Protein AF-0000000083948740 (afdb_homodimer)

Secondary structure (DSSP, 8-state):
-EEEEE--TT--BGGGGTTHHHHHHHH--TTT---EEEEEEE---STT--HHHHHHHHHHHHHHHTTT--EEEEEETHHHHHHHHHHHHHTTTTTGGG--EEEEEEES--TT-BGGGGGHHHHHHHH-TT-SS----HHHHHHHBTT-HHHHHHHHHHTT--HHHHT-EEEEEEE----GGG-BTTBGGGG-TTBSSSSBHHHH-S--EEEEEEEEEEES-STTS--EEEEEEEEEEEPPP-EEEEETT-BSSSTTTBTTTT--TTTGGG-HHHHHHHHHHT--SHHHHHHHHHHHHHHHHT------EEEEEEEEEETTS-B---EEEEEEETTTTBGGGSPTT-EEEEEE-SS-TTEEEEEEEHHHHTTSGGG-EEEEEEES--SSSEE---EEEEPPTTHHHHHS-TT-EEEEEEEE--EEBGGGEEEE-GGG-SB-TTPPP--BPPP-/-EEEEE--TT--BGGGGTTHHHHHHHH--TTT---EEEEEEE---STT--HHHHHHHHHHHHHHHTTT--EEEEEETHHHHHHHHHHHHHTTTTTGGG--EEEEEEES--TT-BGGGGGHHHHHHHH-TT-SS----HHHHHHHBTT-HHHHHHHHHHTT--HHHHT-EEEEEEE----GGG-BTTBGGGG-TTBSSSSBHHHH-S--EEEEEEEEEEES-STTS--EEEEEEEEEEEPPP-EEEEETT-BSSSTTTBTTTT--TTTGGG-HHHHHHHHHHT--SHHHHHHHHHHHHHHHHH------EEEEEEEEEETTS-B---EEEEEEETTTTBGGGSPTT-EEEEEE-SS-TTEEEEEEEHHHHTTSGGG-EEEEEEES--SSSEE---EEEEPPTTHHHHHS-TT-EEEEEEEE--EEBGGGEEEE-GGG-SB-TTPPP--BPPP-

Organism: NCBI:txid38313

Structure (mmCIF, N/CA/C/O backbone):
data_AF-0000000083948740-model_v1
#
loop_
_entity.id
_entity.type
_entity.pdbx_description
1 polymer 'Alpha/beta hydrolase'
#
loop_
_atom_site.group_PDB
_atom_site.id
_atom_site.type_symbol
_atom_site.label_atom_id
_atom_site.label_alt_id
_atom_site.label_comp_id
_atom_site.label_asym_id
_atom_site.label_entity_id
_atom_site.label_seq_id
_atom_site.pdbx_PDB_ins_code
_atom_site.Cartn_x
_atom_site.Cartn_y
_atom_site.Cartn_z
_atom_site.occupancy
_atom_site.B_iso_or_equiv
_atom_site.auth_seq_id
_atom_site.auth_comp_id
_atom_site.auth_asym_id
_atom_site.auth_atom_id
_atom_site.pdbx_PDB_model_num
ATOM 1 N N . MET A 1 1 ? -14.484 40.469 4.93 1 90.81 1 MET A N 1
ATOM 2 C CA . MET A 1 1 ? -13.719 39.219 4.828 1 90.81 1 MET A CA 1
ATOM 3 C C . MET A 1 1 ? -14.273 38.156 5.773 1 90.81 1 MET A C 1
ATOM 5 O O . MET A 1 1 ? -14.68 38.5 6.895 1 90.81 1 MET A O 1
ATOM 9 N N . ARG A 1 2 ? -14.336 36.906 5.27 1 94.5 2 ARG A N 1
ATOM 10 C CA . ARG A 1 2 ? -14.719 35.781 6.109 1 94.5 2 ARG A CA 1
ATOM 11 C C . ARG A 1 2 ? -13.492 35.062 6.652 1 94.5 2 ARG A C 1
ATOM 13 O O . ARG A 1 2 ? -12.555 34.781 5.906 1 94.5 2 ARG A O 1
ATOM 20 N N . LEU A 1 3 ? -13.531 34.875 7.988 1 97.25 3 LEU A N 1
ATOM 21 C CA . LEU A 1 3 ? -12.43 34.188 8.633 1 97.25 3 LEU A CA 1
ATOM 22 C C . LEU A 1 3 ? -12.898 32.812 9.164 1 97.25 3 LEU A C 1
ATOM 24 O O . LEU A 1 3 ? -13.906 32.75 9.875 1 97.25 3 LEU A O 1
ATOM 28 N N . VAL A 1 4 ? -12.203 31.812 8.781 1 98.25 4 VAL A N 1
ATOM 29 C CA . VAL A 1 4 ? -12.469 30.453 9.25 1 98.25 4 VAL A CA 1
ATOM 30 C C . VAL A 1 4 ? -11.336 29.984 10.156 1 98.25 4 VAL A C 1
ATOM 32 O O . VAL A 1 4 ? -10.164 30.156 9.836 1 98.25 4 VAL A O 1
ATOM 35 N N . PHE A 1 5 ? -11.711 29.469 11.336 1 98.44 5 PHE A N 1
ATOM 36 C CA . PHE A 1 5 ? -10.719 28.953 12.273 1 98.44 5 PHE A CA 1
ATOM 37 C C . PHE A 1 5 ? -10.812 27.422 12.375 1 98.44 5 PHE A C 1
ATOM 39 O O . PHE A 1 5 ? -11.906 26.875 12.469 1 98.44 5 PHE A O 1
ATOM 46 N N . VAL A 1 6 ? -9.711 26.719 12.289 1 98.5 6 VAL A N 1
ATOM 47 C CA . VAL A 1 6 ? -9.648 25.266 12.414 1 98.5 6 VAL A CA 1
ATOM 48 C C . VAL A 1 6 ? -8.641 24.875 13.484 1 98.5 6 VAL A C 1
ATOM 50 O O . VAL A 1 6 ? -7.445 25.172 13.359 1 98.5 6 VAL A O 1
ATOM 53 N N . HIS A 1 7 ? -9.062 24.219 14.508 1 96.5 7 HIS A N 1
ATOM 54 C CA . HIS A 1 7 ? -8.242 23.906 15.672 1 96.5 7 HIS A CA 1
ATOM 55 C C . HIS A 1 7 ? -7.418 22.641 15.445 1 96.5 7 HIS A C 1
ATOM 57 O O . HIS A 1 7 ? -7.461 22.047 14.367 1 96.5 7 HIS A O 1
ATOM 63 N N . GLY A 1 8 ? -6.68 22.234 16.469 1 94.25 8 GLY A N 1
ATOM 64 C CA . GLY A 1 8 ? -5.758 21.125 16.359 1 94.25 8 GLY A CA 1
ATOM 65 C C . GLY A 1 8 ? -6.336 19.828 16.906 1 94.25 8 GLY A C 1
ATOM 66 O O . GLY A 1 8 ? -7.559 19.656 16.953 1 94.25 8 GLY A O 1
ATOM 67 N N . TRP A 1 9 ? -5.48 18.938 17.219 1 88.62 9 TRP A N 1
ATOM 68 C CA . TRP A 1 9 ? -5.801 17.578 17.641 1 88.62 9 TRP A CA 1
ATOM 69 C C . TRP A 1 9 ? -6.379 17.547 19.047 1 88.62 9 TRP A C 1
ATOM 71 O O . TRP A 1 9 ? -5.93 18.297 19.922 1 88.62 9 TRP A O 1
ATOM 81 N N . SER A 1 10 ? -7.352 16.672 19.281 1 84.25 10 SER A N 1
ATOM 82 C CA . SER A 1 10 ? -7.902 16.297 20.578 1 84.25 10 SER A CA 1
ATOM 83 C C . SER A 1 10 ? -8.586 17.484 21.25 1 84.25 10 SER A C 1
ATOM 85 O O . SER A 1 10 ? -8.555 17.609 22.484 1 84.25 10 SER A O 1
ATOM 87 N N . VAL A 1 11 ? -8.984 18.422 20.5 1 88.19 11 VAL A N 1
ATOM 88 C CA . VAL A 1 11 ? -9.734 19.578 21 1 88.19 11 VAL A CA 1
ATOM 89 C C . VAL A 1 11 ? -11.211 19.219 21.109 1 88.19 11 VAL A C 1
ATOM 91 O O . VAL A 1 11 ? -11.766 18.562 20.219 1 88.19 11 VAL A O 1
ATOM 94 N N . THR A 1 12 ? -11.812 19.703 22.203 1 90 12 THR A N 1
ATOM 95 C CA . THR A 1 12 ? -13.211 19.344 22.391 1 90 12 THR A CA 1
ATOM 96 C C . THR A 1 12 ? -14.055 20.594 22.641 1 90 12 THR A C 1
ATOM 98 O O . THR A 1 12 ? -15.258 20.5 22.891 1 90 12 THR A O 1
ATOM 101 N N . SER A 1 13 ? -13.406 21.719 22.625 1 92.88 13 SER A N 1
ATOM 102 C CA . SER A 1 13 ? -14.125 22.969 22.891 1 92.88 13 SER A CA 1
ATOM 103 C C . SER A 1 13 ? -13.586 24.109 22.047 1 92.88 13 SER A C 1
ATOM 105 O O . SER A 1 13 ? -12.375 24.234 21.859 1 92.88 13 SER A O 1
ATOM 107 N N . THR A 1 14 ? -14.492 24.984 21.594 1 94.44 14 THR A N 1
ATOM 108 C CA . THR A 1 14 ? -14.086 26.141 20.812 1 94.44 14 THR A CA 1
ATOM 109 C C . THR A 1 14 ? -13.328 27.141 21.672 1 94.44 14 THR A C 1
ATOM 111 O O . THR A 1 14 ? -12.766 28.109 21.156 1 94.44 14 THR A O 1
ATOM 114 N N . GLU A 1 15 ? -13.258 26.875 22.953 1 91.5 15 GLU A N 1
ATOM 115 C CA . GLU A 1 15 ? -12.461 27.719 23.844 1 91.5 15 GLU A CA 1
ATOM 116 C C . GLU A 1 15 ? -10.984 27.688 23.469 1 91.5 15 GLU A C 1
ATOM 118 O O . GLU A 1 15 ? -10.219 28.562 23.859 1 91.5 15 GLU A O 1
ATOM 123 N N . THR A 1 16 ? -10.68 26.688 22.719 1 92.38 16 THR A N 1
ATOM 124 C CA . THR A 1 16 ? -9.297 26.531 22.281 1 92.38 16 THR A CA 1
ATOM 125 C C . THR A 1 16 ? -8.859 27.734 21.453 1 92.38 16 THR A C 1
ATOM 127 O O . THR A 1 16 ? -7.672 28.078 21.406 1 92.38 16 THR A O 1
ATOM 130 N N . TYR A 1 17 ? -9.797 28.422 20.859 1 95.38 17 TYR A N 1
ATOM 131 C CA . TYR A 1 17 ? -9.477 29.547 19.984 1 95.38 17 TYR A CA 1
ATOM 132 C C . TYR A 1 17 ? -9.172 30.797 20.797 1 95.38 17 TYR A C 1
ATOM 134 O O . TYR A 1 17 ? -8.625 31.766 20.266 1 95.38 17 TYR A O 1
ATOM 142 N N . GLY A 1 18 ? -9.562 30.766 22.109 1 93.69 18 GLY A N 1
ATOM 143 C CA . GLY A 1 18 ? -9.391 31.953 22.938 1 93.69 18 GLY A CA 1
ATOM 144 C C . GLY A 1 18 ? -10.109 33.188 22.406 1 93.69 18 GLY A C 1
ATOM 145 O O . GLY A 1 18 ? -11.234 33.062 21.906 1 93.69 18 GLY A O 1
ATOM 146 N N . TYR A 1 19 ? -9.453 34.344 22.641 1 95.88 19 TYR A N 1
ATOM 147 C CA . TYR A 1 19 ? -10.055 35.594 22.219 1 95.88 19 TYR A CA 1
ATOM 148 C C . TYR A 1 19 ? -9.523 36.031 20.844 1 95.88 19 TYR A C 1
ATOM 150 O O . TYR A 1 19 ? -9.805 37.156 20.391 1 95.88 19 TYR A O 1
ATOM 158 N N . LEU A 1 20 ? -8.758 35.188 20.188 1 96.62 20 LEU A N 1
ATOM 159 C CA . LEU A 1 20 ? -8.086 35.562 18.953 1 96.62 20 LEU A CA 1
ATOM 160 C C . LEU A 1 20 ? -9.102 35.938 17.875 1 96.62 20 LEU A C 1
ATOM 162 O O . LEU A 1 20 ? -8.984 36.969 17.234 1 96.62 20 LEU A O 1
ATOM 166 N N . PRO A 1 21 ? -10.18 35.094 17.656 1 96.38 21 PRO A N 1
ATOM 167 C CA . PRO A 1 21 ? -11.133 35.469 16.609 1 96.38 21 PRO A CA 1
ATOM 168 C C . PRO A 1 21 ? -11.742 36.844 16.828 1 96.38 21 PRO A C 1
ATOM 170 O O . PRO A 1 21 ? -11.758 37.656 15.922 1 96.38 21 PRO A O 1
ATOM 173 N N . GLN A 1 22 ? -12.141 37.125 18 1 93.88 22 GLN A N 1
ATOM 174 C CA . GLN A 1 22 ? -12.766 38.406 18.328 1 93.88 22 GLN A CA 1
ATOM 175 C C . GLN A 1 22 ? -11.758 39.562 18.234 1 93.88 22 GLN A C 1
ATOM 177 O O . GLN A 1 22 ? -12.102 40.656 17.797 1 93.88 22 GLN A O 1
ATOM 182 N N . ALA A 1 23 ? -10.555 39.25 18.672 1 95.69 23 ALA A N 1
ATOM 183 C CA . ALA A 1 23 ? -9.492 40.25 18.609 1 95.69 23 ALA A CA 1
ATOM 184 C C . ALA A 1 23 ? -9.242 40.719 17.172 1 95.69 23 ALA A C 1
ATOM 186 O O . ALA A 1 23 ? -9.109 41.906 16.891 1 95.69 23 ALA A O 1
ATOM 187 N N . LEU A 1 24 ? -9.211 39.75 16.25 1 96 24 LEU A N 1
ATOM 188 C CA . LEU A 1 24 ? -8.961 40.062 14.852 1 96 24 LEU A CA 1
ATOM 189 C C . LEU A 1 24 ? -10.109 40.875 14.258 1 96 24 LEU A C 1
ATOM 191 O O . LEU A 1 24 ? -9.883 41.812 13.484 1 96 24 LEU A O 1
ATOM 195 N N . ALA A 1 25 ? -11.32 40.5 14.617 1 93.44 25 ALA A N 1
ATOM 196 C CA . ALA A 1 25 ? -12.484 41.25 14.133 1 93.44 25 ALA A CA 1
ATOM 197 C C . ALA A 1 25 ? -12.469 42.688 14.633 1 93.44 25 ALA A C 1
ATOM 199 O O . ALA A 1 25 ? -12.797 43.594 13.891 1 93.44 25 ALA A O 1
ATOM 200 N N . LYS A 1 26 ? -12.039 42.875 15.805 1 92 26 LYS A N 1
ATOM 201 C CA . LYS A 1 26 ? -12.078 44.188 16.438 1 92 26 LYS A CA 1
ATOM 202 C C . LYS A 1 26 ? -10.938 45.062 15.945 1 92 26 LYS A C 1
ATOM 204 O O . LYS A 1 26 ? -11.117 46.25 15.758 1 92 26 LYS A O 1
ATOM 209 N N . LEU A 1 27 ? -9.828 44.469 15.766 1 92.94 27 LEU A N 1
ATOM 210 C CA . LEU A 1 27 ? -8.625 45.25 15.5 1 92.94 27 LEU A CA 1
ATOM 211 C C . LEU A 1 27 ? -8.398 45.406 14 1 92.94 27 LEU A C 1
ATOM 213 O O . LEU A 1 27 ? -7.531 46.156 13.57 1 92.94 27 LEU A O 1
ATOM 217 N N . ALA A 1 28 ? -9.203 44.656 13.25 1 90.31 28 ALA A N 1
ATOM 218 C CA . ALA A 1 28 ? -9.109 44.812 11.805 1 90.31 28 ALA A CA 1
ATOM 219 C C . ALA A 1 28 ? -9.477 46.25 11.383 1 90.31 28 ALA A C 1
ATOM 221 O O . ALA A 1 28 ? -10.422 46.844 11.922 1 90.31 28 ALA A O 1
ATOM 222 N N . ASP A 1 29 ? -8.664 46.781 10.602 1 82.56 29 ASP A N 1
ATOM 223 C CA . ASP A 1 29 ? -8.953 48.125 10.164 1 82.56 29 ASP A CA 1
ATOM 224 C C . ASP A 1 29 ? -10.047 48.156 9.102 1 82.56 29 ASP A C 1
ATOM 226 O O . ASP A 1 29 ? -10.594 47.094 8.75 1 82.56 29 ASP A O 1
ATOM 230 N N . THR A 1 30 ? -10.352 49.344 8.688 1 72.38 30 THR A N 1
ATOM 231 C CA . THR A 1 30 ? -11.484 49.594 7.805 1 72.38 30 THR A CA 1
ATOM 232 C C . THR A 1 30 ? -11.289 48.906 6.457 1 72.38 30 THR A C 1
ATOM 234 O O . THR A 1 30 ? -12.258 48.531 5.789 1 72.38 30 THR A O 1
ATOM 237 N N . GLU A 1 31 ? -10.102 48.625 6.117 1 74.25 31 GLU A N 1
ATOM 238 C CA . GLU A 1 31 ? -9.82 48 4.816 1 74.25 31 GLU A CA 1
ATOM 239 C C . GLU A 1 31 ? -10.031 46.5 4.855 1 74.25 31 GLU A C 1
ATOM 241 O O . GLU A 1 31 ? -10.445 45.906 3.863 1 74.25 31 GLU A O 1
ATOM 246 N N . LEU A 1 32 ? -9.758 45.875 5.875 1 77.69 32 LEU A N 1
ATOM 247 C CA . LEU A 1 32 ? -9.867 44.406 6.012 1 77.69 32 LEU A CA 1
ATOM 248 C C . LEU A 1 32 ? -11.289 44.031 6.406 1 77.69 32 LEU A C 1
ATOM 250 O O . LEU A 1 32 ? -11.828 43.031 5.898 1 77.69 32 LEU A O 1
ATOM 254 N N . GLU A 1 33 ? -12 44.812 6.945 1 78.88 33 GLU A N 1
ATOM 255 C CA . GLU A 1 33 ? -13.305 44.594 7.555 1 78.88 33 GLU A CA 1
ATOM 256 C C . GLU A 1 33 ? -13.617 43.094 7.641 1 78.88 33 GLU A C 1
ATOM 258 O O . GLU A 1 33 ? -13.828 42.438 6.617 1 78.88 33 GLU A O 1
ATOM 263 N N . VAL A 1 34 ? -13.469 42.531 8.812 1 82.31 34 VAL A N 1
ATOM 264 C CA . VAL A 1 34 ? -13.859 41.156 9.102 1 82.31 34 VAL A CA 1
ATOM 265 C C . VAL A 1 34 ? -15.359 41.094 9.383 1 82.31 34 VAL A C 1
ATOM 267 O O . VAL A 1 34 ? -15.836 41.625 10.391 1 82.31 34 VAL A O 1
ATOM 270 N N . SER A 1 35 ? -16.031 40.5 8.492 1 75.5 35 SER A N 1
ATOM 271 C CA . SER A 1 35 ? -17.5 40.5 8.555 1 75.5 35 SER A CA 1
ATOM 272 C C . SER A 1 35 ? -18.016 39.312 9.32 1 75.5 35 SER A C 1
ATOM 274 O O . SER A 1 35 ? -19.031 39.406 10.016 1 75.5 35 SER A O 1
ATOM 276 N N . HIS A 1 36 ? -17.344 38.156 9.164 1 87.25 36 HIS A N 1
ATOM 277 C CA . HIS A 1 36 ? -17.875 36.938 9.742 1 87.25 36 HIS A CA 1
ATOM 278 C C . HIS A 1 36 ? -16.75 36.031 10.273 1 87.25 36 HIS A C 1
ATOM 280 O O . HIS A 1 36 ? -15.719 35.906 9.625 1 87.25 36 HIS A O 1
ATOM 286 N N . LEU A 1 37 ? -17.047 35.625 11.461 1 93.88 37 LEU A N 1
ATOM 287 C CA . LEU A 1 37 ? -16.156 34.656 12.094 1 93.88 37 LEU A CA 1
ATOM 288 C C . LEU A 1 37 ? -16.781 33.281 12.102 1 93.88 37 LEU A C 1
ATOM 290 O O . LEU A 1 37 ? -17.938 33.125 12.5 1 93.88 37 LEU A O 1
ATOM 294 N N . HIS A 1 38 ? -16.078 32.281 11.594 1 97.06 38 HIS A N 1
ATOM 295 C CA . HIS A 1 38 ? -16.531 30.891 11.602 1 97.06 38 HIS A CA 1
ATOM 296 C C . HIS A 1 38 ? -15.531 30 12.328 1 97.06 38 HIS A C 1
ATOM 298 O O . HIS A 1 38 ? -14.375 29.875 11.922 1 97.06 38 HIS A O 1
ATOM 304 N N . LEU A 1 39 ? -16 29.406 13.398 1 97.06 39 LEU A N 1
ATOM 305 C CA . LEU A 1 39 ? -15.156 28.531 14.211 1 97.06 39 LEU A CA 1
ATOM 306 C C . LEU A 1 39 ? -15.391 27.062 13.852 1 97.06 39 LEU A C 1
ATOM 308 O O . LEU A 1 39 ? -16.516 26.578 13.93 1 97.06 39 LEU A O 1
ATOM 312 N N . GLY A 1 40 ? -14.312 26.391 13.508 1 96.75 40 GLY A N 1
ATOM 313 C CA . GLY A 1 40 ? -14.398 24.984 13.188 1 96.75 40 GLY A CA 1
ATOM 314 C C . GLY A 1 40 ? -14.453 24.094 14.422 1 96.75 40 GLY A C 1
ATOM 315 O O . GLY A 1 40 ? -13.781 24.359 15.414 1 96.75 40 GLY A O 1
ATOM 316 N N . ARG A 1 41 ? -15.266 23.047 14.336 1 94.94 41 ARG A N 1
ATOM 317 C CA . ARG A 1 41 ? -15.336 21.938 15.273 1 94.94 41 ARG A CA 1
ATOM 318 C C . ARG A 1 41 ? -15.227 20.594 14.547 1 94.94 41 ARG A C 1
ATOM 320 O O . ARG A 1 41 ? -15.977 20.344 13.594 1 94.94 41 ARG A O 1
ATOM 327 N N . TYR A 1 42 ? -14.242 19.844 14.93 1 93.06 42 TYR A N 1
ATOM 328 C CA . TYR A 1 42 ? -14.203 18.531 14.281 1 93.06 42 TYR A CA 1
ATOM 329 C C . TYR A 1 42 ? -13.75 17.453 15.258 1 93.06 42 TYR A C 1
ATOM 331 O O . TYR A 1 42 ? -13.109 17.75 16.266 1 93.06 42 TYR A O 1
ATOM 339 N N . ILE A 1 43 ? -14.141 16.25 14.922 1 87.81 43 ILE A N 1
ATOM 340 C CA . ILE A 1 43 ? -13.836 15.102 15.758 1 87.81 43 ILE A CA 1
ATOM 341 C C . ILE A 1 43 ? -12.461 14.555 15.406 1 87.81 43 ILE A C 1
ATOM 343 O O . ILE A 1 43 ? -12.227 14.125 14.273 1 87.81 43 ILE A O 1
ATOM 347 N N . SER A 1 44 ? -11.578 14.539 16.359 1 83.12 44 SER A N 1
ATOM 348 C CA . SER A 1 44 ? -10.242 13.977 16.172 1 83.12 44 SER A CA 1
ATOM 349 C C . SER A 1 44 ? -9.906 12.992 17.297 1 83.12 44 SER A C 1
ATOM 351 O O . SER A 1 44 ? -8.766 12.539 17.406 1 83.12 44 SER A O 1
ATOM 353 N N . PHE A 1 45 ? -10.844 12.688 18.094 1 78.31 45 PHE A N 1
ATOM 354 C CA . PHE A 1 45 ? -10.625 11.867 19.281 1 78.31 45 PHE A CA 1
ATOM 355 C C . PHE A 1 45 ? -11.305 10.516 19.125 1 78.31 45 PHE A C 1
ATOM 357 O O . PHE A 1 45 ? -11.82 9.969 20.109 1 78.31 45 PHE A O 1
ATOM 364 N N . GLN A 1 46 ? -11.469 10.148 17.984 1 82.75 46 GLN A N 1
ATOM 365 C CA . GLN A 1 46 ? -11.906 8.789 17.656 1 82.75 46 GLN A CA 1
ATOM 366 C C . GLN A 1 46 ? -10.883 8.078 16.781 1 82.75 46 GLN A C 1
ATOM 368 O O . GLN A 1 46 ? -10.445 8.617 15.758 1 82.75 46 GLN A O 1
ATOM 373 N N . ASP A 1 47 ? -10.609 6.902 17.094 1 84.31 47 ASP A N 1
ATOM 374 C CA . ASP A 1 47 ? -9.461 6.172 16.578 1 84.31 47 ASP A CA 1
ATOM 375 C C . ASP A 1 47 ? -9.625 5.887 15.086 1 84.31 47 ASP A C 1
ATOM 377 O O . ASP A 1 47 ? -8.641 5.777 14.352 1 84.31 47 ASP A O 1
ATOM 381 N N . GLN A 1 48 ? -10.812 5.828 14.633 1 89.5 48 GLN A N 1
ATOM 382 C CA . GLN A 1 48 ? -11.039 5.387 13.266 1 89.5 48 GLN A CA 1
ATOM 383 C C . GLN A 1 48 ? -11.133 6.574 12.312 1 89.5 48 GLN A C 1
ATOM 385 O O . GLN A 1 48 ? -11.203 6.398 11.094 1 89.5 48 GLN A O 1
ATOM 390 N N . VAL A 1 49 ? -11.133 7.809 12.852 1 91.88 49 VAL A N 1
ATOM 391 C CA . VAL A 1 49 ? -11.211 9.008 12.023 1 91.88 49 VAL A CA 1
ATOM 392 C C . VAL A 1 49 ? -9.852 9.305 11.406 1 91.88 49 VAL A C 1
ATOM 394 O O . VAL A 1 49 ? -8.844 9.359 12.117 1 91.88 49 VAL A O 1
ATOM 397 N N . LYS A 1 50 ? -9.859 9.445 10.109 1 94.56 50 LYS A N 1
ATOM 398 C CA . LYS A 1 50 ? -8.664 9.797 9.359 1 94.56 50 LYS A CA 1
ATOM 399 C C . LYS A 1 50 ? -8.656 11.273 8.992 1 94.56 50 LYS A C 1
ATOM 401 O O . LYS A 1 50 ? -9.711 11.914 8.953 1 94.56 50 LYS A O 1
ATOM 406 N N . LEU A 1 51 ? -7.457 11.75 8.727 1 96.06 51 LEU A N 1
ATOM 407 C CA . LEU A 1 51 ? -7.328 13.133 8.297 1 96.06 51 LEU A CA 1
ATOM 408 C C . LEU A 1 51 ? -8.18 13.406 7.066 1 96.06 51 LEU A C 1
ATOM 410 O O . LEU A 1 51 ? -8.82 14.453 6.965 1 96.06 51 LEU A O 1
ATOM 414 N N . GLU A 1 52 ? -8.219 12.445 6.133 1 96 52 GLU A N 1
ATOM 415 C CA . GLU A 1 52 ? -8.992 12.578 4.898 1 96 52 GLU A CA 1
ATOM 416 C C . GLU A 1 52 ? -10.484 12.703 5.191 1 96 52 GLU A C 1
ATOM 418 O O . GLU A 1 52 ? -11.203 13.406 4.484 1 96 52 GLU A O 1
ATOM 423 N N . ASP A 1 53 ? -10.906 12 6.199 1 96.25 53 ASP A N 1
ATOM 424 C CA . ASP A 1 53 ? -12.312 12.086 6.594 1 96.25 53 ASP A CA 1
ATOM 425 C C . ASP A 1 53 ? -12.672 13.508 7.035 1 96.25 53 ASP A C 1
ATOM 427 O O . ASP A 1 53 ? -13.711 14.039 6.645 1 96.25 53 ASP A O 1
ATOM 431 N N . VAL A 1 54 ? -11.812 14.086 7.836 1 96.75 54 VAL A N 1
ATOM 432 C CA . VAL A 1 54 ? -12.047 15.43 8.359 1 96.75 54 VAL A CA 1
ATOM 433 C C . VAL A 1 54 ? -12 16.438 7.219 1 96.75 54 VAL A C 1
ATOM 435 O O . VAL A 1 54 ? -12.82 17.359 7.172 1 96.75 54 VAL A O 1
ATOM 438 N N . ALA A 1 55 ? -11.094 16.266 6.273 1 97.31 55 ALA A N 1
ATOM 439 C CA . ALA A 1 55 ? -10.977 17.141 5.117 1 97.31 55 ALA A CA 1
ATOM 440 C C . ALA A 1 55 ? -12.25 17.109 4.277 1 97.31 55 ALA A C 1
ATOM 442 O O . ALA A 1 55 ? -12.742 18.156 3.842 1 97.31 55 ALA A O 1
ATOM 443 N N . LEU A 1 56 ? -12.773 15.953 4.09 1 96.5 56 LEU A N 1
ATOM 444 C CA . LEU A 1 56 ? -14.016 15.812 3.334 1 96.5 56 LEU A CA 1
ATOM 445 C C . LEU A 1 56 ? -15.172 16.5 4.059 1 96.5 56 LEU A C 1
ATOM 447 O O . LEU A 1 56 ? -15.984 17.172 3.432 1 96.5 56 LEU A O 1
ATOM 451 N N . ALA A 1 57 ? -15.211 16.266 5.336 1 96.69 57 ALA A N 1
ATOM 452 C CA . ALA A 1 57 ? -16.266 16.875 6.137 1 96.69 57 ALA A CA 1
ATOM 453 C C . ALA A 1 57 ? -16.141 18.406 6.145 1 96.69 57 ALA A C 1
ATOM 455 O O . ALA A 1 57 ? -17.156 19.109 6.168 1 96.69 57 ALA A O 1
ATOM 456 N N . PHE A 1 58 ? -14.938 18.922 6.164 1 97.94 58 PHE A N 1
ATOM 457 C CA . PHE A 1 58 ? -14.719 20.359 6.066 1 97.94 58 PHE A CA 1
ATOM 458 C C . PHE A 1 58 ? -15.336 20.922 4.789 1 97.94 58 PHE A C 1
ATOM 460 O O . PHE A 1 58 ? -15.953 21.984 4.801 1 97.94 58 PHE A O 1
ATOM 467 N N . GLU A 1 59 ? -15.094 20.203 3.699 1 97.62 59 GLU A N 1
ATOM 468 C CA . GLU A 1 59 ? -15.648 20.656 2.43 1 97.62 59 GLU A CA 1
ATOM 469 C C . GLU A 1 59 ? -17.172 20.797 2.514 1 97.62 59 GLU A C 1
ATOM 471 O O . GLU A 1 59 ? -17.734 21.797 2.043 1 97.62 59 GLU A O 1
ATOM 476 N N . ALA A 1 60 ? -17.797 19.844 3.102 1 96.31 60 ALA A N 1
ATOM 477 C CA . ALA A 1 60 ? -19.25 19.891 3.25 1 96.31 60 ALA A CA 1
ATOM 478 C C . ALA A 1 60 ? -19.672 21.094 4.094 1 96.31 60 ALA A C 1
ATOM 480 O O . ALA A 1 60 ? -20.594 21.828 3.725 1 96.31 60 ALA A O 1
ATOM 481 N N . ALA A 1 61 ? -19.016 21.312 5.203 1 96.38 61 ALA A N 1
ATOM 482 C CA . ALA A 1 61 ? -19.312 22.422 6.09 1 96.38 61 ALA A CA 1
ATOM 483 C C . ALA A 1 61 ? -19.078 23.766 5.391 1 96.38 61 ALA A C 1
ATOM 485 O O . ALA A 1 61 ? -19.891 24.688 5.512 1 96.38 61 ALA A O 1
ATOM 486 N N . ARG A 1 62 ? -17.953 23.812 4.711 1 96.56 62 ARG A N 1
ATOM 487 C CA . ARG A 1 62 ? -17.594 25.031 3.99 1 96.56 62 ARG A CA 1
ATOM 488 C C . ARG A 1 62 ? -18.656 25.375 2.947 1 96.56 62 ARG A C 1
ATOM 490 O O . ARG A 1 62 ? -19.078 26.531 2.846 1 96.56 62 ARG A O 1
ATOM 497 N N . ARG A 1 63 ? -19.078 24.438 2.178 1 95.62 63 ARG A N 1
ATOM 498 C CA . ARG A 1 63 ? -20.094 24.672 1.155 1 95.62 63 ARG A CA 1
ATOM 499 C C . ARG A 1 63 ? -21.406 25.125 1.779 1 95.62 63 ARG A C 1
ATOM 501 O O . ARG A 1 63 ? -22.078 26 1.238 1 95.62 63 ARG A O 1
ATOM 508 N N . GLU A 1 64 ? -21.703 24.531 2.826 1 94.56 64 GLU A N 1
ATOM 509 C CA . GLU A 1 64 ? -22.953 24.828 3.498 1 94.56 64 GLU A CA 1
ATOM 510 C C . GLU A 1 64 ? -22.953 26.25 4.07 1 94.56 64 GLU A C 1
ATOM 512 O O . GLU A 1 64 ? -23.938 26.984 3.941 1 94.56 64 GLU A O 1
ATOM 517 N N . VAL A 1 65 ? -21.859 26.656 4.633 1 95.5 65 VAL A N 1
ATOM 518 C CA . VAL A 1 65 ? -21.828 27.891 5.43 1 95.5 65 VAL A CA 1
ATOM 519 C C . VAL A 1 65 ? -21.281 29.031 4.594 1 95.5 65 VAL A C 1
ATOM 521 O O . VAL A 1 65 ? -21.781 30.172 4.68 1 95.5 65 VAL A O 1
ATOM 524 N N . LEU A 1 66 ? -20.281 28.734 3.773 1 95.62 66 LEU A N 1
ATOM 525 C CA . LEU A 1 66 ? -19.562 29.812 3.082 1 95.62 66 LEU A CA 1
ATOM 526 C C . LEU A 1 66 ? -19.938 29.844 1.603 1 95.62 66 LEU A C 1
ATOM 528 O O . LEU A 1 66 ? -19.734 30.859 0.932 1 95.62 66 LEU A O 1
ATOM 532 N N . GLY A 1 67 ? -20.375 28.719 1.064 1 94.38 67 GLY A N 1
ATOM 533 C CA . GLY A 1 67 ? -20.562 28.625 -0.374 1 94.38 67 GLY A CA 1
ATOM 534 C C . GLY A 1 67 ? -19.281 28.797 -1.16 1 94.38 67 GLY A C 1
ATOM 535 O O . GLY A 1 67 ? -18.266 28.156 -0.855 1 94.38 67 GLY A O 1
ATOM 536 N N . ASP A 1 68 ? -19.344 29.688 -2.182 1 92.62 68 ASP A N 1
ATOM 537 C CA . ASP A 1 68 ? -18.172 29.891 -3.037 1 92.62 68 ASP A CA 1
ATOM 538 C C . ASP A 1 68 ? -17.484 31.219 -2.719 1 92.62 68 ASP A C 1
ATOM 540 O O . ASP A 1 68 ? -16.594 31.656 -3.453 1 92.62 68 ASP A O 1
ATOM 544 N N . GLU A 1 69 ? -17.875 31.781 -1.651 1 94.62 69 GLU A N 1
ATOM 545 C CA . GLU A 1 69 ? -17.281 33.062 -1.26 1 94.62 69 GLU A CA 1
ATOM 546 C C . GLU A 1 69 ? -15.836 32.875 -0.805 1 94.62 69 GLU A C 1
ATOM 548 O O . GLU A 1 69 ? -15.508 31.891 -0.131 1 94.62 69 GLU A O 1
ATOM 553 N N . PRO A 1 70 ? -15.023 33.781 -1.164 1 95.81 70 PRO A N 1
ATOM 554 C CA . PRO A 1 70 ? -13.641 33.719 -0.687 1 95.81 70 PRO A CA 1
ATOM 555 C C . PRO A 1 70 ? -13.531 33.844 0.831 1 95.81 70 PRO A C 1
ATOM 557 O O . PRO A 1 70 ? -14.344 34.531 1.455 1 95.81 70 PRO A O 1
ATOM 560 N N . PHE A 1 71 ? -12.547 33.25 1.411 1 97.38 71 PHE A N 1
ATOM 561 C CA . PHE A 1 71 ? -12.344 33.312 2.852 1 97.38 71 PHE A CA 1
ATOM 562 C C . PHE A 1 71 ? -10.867 33.125 3.201 1 97.38 71 PHE A C 1
ATOM 564 O O . PHE A 1 71 ? -10.102 32.594 2.4 1 97.38 71 PHE A O 1
ATOM 571 N N . ALA A 1 72 ? -10.461 33.656 4.332 1 98 72 ALA A N 1
ATOM 572 C CA . ALA A 1 72 ? -9.172 33.344 4.953 1 98 72 ALA A CA 1
ATOM 573 C C . ALA A 1 72 ? -9.32 32.25 6.016 1 98 72 ALA A C 1
ATOM 575 O O . ALA A 1 72 ? -10.344 32.188 6.711 1 98 72 ALA A O 1
ATOM 576 N N . VAL A 1 73 ? -8.312 31.453 6.109 1 98.69 73 VAL A N 1
ATOM 577 C CA . VAL A 1 73 ? -8.367 30.375 7.102 1 98.69 73 VAL A CA 1
ATOM 578 C C . VAL A 1 73 ? -7.172 30.484 8.047 1 98.69 73 VAL A C 1
ATOM 580 O O . VAL A 1 73 ? -6.051 30.75 7.609 1 98.69 73 VAL A O 1
ATOM 583 N N . ILE A 1 74 ? -7.445 30.406 9.297 1 98.75 74 ILE A N 1
ATOM 584 C CA . ILE A 1 74 ? -6.441 30.359 10.359 1 98.75 74 ILE A CA 1
ATOM 585 C C . ILE A 1 74 ? -6.512 29.016 11.078 1 98.75 74 ILE A C 1
ATOM 587 O O . ILE A 1 74 ? -7.562 28.641 11.609 1 98.75 74 ILE A O 1
ATOM 591 N N . THR A 1 75 ? -5.465 28.266 11.008 1 98.75 75 THR A N 1
ATOM 592 C CA . THR A 1 75 ? -5.434 26.922 11.594 1 98.75 75 THR A CA 1
ATOM 593 C C . THR A 1 75 ? -4.457 26.875 12.766 1 98.75 75 THR A C 1
ATOM 595 O O . THR A 1 75 ? -3.566 27.719 12.875 1 98.75 75 THR A O 1
ATOM 598 N N . HIS A 1 76 ? -4.688 25.969 13.633 1 97.94 76 HIS A N 1
ATOM 599 C CA . HIS A 1 76 ? -3.748 25.656 14.703 1 97.94 76 HIS A CA 1
ATOM 600 C C . HIS A 1 76 ? -3.352 24.188 14.68 1 97.94 76 HIS A C 1
ATOM 602 O O . HIS A 1 76 ? -4.215 23.297 14.609 1 97.94 76 HIS A O 1
ATOM 608 N N . SER A 1 77 ? -2.07 23.922 14.742 1 96.69 77 SER A N 1
ATOM 609 C CA . SER A 1 77 ? -1.53 22.562 14.898 1 96.69 77 SER A CA 1
ATOM 610 C C . SER A 1 77 ? -2.061 21.641 13.82 1 96.69 77 SER A C 1
ATOM 612 O O . SER A 1 77 ? -1.896 21.891 12.625 1 96.69 77 SER A O 1
ATOM 614 N N . THR A 1 78 ? -2.795 20.609 14.18 1 96.06 78 THR A N 1
ATOM 615 C CA . THR A 1 78 ? -3.318 19.594 13.273 1 96.06 78 THR A CA 1
ATOM 616 C C . THR A 1 78 ? -4.281 20.203 12.266 1 96.06 78 THR A C 1
ATOM 618 O O . THR A 1 78 ? -4.488 19.656 11.18 1 96.06 78 THR A O 1
ATOM 621 N N . GLY A 1 79 ? -4.855 21.328 12.57 1 98.06 79 GLY A N 1
ATOM 622 C CA . GLY A 1 79 ? -5.773 22 11.656 1 98.06 79 GLY A CA 1
ATOM 623 C C . GLY A 1 79 ? -5.141 22.328 10.312 1 98.06 79 GLY A C 1
ATOM 624 O O . GLY A 1 79 ? -5.824 22.328 9.289 1 98.06 79 GLY A O 1
ATOM 625 N N . ALA A 1 80 ? -3.898 22.625 10.391 1 98.62 80 ALA A N 1
ATOM 626 C CA . ALA A 1 80 ? -3.186 22.906 9.148 1 98.62 80 ALA A CA 1
ATOM 627 C C . ALA A 1 80 ? -3.168 21.688 8.234 1 98.62 80 ALA A C 1
ATOM 629 O O . ALA A 1 80 ? -3.348 21.812 7.02 1 98.62 80 ALA A O 1
ATOM 630 N N . ALA A 1 81 ? -2.949 20.531 8.812 1 98 81 ALA A N 1
ATOM 631 C CA . ALA A 1 81 ? -2.961 19.297 8.047 1 98 81 ALA A CA 1
ATOM 632 C C . ALA A 1 81 ? -4.332 19.047 7.426 1 98 81 ALA A C 1
ATOM 634 O O . ALA A 1 81 ? -4.426 18.594 6.281 1 98 81 ALA A O 1
ATOM 635 N N . VAL A 1 82 ? -5.367 19.328 8.156 1 98.31 82 VAL A N 1
ATOM 636 C CA . VAL A 1 82 ? -6.73 19.156 7.664 1 98.31 82 VAL A CA 1
ATOM 637 C C . VAL A 1 82 ? -6.945 20.016 6.426 1 98.31 82 VAL A C 1
ATOM 639 O O . VAL A 1 82 ? -7.406 19.531 5.391 1 98.31 82 VAL A O 1
ATOM 642 N N . ILE A 1 83 ? -6.57 21.25 6.473 1 98.69 83 ILE A N 1
ATOM 643 C CA . ILE A 1 83 ? -6.824 22.203 5.395 1 98.69 83 ILE A CA 1
ATOM 644 C C . ILE A 1 83 ? -5.926 21.875 4.203 1 98.69 83 ILE A C 1
ATOM 646 O O . ILE A 1 83 ? -6.352 21.969 3.049 1 98.69 83 ILE A O 1
ATOM 650 N N . ARG A 1 84 ? -4.688 21.516 4.48 1 98.62 84 ARG A N 1
ATOM 651 C CA . ARG A 1 84 ? -3.809 21.109 3.387 1 98.62 84 ARG A CA 1
ATOM 652 C C . ARG A 1 84 ? -4.352 19.875 2.676 1 98.62 84 ARG A C 1
ATOM 654 O O . ARG A 1 84 ? -4.297 19.781 1.448 1 98.62 84 ARG A O 1
ATOM 661 N N . CYS A 1 85 ? -4.781 18.906 3.447 1 98.38 85 CYS A N 1
ATOM 662 C CA . CYS A 1 85 ? -5.387 17.719 2.865 1 98.38 85 CYS A CA 1
ATOM 663 C C . CYS A 1 85 ? -6.613 18.078 2.031 1 98.38 85 CYS A C 1
ATOM 665 O O . CYS A 1 85 ? -6.793 17.562 0.928 1 98.38 85 CYS A O 1
ATOM 667 N N . TRP A 1 86 ? -7.434 18.969 2.574 1 98.44 86 TRP A N 1
ATOM 668 C CA . TRP A 1 86 ? -8.609 19.453 1.859 1 98.44 86 TRP A CA 1
ATOM 669 C C . TRP A 1 86 ? -8.211 20.125 0.545 1 98.44 86 TRP A C 1
ATOM 671 O O . TRP A 1 86 ? -8.781 19.828 -0.506 1 98.44 86 TRP A O 1
ATOM 681 N N . LEU A 1 87 ? -7.262 21 0.607 1 98.5 87 LEU A N 1
ATOM 682 C CA . LEU A 1 87 ? -6.785 21.734 -0.562 1 98.5 87 LEU A CA 1
ATOM 683 C C . LEU A 1 87 ? -6.32 20.781 -1.652 1 98.5 87 LEU A C 1
ATOM 685 O O . LEU A 1 87 ? -6.668 20.953 -2.822 1 98.5 87 LEU A O 1
ATOM 689 N N . GLU A 1 88 ? -5.559 19.797 -1.294 1 98.31 88 GLU A N 1
ATOM 690 C CA . GLU A 1 88 ? -5.035 18.828 -2.26 1 98.31 88 GLU A CA 1
ATOM 691 C C . GLU A 1 88 ? -6.156 17.969 -2.844 1 98.31 88 GLU A C 1
ATOM 693 O O . GLU A 1 88 ? -6.16 17.688 -4.043 1 98.31 88 GLU A O 1
ATOM 698 N N . THR A 1 89 ? -7.078 17.547 -2.02 1 97.19 89 THR A N 1
ATOM 699 C CA . THR A 1 89 ? -8.141 16.641 -2.416 1 97.19 89 THR A CA 1
ATOM 700 C C . THR A 1 89 ? -9.094 17.312 -3.404 1 97.19 89 THR A C 1
ATOM 702 O O . THR A 1 89 ? -9.508 16.688 -4.391 1 97.19 89 THR A O 1
ATOM 705 N N . PHE A 1 90 ? -9.422 18.547 -3.223 1 97.44 90 PHE A N 1
ATOM 706 C CA . PHE A 1 90 ? -10.508 19.156 -3.98 1 97.44 90 PHE A CA 1
ATOM 707 C C . PHE A 1 90 ? -9.969 20.094 -5.059 1 97.44 90 PHE A C 1
ATOM 709 O O . PHE A 1 90 ? -10.664 20.391 -6.031 1 97.44 90 PHE A O 1
ATOM 716 N N . PHE A 1 91 ? -8.734 20.531 -4.953 1 97.75 91 PHE A N 1
ATOM 717 C CA . PHE A 1 91 ? -8.203 21.469 -5.934 1 97.75 91 PHE A CA 1
ATOM 718 C C . PHE A 1 91 ? -6.887 20.969 -6.508 1 97.75 91 PHE A C 1
ATOM 720 O O . PHE A 1 91 ? -6.801 20.656 -7.695 1 97.75 91 PHE A O 1
ATOM 727 N N . GLY A 1 92 ? -5.918 20.734 -5.641 1 97.56 92 GLY A N 1
ATOM 728 C CA . GLY A 1 92 ? -4.605 20.344 -6.137 1 97.56 92 GLY A CA 1
ATOM 729 C C . GLY A 1 92 ? -3.908 21.438 -6.918 1 97.56 92 GLY A C 1
ATOM 730 O O . GLY A 1 92 ? -4.406 22.562 -7 1 97.56 92 GLY A O 1
ATOM 731 N N . ALA A 1 93 ? -2.764 21.047 -7.512 1 97.44 93 ALA A N 1
ATOM 732 C CA . ALA A 1 93 ? -1.948 22.031 -8.219 1 97.44 93 ALA A CA 1
ATOM 733 C C . ALA A 1 93 ? -2.682 22.578 -9.438 1 97.44 93 ALA A C 1
ATOM 735 O O . ALA A 1 93 ? -2.617 23.766 -9.727 1 97.44 93 ALA A O 1
ATOM 736 N N . GLN A 1 94 ? -3.471 21.75 -10.117 1 96.75 94 GLN A N 1
ATOM 737 C CA . GLN A 1 94 ? -4.066 22.109 -11.398 1 96.75 94 GLN A CA 1
ATOM 738 C C . GLN A 1 94 ? -5.262 23.031 -11.219 1 96.75 94 GLN A C 1
ATOM 740 O O . GLN A 1 94 ? -5.566 23.844 -12.102 1 96.75 94 GLN A O 1
ATOM 745 N N . LYS A 1 95 ? -5.895 22.891 -10.086 1 97.38 95 LYS A N 1
ATOM 746 C CA . LYS A 1 95 ? -7.102 23.672 -9.867 1 97.38 95 LYS A CA 1
ATOM 747 C C . LYS A 1 95 ? -6.926 24.641 -8.703 1 97.38 95 LYS A C 1
ATOM 749 O O . LYS A 1 95 ? -7.906 25.109 -8.125 1 97.38 95 LYS A O 1
ATOM 754 N N . LEU A 1 96 ? -5.727 24.953 -8.352 1 97.69 96 LEU A N 1
ATOM 755 C CA . LEU A 1 96 ? -5.449 25.766 -7.164 1 97.69 96 LEU A CA 1
ATOM 756 C C . LEU A 1 96 ? -6.055 27.156 -7.301 1 97.69 96 LEU A C 1
ATOM 758 O O . LEU A 1 96 ? -6.543 27.719 -6.32 1 97.69 96 LEU A O 1
ATOM 762 N N . ALA A 1 97 ? -6.109 27.688 -8.5 1 96.44 97 ALA A N 1
ATOM 763 C CA . ALA A 1 97 ? -6.598 29.047 -8.75 1 96.44 97 ALA A CA 1
ATOM 764 C C . ALA A 1 97 ? -8.102 29.141 -8.5 1 96.44 97 ALA A C 1
ATOM 766 O O . ALA A 1 97 ? -8.633 30.234 -8.281 1 96.44 97 ALA A O 1
ATOM 767 N N . ALA A 1 98 ? -8.75 28.016 -8.555 1 96.94 98 ALA A N 1
ATOM 768 C CA . ALA A 1 98 ? -10.195 28 -8.359 1 96.94 98 ALA A CA 1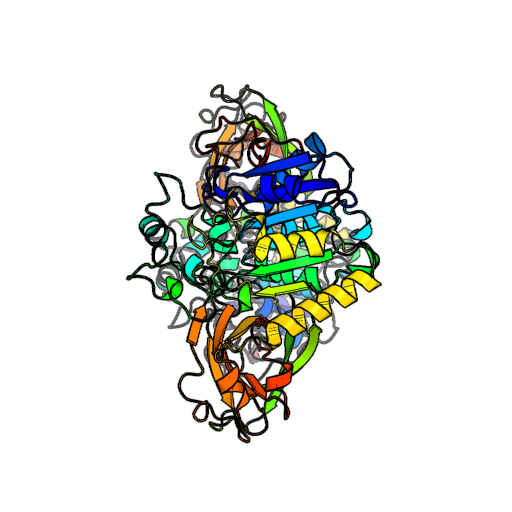
ATOM 769 C C . ALA A 1 98 ? -10.539 27.891 -6.875 1 96.94 98 ALA A C 1
ATOM 771 O O . ALA A 1 98 ? -11.711 28 -6.492 1 96.94 98 ALA A O 1
ATOM 772 N N . CYS A 1 99 ? -9.547 27.672 -6 1 96.94 99 CYS A N 1
ATOM 773 C CA . CYS A 1 99 ? -9.758 27.547 -4.559 1 96.94 99 CYS A CA 1
ATOM 774 C C . CYS A 1 99 ? -10.219 28.875 -3.965 1 96.94 99 CYS A C 1
ATOM 776 O O . CYS A 1 99 ? -9.641 29.922 -4.258 1 96.94 99 CYS A O 1
ATOM 778 N N . PRO A 1 100 ? -11.234 28.859 -3.088 1 97.31 100 PRO A N 1
ATOM 779 C CA . PRO A 1 100 ? -11.766 30.109 -2.531 1 97.31 100 PRO A CA 1
ATOM 780 C C . PRO A 1 100 ? -10.914 30.656 -1.382 1 97.31 100 PRO A C 1
ATOM 782 O O . PRO A 1 100 ? -11.188 31.734 -0.87 1 97.31 100 PRO A O 1
ATOM 785 N N . VAL A 1 101 ? -9.875 29.984 -0.962 1 98 101 VAL A N 1
ATOM 786 C CA . VAL A 1 101 ? -9.023 30.453 0.128 1 98 101 VAL A CA 1
ATOM 787 C C . VAL A 1 101 ? -8.117 31.578 -0.368 1 98 101 VAL A C 1
ATOM 789 O O . VAL A 1 101 ? -7.43 31.422 -1.383 1 98 101 VAL A O 1
ATOM 792 N N . THR A 1 102 ? -8.125 32.688 0.303 1 97.5 102 THR A N 1
ATOM 793 C CA . THR A 1 102 ? -7.258 33.812 -0.039 1 97.5 102 THR A CA 1
ATOM 794 C C . THR A 1 102 ? -5.98 33.781 0.798 1 97.5 102 THR A C 1
ATOM 796 O O . THR A 1 102 ? -4.879 33.938 0.266 1 97.5 102 THR A O 1
ATOM 799 N N . HIS A 1 103 ? -6.148 33.688 2.092 1 98.31 103 HIS A N 1
ATOM 800 C CA . HIS A 1 103 ? -5.055 33.625 3.053 1 98.31 103 HIS A CA 1
ATOM 801 C C . HIS A 1 103 ? -5.117 32.312 3.854 1 98.31 103 HIS A C 1
ATOM 803 O O . HIS A 1 103 ? -6.172 31.953 4.387 1 98.31 103 HIS A O 1
ATOM 809 N N . MET A 1 104 ? -4.039 31.594 3.869 1 98.75 104 MET A N 1
ATOM 810 C CA . MET A 1 104 ? -3.906 30.391 4.695 1 98.75 104 MET A CA 1
ATOM 811 C C . MET A 1 104 ? -2.861 30.594 5.785 1 98.75 104 MET A C 1
ATOM 813 O O . MET A 1 104 ? -1.661 30.484 5.531 1 98.75 104 MET A O 1
ATOM 817 N N . ILE A 1 105 ? -3.293 30.875 6.957 1 98.88 105 ILE A N 1
ATOM 818 C CA . ILE A 1 105 ? -2.414 31.156 8.086 1 98.88 105 ILE A CA 1
ATOM 819 C C . ILE A 1 105 ? -2.367 29.953 9.023 1 98.88 105 ILE A C 1
ATOM 821 O O . ILE A 1 105 ? -3.385 29.578 9.609 1 98.88 105 ILE A O 1
ATOM 825 N N . MET A 1 106 ? -1.206 29.375 9.188 1 98.88 106 MET A N 1
ATOM 826 C CA . MET A 1 106 ? -1.029 28.172 10 1 98.88 106 MET A CA 1
ATOM 827 C C . MET A 1 106 ? -0.269 28.5 11.289 1 98.88 106 MET A C 1
ATOM 829 O O . MET A 1 106 ? 0.914 28.844 11.242 1 98.88 106 MET A O 1
ATOM 833 N N . LEU A 1 107 ? -0.95 28.375 12.391 1 98.81 107 LEU A N 1
ATOM 834 C CA . LEU A 1 107 ? -0.327 28.594 13.688 1 98.81 107 LEU A CA 1
ATOM 835 C C . LEU A 1 107 ? 0.206 27.281 14.266 1 98.81 107 LEU A C 1
ATOM 837 O O . LEU A 1 107 ? -0.562 26.359 14.508 1 98.81 107 LEU A O 1
ATOM 841 N N . ALA A 1 108 ? 1.493 27.219 14.484 1 98.12 108 ALA A N 1
ATOM 842 C CA . ALA A 1 108 ? 2.186 26.078 15.086 1 98.12 108 ALA A CA 1
ATOM 843 C C . ALA A 1 108 ? 1.804 24.766 14.391 1 98.12 108 ALA A C 1
ATOM 845 O O . ALA A 1 108 ? 1.447 23.797 15.047 1 98.12 108 ALA A O 1
ATOM 846 N N . PRO A 1 109 ? 1.901 24.75 13.094 1 98.62 109 PRO A N 1
ATOM 847 C CA . PRO A 1 109 ? 1.477 23.547 12.359 1 98.62 109 PRO A CA 1
ATOM 848 C C . PRO A 1 109 ? 2.471 22.406 12.484 1 98.62 109 PRO A C 1
ATOM 850 O O . PRO A 1 109 ? 3.684 22.625 12.508 1 98.62 109 PRO A O 1
ATOM 853 N N . ALA A 1 110 ? 1.964 21.234 12.516 1 97.44 110 ALA A N 1
ATOM 854 C CA . ALA A 1 110 ? 2.809 20.047 12.445 1 97.44 110 ALA A CA 1
ATOM 855 C C . ALA A 1 110 ? 2.951 19.562 11 1 97.44 110 ALA A C 1
ATOM 857 O O . ALA A 1 110 ? 2.73 18.391 10.711 1 97.44 110 ALA A O 1
ATOM 858 N N . ASN A 1 111 ? 3.436 20.422 10.133 1 98.5 111 ASN A N 1
ATOM 859 C CA . ASN A 1 111 ? 3.508 20.141 8.703 1 98.5 111 ASN A CA 1
ATOM 860 C C . ASN A 1 111 ? 4.406 18.938 8.414 1 98.5 111 ASN A C 1
ATOM 862 O O . ASN A 1 111 ? 4.109 18.125 7.539 1 98.5 111 ASN A O 1
ATOM 866 N N . HIS A 1 112 ? 5.512 18.828 9.188 1 98.38 112 HIS A N 1
ATOM 867 C CA . HIS A 1 112 ? 6.418 17.688 9.047 1 98.38 112 HIS A CA 1
ATOM 868 C C . HIS A 1 112 ? 6.406 16.828 10.305 1 98.38 112 HIS A C 1
ATOM 870 O O . HIS A 1 112 ? 7.434 16.25 10.672 1 98.38 112 HIS A O 1
ATOM 876 N N . GLY A 1 113 ? 5.309 16.891 11.008 1 97.12 113 GLY A N 1
ATOM 877 C CA . GLY A 1 113 ? 5.059 15.969 12.109 1 97.12 113 GLY A CA 1
ATOM 878 C C . GLY A 1 113 ? 5.523 16.516 13.445 1 97.12 113 GLY A C 1
ATOM 879 O O . GLY A 1 113 ? 5.91 17.672 13.555 1 97.12 113 GLY A O 1
ATOM 880 N N . SER A 1 114 ? 5.277 15.695 14.43 1 94.94 114 SER A N 1
ATOM 881 C CA . SER A 1 114 ? 5.68 15.961 15.812 1 94.94 114 SER A CA 1
ATOM 882 C C . SER A 1 114 ? 6.277 14.711 16.453 1 94.94 114 SER A C 1
ATOM 884 O O . SER A 1 114 ? 5.75 13.609 16.297 1 94.94 114 SER A O 1
ATOM 886 N N . ALA A 1 115 ? 7.344 14.852 17.156 1 91.38 115 ALA A N 1
ATOM 887 C CA . ALA A 1 115 ? 8 13.727 17.828 1 91.38 115 ALA A CA 1
ATOM 888 C C . ALA A 1 115 ? 7.098 13.133 18.906 1 91.38 115 ALA A C 1
ATOM 890 O O . ALA A 1 115 ? 7.148 11.922 19.156 1 91.38 115 ALA A O 1
ATOM 891 N N . LEU A 1 116 ? 6.27 13.93 19.438 1 87.69 116 LEU A N 1
ATOM 892 C CA . LEU A 1 116 ? 5.387 13.516 20.516 1 87.69 116 LEU A CA 1
ATOM 893 C C . LEU A 1 116 ? 4.344 12.523 20.031 1 87.69 116 LEU A C 1
ATOM 895 O O . LEU A 1 116 ? 3.807 11.742 20.812 1 87.69 116 LEU A O 1
ATOM 899 N N . ALA A 1 117 ? 4.047 12.531 18.797 1 88.06 117 ALA A N 1
ATOM 900 C CA . ALA A 1 117 ? 2.961 11.727 18.25 1 88.06 117 ALA A CA 1
ATOM 901 C C . ALA A 1 117 ? 3.283 10.234 18.328 1 88.06 117 ALA A C 1
ATOM 903 O O . ALA A 1 117 ? 2.387 9.398 18.234 1 88.06 117 ALA A O 1
ATOM 904 N N . GLN A 1 118 ? 4.57 9.852 18.484 1 82.75 118 GLN A N 1
ATOM 905 C CA . GLN A 1 118 ? 4.973 8.453 18.547 1 82.75 118 GLN A CA 1
ATOM 906 C C . GLN A 1 118 ? 4.609 7.828 19.891 1 82.75 118 GLN A C 1
ATOM 908 O O . GLN A 1 118 ? 4.512 6.605 20.016 1 82.75 118 GLN A O 1
ATOM 913 N N . LEU A 1 119 ? 4.66 8.562 20.984 1 70.69 119 LEU A N 1
ATOM 914 C CA . LEU A 1 119 ? 4.438 8.055 22.328 1 70.69 119 LEU A CA 1
ATOM 915 C C . LEU A 1 119 ? 3.129 7.273 22.406 1 70.69 119 LEU A C 1
ATOM 917 O O . LEU A 1 119 ? 2.967 6.402 23.266 1 70.69 119 LEU A O 1
ATOM 921 N N . GLY A 1 120 ? 2.508 7.105 21.406 1 59.41 120 GLY A N 1
ATOM 922 C CA . GLY A 1 120 ? 1.305 6.289 21.344 1 59.41 120 GLY A CA 1
ATOM 923 C C . GLY A 1 120 ? 0.221 6.75 22.297 1 59.41 120 GLY A C 1
ATOM 924 O O . GLY A 1 120 ? 0.415 7.711 23.047 1 59.41 120 GLY A O 1
ATOM 925 N N . LYS A 1 121 ? -0.948 5.984 22.266 1 54.56 121 LYS A N 1
ATOM 926 C CA . LYS A 1 121 ? -2.205 6.305 22.938 1 54.56 121 LYS A CA 1
ATOM 927 C C . LYS A 1 121 ? -2.021 6.348 24.453 1 54.56 121 LYS A C 1
ATOM 929 O O . LYS A 1 121 ? -2.477 7.289 25.109 1 54.56 121 LYS A O 1
ATOM 934 N N . SER A 1 122 ? -1.46 5.324 24.875 1 51.19 122 SER A N 1
ATOM 935 C CA . SER A 1 122 ? -1.459 5.133 26.312 1 51.19 122 SER A CA 1
ATOM 936 C C . SER A 1 122 ? -0.644 6.215 27.016 1 51.19 122 SER A C 1
ATOM 938 O O . SER A 1 122 ? -1.076 6.766 28.031 1 51.19 122 SER A O 1
ATOM 940 N N . ARG A 1 123 ? 0.355 6.594 26.406 1 53 123 ARG A N 1
ATOM 941 C CA . ARG A 1 123 ? 1.245 7.516 27.109 1 53 123 ARG A CA 1
ATOM 942 C C . ARG A 1 123 ? 0.825 8.961 26.875 1 53 123 ARG A C 1
ATOM 944 O O . ARG A 1 123 ? 0.915 9.789 27.781 1 53 123 ARG A O 1
ATOM 951 N N . LEU A 1 124 ? 0.376 9.148 25.641 1 55.25 124 LEU A N 1
ATOM 952 C CA . LEU A 1 124 ? -0.048 10.516 25.375 1 55.25 124 LEU A CA 1
ATOM 953 C C . LEU A 1 124 ? -1.303 10.867 26.156 1 55.25 124 LEU A C 1
ATOM 955 O O . LEU A 1 124 ? -1.468 12.008 26.609 1 55.25 124 LEU A O 1
ATOM 959 N N . ALA A 1 125 ? -2.133 9.828 26.281 1 53 125 ALA A N 1
ATOM 960 C CA . ALA A 1 125 ? -3.332 10.031 27.094 1 53 125 ALA A CA 1
ATOM 961 C C . ALA A 1 125 ? -2.969 10.398 28.516 1 53 125 ALA A C 1
ATOM 963 O O . ALA A 1 125 ? -3.703 11.141 29.188 1 53 125 ALA A O 1
ATOM 964 N N . ARG A 1 126 ? -1.89 9.766 28.984 1 49.47 126 ARG A N 1
ATOM 965 C CA . ARG A 1 126 ? -1.455 10.086 30.344 1 49.47 126 ARG A CA 1
ATOM 966 C C . ARG A 1 126 ? -0.95 11.523 30.438 1 49.47 126 ARG A C 1
ATOM 968 O O . ARG A 1 126 ? -0.996 12.133 31.5 1 49.47 126 ARG A O 1
ATOM 975 N N . ILE A 1 127 ? -0.195 11.766 29.438 1 45.91 127 ILE A N 1
ATOM 976 C CA . ILE A 1 127 ? 0.281 13.148 29.438 1 45.91 127 ILE A CA 1
ATOM 977 C C . ILE A 1 127 ? -0.909 14.102 29.453 1 45.91 127 ILE A C 1
ATOM 979 O O . ILE A 1 127 ? -0.864 15.148 30.094 1 45.91 127 ILE A O 1
ATOM 983 N N . LYS A 1 128 ? -1.801 13.781 28.531 1 47.84 128 LYS A N 1
ATOM 984 C CA . LYS A 1 128 ? -2.984 14.633 28.578 1 47.84 128 LYS A CA 1
ATOM 985 C C . LYS A 1 128 ? -3.895 14.266 29.734 1 47.84 128 LYS A C 1
ATOM 987 O O . LYS A 1 128 ? -4.574 13.234 29.703 1 47.84 128 LYS A O 1
ATOM 992 N N . ALA A 1 129 ? -3.621 14.25 30.953 1 40.62 129 ALA A N 1
ATOM 993 C CA . ALA A 1 129 ? -4.695 14.602 31.891 1 40.62 129 ALA A CA 1
ATOM 994 C C . ALA A 1 129 ? -5.949 15.039 31.141 1 40.62 129 ALA A C 1
ATOM 996 O O . ALA A 1 129 ? -7.02 15.18 31.734 1 40.62 129 ALA A O 1
ATOM 997 N N . TRP A 1 130 ? -5.801 15.352 29.984 1 38.72 130 TRP A N 1
ATOM 998 C CA . TRP A 1 130 ? -6.711 16.078 29.109 1 38.72 130 TRP A CA 1
ATOM 999 C C . TRP A 1 130 ? -7.793 15.164 28.562 1 38.72 130 TRP A C 1
ATOM 1001 O O . TRP A 1 130 ? -8.859 15.633 28.141 1 38.72 130 TRP A O 1
ATOM 1011 N N . PHE A 1 131 ? -7.406 13.859 28.297 1 41.09 131 PHE A N 1
ATOM 1012 C CA . PHE A 1 131 ? -8.445 13.18 27.516 1 41.09 131 PHE A CA 1
ATOM 1013 C C . PHE A 1 131 ? -9.484 12.562 28.453 1 41.09 131 PHE A C 1
ATOM 1015 O O . PHE A 1 131 ? -9.18 11.625 29.188 1 41.09 131 PHE A O 1
ATOM 1022 N N . ASP A 1 132 ? -10.25 13.312 28.969 1 44.03 132 ASP A N 1
ATOM 1023 C CA . ASP A 1 132 ? -11.477 13.008 29.703 1 44.03 132 ASP A CA 1
ATOM 1024 C C . ASP A 1 132 ? -12.18 11.797 29.094 1 44.03 132 ASP A C 1
ATOM 1026 O O . ASP A 1 132 ? -13.398 11.812 28.891 1 44.03 132 ASP A O 1
ATOM 1030 N N . GLY A 1 133 ? -11.414 10.656 28.891 1 49.28 133 GLY A N 1
ATOM 1031 C CA . GLY A 1 133 ? -12.125 9.461 28.469 1 49.28 133 GLY A CA 1
ATOM 1032 C C . GLY A 1 133 ? -12.219 9.32 26.969 1 49.28 133 GLY A C 1
ATOM 1033 O O . GLY A 1 133 ? -12.812 8.359 26.453 1 49.28 133 GLY A O 1
ATOM 1034 N N . LEU A 1 134 ? -11.703 10.258 26.281 1 58.16 134 LEU A N 1
ATOM 1035 C CA . LEU A 1 134 ? -11.836 10.219 24.828 1 58.16 134 LEU A CA 1
ATOM 1036 C C . LEU A 1 134 ? -10.719 9.383 24.203 1 58.16 134 LEU A C 1
ATOM 1038 O O . LEU A 1 134 ? -9.648 9.227 24.797 1 58.16 134 LEU A O 1
ATOM 1042 N N . GLU A 1 135 ? -11.094 8.68 23.141 1 63.09 135 GLU A N 1
ATOM 1043 C CA . GLU A 1 135 ? -10.102 7.953 22.359 1 63.09 135 GLU A CA 1
ATOM 1044 C C . GLU A 1 135 ? -9.023 8.891 21.812 1 63.09 135 GLU A C 1
ATOM 1046 O O . GLU A 1 135 ? -9.281 10.07 21.578 1 63.09 135 GLU A O 1
ATOM 1051 N N . PRO A 1 136 ? -7.844 8.422 21.656 1 69 136 PRO A N 1
ATOM 1052 C CA . PRO A 1 136 ? -6.727 9.281 21.266 1 69 136 PRO A CA 1
ATOM 1053 C C . PRO A 1 136 ? -6.812 9.711 19.797 1 69 136 PRO A C 1
ATOM 1055 O O . PRO A 1 136 ? -6.195 10.703 19.406 1 69 136 PRO A O 1
ATOM 1058 N N . GLY A 1 137 ? -7.684 9.031 18.953 1 82.69 137 GLY A N 1
ATOM 1059 C CA . GLY A 1 137 ? -7.637 9.328 17.531 1 82.69 137 GLY A CA 1
ATOM 1060 C C . GLY A 1 137 ? -6.387 8.812 16.844 1 82.69 137 GLY A C 1
ATOM 1061 O O . GLY A 1 137 ? -5.625 9.586 16.266 1 82.69 137 GLY A O 1
ATOM 1062 N N . GLN A 1 138 ? -6.227 7.602 16.859 1 85.94 138 GLN A N 1
ATOM 1063 C CA . GLN A 1 138 ? -4.984 6.918 16.516 1 85.94 138 GLN A CA 1
ATOM 1064 C C . GLN A 1 138 ? -4.57 7.203 15.078 1 85.94 138 GLN A C 1
ATOM 1066 O O . GLN A 1 138 ? -3.395 7.453 14.805 1 85.94 138 GLN A O 1
ATOM 1071 N N . LYS A 1 139 ? -5.477 7.168 14.156 1 90.62 139 LYS A N 1
ATOM 1072 C CA . LYS A 1 139 ? -5.129 7.348 12.75 1 90.62 139 LYS A CA 1
ATOM 1073 C C . LYS A 1 139 ? -4.582 8.75 12.492 1 90.62 139 LYS A C 1
ATOM 1075 O O . LYS A 1 139 ? -3.643 8.922 11.719 1 90.62 139 LYS A O 1
ATOM 1080 N N . ILE A 1 140 ? -5.152 9.75 13.141 1 92 140 ILE A N 1
ATOM 1081 C CA . ILE A 1 140 ? -4.652 11.117 13.008 1 92 140 ILE A CA 1
ATOM 1082 C C . ILE A 1 140 ? -3.289 11.234 13.688 1 92 140 ILE A C 1
ATOM 1084 O O . ILE A 1 140 ? -2.385 11.891 13.164 1 92 140 ILE A O 1
ATOM 1088 N N . LEU A 1 141 ? -3.129 10.594 14.805 1 90.88 141 LEU A N 1
ATOM 1089 C CA . LEU A 1 141 ? -1.84 10.586 15.484 1 90.88 141 LEU A CA 1
ATOM 1090 C C . LEU A 1 141 ? -0.767 9.938 14.625 1 90.88 141 LEU A C 1
ATOM 1092 O O . LEU A 1 141 ? 0.371 10.406 14.578 1 90.88 141 LEU A O 1
ATOM 1096 N N . ASP A 1 142 ? -1.171 8.852 13.969 1 92.56 142 ASP A N 1
ATOM 1097 C CA . ASP A 1 142 ? -0.244 8.203 13.047 1 92.56 142 ASP A CA 1
ATOM 1098 C C . ASP A 1 142 ? 0.21 9.172 11.953 1 92.56 142 ASP A C 1
ATOM 1100 O O . ASP A 1 142 ? 1.387 9.195 11.594 1 92.56 142 ASP A O 1
ATOM 1104 N N . TRP A 1 143 ? -0.707 9.945 11.492 1 94.62 143 TRP A N 1
ATOM 1105 C CA . TRP A 1 143 ? -0.378 10.953 10.484 1 94.62 143 TRP A CA 1
ATOM 1106 C C . TRP A 1 143 ? 0.581 11.992 11.047 1 94.62 143 TRP A C 1
ATOM 1108 O O . TRP A 1 143 ? 1.495 12.445 10.352 1 94.62 143 TRP A O 1
ATOM 1118 N N . LEU A 1 144 ? 0.418 12.328 12.289 1 95.38 144 LEU A N 1
ATOM 1119 C CA . LEU A 1 144 ? 1.174 13.406 12.922 1 95.38 144 LEU A CA 1
ATOM 1120 C C . LEU A 1 144 ? 2.572 12.938 13.305 1 95.38 144 LEU A C 1
ATOM 1122 O O . LEU A 1 144 ? 3.445 13.75 13.609 1 95.38 144 LEU A O 1
ATOM 1126 N N . GLU A 1 145 ? 2.816 11.672 13.352 1 95.12 145 GLU A N 1
ATOM 1127 C CA . GLU A 1 145 ? 4.148 11.172 13.672 1 95.12 145 GLU A CA 1
ATOM 1128 C C . GLU A 1 145 ? 5.172 11.617 12.633 1 95.12 145 GLU A C 1
ATOM 1130 O O . GLU A 1 145 ? 4.871 11.664 11.438 1 95.12 145 GLU A O 1
ATOM 1135 N N . LEU A 1 146 ? 6.34 11.859 13.07 1 96.81 146 LEU A N 1
ATOM 1136 C CA . LEU A 1 146 ? 7.398 12.281 12.164 1 96.81 146 LEU A CA 1
ATOM 1137 C C . LEU A 1 146 ? 7.582 11.273 11.039 1 96.81 146 LEU A C 1
ATOM 1139 O O . LEU A 1 146 ? 7.664 10.07 11.281 1 96.81 146 LEU A O 1
ATOM 1143 N N . GLY A 1 147 ? 7.609 11.812 9.82 1 97.12 147 GLY A N 1
ATOM 1144 C CA . GLY A 1 147 ? 7.953 10.977 8.688 1 97.12 147 GLY A CA 1
ATOM 1145 C C . GLY A 1 147 ? 6.785 10.148 8.188 1 97.12 147 GLY A C 1
ATOM 1146 O O . GLY A 1 147 ? 6.977 9.164 7.469 1 97.12 147 GLY A O 1
ATOM 1147 N N . SER A 1 148 ? 5.578 10.469 8.547 1 97.44 148 SER A N 1
ATOM 1148 C CA . SER A 1 148 ? 4.43 9.688 8.109 1 97.44 148 SER A CA 1
ATOM 1149 C C . SER A 1 148 ? 4.242 9.781 6.598 1 97.44 148 SER A C 1
ATOM 1151 O O . SER A 1 148 ? 4.691 10.742 5.969 1 97.44 148 SER A O 1
ATOM 1153 N N . LEU A 1 149 ? 3.592 8.805 6.031 1 97 149 LEU A N 1
ATOM 1154 C CA . LEU A 1 149 ? 3.363 8.781 4.594 1 97 149 LEU A CA 1
ATOM 1155 C C . LEU A 1 149 ? 2.412 9.891 4.172 1 97 149 LEU A C 1
ATOM 1157 O O . LEU A 1 149 ? 2.533 10.438 3.072 1 97 149 LEU A O 1
ATOM 1161 N N . GLY A 1 150 ? 1.463 10.195 5.031 1 97.38 150 GLY A N 1
ATOM 1162 C CA . GLY A 1 150 ? 0.565 11.305 4.738 1 97.38 150 GLY A CA 1
ATOM 1163 C C . GLY A 1 150 ? 1.284 12.633 4.586 1 97.38 150 GLY A C 1
ATOM 1164 O O . GLY A 1 150 ? 0.979 13.406 3.676 1 97.38 150 GLY A O 1
ATOM 1165 N N . GLN A 1 151 ? 2.227 12.844 5.441 1 97.81 151 GLN A N 1
ATOM 1166 C CA . GLN A 1 151 ? 3.047 14.047 5.352 1 97.81 151 GLN A CA 1
ATOM 1167 C C . GLN A 1 151 ? 3.832 14.086 4.047 1 97.81 151 GLN A C 1
ATOM 1169 O O . GLN A 1 151 ? 3.859 15.109 3.359 1 97.81 151 GLN A O 1
ATOM 1174 N N . ALA A 1 152 ? 4.418 12.914 3.748 1 97.88 152 ALA A N 1
ATOM 1175 C CA . ALA A 1 152 ? 5.211 12.812 2.523 1 97.88 152 ALA A CA 1
ATOM 1176 C C . ALA A 1 152 ? 4.363 13.133 1.296 1 97.88 152 ALA A C 1
ATOM 1178 O O . ALA A 1 152 ? 4.805 13.867 0.403 1 97.88 152 ALA A O 1
ATOM 1179 N N . ALA A 1 153 ? 3.199 12.625 1.271 1 97.69 153 ALA A N 1
ATOM 1180 C CA . ALA A 1 153 ? 2.305 12.828 0.134 1 97.69 153 ALA A CA 1
ATOM 1181 C C . ALA A 1 153 ? 1.919 14.297 -0.004 1 97.69 153 ALA A C 1
ATOM 1183 O O . ALA A 1 153 ? 1.976 14.859 -1.1 1 97.69 153 ALA A O 1
ATOM 1184 N N . LEU A 1 154 ? 1.548 14.953 1.041 1 98.12 154 LEU A N 1
ATOM 1185 C CA . LEU A 1 154 ? 1.13 16.344 0.993 1 98.12 154 LEU A CA 1
ATOM 1186 C C . LEU A 1 154 ? 2.309 17.25 0.664 1 98.12 154 LEU A C 1
ATOM 1188 O O . LEU A 1 154 ? 2.158 18.234 -0.068 1 98.12 154 LEU A O 1
ATOM 1192 N N . SER A 1 155 ? 3.434 16.922 1.296 1 98.06 155 SER A N 1
ATOM 1193 C CA . SER A 1 155 ? 4.617 17.719 1.002 1 98.06 155 SER A CA 1
ATOM 1194 C C . SER A 1 155 ? 5.016 17.594 -0.467 1 98.06 155 SER A C 1
ATOM 1196 O O . SER A 1 155 ? 5.422 18.578 -1.086 1 98.06 155 SER A O 1
ATOM 1198 N N . LYS A 1 156 ? 4.918 16.406 -0.988 1 98 156 LYS A N 1
ATOM 1199 C CA . LYS A 1 156 ? 5.223 16.219 -2.404 1 98 156 LYS A CA 1
ATOM 1200 C C . LYS A 1 156 ? 4.258 17.016 -3.281 1 98 156 LYS A C 1
ATOM 1202 O O . LYS A 1 156 ? 4.684 17.688 -4.223 1 98 156 LYS A O 1
ATOM 1207 N N . ALA A 1 157 ? 3.016 16.969 -2.984 1 98.06 157 ALA A N 1
ATOM 1208 C CA . ALA A 1 157 ? 2.004 17.688 -3.748 1 98.06 157 ALA A CA 1
ATOM 1209 C C . ALA A 1 157 ? 2.236 19.188 -3.674 1 98.06 157 ALA A C 1
ATOM 1211 O O . ALA A 1 157 ? 2.096 19.906 -4.676 1 98.06 157 ALA A O 1
ATOM 1212 N N . TRP A 1 158 ? 2.619 19.656 -2.51 1 98.38 158 TRP A N 1
ATOM 1213 C CA . TRP A 1 158 ? 2.805 21.078 -2.23 1 98.38 158 TRP A CA 1
ATOM 1214 C C . TRP A 1 158 ? 3.881 21.672 -3.133 1 98.38 158 TRP A C 1
ATOM 1216 O O . TRP A 1 158 ? 3.818 22.859 -3.486 1 98.38 158 TRP A O 1
ATOM 1226 N N . LEU A 1 159 ? 4.824 20.828 -3.566 1 98.38 159 LEU A N 1
ATOM 1227 C CA . LEU A 1 159 ? 5.938 21.297 -4.387 1 98.38 159 LEU A CA 1
ATOM 1228 C C . LEU A 1 159 ? 5.438 21.844 -5.719 1 98.38 159 LEU A C 1
ATOM 1230 O O . LEU A 1 159 ? 6.133 22.625 -6.379 1 98.38 159 LEU A O 1
ATOM 1234 N N . ASN A 1 160 ? 4.23 21.469 -6.109 1 97.81 160 ASN A N 1
ATOM 1235 C CA . ASN A 1 160 ? 3.715 21.812 -7.43 1 97.81 160 ASN A CA 1
ATOM 1236 C C . ASN A 1 160 ? 2.762 23 -7.371 1 97.81 160 ASN A C 1
ATOM 1238 O O . ASN A 1 160 ? 2.213 23.422 -8.391 1 97.81 160 ASN A O 1
ATOM 1242 N N . TYR A 1 161 ? 2.566 23.562 -6.234 1 98.31 161 TYR A N 1
ATOM 1243 C CA . TYR A 1 161 ? 1.631 24.672 -6.094 1 98.31 161 TYR A CA 1
ATOM 1244 C C . TYR A 1 161 ? 2.264 25.984 -6.559 1 98.31 161 TYR A C 1
ATOM 1246 O O . TYR A 1 161 ? 3.438 26.234 -6.281 1 98.31 161 TYR A O 1
ATOM 1254 N N . ASP A 1 162 ? 1.504 26.766 -7.266 1 98.12 162 ASP A N 1
ATOM 1255 C CA . ASP A 1 162 ? 1.861 28.141 -7.629 1 98.12 162 ASP A CA 1
ATOM 1256 C C . ASP A 1 162 ? 0.969 29.141 -6.914 1 98.12 162 ASP A C 1
ATOM 1258 O O . ASP A 1 162 ? -0.063 29.562 -7.449 1 98.12 162 ASP A O 1
ATOM 1262 N N . PHE A 1 163 ? 1.389 29.547 -5.789 1 98.25 163 PHE A N 1
ATOM 1263 C CA . PHE A 1 163 ? 0.594 30.406 -4.922 1 98.25 163 PHE A CA 1
ATOM 1264 C C . PHE A 1 163 ? 0.393 31.781 -5.555 1 98.25 163 PHE A C 1
ATOM 1266 O O . PHE A 1 163 ? -0.667 32.406 -5.402 1 98.25 163 PHE A O 1
ATOM 1273 N N . GLU A 1 164 ? 1.385 32.312 -6.203 1 98 164 GLU A N 1
ATOM 1274 C CA . GLU A 1 164 ? 1.282 33.625 -6.844 1 98 164 GLU A CA 1
ATOM 1275 C C . GLU A 1 164 ? 0.227 33.625 -7.949 1 98 164 GLU A C 1
ATOM 1277 O O . GLU A 1 164 ? -0.618 34.5 -8.016 1 98 164 GLU A O 1
ATOM 1282 N N . ALA A 1 165 ? 0.298 32.531 -8.75 1 97.62 165 ALA A N 1
ATOM 1283 C CA . ALA A 1 165 ? -0.697 32.438 -9.812 1 97.62 165 ALA A CA 1
ATOM 1284 C C . ALA A 1 165 ? -2.096 32.219 -9.234 1 97.62 165 ALA A C 1
ATOM 1286 O O . ALA A 1 165 ? -3.076 32.75 -9.773 1 97.62 165 ALA A O 1
ATOM 1287 N N . ALA A 1 166 ? -2.205 31.531 -8.117 1 98 166 ALA A N 1
ATOM 1288 C CA . ALA A 1 166 ? -3.494 31.219 -7.516 1 98 166 ALA A CA 1
ATOM 1289 C C . ALA A 1 166 ? -3.979 32.344 -6.625 1 98 166 ALA A C 1
ATOM 1291 O O . ALA A 1 166 ? -5.133 32.375 -6.191 1 98 166 ALA A O 1
ATOM 1292 N N . ARG A 1 167 ? -3.113 33.312 -6.344 1 97.5 167 ARG A N 1
ATOM 1293 C CA . ARG A 1 167 ? -3.398 34.406 -5.406 1 97.5 167 ARG A CA 1
ATOM 1294 C C . ARG A 1 167 ? -3.84 33.844 -4.055 1 97.5 167 ARG A C 1
ATOM 1296 O O . ARG A 1 167 ? -4.855 34.281 -3.504 1 97.5 167 ARG A O 1
ATOM 1303 N N . LEU A 1 168 ? -3.215 32.844 -3.615 1 98.31 168 LEU A N 1
ATOM 1304 C CA . LEU A 1 168 ? -3.332 32.219 -2.299 1 98.31 168 LEU A CA 1
ATOM 1305 C C . LEU A 1 168 ? -2.074 32.469 -1.472 1 98.31 168 LEU A C 1
ATOM 1307 O O . LEU A 1 168 ? -0.965 32.156 -1.915 1 98.31 168 LEU A O 1
ATOM 1311 N N . TRP A 1 169 ? -2.189 33 -0.287 1 98.69 169 TRP A N 1
ATOM 1312 C CA . TRP A 1 169 ? -1.032 33.469 0.46 1 98.69 169 TRP A CA 1
ATOM 1313 C C . TRP A 1 169 ? -0.84 32.688 1.742 1 98.69 169 TRP A C 1
ATOM 1315 O O . TRP A 1 169 ? -1.407 33 2.783 1 98.69 169 TRP A O 1
ATOM 1325 N N . PRO A 1 170 ? 0.034 31.641 1.714 1 98.81 170 PRO A N 1
ATOM 1326 C CA . PRO A 1 170 ? 0.278 30.844 2.92 1 98.81 170 PRO A CA 1
ATOM 1327 C C . PRO A 1 170 ? 1.246 31.531 3.887 1 98.81 170 PRO A C 1
ATOM 1329 O O . PRO A 1 170 ? 2.197 32.188 3.455 1 98.81 170 PRO A O 1
ATOM 1332 N N . LEU A 1 171 ? 1.002 31.391 5.164 1 98.81 171 LEU A N 1
ATOM 1333 C CA . LEU A 1 171 ? 1.822 31.891 6.262 1 98.81 171 LEU A CA 1
ATOM 1334 C C . LEU A 1 171 ? 1.915 30.875 7.387 1 98.81 171 LEU A C 1
ATOM 1336 O O . LEU A 1 171 ? 0.902 30.297 7.797 1 98.81 171 LEU A O 1
ATOM 1340 N N . VAL A 1 172 ? 3.137 30.625 7.824 1 98.81 172 VAL A N 1
ATOM 1341 C CA . VAL A 1 172 ? 3.344 29.812 9.023 1 98.81 172 VAL A CA 1
ATOM 1342 C C . VAL A 1 172 ? 3.881 30.688 10.148 1 98.81 172 VAL A C 1
ATOM 1344 O O . VAL A 1 172 ? 4.867 31.422 9.969 1 98.81 172 VAL A O 1
ATOM 1347 N N . LEU A 1 173 ? 3.199 30.656 11.266 1 98.56 173 LEU A N 1
ATOM 1348 C CA . LEU A 1 173 ? 3.668 31.266 12.508 1 98.56 173 LEU A CA 1
ATOM 1349 C C . LEU A 1 173 ? 3.816 30.203 13.602 1 98.56 173 LEU A C 1
ATOM 1351 O O . LEU A 1 173 ? 2.906 29.406 13.82 1 98.56 173 LEU A O 1
ATOM 1355 N N . THR A 1 174 ? 4.965 30.172 14.227 1 97.5 174 THR A N 1
ATOM 1356 C CA . THR A 1 174 ? 5.172 29.203 15.297 1 97.5 174 THR A CA 1
ATOM 1357 C C . THR A 1 174 ? 5.949 29.828 16.453 1 97.5 174 THR A C 1
ATOM 1359 O O . THR A 1 174 ? 6.594 30.875 16.281 1 97.5 174 THR A O 1
ATOM 1362 N N . GLY A 1 175 ? 5.723 29.281 17.625 1 94.5 175 GLY A N 1
ATOM 1363 C CA . GLY A 1 175 ? 6.539 29.672 18.766 1 94.5 175 GLY A CA 1
ATOM 1364 C C . GLY A 1 175 ? 7.781 28.828 18.938 1 94.5 175 GLY A C 1
ATOM 1365 O O . GLY A 1 175 ? 8.008 27.891 18.172 1 94.5 175 GLY A O 1
ATOM 1366 N N . GLU A 1 176 ? 8.578 29.219 19.891 1 91.69 176 GLU A N 1
ATOM 1367 C CA . GLU A 1 176 ? 9.773 28.453 20.234 1 91.69 176 GLU A CA 1
ATOM 1368 C C . GLU A 1 176 ? 10 28.438 21.75 1 91.69 176 GLU A C 1
ATOM 1370 O O . GLU A 1 176 ? 11.109 28.141 22.219 1 91.69 176 GLU A O 1
ATOM 1375 N N . SER A 1 177 ? 9.023 28.797 22.453 1 89.31 177 SER A N 1
ATOM 1376 C CA . SER A 1 177 ? 9.031 28.734 23.906 1 89.31 177 SER A CA 1
ATOM 1377 C C . SER A 1 177 ? 8.094 27.641 24.406 1 89.31 177 SER A C 1
ATOM 1379 O O . SER A 1 177 ? 7.16 27.234 23.703 1 89.31 177 SER A O 1
ATOM 1381 N N . ILE A 1 178 ? 8.414 27.234 25.625 1 85.31 178 ILE A N 1
ATOM 1382 C CA . ILE A 1 178 ? 7.641 26.125 26.172 1 85.31 178 ILE A CA 1
ATOM 1383 C C . ILE A 1 178 ? 6.973 26.562 27.469 1 85.31 178 ILE A C 1
ATOM 1385 O O . ILE A 1 178 ? 7.648 27 28.406 1 85.31 178 ILE A O 1
ATOM 1389 N N . ASP A 1 179 ? 5.645 26.438 27.375 1 81.38 179 ASP A N 1
ATOM 1390 C CA . ASP A 1 179 ? 4.898 26.656 28.625 1 81.38 179 ASP A CA 1
ATOM 1391 C C . ASP A 1 179 ? 5.176 25.547 29.625 1 81.38 179 ASP A C 1
ATOM 1393 O O . ASP A 1 179 ? 5.062 24.359 29.297 1 81.38 179 ASP A O 1
ATOM 1397 N N . ALA A 1 180 ? 5.531 25.891 30.828 1 76.81 180 ALA A N 1
ATOM 1398 C CA . ALA A 1 180 ? 5.91 24.938 31.859 1 76.81 180 ALA A CA 1
ATOM 1399 C C . ALA A 1 180 ? 4.809 23.891 32.062 1 76.81 180 ALA A C 1
ATOM 1401 O O . ALA A 1 180 ? 5.082 22.75 32.438 1 76.81 180 ALA A O 1
ATOM 1402 N N . SER A 1 181 ? 3.566 24.297 31.766 1 74.12 181 SER A N 1
ATOM 1403 C CA . SER A 1 181 ? 2.43 23.406 31.969 1 74.12 181 SER A CA 1
ATOM 1404 C C . SER A 1 181 ? 2.416 22.281 30.938 1 74.12 181 SER A C 1
ATOM 1406 O O . SER A 1 181 ? 1.702 21.297 31.094 1 74.12 181 SER A O 1
ATOM 1408 N N . LEU A 1 182 ? 3.229 22.406 29.953 1 72.69 182 LEU A N 1
ATOM 1409 C CA . LEU A 1 182 ? 3.307 21.391 28.922 1 72.69 182 LEU A CA 1
ATOM 1410 C C . LEU A 1 182 ? 4.375 20.359 29.25 1 72.69 182 LEU A C 1
ATOM 1412 O O . LEU A 1 182 ? 4.438 19.297 28.625 1 72.69 182 LEU A O 1
ATOM 1416 N N . TYR A 1 183 ? 5.117 20.641 30.297 1 65.44 183 TYR A N 1
ATOM 1417 C CA . TYR A 1 183 ? 6.234 19.766 30.625 1 65.44 183 TYR A CA 1
ATOM 1418 C C . TYR A 1 183 ? 5.734 18.422 31.172 1 65.44 183 TYR A C 1
ATOM 1420 O O . TYR A 1 183 ? 4.898 18.391 32.094 1 65.44 183 TYR A O 1
ATOM 1428 N N . ASP A 1 184 ? 6.039 17.453 30.391 1 64.5 184 ASP A N 1
ATOM 1429 C CA . ASP A 1 184 ? 5.914 16.094 30.922 1 64.5 184 ASP A CA 1
ATOM 1430 C C . ASP A 1 184 ? 7.281 15.516 31.281 1 64.5 184 ASP A C 1
ATOM 1432 O O . ASP A 1 184 ? 8.062 15.164 30.391 1 64.5 184 ASP A O 1
ATOM 1436 N N . TYR A 1 185 ? 7.512 15.414 32.5 1 58.78 185 TYR A N 1
ATOM 1437 C CA . TYR A 1 185 ? 8.836 15.055 33 1 58.78 185 TYR A CA 1
ATOM 1438 C C . TYR A 1 185 ? 9.242 13.672 32.5 1 58.78 185 TYR A C 1
ATOM 1440 O O . TYR A 1 185 ? 10.422 13.328 32.531 1 58.78 185 TYR A O 1
ATOM 1448 N N . LEU A 1 186 ? 8.242 12.992 32.062 1 50.81 186 LEU A N 1
ATOM 1449 C CA . LEU A 1 186 ? 8.555 11.648 31.578 1 50.81 186 LEU A CA 1
ATOM 1450 C C . LEU A 1 186 ? 8.836 11.648 30.078 1 50.81 186 LEU A C 1
ATOM 1452 O O . LEU A 1 186 ? 9.336 10.656 29.547 1 50.81 186 LEU A O 1
ATOM 1456 N N . ASN A 1 187 ? 8.539 12.828 29.5 1 64.62 187 ASN A N 1
ATOM 1457 C CA . ASN A 1 187 ? 8.727 12.883 28.047 1 64.62 187 ASN A CA 1
ATOM 1458 C C . ASN A 1 187 ? 9.594 14.078 27.641 1 64.62 187 ASN A C 1
ATOM 1460 O O . ASN A 1 187 ? 9.117 15.211 27.609 1 64.62 187 ASN A O 1
ATOM 1464 N N . SER A 1 188 ? 10.789 13.852 27.25 1 70.44 188 SER A N 1
ATOM 1465 C CA . SER A 1 188 ? 11.789 14.883 26.984 1 70.44 188 SER A CA 1
ATOM 1466 C C . SER A 1 188 ? 11.414 15.719 25.781 1 70.44 188 SER A C 1
ATOM 1468 O O . SER A 1 188 ? 11.906 16.844 25.609 1 70.44 188 SER A O 1
ATOM 1470 N N . TYR A 1 189 ? 10.469 15.234 25 1 74.75 189 TYR A N 1
ATOM 1471 C CA . TYR A 1 189 ? 10.102 15.969 23.797 1 74.75 189 TYR A CA 1
ATOM 1472 C C . TYR A 1 189 ? 9.312 17.234 24.141 1 74.75 189 TYR A C 1
ATOM 1474 O O . TYR A 1 189 ? 9.258 18.172 23.359 1 74.75 189 TYR A O 1
ATOM 1482 N N . THR A 1 190 ? 8.75 17.297 25.312 1 76.25 190 THR A N 1
ATOM 1483 C CA . THR A 1 190 ? 7.98 18.469 25.719 1 76.25 190 THR A CA 1
ATOM 1484 C C . THR A 1 190 ? 8.906 19.594 26.156 1 76.25 190 THR A C 1
ATOM 1486 O O . THR A 1 190 ? 8.469 20.719 26.359 1 76.25 190 THR A O 1
ATOM 1489 N N . ALA A 1 191 ? 10.18 19.312 26.188 1 77.31 191 ALA A N 1
ATOM 1490 C CA . ALA A 1 191 ? 11.156 20.328 26.562 1 77.31 191 ALA A CA 1
ATOM 1491 C C . ALA A 1 191 ? 12.25 20.469 25.5 1 77.31 191 ALA A C 1
ATOM 1493 O O . ALA A 1 191 ? 13.32 21.016 25.781 1 77.31 191 ALA A O 1
ATOM 1494 N N . GLU A 1 192 ? 11.938 20.016 24.438 1 87.81 192 GLU A N 1
ATOM 1495 C CA . GLU A 1 192 ? 12.93 20 23.359 1 87.81 192 GLU A CA 1
ATOM 1496 C C . GLU A 1 192 ? 13.227 21.422 22.875 1 87.81 192 GLU A C 1
ATOM 1498 O O . GLU A 1 192 ? 12.305 22.188 22.578 1 87.81 192 GLU A O 1
ATOM 1503 N N . PRO A 1 193 ? 14.547 21.781 22.812 1 89.81 193 PRO A N 1
ATOM 1504 C CA . PRO A 1 193 ? 14.859 23.094 22.234 1 89.81 193 PRO A CA 1
ATOM 1505 C C . PRO A 1 193 ? 14.477 23.203 20.766 1 89.81 193 PRO A C 1
ATOM 1507 O O . PRO A 1 193 ? 14.484 22.203 20.047 1 89.81 193 PRO A O 1
ATOM 1510 N N . GLY A 1 194 ? 14.203 24.453 20.359 1 93.06 194 GLY A N 1
ATOM 1511 C CA . GLY A 1 194 ? 13.82 24.656 18.969 1 93.06 194 GLY A CA 1
ATOM 1512 C C . GLY A 1 194 ? 12.414 24.172 18.656 1 93.06 194 GLY A C 1
ATOM 1513 O O . GLY A 1 194 ? 12.109 23.797 17.531 1 93.06 194 GLY A O 1
ATOM 1514 N N . SER A 1 195 ? 11.648 24.062 19.719 1 93.62 195 SER A N 1
ATOM 1515 C CA . SER A 1 195 ? 10.258 23.641 19.594 1 93.62 195 SER A CA 1
ATOM 1516 C C . SER A 1 195 ? 9.344 24.484 20.484 1 93.62 195 SER A C 1
ATOM 1518 O O . SER A 1 195 ? 9.82 25.266 21.297 1 93.62 195 SER A O 1
ATOM 1520 N N . ASP A 1 196 ? 8.094 24.406 20.266 1 93.69 196 ASP A N 1
ATOM 1521 C CA . ASP A 1 196 ? 7.129 25.125 21.094 1 93.69 196 ASP A CA 1
ATOM 1522 C C . ASP A 1 196 ? 6.527 24.203 22.156 1 93.69 196 ASP A C 1
ATOM 1524 O O . ASP A 1 196 ? 5.445 24.469 22.672 1 93.69 196 ASP A O 1
ATOM 1528 N N . GLY A 1 197 ? 7.199 23.125 22.344 1 90.25 197 GLY A N 1
ATOM 1529 C CA . GLY A 1 197 ? 6.758 22.141 23.312 1 90.25 197 GLY A CA 1
ATOM 1530 C C . GLY A 1 197 ? 6.027 20.969 22.688 1 90.25 197 GLY A C 1
ATOM 1531 O O . GLY A 1 197 ? 5.871 19.922 23.312 1 90.25 197 GLY A O 1
ATOM 1532 N N . VAL A 1 198 ? 5.59 21.141 21.438 1 91.75 198 VAL A N 1
ATOM 1533 C CA . VAL A 1 198 ? 4.852 20.078 20.75 1 91.75 198 VAL A CA 1
ATOM 1534 C C . VAL A 1 198 ? 5.418 19.875 19.344 1 91.75 198 VAL A C 1
ATOM 1536 O O . VAL A 1 198 ? 5.668 18.75 18.922 1 91.75 198 VAL A O 1
ATOM 1539 N N . VAL A 1 199 ? 5.637 20.969 18.672 1 95.81 199 VAL A N 1
ATOM 1540 C CA . VAL A 1 199 ? 6.117 20.938 17.297 1 95.81 199 VAL A CA 1
ATOM 1541 C C . VAL A 1 199 ? 7.465 21.656 17.203 1 95.81 199 VAL A C 1
ATOM 1543 O O . VAL A 1 199 ? 7.629 22.75 17.719 1 95.81 199 VAL A O 1
ATOM 1546 N N . ARG A 1 200 ? 8.352 21.047 16.578 1 96.75 200 ARG A N 1
ATOM 1547 C CA . ARG A 1 200 ? 9.625 21.688 16.266 1 96.75 200 ARG A CA 1
ATOM 1548 C C . ARG A 1 200 ? 9.445 22.828 15.281 1 96.75 200 ARG A C 1
ATOM 1550 O O . ARG A 1 200 ? 8.656 22.734 14.336 1 96.75 200 ARG A O 1
ATOM 1557 N N . VAL A 1 201 ? 10.234 23.891 15.453 1 97 201 VAL A N 1
ATOM 1558 C CA . VAL A 1 201 ? 10.195 25 14.508 1 97 201 VAL A CA 1
ATOM 1559 C C . VAL A 1 201 ? 10.469 24.484 13.102 1 97 201 VAL A C 1
ATOM 1561 O O . VAL A 1 201 ? 9.758 24.828 12.156 1 97 201 VAL A O 1
ATOM 1564 N N . ALA A 1 202 ? 11.422 23.594 12.961 1 97.88 202 ALA A N 1
ATOM 1565 C CA . ALA A 1 202 ? 11.789 23.016 11.672 1 97.88 202 ALA A CA 1
ATOM 1566 C C . ALA A 1 202 ? 10.641 22.203 11.086 1 97.88 202 ALA A C 1
ATOM 1568 O O . ALA A 1 202 ? 10.484 22.125 9.867 1 97.88 202 ALA A O 1
ATOM 1569 N N . ALA A 1 203 ? 9.852 21.609 11.898 1 98.38 203 ALA A N 1
ATOM 1570 C CA . ALA A 1 203 ? 8.742 20.781 11.453 1 98.38 203 ALA A CA 1
ATOM 1571 C C . ALA A 1 203 ? 7.547 21.641 11.039 1 98.38 203 ALA A C 1
ATOM 1573 O O . ALA A 1 203 ? 6.742 21.234 10.195 1 98.38 203 ALA A O 1
ATOM 1574 N N . ALA A 1 204 ? 7.449 22.812 11.578 1 98.5 204 ALA A N 1
ATOM 1575 C CA . ALA A 1 204 ? 6.344 23.719 11.266 1 98.5 204 ALA A CA 1
ATOM 1576 C C . ALA A 1 204 ? 6.566 24.406 9.922 1 98.5 204 ALA A C 1
ATOM 1578 O O . ALA A 1 204 ? 5.621 24.609 9.156 1 98.5 204 ALA A O 1
ATOM 1579 N N . ASN A 1 205 ? 7.754 24.75 9.594 1 98.38 205 ASN A N 1
ATOM 1580 C CA . ASN A 1 205 ? 8.133 25.594 8.469 1 98.38 205 ASN A CA 1
ATOM 1581 C C . ASN A 1 205 ? 7.824 24.922 7.133 1 98.38 205 ASN A C 1
ATOM 1583 O O . ASN A 1 205 ? 8.188 23.75 6.922 1 98.38 205 ASN A O 1
ATOM 1587 N N . MET A 1 206 ? 7.172 25.594 6.262 1 98.56 206 MET A N 1
ATOM 1588 C CA . MET A 1 206 ? 6.781 25.047 4.969 1 98.56 206 MET A CA 1
ATOM 1589 C C . MET A 1 206 ? 7.82 25.359 3.9 1 98.56 206 MET A C 1
ATOM 1591 O O . MET A 1 206 ? 7.684 24.953 2.75 1 98.56 206 MET A O 1
ATOM 1595 N N . ASN A 1 207 ? 8.812 26.141 4.293 1 98 207 ASN A N 1
ATOM 1596 C CA . ASN A 1 207 ? 9.938 26.359 3.387 1 98 207 ASN A CA 1
ATOM 1597 C C . ASN A 1 207 ? 10.953 25.219 3.477 1 98 207 ASN A C 1
ATOM 1599 O O . ASN A 1 207 ? 12.102 25.438 3.873 1 98 207 ASN A O 1
ATOM 1603 N N . TYR A 1 208 ? 10.578 24.078 3.09 1 98.38 208 TYR A N 1
ATOM 1604 C CA . TYR A 1 208 ? 11.375 22.859 3.084 1 98.38 208 TYR A CA 1
ATOM 1605 C C . TYR A 1 208 ? 11.883 22.547 1.682 1 98.38 208 TYR A C 1
ATOM 1607 O O . TYR A 1 208 ? 11.602 23.281 0.733 1 98.38 208 TYR A O 1
ATOM 1615 N N . ALA A 1 209 ? 12.727 21.531 1.587 1 98.38 209 ALA A N 1
ATOM 1616 C CA . ALA A 1 209 ? 13.211 21.047 0.298 1 98.38 209 ALA A CA 1
ATOM 1617 C C . ALA A 1 209 ? 13.141 19.516 0.236 1 98.38 209 ALA A C 1
ATOM 1619 O O . ALA A 1 209 ? 13.047 18.859 1.27 1 98.38 209 ALA A O 1
ATOM 1620 N N . ARG A 1 210 ? 13.125 19.031 -0.968 1 98.38 210 ARG A N 1
ATOM 1621 C CA . ARG A 1 210 ? 13.117 17.594 -1.205 1 98.38 210 ARG A CA 1
ATOM 1622 C C . ARG A 1 210 ? 14.266 17.188 -2.121 1 98.38 210 ARG A C 1
ATOM 1624 O O . ARG A 1 210 ? 14.469 17.781 -3.178 1 98.38 210 ARG A O 1
ATOM 1631 N N . LEU A 1 211 ? 15.016 16.25 -1.648 1 98.12 211 LEU A N 1
ATOM 1632 C CA . LEU A 1 211 ? 16.156 15.711 -2.377 1 98.12 211 LEU A CA 1
ATOM 1633 C C . LEU A 1 211 ? 15.953 14.234 -2.691 1 98.12 211 LEU A C 1
ATOM 1635 O O . LEU A 1 211 ? 15.633 13.445 -1.8 1 98.12 211 LEU A O 1
ATOM 1639 N N . GLN A 1 212 ? 16.062 13.859 -3.93 1 98.31 212 GLN A N 1
ATOM 1640 C CA . GLN A 1 212 ? 16 12.453 -4.328 1 98.31 212 GLN A CA 1
ATOM 1641 C C . GLN A 1 212 ? 17.391 11.938 -4.719 1 98.31 212 GLN A C 1
ATOM 1643 O O . GLN A 1 212 ? 18.062 12.531 -5.566 1 98.31 212 GLN A O 1
ATOM 1648 N N . LEU A 1 213 ? 17.812 10.945 -4.078 1 98.5 213 LEU A N 1
ATOM 1649 C CA . LEU A 1 213 ? 19.078 10.297 -4.371 1 98.5 213 LEU A CA 1
ATOM 1650 C C . LEU A 1 213 ? 18.859 8.898 -4.945 1 98.5 213 LEU A C 1
ATOM 1652 O O . LEU A 1 213 ? 18.016 8.148 -4.461 1 98.5 213 LEU A O 1
ATOM 1656 N N . VAL A 1 214 ? 19.594 8.562 -5.945 1 98.5 214 VAL A N 1
ATOM 1657 C CA . VAL A 1 214 ? 19.422 7.277 -6.625 1 98.5 214 VAL A CA 1
ATOM 1658 C C . VAL A 1 214 ? 20.75 6.52 -6.625 1 98.5 214 VAL A C 1
ATOM 1660 O O . VAL A 1 214 ? 21.828 7.121 -6.773 1 98.5 214 VAL A O 1
ATOM 1663 N N . GLU A 1 215 ? 20.672 5.293 -6.469 1 97.94 215 GLU A N 1
ATOM 1664 C CA . GLU A 1 215 ? 21.844 4.426 -6.465 1 97.94 215 GLU A CA 1
ATOM 1665 C C . GLU A 1 215 ? 22.531 4.418 -7.824 1 97.94 215 GLU A C 1
ATOM 1667 O O . GLU A 1 215 ? 21.859 4.332 -8.859 1 97.94 215 GLU A O 1
ATOM 1672 N N . GLN A 1 216 ? 23.875 4.555 -7.777 1 95.94 216 GLN A N 1
ATOM 1673 C CA . GLN A 1 216 ? 24.734 4.484 -8.961 1 95.94 216 GLN A CA 1
ATOM 1674 C C . GLN A 1 216 ? 25.719 3.32 -8.859 1 95.94 216 GLN A C 1
ATOM 1676 O O . GLN A 1 216 ? 25.422 2.309 -8.219 1 95.94 216 GLN A O 1
ATOM 1681 N N . ALA A 1 217 ? 26.812 3.455 -9.508 1 91.94 217 ALA A N 1
ATOM 1682 C CA . ALA A 1 217 ? 27.812 2.391 -9.57 1 91.94 217 ALA A CA 1
ATOM 1683 C C . ALA A 1 217 ? 28.484 2.176 -8.211 1 91.94 217 ALA A C 1
ATOM 1685 O O . ALA A 1 217 ? 28.531 3.096 -7.387 1 91.94 217 ALA A O 1
ATOM 1686 N N . GLN A 1 218 ? 28.922 1.02 -8.008 1 92.12 218 GLN A N 1
ATOM 1687 C CA . GLN A 1 218 ? 29.609 0.65 -6.777 1 92.12 218 GLN A CA 1
ATOM 1688 C C . GLN A 1 218 ? 31.094 0.989 -6.848 1 92.12 218 GLN A C 1
ATOM 1690 O O . GLN A 1 218 ? 31.734 0.793 -7.887 1 92.12 218 GLN A O 1
ATOM 1695 N N . GLU A 1 219 ? 31.578 1.544 -5.82 1 91 219 GLU A N 1
ATOM 1696 C CA . GLU A 1 219 ? 33 1.83 -5.645 1 91 219 GLU A CA 1
ATOM 1697 C C . GLU A 1 219 ? 33.5 1.347 -4.285 1 91 219 GLU A C 1
ATOM 1699 O O . GLU A 1 219 ? 32.75 1.325 -3.314 1 91 219 GLU A O 1
ATOM 1704 N N . CYS A 1 220 ? 34.719 0.961 -4.25 1 90.31 220 CYS A N 1
ATOM 1705 C CA . CYS A 1 220 ? 35.281 0.446 -2.998 1 90.31 220 CYS A CA 1
ATOM 1706 C C . CYS A 1 220 ? 36.125 1.503 -2.295 1 90.31 220 CYS A C 1
ATOM 1708 O O . CYS A 1 220 ? 37.312 1.315 -2.096 1 90.31 220 CYS A O 1
ATOM 1710 N N . ASP A 1 221 ? 35.5 2.588 -1.95 1 87.12 221 ASP A N 1
ATOM 1711 C CA . ASP A 1 221 ? 36.25 3.709 -1.386 1 87.12 221 ASP A CA 1
ATOM 1712 C C . ASP A 1 221 ? 35.562 4.262 -0.142 1 87.12 221 ASP A C 1
ATOM 1714 O O . ASP A 1 221 ? 35.75 5.414 0.233 1 87.12 221 ASP A O 1
ATOM 1718 N N . SER A 1 222 ? 34.75 3.492 0.433 1 88.44 222 SER A N 1
ATOM 1719 C CA . SER A 1 222 ? 34.125 3.951 1.668 1 88.44 222 SER A CA 1
ATOM 1720 C C . SER A 1 222 ? 35.156 4.102 2.785 1 88.44 222 SER A C 1
ATOM 1722 O O . SER A 1 222 ? 36.281 3.598 2.678 1 88.44 222 SER A O 1
ATOM 1724 N N . PHE A 1 223 ? 34.812 4.789 3.771 1 85.62 223 PHE A N 1
ATOM 1725 C CA . PHE A 1 223 ? 35.719 5.102 4.855 1 85.62 223 PHE A CA 1
ATOM 1726 C C . PHE A 1 223 ? 36.219 3.824 5.523 1 85.62 223 PHE A C 1
ATOM 1728 O O . PHE A 1 223 ? 37.312 3.801 6.09 1 85.62 223 PHE A O 1
ATOM 1735 N N . ASP A 1 224 ? 35.469 2.725 5.543 1 86.75 224 ASP A N 1
ATOM 1736 C CA . ASP A 1 224 ? 35.844 1.463 6.184 1 86.75 224 ASP A CA 1
ATOM 1737 C C . ASP A 1 224 ? 36.375 0.466 5.164 1 86.75 224 ASP A C 1
ATOM 1739 O O . ASP A 1 224 ? 36.5 -0.728 5.449 1 86.75 224 ASP A O 1
ATOM 1743 N N . GLY A 1 225 ? 36.594 0.907 3.965 1 88.25 225 GLY A N 1
ATOM 1744 C CA . GLY A 1 225 ? 37.156 0.064 2.92 1 88.25 225 GLY A CA 1
ATOM 1745 C C . GLY A 1 225 ? 36.094 -0.765 2.197 1 88.25 225 GLY A 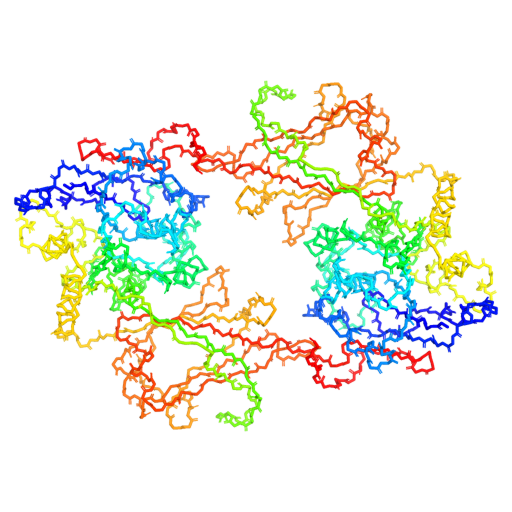C 1
ATOM 1746 O O . GLY A 1 225 ? 36.438 -1.5 1.263 1 88.25 225 GLY A O 1
ATOM 1747 N N . ALA A 1 226 ? 34.938 -0.618 2.631 1 90.31 226 ALA A N 1
ATOM 1748 C CA . ALA A 1 226 ? 33.875 -1.411 2.039 1 90.31 226 ALA A CA 1
ATOM 1749 C C . ALA A 1 226 ? 33.531 -0.911 0.639 1 90.31 226 ALA A C 1
ATOM 1751 O O . ALA A 1 226 ? 33.75 0.262 0.323 1 90.31 226 ALA A O 1
ATOM 1752 N N . CYS A 1 227 ? 33.062 -1.84 -0.169 1 94 227 CYS A N 1
ATOM 1753 C CA . CYS A 1 227 ? 32.469 -1.458 -1.447 1 94 227 CYS A CA 1
ATOM 1754 C C . CYS A 1 227 ? 31.047 -0.955 -1.261 1 94 227 CYS A C 1
ATOM 1756 O O . CYS A 1 227 ? 30.219 -1.64 -0.661 1 94 227 CYS A O 1
ATOM 1758 N N . VAL A 1 228 ? 30.797 0.251 -1.69 1 95.75 228 VAL A N 1
ATOM 1759 C CA . VAL A 1 228 ? 29.484 0.871 -1.551 1 95.75 228 VAL A CA 1
ATOM 1760 C C . VAL A 1 228 ? 29.047 1.445 -2.895 1 95.75 228 VAL A C 1
ATOM 1762 O O . VAL A 1 228 ? 29.875 1.872 -3.699 1 95.75 228 VAL A O 1
ATOM 1765 N N . ALA A 1 229 ? 27.75 1.298 -3.137 1 97 229 ALA A N 1
ATOM 1766 C CA . ALA A 1 229 ? 27.203 2.033 -4.277 1 97 229 ALA A CA 1
ATOM 1767 C C . ALA A 1 229 ? 27.047 3.516 -3.949 1 97 229 ALA A C 1
ATOM 1769 O O . ALA A 1 229 ? 26.641 3.875 -2.844 1 97 229 ALA A O 1
ATOM 1770 N N . LYS A 1 230 ? 27.344 4.375 -4.914 1 97.12 230 LYS A N 1
ATOM 1771 C CA . LYS A 1 230 ? 27.234 5.812 -4.691 1 97.12 230 LYS A CA 1
ATOM 1772 C C . LYS A 1 230 ? 25.797 6.297 -4.93 1 97.12 230 LYS A C 1
ATOM 1774 O O . LYS A 1 230 ? 25.078 5.746 -5.77 1 97.12 230 LYS A O 1
ATOM 1779 N N . LEU A 1 231 ? 25.391 7.262 -4.145 1 97.81 231 LEU A N 1
ATOM 1780 C CA . LEU A 1 231 ? 24.109 7.938 -4.352 1 97.81 231 LEU A CA 1
ATOM 1781 C C . LEU A 1 231 ? 24.328 9.281 -5.039 1 97.81 231 LEU A C 1
ATOM 1783 O O . LEU A 1 231 ? 25.156 10.086 -4.609 1 97.81 231 LEU A O 1
ATOM 1787 N N . ALA A 1 232 ? 23.609 9.477 -6.09 1 96.94 232 ALA A N 1
ATOM 1788 C CA . ALA A 1 232 ? 23.672 10.742 -6.805 1 96.94 232 ALA A CA 1
ATOM 1789 C C . ALA A 1 232 ? 22.312 11.445 -6.797 1 96.94 232 ALA A C 1
ATOM 1791 O O . ALA A 1 232 ? 21.266 10.789 -6.871 1 96.94 232 ALA A O 1
ATOM 1792 N N . PRO A 1 233 ? 22.344 12.766 -6.73 1 96.69 233 PRO A N 1
ATOM 1793 C CA . PRO A 1 233 ? 21.078 13.492 -6.77 1 96.69 233 PRO A CA 1
ATOM 1794 C C . PRO A 1 233 ? 20.375 13.383 -8.117 1 96.69 233 PRO A C 1
ATOM 1796 O O . PRO A 1 233 ? 20.984 13.648 -9.156 1 96.69 233 PRO A O 1
ATOM 1799 N N . GLU A 1 234 ? 19.203 12.906 -8.125 1 97.31 234 GLU A N 1
ATOM 1800 C CA . GLU A 1 234 ? 18.344 12.922 -9.305 1 97.31 234 GLU A CA 1
ATOM 1801 C C . GLU A 1 234 ? 17.531 14.219 -9.391 1 97.31 234 GLU A C 1
ATOM 1803 O O . GLU A 1 234 ? 17.312 14.742 -10.484 1 97.31 234 GLU A O 1
ATOM 1808 N N . SER A 1 235 ? 17.125 14.711 -8.258 1 97.06 235 SER A N 1
ATOM 1809 C CA . SER A 1 235 ? 16.391 15.969 -8.211 1 97.06 235 SER A CA 1
ATOM 1810 C C . SER A 1 235 ? 16.547 16.656 -6.855 1 97.06 235 SER A C 1
ATOM 1812 O O . SER A 1 235 ? 16.766 15.984 -5.84 1 97.06 235 SER A O 1
ATOM 1814 N N . PHE A 1 236 ? 16.578 17.922 -6.801 1 97.06 236 PHE A N 1
ATOM 1815 C CA . PHE A 1 236 ? 16.5 18.812 -5.648 1 97.06 236 PHE A CA 1
ATOM 1816 C C . PHE A 1 236 ? 15.484 19.922 -5.891 1 97.06 236 PHE A C 1
ATOM 1818 O O . PHE A 1 236 ? 15.688 20.766 -6.766 1 97.06 236 PHE A O 1
ATOM 1825 N N . ILE A 1 237 ? 14.391 19.891 -5.156 1 98.06 237 ILE A N 1
ATOM 1826 C CA . ILE A 1 237 ? 13.312 20.859 -5.383 1 98.06 237 ILE A CA 1
ATOM 1827 C C . ILE A 1 237 ? 13.031 21.625 -4.098 1 98.06 237 ILE A C 1
ATOM 1829 O O . ILE A 1 237 ? 12.766 21.031 -3.051 1 98.06 237 ILE A O 1
ATOM 1833 N N . GLN A 1 238 ? 13.133 22.938 -4.129 1 97.56 238 GLN A N 1
ATOM 1834 C CA . GLN A 1 238 ? 12.719 23.812 -3.033 1 97.56 238 GLN A CA 1
ATOM 1835 C C . GLN A 1 238 ? 11.219 24.047 -3.049 1 97.56 238 GLN A C 1
ATOM 1837 O O . GLN A 1 238 ? 10.633 24.312 -4.105 1 97.56 238 GLN A O 1
ATOM 1842 N N . ALA A 1 239 ? 10.594 23.875 -1.921 1 98.19 239 ALA A N 1
ATOM 1843 C CA . ALA A 1 239 ? 9.164 24.172 -1.83 1 98.19 239 ALA A CA 1
ATOM 1844 C C . ALA A 1 239 ? 8.875 25.609 -2.201 1 98.19 239 ALA A C 1
ATOM 1846 O O . ALA A 1 239 ? 9.727 26.484 -2.039 1 98.19 239 ALA A O 1
ATOM 1847 N N . PRO A 1 240 ? 7.633 25.859 -2.75 1 98.06 240 PRO A N 1
ATOM 1848 C CA . PRO A 1 240 ? 7.262 27.266 -2.967 1 98.06 240 PRO A CA 1
ATOM 1849 C C . PRO A 1 240 ? 7.324 28.094 -1.687 1 98.06 240 PRO A C 1
ATOM 1851 O O . PRO A 1 240 ? 6.996 27.594 -0.606 1 98.06 240 PRO A O 1
ATOM 1854 N N . VAL A 1 241 ? 7.699 29.328 -1.836 1 97.5 241 VAL A N 1
ATOM 1855 C CA . VAL A 1 241 ? 7.945 30.188 -0.686 1 97.5 241 VAL A CA 1
ATOM 1856 C C . VAL A 1 241 ? 6.641 30.438 0.067 1 97.5 241 VAL A C 1
ATOM 1858 O O . VAL A 1 241 ? 5.605 30.719 -0.544 1 97.5 241 VAL A O 1
ATOM 1861 N N . SER A 1 242 ? 6.707 30.266 1.301 1 98 242 SER A N 1
ATOM 1862 C CA . SER A 1 242 ? 5.641 30.625 2.23 1 98 242 SER A CA 1
ATOM 1863 C C . SER A 1 242 ? 6.141 31.609 3.283 1 98 242 SER A C 1
ATOM 1865 O O . SER A 1 242 ? 7.324 31.609 3.633 1 98 242 SER A O 1
ATOM 1867 N N . GLY A 1 243 ? 5.223 32.531 3.67 1 98.5 243 GLY A N 1
ATOM 1868 C CA . GLY A 1 243 ? 5.59 33.312 4.836 1 98.5 243 GLY A CA 1
ATOM 1869 C C . GLY A 1 243 ? 5.934 32.469 6.047 1 98.5 243 GLY A C 1
ATOM 1870 O O . GLY A 1 243 ? 5.293 31.422 6.289 1 98.5 243 GLY A O 1
ATOM 1871 N N . PHE A 1 244 ? 6.973 32.906 6.77 1 97.94 244 PHE A N 1
ATOM 1872 C CA . PHE A 1 244 ? 7.383 32.156 7.953 1 97.94 244 PHE A CA 1
ATOM 1873 C C . PHE A 1 244 ? 7.871 33.094 9.047 1 97.94 244 PHE A C 1
ATOM 1875 O O . PHE A 1 244 ? 8.727 33.969 8.797 1 97.94 244 PHE A O 1
ATOM 1882 N N . GLY A 1 245 ? 7.254 32.969 10.219 1 96.81 245 GLY A N 1
ATOM 1883 C CA . GLY A 1 245 ? 7.66 33.781 11.352 1 96.81 245 GLY A CA 1
ATOM 1884 C C . GLY A 1 245 ? 7.66 33.031 12.672 1 96.81 245 GLY A C 1
ATOM 1885 O O . GLY A 1 245 ? 6.809 32.188 12.898 1 96.81 245 GLY A O 1
ATOM 1886 N N . ILE A 1 246 ? 8.633 33.344 13.492 1 95.88 246 ILE A N 1
ATOM 1887 C CA . ILE A 1 246 ? 8.688 32.812 14.852 1 95.88 246 ILE A CA 1
ATOM 1888 C C . ILE A 1 246 ? 8.195 33.875 15.836 1 95.88 246 ILE A C 1
ATOM 1890 O O . ILE A 1 246 ? 8.773 34.969 15.93 1 95.88 246 ILE A O 1
ATOM 1894 N N . ILE A 1 247 ? 7.113 33.562 16.516 1 95.62 247 ILE A N 1
ATOM 1895 C CA . ILE A 1 247 ? 6.523 34.469 17.5 1 95.62 247 ILE A CA 1
ATOM 1896 C C . ILE A 1 247 ? 7.242 34.344 18.828 1 95.62 247 ILE A C 1
ATOM 1898 O O . ILE A 1 247 ? 7.273 33.25 19.422 1 95.62 247 ILE A O 1
ATOM 1902 N N . PRO A 1 248 ? 7.809 35.375 19.328 1 91.12 248 PRO A N 1
ATOM 1903 C CA . PRO A 1 248 ? 8.539 35.281 20.609 1 91.12 248 PRO A CA 1
ATOM 1904 C C . PRO A 1 248 ? 7.641 34.938 21.781 1 91.12 248 PRO A C 1
ATOM 1906 O O . PRO A 1 248 ? 6.492 35.375 21.844 1 91.12 248 PRO A O 1
ATOM 1909 N N . LYS A 1 249 ? 8.141 34.156 22.719 1 92.44 249 LYS A N 1
ATOM 1910 C CA . LYS A 1 249 ? 7.5 33.781 23.969 1 92.44 249 LYS A CA 1
ATOM 1911 C C . LYS A 1 249 ? 6.156 33.094 23.734 1 92.44 249 LYS A C 1
ATOM 1913 O O . LYS A 1 249 ? 5.18 33.375 24.438 1 92.44 249 LYS A O 1
ATOM 1918 N N . ALA A 1 250 ? 6.082 32.406 22.672 1 95.12 250 ALA A N 1
ATOM 1919 C CA . ALA A 1 250 ? 4.852 31.672 22.375 1 95.12 250 ALA A CA 1
ATOM 1920 C C . ALA A 1 250 ? 5.07 30.156 22.438 1 95.12 250 ALA A C 1
ATOM 1922 O O . ALA A 1 250 ? 6.07 29.656 21.938 1 95.12 250 ALA A O 1
ATOM 1923 N N . SER A 1 251 ? 4.191 29.516 23.125 1 94.75 251 SER A N 1
ATOM 1924 C CA . SER A 1 251 ? 4.145 28.047 23.188 1 94.75 251 SER A CA 1
ATOM 1925 C C . SER A 1 251 ? 3.051 27.5 22.297 1 94.75 251 SER A C 1
ATOM 1927 O O . SER A 1 251 ? 2.352 28.25 21.609 1 94.75 251 SER A O 1
ATOM 1929 N N . HIS A 1 252 ? 3.004 26.219 22.266 1 94.19 252 HIS A N 1
ATOM 1930 C CA . HIS A 1 252 ? 2.053 25.562 21.375 1 94.19 252 HIS A CA 1
ATOM 1931 C C . HIS A 1 252 ? 0.615 25.859 21.781 1 94.19 252 HIS A C 1
ATOM 1933 O O . HIS A 1 252 ? -0.232 26.141 20.938 1 94.19 252 HIS A O 1
ATOM 1939 N N . SER A 1 253 ? 0.413 25.734 23.078 1 90.88 253 SER A N 1
ATOM 1940 C CA . SER A 1 253 ? -0.934 25.906 23.609 1 90.88 253 SER A CA 1
ATOM 1941 C C . SER A 1 253 ? -0.897 26.422 25.047 1 90.88 253 SER A C 1
ATOM 1943 O O . SER A 1 253 ? 0.137 26.906 25.516 1 90.88 253 SER A O 1
ATOM 1945 N N . LYS A 1 254 ? -2.082 26.484 25.609 1 89.25 254 LYS A N 1
ATOM 1946 C CA . LYS A 1 254 ? -2.312 26.891 26.984 1 89.25 254 LYS A CA 1
ATOM 1947 C C . LYS A 1 254 ? -2.625 28.391 27.078 1 89.25 254 LYS A C 1
ATOM 1949 O O . LYS A 1 254 ? -2.414 29.125 26.109 1 89.25 254 LYS A O 1
ATOM 1954 N N . GLU A 1 255 ? -3.094 28.812 28.125 1 90.94 255 GLU A N 1
ATOM 1955 C CA . GLU A 1 255 ? -3.68 30.141 28.312 1 90.94 255 GLU A CA 1
ATOM 1956 C C . GLU A 1 255 ? -2.6 31.203 28.484 1 90.94 255 GLU A C 1
ATOM 1958 O O . GLU A 1 255 ? -2.781 32.344 28.094 1 90.94 255 GLU A O 1
ATOM 1963 N N . LYS A 1 256 ? -1.481 30.844 28.953 1 91.5 256 LYS A N 1
ATOM 1964 C CA . LYS A 1 256 ? -0.476 31.828 29.312 1 91.5 256 LYS A CA 1
ATOM 1965 C C . LYS A 1 256 ? 0.413 32.156 28.125 1 91.5 256 LYS A C 1
ATOM 1967 O O . LYS A 1 256 ? 0.654 33.344 27.828 1 91.5 256 LYS A O 1
ATOM 1972 N N . MET A 1 257 ? 0.815 31.156 27.391 1 93.81 257 MET A N 1
ATOM 1973 C CA . MET A 1 257 ? 1.825 31.391 26.375 1 93.81 257 MET A CA 1
ATOM 1974 C C . MET A 1 257 ? 1.389 30.828 25.031 1 93.81 257 MET A C 1
ATOM 1976 O O . MET A 1 257 ? 2.094 30.969 24.031 1 93.81 257 MET A O 1
ATOM 1980 N N . GLY A 1 258 ? 0.278 30.156 25.031 1 94.75 258 GLY A N 1
ATOM 1981 C CA . GLY A 1 258 ? -0.148 29.547 23.781 1 94.75 258 GLY A CA 1
ATOM 1982 C C . GLY A 1 258 ? -0.282 30.562 22.656 1 94.75 258 GLY A C 1
ATOM 1983 O O . GLY A 1 258 ? -0.785 31.656 22.844 1 94.75 258 GLY A O 1
ATOM 1984 N N . ILE A 1 259 ? 0.208 30.172 21.5 1 96.94 259 ILE A N 1
ATOM 1985 C CA . ILE A 1 259 ? 0.303 31.078 20.359 1 96.94 259 ILE A CA 1
ATOM 1986 C C . ILE A 1 259 ? -1.088 31.594 20 1 96.94 259 ILE A C 1
ATOM 1988 O O . ILE A 1 259 ? -1.23 32.719 19.5 1 96.94 259 ILE A O 1
ATOM 1992 N N . MET A 1 260 ? -2.105 30.781 20.219 1 96.31 260 MET A N 1
ATOM 1993 C CA . MET A 1 260 ? -3.486 31.156 19.938 1 96.31 260 MET A CA 1
ATOM 1994 C C . MET A 1 260 ? -4.25 31.438 21.219 1 96.31 260 MET A C 1
ATOM 1996 O O . MET A 1 260 ? -4.738 32.562 21.438 1 96.31 260 MET A O 1
ATOM 2000 N N . ARG A 1 261 ? -4.191 30.609 22.172 1 94.38 261 ARG A N 1
ATOM 2001 C CA . ARG A 1 261 ? -5.039 30.609 23.359 1 94.38 261 ARG A CA 1
ATOM 2002 C C . ARG A 1 261 ? -4.629 31.719 24.328 1 94.38 261 ARG A C 1
ATOM 2004 O O . ARG A 1 261 ? -5.406 32.125 25.203 1 94.38 261 ARG A O 1
ATOM 2011 N N . SER A 1 262 ? -3.469 32.25 24.234 1 94.44 262 SER A N 1
ATOM 2012 C CA . SER A 1 262 ? -2.988 33.25 25.172 1 94.44 262 SER A CA 1
ATOM 2013 C C . SER A 1 262 ? -3.531 34.625 24.828 1 94.44 262 SER A C 1
ATOM 2015 O O . SER A 1 262 ? -3.379 35.562 25.609 1 94.44 262 SER A O 1
ATOM 2017 N N . VAL A 1 263 ? -4.102 34.781 23.672 1 96.5 263 VAL A N 1
ATOM 2018 C CA . VAL A 1 263 ? -4.691 36.062 23.281 1 96.5 263 VAL A CA 1
ATOM 2019 C C . VAL A 1 263 ? -5.918 36.344 24.141 1 96.5 263 VAL A C 1
ATOM 2021 O O . VAL A 1 263 ? -6.832 35.531 24.219 1 96.5 263 VAL A O 1
ATOM 2024 N N . SER A 1 264 ? -5.922 37.438 24.766 1 95.38 264 SER A N 1
ATOM 2025 C CA . SER A 1 264 ? -7.023 37.875 25.609 1 95.38 264 SER A CA 1
ATOM 2026 C C . SER A 1 264 ? -7.473 39.281 25.234 1 95.38 264 SER A C 1
ATOM 2028 O O . SER A 1 264 ? -6.824 39.969 24.422 1 95.38 264 SER A O 1
ATOM 2030 N N . ARG A 1 265 ? -8.633 39.688 25.844 1 94.44 265 ARG A N 1
ATOM 2031 C CA . ARG A 1 265 ? -9.156 41.031 25.594 1 94.44 265 ARG A CA 1
ATOM 2032 C C . ARG A 1 265 ? -8.156 42.094 26 1 94.44 265 ARG A C 1
ATOM 2034 O O . ARG A 1 265 ? -8.047 43.156 25.359 1 94.44 265 ARG A O 1
ATOM 2041 N N . ARG A 1 266 ? -7.387 41.844 26.969 1 94.75 266 ARG A N 1
ATOM 2042 C CA . ARG A 1 266 ? -6.492 42.844 27.594 1 94.75 266 ARG A CA 1
ATOM 2043 C C . ARG A 1 266 ? -5.203 42.969 26.781 1 94.75 266 ARG A C 1
ATOM 2045 O O . ARG A 1 266 ? -4.652 44.062 26.688 1 94.75 266 ARG A O 1
ATOM 2052 N N . ASN A 1 267 ? -4.746 41.906 26.172 1 95 267 ASN A N 1
ATOM 2053 C CA . ASN A 1 267 ? -3.406 41.938 25.594 1 95 267 ASN A CA 1
ATOM 2054 C C . ASN A 1 267 ? -3.449 41.875 24.078 1 95 267 ASN A C 1
ATOM 2056 O O . ASN A 1 267 ? -2.412 41.969 23.406 1 95 267 ASN A O 1
ATOM 2060 N N . ALA A 1 268 ? -4.594 41.719 23.453 1 95.44 268 ALA A N 1
ATOM 2061 C CA . ALA A 1 268 ? -4.777 41.438 22.031 1 95.44 268 ALA A CA 1
ATOM 2062 C C . ALA A 1 268 ? -4.066 42.469 21.172 1 95.44 268 ALA A C 1
ATOM 2064 O O . ALA A 1 268 ? -3.387 42.125 20.203 1 95.44 268 ALA A O 1
ATOM 2065 N N . ALA A 1 269 ? -4.164 43.688 21.516 1 94.06 269 ALA A N 1
ATOM 2066 C CA . ALA A 1 269 ? -3.65 44.812 20.703 1 94.06 269 ALA A CA 1
ATOM 2067 C C . ALA A 1 269 ? -2.125 44.781 20.641 1 94.06 269 ALA A C 1
ATOM 2069 O O . ALA A 1 269 ? -1.525 45.281 19.688 1 94.06 269 ALA A O 1
ATOM 2070 N N . ASN A 1 270 ? -1.521 44.188 21.656 1 94.06 270 ASN A N 1
ATOM 2071 C CA . ASN A 1 270 ? -0.064 44.188 21.734 1 94.06 270 ASN A CA 1
ATOM 2072 C C . ASN A 1 270 ? 0.52 42.812 21.5 1 94.06 270 ASN A C 1
ATOM 2074 O O . ASN A 1 270 ? 1.729 42.594 21.609 1 94.06 270 ASN A O 1
ATOM 2078 N N . LYS A 1 271 ? -0.249 41.875 21.234 1 95.5 271 LYS A N 1
ATOM 2079 C CA . LYS A 1 271 ? 0.235 40.5 21.031 1 95.5 271 LYS A CA 1
ATOM 2080 C C . LYS A 1 271 ? 0.862 40.344 19.641 1 95.5 271 LYS A C 1
ATOM 2082 O O . LYS A 1 271 ? 0.219 40.656 18.625 1 95.5 271 LYS A O 1
ATOM 2087 N N . PRO A 1 272 ? 2.076 39.875 19.578 1 95.62 272 PRO A N 1
ATOM 2088 C CA . PRO A 1 272 ? 2.771 39.781 18.297 1 95.62 272 PRO A CA 1
ATOM 2089 C C . PRO A 1 272 ? 2.033 38.906 17.281 1 95.62 272 PRO A C 1
ATOM 2091 O O . PRO A 1 272 ? 2.02 39.219 16.094 1 95.62 272 PRO A O 1
ATOM 2094 N N . VAL A 1 273 ? 1.454 37.844 17.703 1 97.38 273 VAL A N 1
ATOM 2095 C CA . VAL A 1 273 ? 0.767 36.938 16.781 1 97.38 273 VAL A CA 1
ATOM 2096 C C . VAL A 1 273 ? -0.423 37.656 16.156 1 97.38 273 VAL A C 1
ATOM 2098 O O . VAL A 1 273 ? -0.701 37.469 14.961 1 97.38 273 VAL A O 1
ATOM 2101 N N . VAL A 1 274 ? -1.15 38.469 16.891 1 97.62 274 VAL A N 1
ATOM 2102 C CA . VAL A 1 274 ? -2.303 39.219 16.391 1 97.62 274 VAL A CA 1
ATOM 2103 C C . VAL A 1 274 ? -1.85 40.219 15.328 1 97.62 274 VAL A C 1
ATOM 2105 O O . VAL A 1 274 ? -2.436 40.281 14.242 1 97.62 274 VAL A O 1
ATOM 2108 N N . LEU A 1 275 ? -0.792 40.906 15.641 1 95.88 275 LEU A N 1
ATOM 2109 C CA . LEU A 1 275 ? -0.255 41.875 14.703 1 95.88 275 LEU A CA 1
ATOM 2110 C C . LEU A 1 275 ? 0.22 41.188 13.422 1 95.88 275 LEU A C 1
ATOM 2112 O O . LEU A 1 275 ? -0.043 41.688 12.32 1 95.88 275 LEU A O 1
ATOM 2116 N N . ALA A 1 276 ? 0.92 40.125 13.602 1 96.81 276 ALA A N 1
ATOM 2117 C CA . ALA A 1 276 ? 1.429 39.406 12.445 1 96.81 276 ALA A CA 1
ATOM 2118 C C . ALA A 1 276 ? 0.288 38.938 11.539 1 96.81 276 ALA A C 1
ATOM 2120 O O . ALA A 1 276 ? 0.375 39.062 10.312 1 96.81 276 ALA A O 1
ATOM 2121 N N . ILE A 1 277 ? -0.796 38.438 12.133 1 97.75 277 ILE A N 1
ATOM 2122 C CA . ILE A 1 277 ? -1.938 37.938 11.367 1 97.75 277 ILE A CA 1
ATOM 2123 C C . ILE A 1 277 ? -2.607 39.094 10.633 1 97.75 277 ILE A C 1
ATOM 2125 O O . ILE A 1 277 ? -2.885 39 9.438 1 97.75 277 ILE A O 1
ATOM 2129 N N . LEU A 1 278 ? -2.838 40.219 11.32 1 96.38 278 LEU A N 1
ATOM 2130 C CA . LEU A 1 278 ? -3.494 41.375 10.727 1 96.38 278 LEU A CA 1
ATOM 2131 C C . LEU A 1 278 ? -2.676 41.906 9.555 1 96.38 278 LEU A C 1
ATOM 2133 O O . LEU A 1 278 ? -3.23 42.25 8.516 1 96.38 278 LEU A O 1
ATOM 2137 N N . ASN A 1 279 ? -1.384 42 9.773 1 95.38 279 ASN A N 1
ATOM 2138 C CA . ASN A 1 279 ? -0.516 42.469 8.695 1 95.38 279 ASN A CA 1
ATOM 2139 C C . ASN A 1 279 ? -0.577 41.531 7.48 1 95.38 279 ASN A C 1
ATOM 2141 O O . ASN A 1 279 ? -0.583 42 6.344 1 95.38 279 ASN A O 1
ATOM 2145 N N . TRP A 1 280 ? -0.623 40.219 7.707 1 97.44 280 TRP A N 1
ATOM 2146 C CA . TRP A 1 280 ? -0.649 39.281 6.602 1 97.44 280 TRP A CA 1
ATOM 2147 C C . TRP A 1 280 ? -1.976 39.344 5.855 1 97.44 280 TRP A C 1
ATOM 2149 O O . TRP A 1 280 ? -2.016 39.188 4.633 1 97.44 280 TRP A O 1
ATOM 2159 N N . LEU A 1 281 ? -3.094 39.531 6.57 1 96.94 281 LEU A N 1
ATOM 2160 C CA . LEU A 1 281 ? -4.418 39.594 5.965 1 96.94 281 LEU A CA 1
ATOM 2161 C C . LEU A 1 281 ? -4.523 40.75 5 1 96.94 281 LEU A C 1
ATOM 2163 O O . LEU A 1 281 ? -5.434 40.812 4.168 1 96.94 281 LEU A O 1
ATOM 2167 N N . LYS A 1 282 ? -3.576 41.688 5.023 1 95.44 282 LYS A N 1
ATOM 2168 C CA . LYS A 1 282 ? -3.58 42.844 4.137 1 95.44 282 LYS A CA 1
ATOM 2169 C C . LYS A 1 282 ? -2.887 42.531 2.814 1 95.44 282 LYS A C 1
ATOM 2171 O O . LYS A 1 282 ? -2.961 43.312 1.865 1 95.44 282 LYS A O 1
ATOM 2176 N N . VAL A 1 283 ? -2.189 41.438 2.789 1 96.75 283 VAL A N 1
ATOM 2177 C CA . VAL A 1 283 ? -1.525 41.031 1.557 1 96.75 283 VAL A CA 1
ATOM 2178 C C . VAL A 1 283 ? -2.568 40.75 0.479 1 96.75 283 VAL A C 1
ATOM 2180 O O . VAL A 1 283 ? -3.434 39.875 0.656 1 96.75 283 VAL A O 1
ATOM 2183 N N . ASP A 1 284 ? -2.496 41.406 -0.733 1 95.25 284 ASP A N 1
ATOM 2184 C CA . ASP A 1 284 ? -3.549 41.281 -1.736 1 95.25 284 ASP A CA 1
ATOM 2185 C C . ASP A 1 284 ? -2.963 41.219 -3.145 1 95.25 284 ASP A C 1
ATOM 2187 O O . ASP A 1 284 ? -3.695 41.312 -4.133 1 95.25 284 ASP A O 1
ATOM 2191 N N . SER A 1 285 ? -1.631 41.188 -3.18 1 97.69 285 SER A N 1
ATOM 2192 C CA . SER A 1 285 ? -0.963 41.125 -4.477 1 97.69 285 SER A CA 1
ATOM 2193 C C . SER A 1 285 ? 0.328 40.312 -4.395 1 97.69 285 SER A C 1
ATOM 2195 O O . SER A 1 285 ? 0.831 40.031 -3.303 1 97.69 285 SER A O 1
ATOM 2197 N N . VAL A 1 286 ? 0.809 39.938 -5.578 1 98.12 286 VAL A N 1
ATOM 2198 C CA . VAL A 1 286 ? 2.049 39.188 -5.668 1 98.12 286 VAL A CA 1
ATOM 2199 C C . VAL A 1 286 ? 3.201 40 -5.082 1 98.12 286 VAL A C 1
ATOM 2201 O O . VAL A 1 286 ? 4.023 39.469 -4.328 1 98.12 286 VAL A O 1
ATOM 2204 N N . GLU A 1 287 ? 3.223 41.25 -5.383 1 98.19 287 GLU A N 1
ATOM 2205 C CA . GLU A 1 287 ? 4.273 42.125 -4.875 1 98.19 287 GLU A CA 1
ATOM 2206 C C . GLU A 1 287 ? 4.211 42.25 -3.354 1 98.19 287 GLU A C 1
ATOM 2208 O O . GLU A 1 287 ? 5.238 42.188 -2.678 1 98.19 287 GLU A O 1
ATOM 2213 N N . ALA A 1 288 ? 3.035 42.406 -2.855 1 98.12 288 ALA A N 1
ATOM 2214 C CA . ALA A 1 288 ? 2.852 42.5 -1.409 1 98.12 288 ALA A CA 1
ATOM 2215 C C . ALA A 1 288 ? 3.256 41.188 -0.727 1 98.12 288 ALA A C 1
ATOM 2217 O O . ALA A 1 288 ? 3.848 41.188 0.355 1 98.12 288 ALA A O 1
ATOM 2218 N N . TYR A 1 289 ? 2.896 40.125 -1.387 1 98.19 289 TYR A N 1
ATOM 2219 C CA . TYR A 1 289 ? 3.23 38.812 -0.869 1 98.19 289 TYR A CA 1
ATOM 2220 C C . TYR A 1 289 ? 4.742 38.625 -0.768 1 98.19 289 TYR A C 1
ATOM 2222 O O . TYR A 1 289 ? 5.258 38.25 0.285 1 98.19 289 TYR A O 1
ATOM 2230 N N . ARG A 1 290 ? 5.441 38.969 -1.809 1 98 290 ARG A N 1
ATOM 2231 C CA . ARG A 1 290 ? 6.895 38.844 -1.847 1 98 290 ARG A CA 1
ATOM 2232 C C . ARG A 1 290 ? 7.551 39.719 -0.788 1 98 290 ARG A C 1
ATOM 2234 O O . ARG A 1 290 ? 8.461 39.281 -0.082 1 98 290 ARG A O 1
ATOM 2241 N N . ARG A 1 291 ? 7.066 40.875 -0.639 1 97.88 291 ARG A N 1
ATOM 2242 C CA . ARG A 1 291 ? 7.594 41.812 0.352 1 97.88 291 ARG A CA 1
ATOM 2243 C C . ARG A 1 291 ? 7.363 41.281 1.768 1 97.88 291 ARG A C 1
ATOM 2245 O O . ARG A 1 291 ? 8.266 41.344 2.607 1 97.88 291 ARG A O 1
ATOM 2252 N N . ALA A 1 292 ? 6.16 40.844 1.984 1 97.94 292 ALA A N 1
ATOM 2253 C CA . ALA A 1 292 ? 5.824 40.344 3.311 1 97.94 292 ALA A CA 1
ATOM 2254 C C . ALA A 1 292 ? 6.695 39.125 3.672 1 97.94 292 ALA A C 1
ATOM 2256 O O . ALA A 1 292 ? 7.164 39.031 4.809 1 97.94 292 ALA A O 1
ATOM 2257 N N . CYS A 1 293 ? 6.891 38.219 2.717 1 97.75 293 CYS A N 1
ATOM 2258 C CA . CYS A 1 293 ? 7.746 37.062 2.945 1 97.75 293 CYS A CA 1
ATOM 2259 C C . CYS A 1 293 ? 9.172 37.5 3.281 1 97.75 293 CYS A C 1
ATOM 2261 O O . CYS A 1 293 ? 9.781 36.969 4.211 1 97.75 293 CYS A O 1
ATOM 2263 N N . GLN A 1 294 ? 9.648 38.438 2.596 1 96.06 294 GLN A N 1
ATOM 2264 C CA . GLN A 1 294 ? 11 38.938 2.824 1 96.06 294 GLN A CA 1
ATOM 2265 C C . GLN A 1 294 ? 11.117 39.594 4.203 1 96.06 294 GLN A C 1
ATOM 2267 O O . GLN A 1 294 ? 12.117 39.406 4.898 1 96.06 294 GLN A O 1
ATOM 2272 N N . GLU A 1 295 ? 10.156 40.344 4.547 1 95.62 295 GLU A N 1
ATOM 2273 C CA . GLU A 1 295 ? 10.156 41 5.844 1 95.62 295 GLU A CA 1
ATOM 2274 C C . GLU A 1 295 ? 10.164 40 6.984 1 95.62 295 GLU A C 1
ATOM 2276 O O . GLU A 1 295 ? 10.898 40.156 7.961 1 95.62 295 GLU A O 1
ATOM 2281 N N . LEU A 1 296 ? 9.359 39 6.848 1 95.19 296 LEU A N 1
ATOM 2282 C CA . LEU A 1 296 ? 9.32 37.938 7.867 1 95.19 296 LEU A CA 1
ATOM 2283 C C . LEU A 1 296 ? 10.648 37.219 7.953 1 95.19 296 LEU A C 1
ATOM 2285 O O . LEU A 1 296 ? 11.117 36.875 9.047 1 95.19 296 LEU A O 1
ATOM 2289 N N . THR A 1 297 ? 11.234 36.969 6.836 1 90 297 THR A N 1
ATOM 2290 C CA . THR A 1 297 ? 12.531 36.281 6.801 1 90 297 THR A CA 1
ATOM 2291 C C . THR A 1 297 ? 13.586 37.125 7.531 1 90 297 THR A C 1
ATOM 2293 O O . THR A 1 297 ? 14.367 36.594 8.32 1 90 297 THR A O 1
ATOM 2296 N N . ARG A 1 298 ? 13.578 38.375 7.379 1 90 298 ARG A N 1
ATOM 2297 C CA . ARG A 1 298 ? 14.523 39.281 8.031 1 90 298 ARG A CA 1
ATOM 2298 C C . ARG A 1 298 ? 14.312 39.281 9.539 1 90 298 ARG A C 1
ATOM 2300 O O . ARG A 1 298 ? 15.273 39.281 10.312 1 90 298 ARG A O 1
ATOM 2307 N N . GLN A 1 299 ? 13.102 39.281 9.898 1 86.88 299 GLN A N 1
ATOM 2308 C CA . GLN A 1 299 ? 12.773 39.281 11.32 1 86.88 299 GLN A CA 1
ATOM 2309 C C . GLN A 1 299 ? 13.234 38 11.992 1 86.88 299 GLN A C 1
ATOM 2311 O O . GLN A 1 299 ? 13.734 38.031 13.117 1 86.88 299 GLN A O 1
ATOM 2316 N N . THR A 1 300 ? 13.102 36.969 11.328 1 82.94 300 THR A N 1
ATOM 2317 C CA . THR A 1 300 ? 13.477 35.656 11.867 1 82.94 300 THR A CA 1
ATOM 2318 C C . THR A 1 300 ? 14.992 35.531 11.977 1 82.94 300 THR A C 1
ATOM 2320 O O . THR A 1 300 ? 15.508 35 12.953 1 82.94 300 THR A O 1
ATOM 2323 N N . GLN A 1 301 ? 15.648 36.094 11.047 1 78.38 301 GLN A N 1
ATOM 2324 C CA . GLN A 1 301 ? 17.109 36 11.008 1 78.38 301 GLN A CA 1
ATOM 2325 C C . GLN A 1 301 ? 17.734 36.938 12.039 1 78.38 301 GLN A C 1
ATOM 2327 O O . GLN A 1 301 ? 18.859 36.719 12.492 1 78.38 301 GLN A O 1
ATOM 2332 N N . SER A 1 302 ? 17.062 37.969 12.383 1 76.06 302 SER A N 1
ATOM 2333 C CA . SER A 1 302 ? 17.594 38.969 13.305 1 76.06 302 SER A CA 1
ATOM 2334 C C . SER A 1 302 ? 17.469 38.5 14.75 1 76.06 302 SER A C 1
ATOM 2336 O O . SER A 1 302 ? 18.031 39.125 15.656 1 76.06 302 SER A O 1
ATOM 2338 N N . ARG A 1 303 ? 16.828 37.531 14.953 1 74.06 303 ARG A N 1
ATOM 2339 C CA . ARG A 1 303 ? 16.656 37.031 16.312 1 74.06 303 ARG A CA 1
ATOM 2340 C C . ARG A 1 303 ? 17.953 36.438 16.859 1 74.06 303 ARG A C 1
ATOM 2342 O O . ARG A 1 303 ? 18.734 35.844 16.109 1 74.06 303 ARG A O 1
ATOM 2349 N N . THR A 1 304 ? 18.297 36.938 18.062 1 58.31 304 THR A N 1
ATOM 2350 C CA . THR A 1 304 ? 19.547 36.656 18.75 1 58.31 304 THR A CA 1
ATOM 2351 C C . THR A 1 304 ? 19.594 35.188 19.203 1 58.31 304 THR A C 1
ATOM 2353 O O . THR A 1 304 ? 20.594 34.75 19.766 1 58.31 304 THR A O 1
ATOM 2356 N N . THR A 1 305 ? 18.438 34.531 19.016 1 62.22 305 THR A N 1
ATOM 2357 C CA . THR A 1 305 ? 18.578 33.188 19.625 1 62.22 305 THR A CA 1
ATOM 2358 C C . THR A 1 305 ? 19.594 32.375 18.875 1 62.22 305 THR A C 1
ATOM 2360 O O . THR A 1 305 ? 19.578 32.312 17.641 1 62.22 305 THR A O 1
ATOM 2363 N N . LYS A 1 306 ? 20.688 32 19.656 1 63.69 306 LYS A N 1
ATOM 2364 C CA . LYS A 1 306 ? 21.906 31.391 19.156 1 63.69 306 LYS A CA 1
ATOM 2365 C C . LYS A 1 306 ? 21.656 29.969 18.688 1 63.69 306 LYS A C 1
ATOM 2367 O O . LYS A 1 306 ? 22.234 29.531 17.688 1 63.69 306 LYS A O 1
ATOM 2372 N N . LYS A 1 307 ? 20.625 29.234 19.234 1 84.88 307 LYS A N 1
ATOM 2373 C CA . LYS A 1 307 ? 20.656 27.844 18.828 1 84.88 307 LYS A CA 1
ATOM 2374 C C . LYS A 1 307 ? 19.484 27.516 17.891 1 84.88 307 LYS A C 1
ATOM 2376 O O . LYS A 1 307 ? 18.328 27.75 18.234 1 84.88 307 LYS A O 1
ATOM 2381 N N . ARG A 1 308 ? 19.828 27.25 16.641 1 93.06 308 ARG A N 1
ATOM 2382 C CA . ARG A 1 308 ? 18.844 26.828 15.641 1 93.06 308 ARG A CA 1
ATOM 2383 C C . ARG A 1 308 ? 19.078 25.375 15.25 1 93.06 308 ARG A C 1
ATOM 2385 O O . ARG A 1 308 ? 20.156 24.828 15.453 1 93.06 308 ARG A O 1
ATOM 2392 N N . TYR A 1 309 ? 18 24.812 14.703 1 96 309 TYR A N 1
ATOM 2393 C CA . TYR A 1 309 ? 18.031 23.375 14.406 1 96 309 TYR A CA 1
ATOM 2394 C C . TYR A 1 309 ? 17.5 23.094 13.008 1 96 309 TYR A C 1
ATOM 2396 O O . TYR A 1 309 ? 16.891 23.953 12.383 1 96 309 TYR A O 1
ATOM 2404 N N . THR A 1 310 ? 17.844 21.984 12.508 1 97.06 310 THR A N 1
ATOM 2405 C CA . THR A 1 310 ? 17.359 21.516 11.219 1 97.06 310 THR A CA 1
ATOM 2406 C C . THR A 1 310 ? 16.906 20.062 11.305 1 97.06 310 THR A C 1
ATOM 2408 O O . THR A 1 310 ? 17.297 19.328 12.219 1 97.06 310 THR A O 1
ATOM 2411 N N . MET A 1 311 ? 15.984 19.719 10.469 1 98.06 311 MET A N 1
ATOM 2412 C CA . MET A 1 311 ? 15.422 18.375 10.477 1 98.06 311 MET A CA 1
ATOM 2413 C C . MET A 1 311 ? 15.672 17.672 9.148 1 98.06 311 MET A C 1
ATOM 2415 O O . MET A 1 311 ? 15.516 18.266 8.086 1 98.06 311 MET A O 1
ATOM 2419 N N . LEU A 1 312 ? 16.156 16.484 9.211 1 98.06 312 LEU A N 1
ATOM 2420 C CA . LEU A 1 312 ? 16.391 15.617 8.055 1 98.06 312 LEU A CA 1
ATOM 2421 C C . LEU A 1 312 ? 15.469 14.406 8.094 1 98.06 312 LEU A C 1
ATOM 2423 O O . LEU A 1 312 ? 15.531 13.602 9.023 1 98.06 312 LEU A O 1
ATOM 2427 N N . VAL A 1 313 ? 14.602 14.297 7.137 1 98.69 313 VAL A N 1
ATOM 2428 C CA . VAL A 1 313 ? 13.68 13.172 7.031 1 98.69 313 VAL A CA 1
ATOM 2429 C C . VAL A 1 313 ? 14.102 12.266 5.875 1 98.69 313 VAL A C 1
ATOM 2431 O O . VAL A 1 313 ? 13.969 12.633 4.707 1 98.69 313 VAL A O 1
ATOM 2434 N N . ILE A 1 314 ? 14.516 11.07 6.164 1 98.56 314 ILE A N 1
ATOM 2435 C CA . ILE A 1 314 ? 15.078 10.156 5.172 1 98.56 314 ILE A CA 1
ATOM 2436 C C . ILE A 1 314 ? 14.133 8.977 4.965 1 98.56 314 ILE A C 1
ATOM 2438 O O . ILE A 1 314 ? 13.773 8.281 5.918 1 98.56 314 ILE A O 1
ATOM 2442 N N . ARG A 1 315 ? 13.711 8.75 3.777 1 98.69 315 ARG A N 1
ATOM 2443 C CA . ARG A 1 315 ? 12.891 7.602 3.406 1 98.69 315 ARG A CA 1
ATOM 2444 C C . ARG A 1 315 ? 13.617 6.695 2.422 1 98.69 315 ARG A C 1
ATOM 2446 O O . ARG A 1 315 ? 14.188 7.172 1.435 1 98.69 315 ARG A O 1
ATOM 2453 N N . VAL A 1 316 ? 13.578 5.398 2.656 1 98.75 316 VAL A N 1
ATOM 2454 C CA . VAL A 1 316 ? 14.359 4.453 1.865 1 98.75 316 VAL A CA 1
ATOM 2455 C C . VAL A 1 316 ? 13.422 3.51 1.111 1 98.75 316 VAL A C 1
ATOM 2457 O O . VAL A 1 316 ? 12.641 2.779 1.725 1 98.75 316 VAL A O 1
ATOM 2460 N N . TRP A 1 317 ? 13.547 3.555 -0.194 1 98.38 317 TRP A N 1
ATOM 2461 C CA . TRP A 1 317 ? 12.758 2.713 -1.086 1 98.38 317 TRP A CA 1
ATOM 2462 C C . TRP A 1 317 ? 13.664 1.918 -2.025 1 98.38 317 TRP A C 1
ATOM 2464 O O . TRP A 1 317 ? 14.82 2.285 -2.242 1 98.38 317 TRP A O 1
ATOM 2474 N N . ASP A 1 318 ? 13.125 0.829 -2.561 1 97.31 318 ASP A N 1
ATOM 2475 C CA . ASP A 1 318 ? 13.844 0.196 -3.662 1 97.31 318 ASP A CA 1
ATOM 2476 C C . ASP A 1 318 ? 13.172 0.49 -5 1 97.31 318 ASP A C 1
ATOM 2478 O O . ASP A 1 318 ? 12.141 1.171 -5.047 1 97.31 318 ASP A O 1
ATOM 2482 N N . ASP A 1 319 ? 13.797 0.146 -6.043 1 95.19 319 ASP A N 1
ATOM 2483 C CA . ASP A 1 319 ? 13.375 0.509 -7.395 1 95.19 319 ASP A CA 1
ATOM 2484 C C . ASP A 1 319 ? 12.109 -0.251 -7.793 1 95.19 319 ASP A C 1
ATOM 2486 O O . ASP A 1 319 ? 11.562 -0.034 -8.883 1 95.19 319 ASP A O 1
ATOM 2490 N N . THR A 1 320 ? 11.578 -1.152 -6.965 1 92.88 320 THR A N 1
ATOM 2491 C CA . THR A 1 320 ? 10.312 -1.826 -7.219 1 92.88 320 THR A CA 1
ATOM 2492 C C . THR A 1 32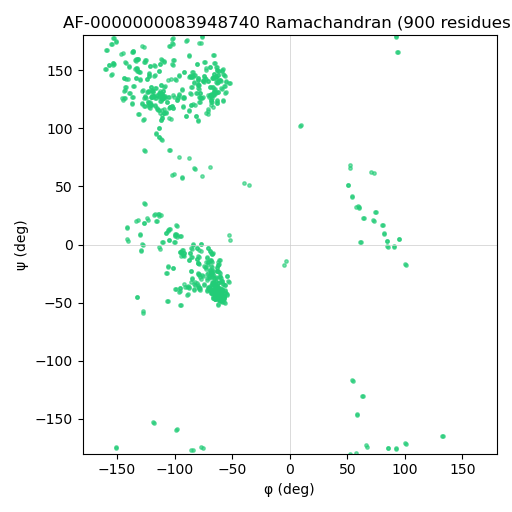0 ? 9.164 -1.103 -6.52 1 92.88 320 THR A C 1
ATOM 2494 O O . THR A 1 320 ? 8 -1.469 -6.688 1 92.88 320 THR A O 1
ATOM 2497 N N . GLY A 1 321 ? 9.492 -0.084 -5.699 1 93.81 321 GLY A N 1
ATOM 2498 C CA . GLY A 1 321 ? 8.484 0.656 -4.953 1 93.81 321 GLY A CA 1
ATOM 2499 C C . GLY A 1 321 ? 8.289 0.139 -3.541 1 93.81 321 GLY A C 1
ATOM 2500 O O . GLY A 1 321 ? 7.43 0.635 -2.807 1 93.81 321 GLY A O 1
ATOM 2501 N N . ALA A 1 322 ? 9.078 -0.823 -3.109 1 95 322 ALA A N 1
ATOM 2502 C CA . ALA A 1 322 ? 8.961 -1.387 -1.767 1 95 322 ALA A CA 1
ATOM 2503 C C . ALA A 1 322 ? 9.773 -0.572 -0.761 1 95 322 ALA A C 1
ATOM 2505 O O . ALA A 1 322 ? 10.859 -0.084 -1.078 1 95 322 ALA A O 1
ATOM 2506 N N . ALA A 1 323 ? 9.25 -0.489 0.435 1 97.31 323 ALA A N 1
ATOM 2507 C CA . ALA A 1 323 ? 9.953 0.186 1.526 1 97.31 323 ALA A CA 1
ATOM 2508 C C . ALA A 1 323 ? 11.055 -0.698 2.104 1 97.31 323 ALA A C 1
ATOM 2510 O O . ALA A 1 323 ? 10.836 -1.887 2.352 1 97.31 323 ALA A O 1
ATOM 2511 N N . ILE A 1 324 ? 12.211 -0.229 2.248 1 98 324 ILE A N 1
ATOM 2512 C CA . ILE A 1 324 ? 13.281 -0.917 2.959 1 98 324 ILE A CA 1
ATOM 2513 C C . ILE A 1 324 ? 13.25 -0.53 4.438 1 98 324 ILE A C 1
ATOM 2515 O O . ILE A 1 324 ? 13.625 0.589 4.797 1 98 324 ILE A O 1
ATOM 2519 N N . GLU A 1 325 ? 12.898 -1.454 5.254 1 96.81 325 GLU A N 1
ATOM 2520 C CA . GLU A 1 325 ? 12.555 -1.119 6.633 1 96.81 325 GLU A CA 1
ATOM 2521 C C . GLU A 1 325 ? 13.703 -1.441 7.586 1 96.81 325 GLU A C 1
ATOM 2523 O O . GLU A 1 325 ? 13.727 -0.965 8.719 1 96.81 325 GLU A O 1
ATOM 2528 N N . ASP A 1 326 ? 14.602 -2.279 7.184 1 95.56 326 ASP A N 1
ATOM 2529 C CA . ASP A 1 326 ? 15.742 -2.676 8.008 1 95.56 326 ASP A CA 1
ATOM 2530 C C . ASP A 1 326 ? 17.047 -2.143 7.422 1 95.56 326 ASP A C 1
ATOM 2532 O O . ASP A 1 326 ? 17.516 -2.617 6.379 1 95.56 326 ASP A O 1
ATOM 2536 N N . PHE A 1 327 ? 17.625 -1.15 8.055 1 96.38 327 PHE A N 1
ATOM 2537 C CA . PHE A 1 327 ? 18.891 -0.573 7.609 1 96.38 327 PHE A CA 1
ATOM 2538 C C . PHE A 1 327 ? 19.609 0.129 8.758 1 96.38 327 PHE A C 1
ATOM 2540 O O . PHE A 1 327 ? 18.969 0.526 9.734 1 96.38 327 PHE A O 1
ATOM 2547 N N . ASP A 1 328 ? 20.891 0.218 8.656 1 94.19 328 ASP A N 1
ATOM 2548 C CA . ASP A 1 328 ? 21.719 1.089 9.492 1 94.19 328 ASP A CA 1
ATOM 2549 C C . ASP A 1 328 ? 22.062 2.385 8.766 1 94.19 328 ASP A C 1
ATOM 2551 O O . ASP A 1 328 ? 22.25 2.387 7.543 1 94.19 328 ASP A O 1
ATOM 2555 N N . PHE A 1 329 ? 22.062 3.422 9.508 1 95.38 329 PHE A N 1
ATOM 2556 C CA . PHE A 1 329 ? 22.344 4.734 8.938 1 95.38 329 PHE A CA 1
ATOM 2557 C C . PHE A 1 329 ? 23.484 5.422 9.672 1 95.38 329 PHE A C 1
ATOM 2559 O O . PHE A 1 329 ? 23.453 5.543 10.898 1 95.38 329 PHE A O 1
ATOM 2566 N N . TYR A 1 330 ? 24.5 5.887 8.883 1 92.44 330 TYR A N 1
ATOM 2567 C CA . TYR A 1 330 ? 25.656 6.609 9.422 1 92.44 330 TYR A CA 1
ATOM 2568 C C . TYR A 1 330 ? 25.781 7.988 8.789 1 92.44 330 TYR A C 1
ATOM 2570 O O . TYR A 1 330 ? 25.828 8.109 7.559 1 92.44 330 TYR A O 1
ATOM 2578 N N . LEU A 1 331 ? 25.766 8.984 9.586 1 93.69 331 LEU A N 1
ATOM 2579 C CA . LEU A 1 331 ? 26.109 10.312 9.086 1 93.69 331 LEU A CA 1
ATOM 2580 C C . LEU A 1 331 ? 27.625 10.469 8.961 1 93.69 331 LEU A C 1
ATOM 2582 O O . LEU A 1 331 ? 28.375 10.023 9.828 1 93.69 331 LEU A O 1
ATOM 2586 N N . LEU A 1 332 ? 28.062 11.078 7.828 1 93.06 332 LEU A N 1
ATOM 2587 C CA . LEU A 1 332 ? 29.469 11.258 7.531 1 93.06 332 LEU A CA 1
ATOM 2588 C C . LEU A 1 332 ? 29.812 12.734 7.34 1 93.06 332 LEU A C 1
ATOM 2590 O O . LEU A 1 332 ? 28.922 13.539 7.039 1 93.06 332 LEU A O 1
ATOM 2594 N N . SER A 1 333 ? 31.078 13.062 7.609 1 90.62 333 SER A N 1
ATOM 2595 C CA . SER A 1 333 ? 31.5 14.438 7.383 1 90.62 333 SER A CA 1
ATOM 2596 C C . SER A 1 333 ? 33 14.516 7.141 1 90.62 333 SER A C 1
ATOM 2598 O O . SER A 1 333 ? 33.719 13.5 7.176 1 90.62 333 SER A O 1
ATOM 2600 N N . GLY A 1 334 ? 33.5 15.797 6.746 1 86.25 334 GLY A N 1
ATOM 2601 C CA . GLY A 1 334 ? 34.906 16.047 6.496 1 86.25 334 GLY A CA 1
ATOM 2602 C C . GLY A 1 334 ? 35.344 15.695 5.082 1 86.25 334 GLY A C 1
ATOM 2603 O O . GLY A 1 334 ? 34.531 15.266 4.27 1 86.25 334 GLY A O 1
ATOM 2604 N N . GLU A 1 335 ? 36.594 15.805 4.859 1 86.88 335 GLU A N 1
ATOM 2605 C CA . GLU A 1 335 ? 37.125 15.578 3.523 1 86.88 335 GLU A CA 1
ATOM 2606 C C . GLU A 1 335 ? 37.094 14.102 3.152 1 86.88 335 GLU A C 1
ATOM 2608 O O . GLU A 1 335 ? 36.906 13.75 1.987 1 86.88 335 GLU A O 1
ATOM 2613 N N . GLN A 1 336 ? 37.188 13.281 4.129 1 88.81 336 GLN A N 1
ATOM 2614 C CA . GLN A 1 336 ? 37.219 11.844 3.877 1 88.81 336 GLN A CA 1
ATOM 2615 C C . GLN A 1 336 ? 35.906 11.18 4.223 1 88.81 336 GLN A C 1
ATOM 2617 O O . GLN A 1 336 ? 35.781 9.953 4.148 1 88.81 336 GLN A O 1
ATOM 2622 N N . TYR A 1 337 ? 34.875 12.016 4.629 1 92.12 337 TYR A N 1
ATOM 2623 C CA . TYR A 1 337 ? 33.531 11.531 4.957 1 92.12 337 TYR A CA 1
ATOM 2624 C C . TYR A 1 337 ? 33.625 10.398 5.977 1 92.12 337 TYR A C 1
ATOM 2626 O O . TYR A 1 337 ? 33.219 9.266 5.691 1 92.12 337 TYR A O 1
ATOM 2634 N N . LEU A 1 338 ? 34.031 10.742 7.172 1 90.06 338 LEU A N 1
ATOM 2635 C CA . LEU A 1 338 ? 34.188 9.812 8.289 1 90.06 338 LEU A CA 1
ATOM 2636 C C . LEU A 1 338 ? 33.062 9.992 9.297 1 90.06 338 LEU A C 1
ATOM 2638 O O . LEU A 1 338 ? 32.594 11.109 9.516 1 90.06 338 LEU A O 1
ATOM 2642 N N . PRO A 1 339 ? 32.5 8.953 9.938 1 86.94 339 PRO A N 1
ATOM 2643 C CA . PRO A 1 339 ? 31.438 9.078 10.938 1 86.94 339 PRO A CA 1
ATOM 2644 C C . PRO A 1 339 ? 31.922 9.688 12.25 1 86.94 339 PRO A C 1
ATOM 2646 O O . PRO A 1 339 ? 31.141 10.258 13.008 1 86.94 339 PRO A O 1
ATOM 2649 N N . GLY A 1 340 ? 33.219 9.75 12.531 1 81.69 340 GLY A N 1
ATOM 2650 C CA . GLY A 1 340 ? 33.719 10.125 13.836 1 81.69 340 GLY A CA 1
ATOM 2651 C C . GLY A 1 340 ? 34.156 11.578 13.914 1 81.69 340 GLY A C 1
ATOM 2652 O O . GLY A 1 340 ? 34.625 12.039 14.961 1 81.69 340 GLY A O 1
ATOM 2653 N N . ILE A 1 341 ? 33.875 12.367 12.914 1 85.88 341 ILE A N 1
ATOM 2654 C CA . ILE A 1 341 ? 34.406 13.727 12.961 1 85.88 341 ILE A CA 1
ATOM 2655 C C . ILE A 1 341 ? 33.25 14.719 12.984 1 85.88 341 ILE A C 1
ATOM 2657 O O . ILE A 1 341 ? 33.406 15.891 12.641 1 85.88 341 ILE A O 1
ATOM 2661 N N . LEU A 1 342 ? 32.156 14.367 13.43 1 89.38 342 LEU A N 1
ATOM 2662 C CA . LEU A 1 342 ? 31.016 15.266 13.609 1 89.38 342 LEU A CA 1
ATOM 2663 C C . LEU A 1 342 ? 31.125 16.047 14.914 1 89.38 342 LEU A C 1
ATOM 2665 O O . LEU A 1 342 ? 31.719 15.555 15.891 1 89.38 342 LEU A O 1
ATOM 2669 N N . PRO A 1 343 ? 30.641 17.234 14.844 1 90.5 343 PRO A N 1
ATOM 2670 C CA . PRO A 1 343 ? 30.766 18.031 16.078 1 90.5 343 PRO A CA 1
ATOM 2671 C C . PRO A 1 343 ? 30 17.422 17.25 1 90.5 343 PRO A C 1
ATOM 2673 O O . PRO A 1 343 ? 28.969 16.781 17.047 1 90.5 343 PRO A O 1
ATOM 2676 N N . ARG A 1 344 ? 30.516 17.656 18.438 1 89.5 344 ARG A N 1
ATOM 2677 C CA . ARG A 1 344 ? 29.844 17.156 19.641 1 89.5 344 ARG A CA 1
ATOM 2678 C C . ARG A 1 344 ? 28.469 17.812 19.812 1 89.5 344 ARG A C 1
ATOM 2680 O O . ARG A 1 344 ? 28.328 19.016 19.656 1 89.5 344 ARG A O 1
ATOM 2687 N N . GLY A 1 345 ? 27.453 17.016 20.047 1 90.31 345 GLY A N 1
ATOM 2688 C CA . GLY A 1 345 ? 26.109 17.5 20.344 1 90.31 345 GLY A CA 1
ATOM 2689 C C . GLY A 1 345 ? 25.328 17.875 19.094 1 90.31 345 GLY A C 1
ATOM 2690 O O . GLY A 1 345 ? 24.297 18.547 19.188 1 90.31 345 GLY A O 1
ATOM 2691 N N . PHE A 1 346 ? 25.812 17.578 17.938 1 91.5 346 PHE A N 1
ATOM 2692 C CA . PHE A 1 346 ? 25.125 17.922 16.703 1 91.5 346 PHE A CA 1
ATOM 2693 C C . PHE A 1 346 ? 23.781 17.219 16.609 1 91.5 346 PHE A C 1
ATOM 2695 O O . PHE A 1 346 ? 22.812 17.781 16.078 1 91.5 346 PHE A O 1
ATOM 2702 N N . MET A 1 347 ? 23.75 15.938 17.109 1 92.81 347 MET A N 1
ATOM 2703 C CA . MET A 1 347 ? 22.547 15.117 17.047 1 92.81 347 MET A CA 1
ATOM 2704 C C . MET A 1 347 ? 21.656 15.352 18.266 1 92.81 347 MET A C 1
ATOM 2706 O O . MET A 1 347 ? 22.047 15.062 19.391 1 92.81 347 MET A O 1
ATOM 2710 N N . GLN A 1 348 ? 20.5 15.883 17.953 1 92.75 348 GLN A N 1
ATOM 2711 C CA . GLN A 1 348 ? 19.578 16.172 19.047 1 92.75 348 GLN A CA 1
ATOM 2712 C C . GLN A 1 348 ? 18.594 15.023 19.234 1 92.75 348 GLN A C 1
ATOM 2714 O O . GLN A 1 348 ? 18.188 14.727 20.359 1 92.75 348 GLN A O 1
ATOM 2719 N N . ASP A 1 349 ? 18.203 14.477 18.141 1 92.62 349 ASP A N 1
ATOM 2720 C CA . ASP A 1 349 ? 17.219 13.398 18.219 1 92.62 349 ASP A CA 1
ATOM 2721 C C . ASP A 1 349 ? 17.25 12.555 16.938 1 92.62 349 ASP A C 1
ATOM 2723 O O . ASP A 1 349 ? 17.719 13.008 15.898 1 92.62 349 ASP A O 1
ATOM 2727 N N . LYS A 1 350 ? 16.906 11.328 17.109 1 92.75 350 LYS A N 1
ATOM 2728 C CA . LYS A 1 350 ? 16.703 10.359 16.031 1 92.75 350 LYS A CA 1
ATOM 2729 C C . LYS A 1 350 ? 15.461 9.523 16.266 1 92.75 350 LYS A C 1
ATOM 2731 O O . LYS A 1 350 ? 15.328 8.859 17.297 1 92.75 350 LYS A O 1
ATOM 2736 N N . GLN A 1 351 ? 14.547 9.609 15.266 1 93.88 351 GLN A N 1
ATOM 2737 C CA . GLN A 1 351 ? 13.297 8.891 15.453 1 93.88 351 GLN A CA 1
ATOM 2738 C C . GLN A 1 351 ? 12.883 8.164 14.172 1 93.88 351 GLN A C 1
ATOM 2740 O O . GLN A 1 351 ? 12.836 8.773 13.102 1 93.88 351 GLN A O 1
ATOM 2745 N N . ARG A 1 352 ? 12.617 6.863 14.305 1 95.06 352 ARG A N 1
ATOM 2746 C CA . ARG A 1 352 ? 12.062 6.074 13.211 1 95.06 352 ARG A CA 1
ATOM 2747 C C . ARG A 1 352 ? 10.539 6.023 13.297 1 95.06 352 ARG A C 1
ATOM 2749 O O . ARG A 1 352 ? 9.977 5.848 14.375 1 95.06 352 ARG A O 1
ATOM 2756 N N . ASN A 1 353 ? 9.898 6.246 12.195 1 96.5 353 ASN A N 1
ATOM 2757 C CA . ASN A 1 353 ? 8.445 6.184 12.195 1 96.5 353 ASN A CA 1
ATOM 2758 C C . ASN A 1 353 ? 7.941 4.781 12.516 1 96.5 353 ASN A C 1
ATOM 2760 O O . ASN A 1 353 ? 8.477 3.793 12.008 1 96.5 353 ASN A O 1
ATOM 2764 N N . GLN A 1 354 ? 6.91 4.664 13.289 1 92.12 354 GLN A N 1
ATOM 2765 C CA . GLN A 1 354 ? 6.426 3.371 13.758 1 92.12 354 GLN A CA 1
ATOM 2766 C C . GLN A 1 354 ? 5.609 2.668 12.68 1 92.12 354 GLN A C 1
ATOM 2768 O O . GLN A 1 354 ? 5.668 1.444 12.547 1 92.12 354 GLN A O 1
ATOM 2773 N N . GLN A 1 355 ? 4.832 3.406 11.906 1 92.38 355 GLN A N 1
ATOM 2774 C CA . GLN A 1 355 ? 3.979 2.838 10.867 1 92.38 355 GLN A CA 1
ATOM 2775 C C . GLN A 1 355 ? 4.758 2.631 9.57 1 92.38 355 GLN A C 1
ATOM 2777 O O . GLN A 1 355 ? 4.434 1.74 8.781 1 92.38 355 GLN A O 1
ATOM 2782 N N . SER A 1 356 ? 5.734 3.426 9.336 1 95.81 356 SER A N 1
ATOM 2783 C CA . SER A 1 356 ? 6.617 3.365 8.172 1 95.81 356 SER A CA 1
ATOM 2784 C C . SER A 1 356 ? 8.078 3.303 8.594 1 95.81 356 SER A C 1
ATOM 2786 O O . SER A 1 356 ? 8.828 4.27 8.406 1 95.81 356 SER A O 1
ATOM 2788 N N . PRO A 1 357 ? 8.5 2.178 8.938 1 96.06 357 PRO A N 1
ATOM 2789 C CA . PRO A 1 357 ? 9.844 2.047 9.5 1 96.06 357 PRO A CA 1
ATOM 2790 C C . PRO A 1 357 ? 10.938 2.338 8.484 1 96.06 357 PRO A C 1
ATOM 2792 O O . PRO A 1 357 ? 12.117 2.41 8.844 1 96.06 357 PRO A O 1
ATOM 2795 N N . ASN A 1 358 ? 10.555 2.5 7.238 1 98.19 358 ASN A N 1
ATOM 2796 C CA . ASN A 1 358 ? 11.555 2.883 6.246 1 98.19 358 ASN A CA 1
ATOM 2797 C C . ASN A 1 358 ? 11.906 4.363 6.352 1 98.19 358 ASN A C 1
ATOM 2799 O O . ASN A 1 358 ? 12.758 4.859 5.605 1 98.19 358 ASN A O 1
ATOM 2803 N N . CYS A 1 359 ? 11.32 5.105 7.27 1 98.31 359 CYS A N 1
ATOM 2804 C CA . CYS A 1 359 ? 11.547 6.539 7.398 1 98.31 359 CYS A CA 1
ATOM 2805 C C . CYS A 1 359 ? 12.266 6.863 8.703 1 98.31 359 CYS A C 1
ATOM 2807 O O . CYS A 1 359 ? 11.805 6.465 9.781 1 98.31 359 CYS A O 1
ATOM 2809 N N . LEU A 1 360 ? 13.336 7.57 8.641 1 97.38 360 LEU A N 1
ATOM 2810 C CA . LEU A 1 360 ? 14.156 8.023 9.758 1 97.38 360 LEU A CA 1
ATOM 2811 C C . LEU A 1 360 ? 14.242 9.547 9.781 1 97.38 360 LEU A C 1
ATOM 2813 O O . LEU A 1 360 ? 14.562 10.172 8.766 1 97.38 360 LEU A O 1
ATOM 2817 N N . THR A 1 361 ? 13.93 10.117 10.875 1 97.94 361 THR A N 1
ATOM 2818 C CA . THR A 1 361 ? 14.031 11.562 11.031 1 97.94 361 THR A CA 1
ATOM 2819 C C . THR A 1 361 ? 15.156 11.922 12 1 97.94 361 THR A C 1
ATOM 2821 O O . THR A 1 361 ? 15.227 11.391 13.109 1 97.94 361 THR A O 1
ATOM 2824 N N . LEU A 1 362 ? 16.016 12.797 11.555 1 96.94 362 LEU A N 1
ATOM 2825 C CA . LEU A 1 362 ? 17.078 13.336 12.391 1 96.94 362 LEU A CA 1
ATOM 2826 C C . LEU A 1 362 ? 16.812 14.797 12.734 1 96.94 362 LEU A C 1
ATOM 2828 O O . LEU A 1 362 ? 16.344 15.562 11.891 1 96.94 362 LEU A O 1
ATOM 2832 N N . TYR A 1 363 ? 17 15.117 13.93 1 97 363 TYR A N 1
ATOM 2833 C CA . TYR A 1 363 ? 16.984 16.5 14.422 1 97 363 TYR A CA 1
ATOM 2834 C C . TYR A 1 363 ? 18.375 16.953 14.812 1 97 363 TYR A C 1
ATOM 2836 O O . TYR A 1 363 ? 18.984 16.391 15.727 1 97 363 TYR A O 1
ATOM 2844 N N . LEU A 1 364 ? 18.891 17.984 14.086 1 96.38 364 LEU A N 1
ATOM 2845 C CA . LEU A 1 364 ? 20.312 18.344 14.188 1 96.38 364 LEU A CA 1
ATOM 2846 C C . LEU A 1 364 ? 20.469 19.797 14.617 1 96.38 364 LEU A C 1
ATOM 2848 O O . LEU A 1 364 ? 19.656 20.656 14.258 1 96.38 364 LEU A O 1
ATOM 2852 N N . ASP A 1 365 ? 21.547 20.047 15.359 1 95.38 365 ASP A N 1
ATOM 2853 C CA . ASP A 1 365 ? 21.953 21.422 15.656 1 95.38 365 ASP A CA 1
ATOM 2854 C C . ASP A 1 365 ? 22.531 22.094 14.43 1 95.38 365 ASP A C 1
ATOM 2856 O O . ASP A 1 365 ? 23.641 21.766 13.984 1 95.38 365 ASP A O 1
ATOM 2860 N N . ALA A 1 366 ? 21.859 23.031 13.961 1 94 366 ALA A N 1
ATOM 2861 C CA . ALA A 1 366 ? 22.219 23.641 12.68 1 94 366 ALA A CA 1
ATOM 2862 C C . ALA A 1 366 ? 23.547 24.391 12.781 1 94 366 ALA A C 1
ATOM 2864 O O . ALA A 1 366 ? 24.375 24.312 11.875 1 94 366 ALA A O 1
ATOM 2865 N N . ALA A 1 367 ? 23.797 25.062 13.812 1 90.38 367 ALA A N 1
ATOM 2866 C CA . ALA A 1 367 ? 25.031 25.812 14 1 90.38 367 ALA A CA 1
ATOM 2867 C C . ALA A 1 367 ? 26.234 24.891 14.039 1 90.38 367 ALA A C 1
ATOM 2869 O O . ALA A 1 367 ? 27.266 25.172 13.422 1 90.38 367 ALA A O 1
ATOM 2870 N N . LYS A 1 368 ? 26.109 23.875 14.727 1 92.06 368 LYS A N 1
ATOM 2871 C CA . LYS A 1 368 ? 27.188 22.891 14.812 1 92.06 368 LYS A CA 1
ATOM 2872 C C . LYS A 1 368 ? 27.469 22.25 13.453 1 92.06 368 LYS A C 1
ATOM 2874 O O . LYS A 1 368 ? 28.625 22.047 13.086 1 92.06 368 LYS A O 1
ATOM 2879 N N . MET A 1 369 ? 26.453 22.016 12.742 1 92.56 369 MET A N 1
ATOM 2880 C CA . MET A 1 369 ? 26.625 21.406 11.43 1 92.56 369 MET A CA 1
ATOM 2881 C C . MET A 1 369 ? 27.359 22.359 10.484 1 92.56 369 MET A C 1
ATOM 2883 O O . MET A 1 369 ? 28.109 21.922 9.617 1 92.56 369 MET A O 1
ATOM 2887 N N . GLN A 1 370 ? 27.141 23.562 10.664 1 90.25 370 GLN A N 1
ATOM 2888 C CA . GLN A 1 370 ? 27.766 24.562 9.797 1 90.25 370 GLN A CA 1
ATOM 2889 C C . GLN A 1 370 ? 29.281 24.625 10.031 1 90.25 370 GLN A C 1
ATOM 2891 O O . GLN A 1 370 ? 30.016 25.203 9.227 1 90.25 370 GLN A O 1
ATOM 2896 N N . THR A 1 371 ? 29.734 24.047 11.07 1 90.38 371 THR A N 1
ATOM 2897 C CA . THR A 1 371 ? 31.156 24.094 11.391 1 90.38 371 THR A CA 1
ATOM 2898 C C . THR A 1 371 ? 31.906 22.969 10.672 1 90.38 371 THR A C 1
ATOM 2900 O O . THR A 1 371 ? 33.125 22.891 10.742 1 90.38 371 THR A O 1
ATOM 2903 N N . LEU A 1 372 ? 31.203 22.203 10.023 1 90.62 372 LEU A N 1
ATOM 2904 C CA . LEU A 1 372 ? 31.844 21.094 9.328 1 90.62 372 LEU A CA 1
ATOM 2905 C C . LEU A 1 372 ? 32.844 21.594 8.305 1 90.62 372 LEU A C 1
ATOM 2907 O O . LEU A 1 372 ? 32.594 22.578 7.602 1 90.62 372 LEU A O 1
ATOM 2911 N N . SER A 1 373 ? 33.938 20.828 8.266 1 87.19 373 SER A N 1
ATOM 2912 C CA . SER A 1 373 ? 35 21.203 7.352 1 87.19 373 SER A CA 1
ATOM 2913 C C . SER A 1 373 ? 34.531 21.266 5.91 1 87.19 373 SER A C 1
ATOM 2915 O O . SER A 1 373 ? 33.906 20.312 5.414 1 87.19 373 SER A O 1
ATOM 2917 N N . GLN A 1 374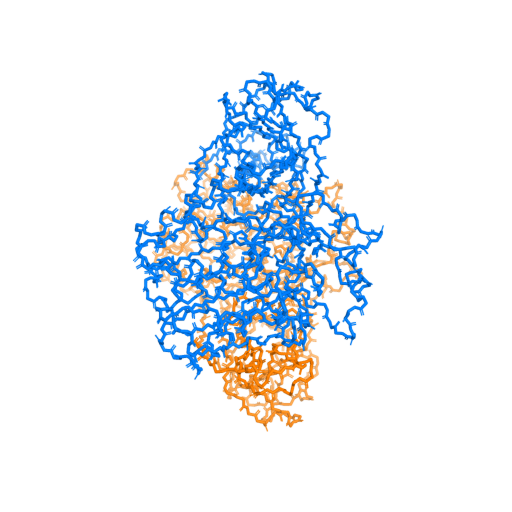 ? 34.719 22.453 5.262 1 89.38 374 GLN A N 1
ATOM 2918 C CA . GLN A 1 374 ? 34.375 22.734 3.867 1 89.38 374 GLN A CA 1
ATOM 2919 C C . GLN A 1 374 ? 32.875 22.594 3.619 1 89.38 374 GLN A C 1
ATOM 2921 O O . GLN A 1 374 ? 32.438 22.609 2.471 1 89.38 374 GLN A O 1
ATOM 2926 N N . GLY A 1 375 ? 32.156 22.297 4.699 1 91.44 375 GLY A N 1
ATOM 2927 C CA . GLY A 1 375 ? 30.703 22.141 4.551 1 91.44 375 GLY A CA 1
ATOM 2928 C C . GLY A 1 375 ? 30.312 20.844 3.869 1 91.44 375 GLY A C 1
ATOM 2929 O O . GLY A 1 375 ? 29.328 20.781 3.127 1 91.44 375 GLY A O 1
ATOM 2930 N N . LYS A 1 376 ? 31.156 19.844 4.02 1 93.31 376 LYS A N 1
ATOM 2931 C CA . LYS A 1 376 ? 30.922 18.547 3.4 1 93.31 376 LYS A CA 1
ATOM 2932 C C . LYS A 1 376 ? 30.188 17.609 4.355 1 93.31 376 LYS A C 1
ATOM 2934 O O . LYS A 1 376 ? 30.562 17.469 5.52 1 93.31 376 LYS A O 1
ATOM 2939 N N . ILE A 1 377 ? 29.094 17.094 3.854 1 93.5 377 ILE A N 1
ATOM 2940 C CA . ILE A 1 377 ? 28.312 16.125 4.625 1 93.5 377 ILE A CA 1
ATOM 2941 C C . ILE A 1 377 ? 27.984 14.914 3.754 1 93.5 377 ILE A C 1
ATOM 2943 O O . ILE A 1 377 ? 27.969 15.016 2.525 1 93.5 377 ILE A O 1
ATOM 2947 N N . GLY A 1 378 ? 27.875 13.773 4.344 1 94.25 378 GLY A N 1
ATOM 2948 C CA . GLY A 1 378 ? 27.469 12.547 3.678 1 94.25 378 GLY A CA 1
ATOM 2949 C C . GLY A 1 378 ? 26.812 11.547 4.609 1 94.25 378 GLY A C 1
ATOM 2950 O O . GLY A 1 378 ? 26.562 11.852 5.781 1 94.25 378 GLY A O 1
ATOM 2951 N N . PHE A 1 379 ? 26.422 10.508 4.051 1 95.81 379 PHE A N 1
ATOM 2952 C CA . PHE A 1 379 ? 25.938 9.414 4.891 1 95.81 379 PHE A CA 1
ATOM 2953 C C . PHE A 1 379 ? 26.125 8.07 4.195 1 95.81 379 PHE A C 1
ATOM 2955 O O . PHE A 1 379 ? 26.297 8.023 2.975 1 95.81 379 PHE A O 1
ATOM 2962 N N . LYS A 1 380 ? 26.188 7.066 5.008 1 95.75 380 LYS A N 1
ATOM 2963 C CA . LYS A 1 380 ? 26.234 5.672 4.578 1 95.75 380 LYS A CA 1
ATOM 2964 C C . LYS A 1 380 ? 25.016 4.898 5.094 1 95.75 380 LYS A C 1
ATOM 2966 O O . LYS A 1 380 ? 24.625 5.051 6.254 1 95.75 380 LYS A O 1
ATOM 2971 N N . LEU A 1 381 ? 24.359 4.25 4.242 1 97.31 381 LEU A N 1
ATOM 2972 C CA . LEU A 1 381 ? 23.219 3.396 4.574 1 97.31 381 LEU A CA 1
ATOM 2973 C C . LEU A 1 381 ? 23.531 1.937 4.262 1 97.31 381 LEU A C 1
ATOM 2975 O O . LEU A 1 381 ? 24 1.618 3.168 1 97.31 381 LEU A O 1
ATOM 2979 N N . VAL A 1 382 ? 23.312 1.047 5.23 1 96.5 382 VAL A N 1
ATOM 2980 C CA . VAL A 1 382 ? 23.484 -0.39 5.051 1 96.5 382 VAL A CA 1
ATOM 2981 C C . VAL A 1 382 ? 22.141 -1.096 5.152 1 96.5 382 VAL A C 1
ATOM 2983 O O . VAL A 1 382 ? 21.719 -1.477 6.242 1 96.5 382 VAL A O 1
ATOM 2986 N N . PRO A 1 383 ? 21.531 -1.271 4.023 1 97.25 383 PRO A N 1
ATOM 2987 C CA . PRO A 1 383 ? 20.203 -1.895 3.994 1 97.25 383 PRO A CA 1
ATOM 2988 C C . PRO A 1 383 ? 20.266 -3.418 4.078 1 97.25 383 PRO A C 1
ATOM 2990 O O . PRO A 1 383 ? 21.312 -4.012 3.801 1 97.25 383 PRO A O 1
ATOM 2993 N N . ARG A 1 384 ? 19.234 -4.008 4.547 1 95.94 384 ARG A N 1
ATOM 2994 C CA . ARG A 1 384 ? 19.047 -5.453 4.543 1 95.94 384 ARG A CA 1
ATOM 2995 C C . ARG A 1 384 ? 17.844 -5.855 3.707 1 95.94 384 ARG A C 1
ATOM 2997 O O . ARG A 1 384 ? 16.859 -5.117 3.643 1 95.94 384 ARG A O 1
ATOM 3004 N N . PRO A 1 385 ? 17.859 -7.148 3.139 1 93.94 385 PRO A N 1
ATOM 3005 C CA . PRO A 1 385 ? 18.984 -8.094 3.197 1 93.94 385 PRO A CA 1
ATOM 3006 C C . PRO A 1 385 ? 20.188 -7.629 2.389 1 93.94 385 PRO A C 1
ATOM 3008 O O . PRO A 1 385 ? 20.031 -7.051 1.311 1 93.94 385 PRO A O 1
ATOM 3011 N N . ASP A 1 386 ? 21.391 -7.91 2.932 1 93.19 386 ASP A N 1
ATOM 3012 C CA . ASP A 1 386 ? 22.609 -7.48 2.248 1 93.19 386 ASP A CA 1
ATOM 3013 C C . ASP A 1 386 ? 23.328 -8.672 1.614 1 93.19 386 ASP A C 1
ATOM 3015 O O . ASP A 1 386 ? 24.484 -8.555 1.205 1 93.19 386 ASP A O 1
ATOM 3019 N N . ASP A 1 387 ? 22.672 -9.812 1.599 1 90.31 387 ASP A N 1
ATOM 3020 C CA . ASP A 1 387 ? 23.156 -11.031 0.961 1 90.31 387 ASP A CA 1
ATOM 3021 C C . ASP A 1 387 ? 22.016 -11.906 0.479 1 90.31 387 ASP A C 1
ATOM 3023 O O . ASP A 1 387 ? 20.844 -11.523 0.603 1 90.31 387 ASP A O 1
ATOM 3027 N N . GLY A 1 388 ? 22.406 -13.031 -0.255 1 89.88 388 GLY A N 1
ATOM 3028 C CA . GLY A 1 388 ? 21.391 -13.938 -0.781 1 89.88 388 GLY A CA 1
ATOM 3029 C C . GLY A 1 388 ? 21.109 -13.727 -2.258 1 89.88 388 GLY A C 1
ATOM 3030 O O . GLY A 1 388 ? 21.844 -13 -2.936 1 89.88 388 GLY A O 1
ATOM 3031 N N . ALA A 1 389 ? 20.031 -14.438 -2.74 1 92.44 389 ALA A N 1
ATOM 3032 C CA . ALA A 1 389 ? 19.688 -14.367 -4.156 1 92.44 389 ALA A CA 1
ATOM 3033 C C . ALA A 1 389 ? 19.141 -12.984 -4.523 1 92.44 389 ALA A C 1
ATOM 3035 O O . ALA A 1 389 ? 19.25 -12.562 -5.676 1 92.44 389 ALA A O 1
ATOM 3036 N N . CYS A 1 390 ? 18.547 -12.344 -3.564 1 94.31 390 CYS A N 1
ATOM 3037 C CA . CYS A 1 390 ? 18.109 -10.953 -3.676 1 94.31 390 CYS A CA 1
ATOM 3038 C C . CYS A 1 390 ? 18.625 -10.117 -2.518 1 94.31 390 CYS A C 1
ATOM 3040 O O . CYS A 1 390 ? 18.516 -10.516 -1.356 1 94.31 390 CYS A O 1
ATOM 3042 N N . TYR A 1 391 ? 19.188 -8.969 -2.801 1 94.5 391 TYR A N 1
ATOM 3043 C CA . TYR A 1 391 ? 19.875 -8.211 -1.758 1 94.5 391 TYR A CA 1
ATOM 3044 C C . TYR A 1 391 ? 19.984 -6.742 -2.129 1 94.5 391 TYR A C 1
ATOM 3046 O O . TYR A 1 391 ? 19.656 -6.352 -3.252 1 94.5 391 TYR A O 1
ATOM 3054 N N . TYR A 1 392 ? 20.344 -5.961 -1.182 1 96.69 392 TYR A N 1
ATOM 3055 C CA . TYR A 1 392 ? 20.688 -4.555 -1.368 1 96.69 392 TYR A CA 1
ATOM 3056 C C . TYR A 1 392 ? 22.156 -4.309 -1.087 1 96.69 392 TYR A C 1
ATOM 3058 O O . TYR A 1 392 ? 22.781 -5.031 -0.302 1 96.69 392 TYR A O 1
ATOM 3066 N N . ARG A 1 393 ? 22.688 -3.385 -1.749 1 96.75 393 ARG A N 1
ATOM 3067 C CA . ARG A 1 393 ? 24.047 -2.943 -1.477 1 96.75 393 ARG A CA 1
ATOM 3068 C C . ARG A 1 393 ? 24.062 -1.794 -0.473 1 96.75 393 ARG A C 1
ATOM 3070 O O . ARG A 1 393 ? 23.141 -0.968 -0.455 1 96.75 393 ARG A O 1
ATOM 3077 N N . ALA A 1 394 ? 25.109 -1.76 0.299 1 97.12 394 ALA A N 1
ATOM 3078 C CA . ALA A 1 394 ? 25.359 -0.531 1.05 1 97.12 394 ALA A CA 1
ATOM 3079 C C . ALA A 1 394 ? 25.547 0.657 0.111 1 97.12 394 ALA A C 1
ATOM 3081 O O . ALA A 1 394 ? 26.172 0.528 -0.946 1 97.12 394 ALA A O 1
ATOM 3082 N N . VAL A 1 395 ? 24.984 1.787 0.532 1 97.94 395 VAL A N 1
ATOM 3083 C CA . VAL A 1 395 ? 25.062 2.961 -0.328 1 97.94 395 VAL A CA 1
ATOM 3084 C C . VAL A 1 395 ? 25.672 4.133 0.451 1 97.94 395 VAL A C 1
ATOM 3086 O O . VAL A 1 395 ? 25.625 4.152 1.684 1 97.94 395 VAL A O 1
ATOM 3089 N N . GLU A 1 396 ? 26.219 5.074 -0.297 1 97.12 396 GLU A N 1
ATOM 3090 C CA . GLU A 1 396 ? 26.844 6.219 0.345 1 97.12 396 GLU A CA 1
ATOM 3091 C C . GLU A 1 396 ? 26.609 7.5 -0.451 1 97.12 396 GLU A C 1
ATOM 3093 O O . GLU A 1 396 ? 26.656 7.488 -1.684 1 97.12 396 GLU A O 1
ATOM 3098 N N . PHE A 1 397 ? 26.281 8.5 0.191 1 97.31 397 PHE A N 1
ATOM 3099 C CA . PHE A 1 397 ? 26.172 9.844 -0.366 1 97.31 397 PHE A CA 1
ATOM 3100 C C . PHE A 1 397 ? 27.312 10.727 0.137 1 97.31 397 PHE A C 1
ATOM 3102 O O . PHE A 1 397 ? 27.562 10.797 1.342 1 97.31 397 PHE A O 1
ATOM 3109 N N . GLN A 1 398 ? 27.984 11.336 -0.776 1 94.62 398 GLN A N 1
ATOM 3110 C CA . GLN A 1 398 ? 29.031 12.32 -0.5 1 94.62 398 GLN A CA 1
ATOM 3111 C C . GLN A 1 398 ? 28.719 13.648 -1.185 1 94.62 398 GLN A C 1
ATOM 3113 O O . GLN A 1 398 ? 28.672 13.727 -2.414 1 94.62 398 GLN A O 1
ATOM 3118 N N . SER A 1 399 ? 28.609 14.617 -0.366 1 93.81 399 SER A N 1
ATOM 3119 C CA . SER A 1 399 ? 28.234 15.914 -0.933 1 93.81 399 SER A CA 1
ATOM 3120 C C . SER A 1 399 ? 29.469 16.688 -1.396 1 93.81 399 SER A C 1
ATOM 3122 O O . SER A 1 399 ? 30.594 16.312 -1.055 1 93.81 399 SER A O 1
ATOM 3124 N N . ASP A 1 400 ? 29.203 17.688 -2.24 1 92 400 ASP A N 1
ATOM 3125 C CA . ASP A 1 400 ? 30.25 18.641 -2.605 1 92 400 ASP A CA 1
ATOM 3126 C C . ASP A 1 400 ? 30.484 19.656 -1.491 1 92 400 ASP A C 1
ATOM 3128 O O . ASP A 1 400 ? 29.828 19.594 -0.449 1 92 400 ASP A O 1
ATOM 3132 N N . ALA A 1 401 ? 31.516 20.453 -1.716 1 91.31 401 ALA A N 1
ATOM 3133 C CA . ALA A 1 401 ? 31.812 21.516 -0.757 1 91.31 401 ALA A CA 1
ATOM 3134 C C . ALA A 1 401 ? 30.656 22.516 -0.672 1 91.31 401 ALA A C 1
ATOM 3136 O O . ALA A 1 401 ? 30.062 22.859 -1.689 1 91.31 401 ALA A O 1
ATOM 3137 N N . GLY A 1 402 ? 30.359 22.953 0.551 1 91.5 402 GLY A N 1
ATOM 3138 C CA . GLY A 1 402 ? 29.328 23.953 0.759 1 91.5 402 GLY A CA 1
ATOM 3139 C C . GLY A 1 402 ? 27.938 23.359 0.833 1 91.5 402 GLY A C 1
ATOM 3140 O O . GLY A 1 402 ? 26.953 24.078 0.999 1 91.5 402 GLY A O 1
ATOM 3141 N N . ALA A 1 403 ? 27.859 22.078 0.769 1 92.06 403 ALA A N 1
ATOM 3142 C CA . ALA A 1 403 ? 26.562 21.422 0.689 1 92.06 403 ALA A CA 1
ATOM 3143 C C . ALA A 1 403 ? 25.766 21.609 1.975 1 92.06 403 ALA A C 1
ATOM 3145 O O . ALA A 1 403 ? 24.531 21.703 1.942 1 92.06 403 ALA A O 1
ATOM 3146 N N . VAL A 1 404 ? 26.406 21.672 3.059 1 91.25 404 VAL A N 1
ATOM 3147 C CA . VAL A 1 404 ? 25.719 21.797 4.34 1 91.25 404 VAL A CA 1
ATOM 3148 C C . VAL A 1 404 ? 24.844 23.047 4.34 1 91.25 404 VAL A C 1
ATOM 3150 O O . VAL A 1 404 ? 23.672 23 4.703 1 91.25 404 VAL A O 1
ATOM 3153 N N . SER A 1 405 ? 25.391 24.141 3.906 1 91.12 405 SER A N 1
ATOM 3154 C CA . SER A 1 405 ? 24.656 25.406 3.883 1 91.12 405 SER A CA 1
ATOM 3155 C C . SER A 1 405 ? 23.484 25.344 2.904 1 91.12 405 SER A C 1
ATOM 3157 O O . SER A 1 405 ? 22.453 26 3.115 1 91.12 405 SER A O 1
ATOM 3159 N N . ARG A 1 406 ? 23.609 24.594 1.951 1 92.62 406 ARG A N 1
ATOM 3160 C CA . ARG A 1 406 ? 22.578 24.484 0.925 1 92.62 406 ARG A CA 1
ATOM 3161 C C . ARG A 1 406 ? 21.484 23.516 1.354 1 92.62 406 ARG A C 1
ATOM 3163 O O . ARG A 1 406 ? 20.297 23.766 1.135 1 92.62 406 ARG A O 1
ATOM 3170 N N . LEU A 1 407 ? 21.875 22.469 1.984 1 94.44 407 LEU A N 1
ATOM 3171 C CA . LEU A 1 407 ? 20.953 21.359 2.24 1 94.44 407 LEU A CA 1
ATOM 3172 C C . LEU A 1 407 ? 20.344 21.484 3.635 1 94.44 407 LEU A C 1
ATOM 3174 O O . LEU A 1 407 ? 19.172 21.172 3.832 1 94.44 407 LEU A O 1
ATOM 3178 N N . LEU A 1 408 ? 21.125 21.859 4.566 1 94.94 408 LEU A N 1
ATOM 3179 C CA . LEU A 1 408 ? 20.688 21.875 5.957 1 94.94 408 LEU A CA 1
ATOM 3180 C C . LEU A 1 408 ? 20.406 23.312 6.418 1 94.94 408 LEU A C 1
ATOM 3182 O O . LEU A 1 408 ? 21.172 23.859 7.219 1 94.94 408 LEU A O 1
ATOM 3186 N N . LYS A 1 409 ? 19.266 23.797 6.09 1 94.06 409 LYS A N 1
ATOM 3187 C CA . LYS A 1 409 ? 18.906 25.156 6.441 1 94.06 409 LYS A CA 1
ATOM 3188 C C . LYS A 1 409 ? 18.344 25.234 7.859 1 94.06 409 LYS A C 1
ATOM 3190 O O . LYS A 1 409 ? 17.625 24.328 8.297 1 94.06 409 LYS A O 1
ATOM 3195 N N . GLU A 1 410 ? 18.656 26.328 8.539 1 94.19 410 GLU A N 1
ATOM 3196 C CA . GLU A 1 410 ? 18.141 26.578 9.883 1 94.19 410 GLU A CA 1
ATOM 3197 C C . GLU A 1 410 ? 16.609 26.609 9.898 1 94.19 410 GLU A C 1
ATOM 3199 O O . GLU A 1 410 ? 15.992 27.219 9.016 1 94.19 410 GLU A O 1
ATOM 3204 N N . ASP A 1 411 ? 16.078 25.906 10.898 1 96 411 ASP A N 1
ATOM 3205 C CA . ASP A 1 411 ? 14.648 25.906 11.172 1 96 411 ASP A CA 1
ATOM 3206 C C . ASP A 1 411 ? 13.867 25.375 9.969 1 96 411 ASP A C 1
ATOM 3208 O O . ASP A 1 411 ? 12.773 25.875 9.672 1 96 411 ASP A O 1
ATOM 3212 N N . ALA A 1 412 ? 14.453 24.484 9.242 1 97.12 412 ALA A N 1
ATOM 3213 C CA . ALA A 1 412 ? 13.797 23.922 8.062 1 97.12 412 ALA A CA 1
ATOM 3214 C C . ALA A 1 412 ? 13.969 22.406 8 1 97.12 412 ALA A C 1
ATOM 3216 O O . ALA A 1 412 ? 14.758 21.844 8.758 1 97.12 412 ALA A O 1
ATOM 3217 N N . THR A 1 413 ? 13.203 21.781 7.156 1 98.62 413 THR A N 1
ATOM 3218 C CA . THR A 1 413 ? 13.234 20.344 6.949 1 98.62 413 THR A CA 1
ATOM 3219 C C . THR A 1 413 ? 13.758 20 5.559 1 98.62 413 THR A C 1
ATOM 3221 O O . THR A 1 413 ? 13.391 20.656 4.578 1 98.62 413 THR A O 1
ATOM 3224 N N . LEU A 1 414 ? 14.664 19.141 5.496 1 98.5 414 LEU A N 1
ATOM 3225 C CA . LEU A 1 414 ? 15.039 18.5 4.238 1 98.5 414 LEU A CA 1
ATOM 3226 C C . LEU A 1 414 ? 14.492 17.078 4.168 1 98.5 414 LEU A C 1
ATOM 3228 O O . LEU A 1 414 ? 14.805 16.25 5.02 1 98.5 414 LEU A O 1
ATOM 3232 N N . GLU A 1 415 ? 13.641 16.828 3.195 1 98.62 415 GLU A N 1
ATOM 3233 C CA . GLU A 1 415 ? 13.172 15.469 2.92 1 98.62 415 GLU A CA 1
ATOM 3234 C C . GLU A 1 415 ? 14.055 14.781 1.887 1 98.62 415 GLU A C 1
ATOM 3236 O O . GLU A 1 415 ? 14.281 15.312 0.797 1 98.62 415 GLU A O 1
ATOM 3241 N N . VAL A 1 416 ? 14.539 13.633 2.24 1 98.44 416 VAL A N 1
ATOM 3242 C CA . VAL A 1 416 ? 15.438 12.898 1.354 1 98.44 416 VAL A CA 1
ATOM 3243 C C . VAL A 1 416 ? 14.828 11.539 1.021 1 98.44 416 VAL A C 1
ATOM 3245 O O . VAL A 1 416 ? 14.602 10.719 1.912 1 98.44 416 VAL A O 1
ATOM 3248 N N . ASP A 1 417 ? 14.586 11.266 -0.215 1 98.44 417 ASP A N 1
ATOM 3249 C CA . ASP A 1 417 ? 14.156 9.953 -0.693 1 98.44 417 ASP A CA 1
ATOM 3250 C C . ASP A 1 417 ? 15.312 9.195 -1.342 1 98.44 417 ASP A C 1
ATOM 3252 O O . ASP A 1 417 ? 15.914 9.672 -2.305 1 98.44 417 ASP A O 1
ATOM 3256 N N . LEU A 1 418 ? 15.609 8.109 -0.795 1 98.62 418 LEU A N 1
ATOM 3257 C CA . LEU A 1 418 ? 16.625 7.223 -1.364 1 98.62 418 LEU A CA 1
ATOM 3258 C C . LEU A 1 418 ? 15.977 6.133 -2.209 1 98.62 418 LEU A C 1
ATOM 3260 O O . LEU A 1 418 ? 15.055 5.449 -1.752 1 98.62 418 LEU A O 1
ATOM 3264 N N . LEU A 1 419 ? 16.391 6.012 -3.373 1 98.62 419 LEU A N 1
ATOM 3265 C CA . LEU A 1 419 ? 15.953 4.941 -4.266 1 98.62 419 LEU A CA 1
ATOM 3266 C C . LEU A 1 419 ? 17.094 3.957 -4.527 1 98.62 419 LEU A C 1
ATOM 3268 O O . LEU A 1 419 ? 18.016 4.266 -5.27 1 98.62 419 LEU A O 1
ATOM 3272 N N . LEU A 1 420 ? 16.969 2.824 -3.982 1 98.5 420 LEU A N 1
ATOM 3273 C CA . LEU A 1 420 ? 17.984 1.791 -4.113 1 98.5 420 LEU A CA 1
ATOM 3274 C C . LEU A 1 420 ? 17.578 0.744 -5.141 1 98.5 420 LEU A C 1
ATOM 3276 O O . LEU A 1 420 ? 16.375 0.56 -5.398 1 98.5 420 LEU A O 1
ATOM 3280 N N . LYS A 1 421 ? 18.547 0.131 -5.68 1 96.88 421 LYS A N 1
ATOM 3281 C CA . LYS A 1 421 ? 18.297 -0.979 -6.594 1 96.88 421 LYS A CA 1
ATOM 3282 C C . LYS A 1 421 ? 18.141 -2.293 -5.832 1 96.88 421 LYS A C 1
ATOM 3284 O O . LYS A 1 421 ? 18.938 -2.6 -4.941 1 96.88 421 LYS A O 1
ATOM 3289 N N . ARG A 1 422 ? 17.109 -3.01 -6.105 1 96.56 422 ARG A N 1
ATOM 3290 C CA . ARG A 1 422 ? 17 -4.391 -5.641 1 96.56 422 ARG A CA 1
ATOM 3291 C C . ARG A 1 422 ? 17.797 -5.328 -6.535 1 96.56 422 ARG A C 1
ATOM 3293 O O . ARG A 1 422 ? 17.375 -5.656 -7.641 1 96.56 422 ARG A O 1
ATOM 3300 N N . HIS A 1 423 ? 18.906 -5.762 -6.008 1 95.69 423 HIS A N 1
ATOM 3301 C CA . HIS A 1 423 ? 19.812 -6.609 -6.785 1 95.69 423 HIS A CA 1
ATOM 3302 C C . HIS A 1 423 ? 19.375 -8.07 -6.719 1 95.69 423 HIS A C 1
ATOM 3304 O O . HIS A 1 423 ? 18.828 -8.516 -5.711 1 95.69 423 HIS A O 1
ATOM 3310 N N . ARG A 1 424 ? 19.625 -8.805 -7.773 1 95.5 424 ARG A N 1
ATOM 3311 C CA . ARG A 1 424 ? 19.281 -10.227 -7.891 1 95.5 424 ARG A CA 1
ATOM 3312 C C . ARG A 1 424 ? 20.469 -11.016 -8.445 1 95.5 424 ARG A C 1
ATOM 3314 O O . ARG A 1 424 ? 21.188 -10.539 -9.32 1 95.5 424 ARG A O 1
ATOM 3321 N N . ASP A 1 425 ? 20.609 -12.172 -7.949 1 94.56 425 ASP A N 1
ATOM 3322 C CA . ASP A 1 425 ? 21.641 -13.078 -8.445 1 94.56 425 ASP A CA 1
ATOM 3323 C C . ASP A 1 425 ? 21.25 -13.672 -9.797 1 94.56 425 ASP A C 1
ATOM 3325 O O . ASP A 1 425 ? 20.109 -14.055 -10 1 94.56 425 ASP A O 1
ATOM 3329 N N . ALA A 1 426 ? 22.234 -13.773 -10.648 1 93.06 426 ALA A N 1
ATOM 3330 C CA . ALA A 1 426 ? 21.969 -14.336 -11.969 1 93.06 426 ALA A CA 1
ATOM 3331 C C . ALA A 1 426 ? 21.609 -15.812 -11.883 1 93.06 426 ALA A C 1
ATOM 3333 O O . ALA A 1 426 ? 21.016 -16.375 -12.812 1 93.06 426 ALA A O 1
ATOM 3334 N N . GLY A 1 427 ? 21.953 -16.469 -10.883 1 92.19 427 GLY A N 1
ATOM 3335 C CA . GLY A 1 427 ? 21.641 -17.875 -10.664 1 92.19 427 GLY A CA 1
ATOM 3336 C C . GLY A 1 427 ? 20.266 -18.078 -10.062 1 92.19 427 GLY A C 1
ATOM 3337 O O . GLY A 1 427 ? 19.875 -19.219 -9.758 1 92.19 427 GLY A O 1
ATOM 3338 N N . LEU A 1 428 ? 19.578 -16.984 -9.828 1 94.56 428 LEU A N 1
ATOM 3339 C CA . LEU A 1 428 ? 18.25 -17.078 -9.219 1 94.56 428 LEU A CA 1
ATOM 3340 C C . LEU A 1 428 ? 17.328 -17.984 -10.047 1 94.56 428 LEU A C 1
ATOM 3342 O O . LEU A 1 428 ? 16.5 -18.703 -9.492 1 94.56 428 LEU A O 1
ATOM 3346 N N . PHE A 1 429 ? 17.453 -17.984 -11.352 1 96.31 429 PHE A N 1
ATOM 3347 C CA . PHE A 1 429 ? 16.781 -18.875 -12.281 1 96.31 429 PHE A CA 1
ATOM 3348 C C . PHE A 1 429 ? 17.703 -19.25 -13.438 1 96.31 429 PHE A C 1
ATOM 3350 O O . PHE A 1 429 ? 18.281 -18.375 -14.086 1 96.31 429 PHE A O 1
ATOM 3357 N N . THR A 1 430 ? 17.859 -20.453 -13.648 1 95.75 430 THR A N 1
ATOM 3358 C CA . THR A 1 430 ? 18.672 -20.922 -14.758 1 95.75 430 THR A CA 1
ATOM 3359 C C . THR A 1 430 ? 17.953 -22.016 -15.531 1 95.75 430 THR A C 1
ATOM 3361 O O . THR A 1 430 ? 17.047 -22.672 -15 1 95.75 430 THR A O 1
ATOM 3364 N N . LEU A 1 431 ? 18.219 -22.141 -16.781 1 96.69 431 LEU A N 1
ATOM 3365 C CA . LEU A 1 431 ? 17.781 -23.219 -17.656 1 96.69 431 LEU A CA 1
ATOM 3366 C C . LEU A 1 431 ? 18.938 -24.141 -18.016 1 96.69 431 LEU A C 1
ATOM 3368 O O . LEU A 1 431 ? 19.969 -23.672 -18.5 1 96.69 431 LEU A O 1
ATOM 3372 N N . VAL A 1 432 ? 18.703 -25.391 -17.766 1 95 432 VAL A N 1
ATOM 3373 C CA . VAL A 1 432 ? 19.781 -26.344 -18.047 1 95 432 VAL A CA 1
ATOM 3374 C C . VAL A 1 432 ? 19.219 -27.531 -18.844 1 95 432 VAL A C 1
ATOM 3376 O O . VAL A 1 432 ? 18.016 -27.75 -18.875 1 95 432 VAL A O 1
ATOM 3379 N N . SER A 1 433 ? 20.109 -28.266 -19.547 1 93.38 433 SER A N 1
ATOM 3380 C CA . SER A 1 433 ? 19.719 -29.516 -20.188 1 93.38 433 SER A CA 1
ATOM 3381 C C . SER A 1 433 ? 19.531 -30.641 -19.172 1 93.38 433 SER A C 1
ATOM 3383 O O . SER A 1 433 ? 20 -30.531 -18.031 1 93.38 433 SER A O 1
ATOM 3385 N N . PRO A 1 434 ? 18.75 -31.641 -19.547 1 91.94 434 PRO A N 1
ATOM 3386 C CA . PRO A 1 434 ? 18.562 -32.781 -18.625 1 91.94 434 PRO A CA 1
ATOM 3387 C C . PRO A 1 434 ? 19.891 -33.375 -18.156 1 91.94 434 PRO A C 1
ATOM 3389 O O . PRO A 1 434 ? 20.016 -33.812 -17.016 1 91.94 434 PRO A O 1
ATOM 3392 N N . GLU A 1 435 ? 20.922 -33.344 -18.984 1 91.06 435 GLU A N 1
ATOM 3393 C CA . GLU A 1 435 ? 22.219 -33.906 -18.672 1 91.06 435 GLU A CA 1
ATOM 3394 C C . GLU A 1 435 ? 22.953 -33.062 -17.625 1 91.06 435 GLU A C 1
ATOM 3396 O O . GLU A 1 435 ? 23.766 -33.562 -16.859 1 91.06 435 GLU A O 1
ATOM 3401 N N . GLU A 1 436 ? 22.594 -31.828 -17.594 1 90.56 436 GLU A N 1
ATOM 3402 C CA . GLU A 1 436 ? 23.25 -30.891 -16.688 1 90.56 436 GLU A CA 1
ATOM 3403 C C . GLU A 1 436 ? 22.438 -30.688 -15.406 1 90.56 436 GLU A C 1
ATOM 3405 O O . GLU A 1 436 ? 22.766 -29.844 -14.578 1 90.56 436 GLU A O 1
ATOM 3410 N N . GLY A 1 437 ? 21.422 -31.516 -15.312 1 90.81 437 GLY A N 1
ATOM 3411 C CA . GLY A 1 437 ? 20.547 -31.359 -14.156 1 90.81 437 GLY A CA 1
ATOM 3412 C C . GLY A 1 437 ? 21.141 -31.922 -12.883 1 90.81 437 GLY A C 1
ATOM 3413 O O . GLY A 1 437 ? 22.328 -32.25 -12.844 1 90.81 437 GLY A O 1
ATOM 3414 N N . GLY A 1 438 ? 20.328 -31.938 -11.727 1 90.56 438 GLY A N 1
ATOM 3415 C CA . GLY A 1 438 ? 20.75 -32.438 -10.422 1 90.56 438 GLY A CA 1
ATOM 3416 C C . GLY A 1 438 ? 20.406 -31.484 -9.289 1 90.56 438 GLY A C 1
ATOM 3417 O O . GLY A 1 438 ? 19.484 -30.672 -9.406 1 90.56 438 GLY A O 1
ATOM 3418 N N . ASP A 1 439 ? 21.062 -31.781 -8.211 1 90.94 439 ASP A N 1
ATOM 3419 C CA . ASP A 1 439 ? 20.844 -30.984 -7.008 1 90.94 439 ASP A CA 1
ATOM 3420 C C . ASP A 1 439 ? 21.375 -29.562 -7.188 1 90.94 439 ASP A C 1
ATOM 3422 O O . ASP A 1 439 ? 22.516 -29.375 -7.633 1 90.94 439 ASP A O 1
ATOM 3426 N N . PHE A 1 440 ? 20.609 -28.516 -6.965 1 87.75 440 PHE A N 1
ATOM 3427 C CA . PHE A 1 440 ? 21.031 -27.141 -7.113 1 87.75 440 PHE A CA 1
ATOM 3428 C C . PHE A 1 440 ? 20.828 -26.359 -5.816 1 87.75 440 PHE A C 1
ATOM 3430 O O . PHE A 1 440 ? 20.672 -25.141 -5.84 1 87.75 440 PHE A O 1
ATOM 3437 N N . SER A 1 441 ? 20.734 -26.984 -4.633 1 82.56 441 SER A N 1
ATOM 3438 C CA . SER A 1 441 ? 20.484 -26.375 -3.332 1 82.56 441 SER A CA 1
ATOM 3439 C C . SER A 1 441 ? 21.656 -25.5 -2.904 1 82.56 441 SER A C 1
ATOM 3441 O O . SER A 1 441 ? 21.5 -24.609 -2.074 1 82.56 441 SER A O 1
ATOM 3443 N N . ARG A 1 442 ? 22.922 -25.812 -3.434 1 81.12 442 ARG A N 1
ATOM 3444 C CA . ARG A 1 442 ? 24.109 -25.094 -2.971 1 81.12 442 ARG A CA 1
ATOM 3445 C C . ARG A 1 442 ? 24.875 -24.5 -4.141 1 81.12 442 ARG A C 1
ATOM 3447 O O . ARG A 1 442 ? 26.109 -24.453 -4.125 1 81.12 442 ARG A O 1
ATOM 3454 N N . LEU A 1 443 ? 24.062 -24.062 -5.125 1 79.25 443 LEU A N 1
ATOM 3455 C CA . LEU A 1 443 ? 24.75 -23.453 -6.254 1 79.25 443 LEU A CA 1
ATOM 3456 C C . LEU A 1 443 ? 25.375 -22.125 -5.848 1 79.25 443 LEU A C 1
ATOM 3458 O O . LEU A 1 443 ? 24.797 -21.359 -5.074 1 79.25 443 LEU A O 1
ATOM 3462 N N . ALA A 1 444 ? 26.609 -21.938 -6.27 1 82.5 444 ALA A N 1
ATOM 3463 C CA . ALA A 1 444 ? 27.328 -20.688 -6.004 1 82.5 444 ALA A CA 1
ATOM 3464 C C . ALA A 1 444 ? 26.656 -19.516 -6.684 1 82.5 444 ALA A C 1
ATOM 3466 O O . ALA A 1 444 ? 26.078 -19.656 -7.762 1 82.5 444 ALA A O 1
ATOM 3467 N N . PRO A 1 445 ? 26.703 -18.375 -5.984 1 86.56 445 PRO A N 1
ATOM 3468 C CA . PRO A 1 445 ? 26.203 -17.172 -6.664 1 86.56 445 PRO A CA 1
ATOM 3469 C C . PRO A 1 445 ? 26.844 -16.969 -8.039 1 86.56 445 PRO A C 1
ATOM 3471 O O . PRO A 1 445 ? 28.031 -17.266 -8.227 1 86.56 445 PRO A O 1
ATOM 3474 N N . GLN A 1 446 ? 26.078 -16.578 -8.977 1 89.81 446 GLN A N 1
ATOM 3475 C CA . GLN A 1 446 ? 26.531 -16.438 -10.352 1 89.81 446 GLN A CA 1
ATOM 3476 C C . GLN A 1 446 ? 26.734 -14.977 -10.727 1 89.81 446 GLN A C 1
ATOM 3478 O O . GLN A 1 446 ? 26.797 -14.633 -11.906 1 89.81 446 GLN A O 1
ATOM 3483 N N . GLY A 1 447 ? 26.75 -14.109 -9.773 1 89.56 447 GLY A N 1
ATOM 3484 C CA . GLY A 1 447 ? 26.891 -12.688 -10.039 1 89.56 447 GLY A CA 1
ATOM 3485 C C . GLY A 1 447 ? 25.562 -11.961 -10.18 1 89.56 447 GLY A C 1
ATOM 3486 O O . GLY A 1 447 ? 24.5 -12.562 -9.992 1 89.56 447 GLY A O 1
ATOM 3487 N N . GLU A 1 448 ? 25.641 -10.672 -10.523 1 90.69 448 GLU A N 1
ATOM 3488 C CA . GLU A 1 448 ? 24.453 -9.82 -10.57 1 90.69 448 GLU A CA 1
ATOM 3489 C C . GLU A 1 448 ? 23.672 -10.047 -11.859 1 90.69 448 GLU A C 1
ATOM 3491 O O . GLU A 1 448 ? 24.25 -10.117 -12.945 1 90.69 448 GLU A O 1
ATOM 3496 N N . LEU A 1 449 ? 22.406 -10.164 -11.648 1 91.81 449 LEU A N 1
ATOM 3497 C CA . LEU A 1 449 ? 21.5 -10.258 -12.781 1 91.81 449 LEU A CA 1
ATOM 3498 C C . LEU A 1 449 ? 21.484 -8.953 -13.578 1 91.81 449 LEU A C 1
ATOM 3500 O O . LEU A 1 449 ? 21.344 -7.875 -13 1 91.81 449 LEU A O 1
ATOM 3504 N N . THR A 1 450 ? 21.672 -9.016 -14.844 1 84 450 THR A N 1
ATOM 3505 C CA . THR A 1 450 ? 21.656 -7.836 -15.695 1 84 450 THR A CA 1
ATOM 3506 C C . THR A 1 450 ? 20.266 -7.211 -15.734 1 84 450 THR A C 1
ATOM 3508 O O . THR A 1 450 ? 19.266 -7.914 -15.609 1 84 450 THR A O 1
ATOM 3511 N N . ASP A 1 451 ? 20.25 -5.863 -15.859 1 80.38 451 ASP A N 1
ATOM 3512 C CA . ASP A 1 451 ? 18.984 -5.148 -15.945 1 80.38 451 ASP A CA 1
ATOM 3513 C C . ASP A 1 451 ? 18.203 -5.547 -17.203 1 80.38 451 ASP A C 1
ATOM 3515 O O . ASP A 1 451 ? 18.781 -5.66 -18.281 1 80.38 451 ASP A O 1
ATOM 3519 N N . ILE A 1 452 ? 17.031 -6.02 -16.969 1 75.69 452 ILE A N 1
ATOM 3520 C CA . ILE A 1 452 ? 16.219 -6.469 -18.109 1 75.69 452 ILE A CA 1
ATOM 3521 C C . ILE A 1 452 ? 15.102 -5.473 -18.375 1 75.69 452 ILE A C 1
ATOM 3523 O O . ILE A 1 452 ? 14.547 -4.891 -17.438 1 75.69 452 ILE A O 1
ATOM 3527 N N . MET B 1 1 ? 10.461 -28.344 -31.703 1 90.69 1 MET B N 1
ATOM 3528 C CA . MET B 1 1 ? 9.852 -27.562 -30.625 1 90.69 1 MET B CA 1
ATOM 3529 C C . MET B 1 1 ? 10.758 -27.547 -29.391 1 90.69 1 MET B C 1
ATOM 3531 O O . MET B 1 1 ? 11.398 -28.547 -29.062 1 90.69 1 MET B O 1
ATOM 3535 N N . ARG B 1 2 ? 10.844 -26.344 -28.75 1 94.38 2 ARG B N 1
ATOM 3536 C CA . ARG B 1 2 ? 11.562 -26.219 -27.484 1 94.38 2 ARG B CA 1
ATOM 3537 C C . ARG B 1 2 ? 10.609 -26.312 -26.312 1 94.38 2 ARG B C 1
ATOM 3539 O O . ARG B 1 2 ? 9.555 -25.688 -26.297 1 94.38 2 ARG B O 1
ATOM 3546 N N . LEU B 1 3 ? 11 -27.219 -25.391 1 97.19 3 LEU B N 1
ATOM 3547 C CA . LEU B 1 3 ? 10.195 -27.391 -24.188 1 97.19 3 LEU B CA 1
ATOM 3548 C C . LEU B 1 3 ? 10.938 -26.875 -22.953 1 97.19 3 LEU B C 1
ATOM 3550 O O . LEU B 1 3 ? 12.094 -27.234 -22.734 1 97.19 3 LEU B O 1
ATOM 3554 N N . VAL B 1 4 ? 10.297 -26.016 -22.234 1 98.19 4 VAL B N 1
ATOM 3555 C CA . VAL B 1 4 ? 10.836 -25.469 -21 1 98.19 4 VAL B CA 1
ATOM 3556 C C . VAL B 1 4 ? 10.039 -26 -19.797 1 98.19 4 VAL B C 1
ATOM 3558 O O . VAL B 1 4 ? 8.805 -26 -19.828 1 98.19 4 VAL B O 1
ATOM 3561 N N . PHE B 1 5 ? 10.758 -26.516 -18.797 1 98.38 5 PHE B N 1
ATOM 3562 C CA . PHE B 1 5 ? 10.117 -27.016 -17.594 1 98.38 5 PHE B CA 1
ATOM 3563 C C . PHE B 1 5 ? 10.406 -26.109 -16.406 1 98.38 5 PHE B C 1
ATOM 3565 O O . PHE B 1 5 ? 11.547 -25.688 -16.203 1 98.38 5 PHE B O 1
ATOM 3572 N N . VAL B 1 6 ? 9.414 -25.734 -15.633 1 98.44 6 VAL B N 1
ATOM 3573 C CA . VAL B 1 6 ? 9.562 -24.891 -14.438 1 98.44 6 VAL B CA 1
ATOM 3574 C C . VAL B 1 6 ? 8.914 -25.578 -13.242 1 98.44 6 VAL B C 1
ATOM 3576 O O . VAL B 1 6 ? 7.699 -25.828 -13.234 1 98.44 6 VAL B O 1
ATOM 3579 N N . HIS B 1 7 ? 9.648 -25.875 -12.234 1 96.38 7 HIS B N 1
ATOM 3580 C CA . HIS B 1 7 ? 9.195 -26.672 -11.094 1 96.38 7 HIS B CA 1
ATOM 3581 C C . HIS B 1 7 ? 8.5 -25.781 -10.062 1 96.38 7 HIS B C 1
ATOM 3583 O O . HIS B 1 7 ? 8.344 -24.578 -10.273 1 96.38 7 HIS B O 1
ATOM 3589 N N . GLY B 1 8 ? 8.102 -26.391 -8.953 1 94.19 8 GLY B N 1
ATOM 3590 C CA . GLY B 1 8 ? 7.328 -25.703 -7.93 1 94.19 8 GLY B CA 1
ATOM 3591 C C . GLY B 1 8 ? 8.172 -25.203 -6.773 1 94.19 8 GLY B C 1
ATOM 3592 O O . GLY B 1 8 ? 9.383 -25 -6.922 1 94.19 8 GLY B O 1
ATOM 3593 N N . TRP B 1 9 ? 7.539 -24.984 -5.688 1 88.5 9 TRP B N 1
ATOM 3594 C CA . TRP B 1 9 ? 8.117 -24.391 -4.488 1 88.5 9 TRP B CA 1
ATOM 3595 C C . TRP B 1 9 ? 9.023 -25.375 -3.768 1 88.5 9 TRP B C 1
ATOM 3597 O O . TRP B 1 9 ? 8.727 -26.578 -3.699 1 88.5 9 TRP B O 1
ATOM 3607 N N . SER B 1 10 ? 10.125 -24.875 -3.203 1 83.94 10 SER B N 1
ATOM 3608 C CA . SER B 1 10 ? 11.023 -25.562 -2.283 1 83.94 10 SER B CA 1
ATOM 3609 C C . SER B 1 10 ? 11.703 -26.75 -2.955 1 83.94 10 SER B C 1
ATOM 3611 O O . SER B 1 10 ? 11.953 -27.781 -2.312 1 83.94 10 SER B O 1
ATOM 3613 N N . VAL B 1 11 ? 11.789 -26.734 -4.219 1 87.81 11 VAL B N 1
ATOM 3614 C CA . VAL B 1 11 ? 12.492 -27.75 -4.984 1 87.81 11 VAL B CA 1
ATOM 3615 C C . VAL B 1 11 ? 13.984 -27.438 -5.027 1 87.81 11 VAL B C 1
ATOM 3617 O O . VAL B 1 11 ? 14.367 -26.281 -5.199 1 87.81 11 VAL B O 1
ATOM 3620 N N . THR B 1 12 ? 14.773 -28.484 -4.887 1 89.56 12 THR B N 1
ATOM 3621 C CA . THR B 1 12 ? 16.219 -28.25 -4.859 1 89.56 12 THR B CA 1
ATOM 3622 C C . THR B 1 12 ? 16.922 -29.125 -5.875 1 89.56 12 THR B C 1
ATOM 3624 O O . THR B 1 12 ? 18.156 -29.125 -5.953 1 89.56 12 THR B O 1
ATOM 3627 N N . SER B 1 13 ? 16.172 -29.922 -6.578 1 92.56 13 SER B N 1
ATOM 3628 C CA . SER B 1 13 ? 16.781 -30.828 -7.539 1 92.56 13 SER B CA 1
ATOM 3629 C C . SER B 1 13 ? 15.914 -31 -8.781 1 92.56 13 SER B C 1
ATOM 3631 O O . SER B 1 13 ? 14.688 -31.078 -8.68 1 92.56 13 SER B O 1
ATOM 3633 N N . THR B 1 14 ? 16.562 -31.109 -9.93 1 94.19 14 THR B N 1
ATOM 3634 C CA . THR B 1 14 ? 15.836 -31.312 -11.18 1 94.19 14 THR B CA 1
ATOM 3635 C C . THR B 1 14 ? 15.203 -32.688 -11.234 1 94.19 14 THR B C 1
ATOM 3637 O O . THR B 1 14 ? 14.422 -33 -12.141 1 94.19 14 THR B O 1
ATOM 3640 N N . GLU B 1 15 ? 15.492 -33.5 -10.242 1 91.25 15 GLU B N 1
ATOM 3641 C CA . GLU B 1 15 ? 14.852 -34.812 -10.148 1 91.25 15 GLU B CA 1
ATOM 3642 C C . GLU B 1 15 ? 13.344 -34.656 -9.977 1 91.25 15 GLU B C 1
ATOM 3644 O O . GLU B 1 15 ? 12.594 -35.625 -10.219 1 91.25 15 GLU B O 1
ATOM 3649 N N . THR B 1 16 ? 12.984 -33.5 -9.594 1 92.19 16 THR B N 1
ATOM 3650 C CA . THR B 1 16 ? 11.562 -33.25 -9.391 1 92.19 16 THR B CA 1
ATOM 3651 C C . THR B 1 16 ? 10.781 -33.438 -10.688 1 92.19 16 THR B C 1
ATOM 3653 O O . THR B 1 16 ? 9.594 -33.75 -10.664 1 92.19 16 THR B O 1
ATOM 3656 N N . TYR B 1 17 ? 11.453 -33.312 -11.805 1 95.12 17 TYR B N 1
ATOM 3657 C CA . TYR B 1 17 ? 10.797 -33.375 -13.102 1 95.12 17 TYR B CA 1
ATOM 3658 C C . TYR B 1 17 ? 10.547 -34.844 -13.492 1 95.12 17 TYR B C 1
ATOM 3660 O O . TYR B 1 17 ? 9.773 -35.125 -14.406 1 95.12 17 TYR B O 1
ATOM 3668 N N . GLY B 1 18 ? 11.258 -35.781 -12.773 1 93.56 18 GLY B N 1
ATOM 3669 C CA . GLY B 1 18 ? 11.156 -37.188 -13.125 1 93.56 18 GLY B CA 1
ATOM 3670 C C . GLY B 1 18 ? 11.57 -37.469 -14.562 1 93.56 18 GLY B C 1
ATOM 3671 O O . GLY B 1 18 ? 12.531 -36.906 -15.062 1 93.56 18 GLY B O 1
ATOM 3672 N N . TYR B 1 19 ? 10.859 -38.5 -15.148 1 95.75 19 TYR B N 1
ATOM 3673 C CA . TYR B 1 19 ? 11.18 -38.906 -16.516 1 95.75 19 TYR B CA 1
ATOM 3674 C C . TYR B 1 19 ? 10.273 -38.188 -17.516 1 95.75 19 TYR B C 1
ATOM 3676 O O . TYR B 1 19 ? 10.297 -38.531 -18.719 1 95.75 19 TYR B O 1
ATOM 3684 N N . LEU B 1 20 ? 9.469 -37.25 -17.094 1 96.5 20 LEU B N 1
ATOM 3685 C CA . LEU B 1 20 ? 8.469 -36.625 -17.938 1 96.5 20 LEU B CA 1
ATOM 3686 C C . LEU B 1 20 ? 9.125 -35.906 -19.125 1 96.5 20 LEU B C 1
ATOM 3688 O O . LEU B 1 20 ? 8.719 -36.094 -20.266 1 96.5 20 LEU B O 1
ATOM 3692 N N . PRO B 1 21 ? 10.211 -35.094 -18.891 1 96.19 21 PRO B N 1
ATOM 3693 C CA . PRO B 1 21 ? 10.82 -34.438 -20.031 1 96.19 21 PRO B CA 1
ATOM 3694 C C . PRO B 1 21 ? 11.297 -35.406 -21.109 1 96.19 21 PRO B C 1
ATOM 3696 O O . PRO B 1 21 ? 10.977 -35.219 -22.281 1 96.19 21 PRO B O 1
ATOM 3699 N N . GLN B 1 22 ? 11.938 -36.438 -20.734 1 93.75 22 GLN B N 1
ATOM 3700 C CA . GLN B 1 22 ? 12.469 -37.406 -21.672 1 93.75 22 GLN B CA 1
ATOM 3701 C C . GLN B 1 22 ? 11.336 -38.188 -22.344 1 93.75 22 GLN B C 1
ATOM 3703 O O . GLN B 1 22 ? 11.43 -38.531 -23.516 1 93.75 22 GLN B O 1
ATOM 3708 N N . ALA B 1 23 ? 10.32 -38.469 -21.547 1 95.56 23 ALA B N 1
ATOM 3709 C CA . ALA B 1 23 ? 9.172 -39.188 -22.078 1 95.56 23 ALA B CA 1
ATOM 3710 C C . ALA B 1 23 ? 8.516 -38.406 -23.219 1 95.56 23 ALA B C 1
ATOM 3712 O O . ALA B 1 23 ? 8.172 -38.969 -24.25 1 95.56 23 ALA B O 1
ATOM 3713 N N . LEU B 1 24 ? 8.359 -37.125 -23.031 1 95.88 24 LEU B N 1
ATOM 3714 C CA . LEU B 1 24 ? 7.727 -36.281 -24.047 1 95.88 24 LEU B CA 1
ATOM 3715 C C . LEU B 1 24 ? 8.586 -36.219 -25.297 1 95.88 24 LEU B C 1
ATOM 3717 O O . LEU B 1 24 ? 8.062 -36.25 -26.422 1 95.88 24 LEU B O 1
ATOM 3721 N N . ALA B 1 25 ? 9.875 -36.094 -25.125 1 93.25 25 ALA B N 1
ATOM 3722 C CA . ALA B 1 25 ? 10.789 -36.062 -26.266 1 93.25 25 ALA B CA 1
ATOM 3723 C C . ALA B 1 25 ? 10.727 -37.375 -27.047 1 93.25 25 ALA B C 1
ATOM 3725 O O . ALA B 1 25 ? 10.734 -37.344 -28.281 1 93.25 25 ALA B O 1
ATOM 3726 N N . LYS B 1 26 ? 10.594 -38.438 -26.375 1 91.94 26 LYS B N 1
ATOM 3727 C CA . LYS B 1 26 ? 10.633 -39.75 -27 1 91.94 26 LYS B CA 1
ATOM 3728 C C . LYS B 1 26 ? 9.305 -40.062 -27.688 1 91.94 26 LYS B C 1
ATOM 3730 O O . LYS B 1 26 ? 9.281 -40.688 -28.75 1 91.94 26 LYS B O 1
ATOM 3735 N N . LEU B 1 27 ? 8.266 -39.688 -27.062 1 92.81 27 LEU B N 1
ATOM 3736 C CA . LEU B 1 27 ? 6.945 -40.125 -27.5 1 92.81 27 LEU B CA 1
ATOM 3737 C C . LEU B 1 27 ? 6.332 -39.125 -28.469 1 92.81 27 LEU B C 1
ATOM 3739 O O . LEU B 1 27 ? 5.293 -39.375 -29.078 1 92.81 27 LEU B O 1
ATOM 3743 N N . ALA B 1 28 ? 7.008 -37.969 -28.562 1 90.12 28 ALA B N 1
ATOM 3744 C CA . ALA B 1 28 ? 6.531 -37 -29.516 1 90.12 28 ALA B CA 1
ATOM 3745 C C . ALA B 1 28 ? 6.605 -37.531 -30.938 1 90.12 28 ALA B C 1
ATOM 3747 O O . ALA B 1 28 ? 7.574 -38.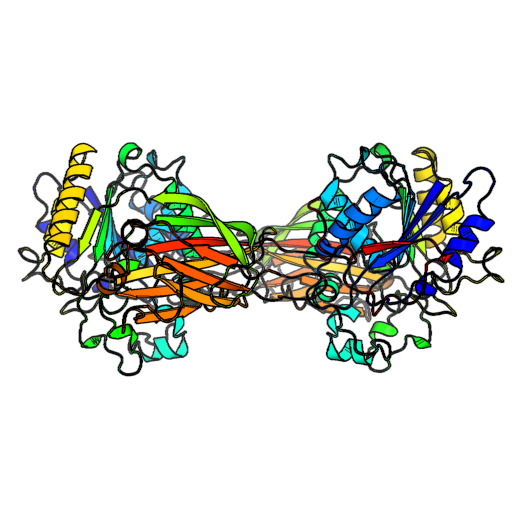219 -31.312 1 90.12 28 ALA B O 1
ATOM 3748 N N . ASP B 1 29 ? 5.555 -37.375 -31.594 1 82.5 29 ASP B N 1
ATOM 3749 C CA . ASP B 1 29 ? 5.559 -37.875 -32.969 1 82.5 29 ASP B CA 1
ATOM 3750 C C . ASP B 1 29 ? 6.336 -36.938 -33.906 1 82.5 29 ASP B C 1
ATOM 3752 O O . ASP B 1 29 ? 6.887 -35.938 -33.438 1 82.5 29 ASP B O 1
ATOM 3756 N N . THR B 1 30 ? 6.398 -37.344 -35.125 1 72.19 30 THR B N 1
ATOM 3757 C CA . THR B 1 30 ? 7.234 -36.719 -36.125 1 72.19 30 THR B CA 1
ATOM 3758 C C . THR B 1 30 ? 6.777 -35.281 -36.344 1 72.19 30 THR B C 1
ATOM 3760 O O . THR B 1 30 ? 7.586 -34.406 -36.719 1 72.19 30 THR B O 1
ATOM 3763 N N . GLU B 1 31 ? 5.59 -34.969 -36.031 1 73.88 31 GLU B N 1
ATOM 3764 C CA . GLU B 1 31 ? 5.062 -33.625 -36.281 1 73.88 31 GLU B CA 1
ATOM 3765 C C . GLU B 1 31 ? 5.453 -32.656 -35.156 1 73.88 31 GLU B C 1
ATOM 3767 O O . GLU B 1 31 ? 5.672 -31.484 -35.406 1 73.88 31 GLU B O 1
ATOM 3772 N N . LEU B 1 32 ? 5.531 -33.094 -34 1 77.25 32 LEU B N 1
ATOM 3773 C CA . LEU B 1 32 ? 5.848 -32.25 -32.844 1 77.25 32 LEU B CA 1
ATOM 3774 C C . LEU B 1 32 ? 7.359 -32.125 -32.688 1 77.25 32 LEU B C 1
ATOM 3776 O O . LEU B 1 32 ? 7.867 -31.047 -32.375 1 77.25 32 LEU B O 1
ATOM 3780 N N . GLU B 1 33 ? 8.078 -32.969 -33.156 1 78.69 33 GLU B N 1
ATOM 3781 C CA . GLU B 1 33 ? 9.508 -33.125 -32.938 1 78.69 33 GLU B CA 1
ATOM 3782 C C . GLU B 1 33 ? 10.023 -32.188 -31.844 1 78.69 33 GLU B C 1
ATOM 3784 O O . GLU B 1 33 ? 10.055 -30.969 -32.031 1 78.69 33 GLU B O 1
ATOM 3789 N N . VAL B 1 34 ? 10.227 -32.75 -30.672 1 82.06 34 VAL B N 1
ATOM 3790 C CA . VAL B 1 34 ? 10.836 -32.031 -29.547 1 82.06 34 VAL B CA 1
ATOM 3791 C C . VAL B 1 34 ? 12.359 -32.031 -29.703 1 82.06 34 VAL B C 1
ATOM 3793 O O . VAL B 1 34 ? 13 -33.094 -29.609 1 82.06 34 VAL B O 1
ATOM 3796 N N . SER B 1 35 ? 12.859 -30.906 -29.969 1 75.31 35 SER B N 1
ATOM 3797 C CA . SER B 1 35 ? 14.273 -30.797 -30.297 1 75.31 35 SER B CA 1
ATOM 3798 C C . SER B 1 35 ? 15.117 -30.516 -29.062 1 75.31 35 SER B C 1
ATOM 3800 O O . SER B 1 35 ? 16.25 -31 -28.969 1 75.31 35 SER B O 1
ATOM 3802 N N . HIS B 1 36 ? 14.562 -29.75 -28.109 1 86.94 36 HIS B N 1
ATOM 3803 C CA . HIS B 1 36 ? 15.359 -29.328 -26.969 1 86.94 36 HIS B CA 1
ATOM 3804 C C . HIS B 1 36 ? 14.531 -29.297 -25.703 1 86.94 36 HIS B C 1
ATOM 3806 O O . HIS B 1 36 ? 13.383 -28.844 -25.703 1 86.94 36 HIS B O 1
ATOM 3812 N N . LEU B 1 37 ? 15.156 -29.906 -24.75 1 93.62 37 LEU B N 1
ATOM 3813 C CA . LEU B 1 37 ? 14.586 -29.875 -23.406 1 93.62 37 LEU B CA 1
ATOM 3814 C C . LEU B 1 37 ? 15.359 -28.922 -22.516 1 93.62 37 LEU B C 1
ATOM 3816 O O . LEU B 1 37 ? 16.594 -28.984 -22.438 1 93.62 37 LEU B O 1
ATOM 3820 N N . HIS B 1 38 ? 14.672 -27.984 -21.875 1 96.81 38 HIS B N 1
ATOM 3821 C CA . HIS B 1 38 ? 15.266 -27.047 -20.938 1 96.81 38 HIS B CA 1
ATOM 3822 C C . HIS B 1 38 ? 14.609 -27.156 -19.562 1 96.81 38 HIS B C 1
ATOM 3824 O O . HIS B 1 38 ? 13.406 -26.906 -19.422 1 96.81 38 HIS B O 1
ATOM 3830 N N . LEU B 1 39 ? 15.406 -27.531 -18.594 1 96.81 39 LEU B N 1
ATOM 3831 C CA . LEU B 1 39 ? 14.914 -27.688 -17.234 1 96.81 39 LEU B CA 1
ATOM 3832 C C . LEU B 1 39 ? 15.219 -26.438 -16.391 1 96.81 39 LEU B C 1
ATOM 3834 O O . LEU B 1 39 ? 16.375 -26.047 -16.266 1 96.81 39 LEU B O 1
ATOM 3838 N N . GLY B 1 40 ? 14.172 -25.891 -15.82 1 96.5 40 GLY B N 1
ATOM 3839 C CA . GLY B 1 40 ? 14.344 -24.734 -14.953 1 96.5 40 GLY B CA 1
ATOM 3840 C C . GLY B 1 40 ? 14.82 -25.094 -13.562 1 96.5 40 GLY B C 1
ATOM 3841 O O . GLY B 1 40 ? 14.391 -26.094 -13 1 96.5 40 GLY B O 1
ATOM 3842 N N . ARG B 1 41 ? 15.695 -24.266 -13.023 1 94.81 41 ARG B N 1
ATOM 3843 C CA . ARG B 1 41 ? 16.141 -24.25 -11.633 1 94.81 41 ARG B CA 1
ATOM 3844 C C . ARG B 1 41 ? 16.016 -22.859 -11.031 1 94.81 41 ARG B C 1
ATOM 3846 O O . ARG B 1 41 ? 16.516 -21.891 -11.594 1 94.81 41 ARG B O 1
ATOM 3853 N N . TYR B 1 42 ? 15.242 -22.781 -9.984 1 92.81 42 TYR B N 1
ATOM 3854 C CA . TYR B 1 42 ? 15.203 -21.469 -9.367 1 92.81 42 TYR B CA 1
ATOM 3855 C C . TYR B 1 42 ? 15.141 -21.562 -7.848 1 92.81 42 TYR B C 1
ATOM 3857 O O . TYR B 1 42 ? 14.742 -22.594 -7.305 1 92.81 42 TYR B O 1
ATOM 3865 N N . ILE B 1 43 ? 15.586 -20.484 -7.238 1 87.44 43 ILE B N 1
ATOM 3866 C CA . ILE B 1 43 ? 15.641 -20.422 -5.781 1 87.44 43 ILE B CA 1
ATOM 3867 C C . ILE B 1 43 ? 14.297 -19.969 -5.23 1 87.44 43 ILE B C 1
ATOM 3869 O O . ILE B 1 43 ? 13.836 -18.859 -5.535 1 87.44 43 ILE B O 1
ATOM 3873 N N . SER B 1 44 ? 13.695 -20.781 -4.426 1 82.94 44 SER B N 1
ATOM 3874 C CA . SER B 1 44 ? 12.438 -20.438 -3.766 1 82.94 44 SER B CA 1
ATOM 3875 C C . SER B 1 44 ? 12.516 -20.703 -2.266 1 82.94 44 SER B C 1
ATOM 3877 O O . SER B 1 44 ? 11.5 -20.641 -1.566 1 82.94 44 SER B O 1
ATOM 3879 N N . PHE B 1 45 ? 13.656 -20.984 -1.794 1 78.31 45 PHE B N 1
ATOM 3880 C CA . PHE B 1 45 ? 13.836 -21.391 -0.405 1 78.31 45 PHE B CA 1
ATOM 3881 C C . PHE B 1 45 ? 14.625 -20.344 0.366 1 78.31 45 PHE B C 1
ATOM 3883 O O . PHE B 1 45 ? 15.43 -20.672 1.234 1 78.31 45 PHE B O 1
ATOM 3890 N N . GLN B 1 46 ? 14.539 -19.203 -0.084 1 82.81 46 GLN B N 1
ATOM 3891 C CA . GLN B 1 46 ? 15.039 -18.047 0.638 1 82.81 46 GLN B CA 1
ATOM 3892 C C . GLN B 1 46 ? 13.922 -17.047 0.919 1 82.81 46 GLN B C 1
ATOM 3894 O O . GLN B 1 46 ? 13.18 -16.672 0.01 1 82.81 46 GLN B O 1
ATOM 3899 N N . ASP B 1 47 ? 13.883 -16.562 2.068 1 84.62 47 ASP B N 1
ATOM 3900 C CA . ASP B 1 47 ? 12.734 -15.844 2.602 1 84.62 47 ASP B CA 1
ATOM 3901 C C . ASP B 1 47 ? 12.555 -14.508 1.884 1 84.62 47 ASP B C 1
ATOM 3903 O O . ASP B 1 47 ? 11.43 -14 1.786 1 84.62 47 ASP B O 1
ATOM 3907 N N . GLN B 1 48 ? 13.578 -13.992 1.36 1 89.5 48 GLN B N 1
ATOM 3908 C CA . GLN B 1 48 ? 13.492 -12.641 0.814 1 89.5 48 GLN B CA 1
ATOM 3909 C C . GLN B 1 48 ? 13.203 -12.672 -0.683 1 89.5 48 GLN B C 1
ATOM 3911 O O . GLN B 1 48 ? 12.977 -11.625 -1.296 1 89.5 48 GLN B O 1
ATOM 3916 N N . VAL B 1 49 ? 13.195 -13.867 -1.292 1 91.81 49 VAL B N 1
ATOM 3917 C CA . VAL B 1 49 ? 12.922 -13.992 -2.719 1 91.81 49 VAL B CA 1
ATOM 3918 C C . VAL B 1 49 ? 11.414 -13.883 -2.967 1 91.81 49 VAL B C 1
ATOM 3920 O O . VAL B 1 49 ? 10.625 -14.578 -2.332 1 91.81 49 VAL B O 1
ATOM 3923 N N . LYS B 1 50 ? 11.086 -12.984 -3.861 1 94.5 50 LYS B N 1
ATOM 3924 C CA . LYS B 1 50 ? 9.695 -12.789 -4.277 1 94.5 50 LYS B CA 1
ATOM 3925 C C . LYS B 1 50 ? 9.422 -13.461 -5.621 1 94.5 50 LYS B C 1
ATOM 3927 O O . LYS B 1 50 ? 10.352 -13.711 -6.391 1 94.5 50 LYS B O 1
ATOM 3932 N N . LEU B 1 51 ? 8.141 -13.703 -5.82 1 96 51 LEU B N 1
ATOM 3933 C CA . LEU B 1 51 ? 7.742 -14.289 -7.098 1 96 51 LEU B CA 1
ATOM 3934 C C . LEU B 1 51 ? 8.211 -13.422 -8.258 1 96 51 LEU B C 1
ATOM 3936 O O . LEU B 1 51 ? 8.68 -13.945 -9.281 1 96 51 LEU B O 1
ATOM 3940 N N . GLU B 1 52 ? 8.133 -12.094 -8.102 1 95.94 52 GLU B N 1
ATOM 3941 C CA . GLU B 1 52 ? 8.547 -11.148 -9.133 1 95.94 52 GLU B CA 1
ATOM 3942 C C . GLU B 1 52 ? 10.039 -11.273 -9.43 1 95.94 52 GLU B C 1
ATOM 3944 O O . GLU B 1 52 ? 10.469 -11.094 -10.578 1 95.94 52 GLU B O 1
ATOM 3949 N N . ASP B 1 53 ? 10.789 -11.539 -8.406 1 96.19 53 ASP B N 1
ATOM 3950 C CA . ASP B 1 53 ? 12.227 -11.727 -8.594 1 96.19 53 ASP B CA 1
ATOM 3951 C C . ASP B 1 53 ? 12.508 -12.922 -9.492 1 96.19 53 ASP B C 1
ATOM 3953 O O . ASP B 1 53 ? 13.344 -12.844 -10.398 1 96.19 53 ASP B O 1
ATOM 3957 N N . VAL B 1 54 ? 11.82 -14.008 -9.242 1 96.69 54 VAL B N 1
ATOM 3958 C CA . VAL B 1 54 ? 12.008 -15.234 -10.008 1 96.69 54 VAL B CA 1
ATOM 3959 C C . VAL B 1 54 ? 11.555 -15.023 -11.445 1 96.69 54 VAL B C 1
ATOM 3961 O O . VAL B 1 54 ? 12.211 -15.484 -12.383 1 96.69 54 VAL B O 1
ATOM 3964 N N . ALA B 1 55 ? 10.461 -14.297 -11.641 1 97.31 55 ALA B N 1
ATOM 3965 C CA . ALA B 1 55 ? 9.953 -14 -12.977 1 97.31 55 ALA B CA 1
ATOM 3966 C C . ALA B 1 55 ? 10.969 -13.195 -13.789 1 97.31 55 ALA B C 1
ATOM 3968 O O . ALA B 1 55 ? 11.195 -13.469 -14.969 1 97.31 55 ALA B O 1
ATOM 3969 N N . LEU B 1 56 ? 11.562 -12.242 -13.148 1 96.44 56 LEU B N 1
ATOM 3970 C CA . LEU B 1 56 ? 12.578 -11.43 -13.812 1 96.44 56 LEU B CA 1
ATOM 3971 C C . LEU B 1 56 ? 13.789 -12.281 -14.188 1 96.44 56 LEU B C 1
ATOM 3973 O O . LEU B 1 56 ? 14.328 -12.141 -15.289 1 96.44 56 LEU B O 1
ATOM 3977 N N . ALA B 1 57 ? 14.18 -13.102 -13.266 1 96.56 57 ALA B N 1
ATOM 3978 C CA . ALA B 1 57 ? 15.32 -13.977 -13.516 1 96.56 57 ALA B CA 1
ATOM 3979 C C . ALA B 1 57 ? 15.016 -14.969 -14.633 1 96.56 57 ALA B C 1
ATOM 3981 O O . ALA B 1 57 ? 15.906 -15.32 -15.414 1 96.56 57 ALA B O 1
ATOM 3982 N N . PHE B 1 58 ? 13.805 -15.453 -14.719 1 97.94 58 PHE B N 1
ATOM 3983 C CA . PHE B 1 58 ? 13.398 -16.328 -15.812 1 97.94 58 PHE B CA 1
ATOM 3984 C C . PHE B 1 58 ? 13.594 -15.641 -17.156 1 97.94 58 PHE B C 1
ATOM 3986 O O . PHE B 1 58 ? 14.07 -16.266 -18.109 1 97.94 58 PHE B O 1
ATOM 3993 N N . GLU B 1 59 ? 13.172 -14.383 -17.203 1 97.62 59 GLU B N 1
ATOM 3994 C CA . GLU B 1 59 ? 13.336 -13.648 -18.453 1 97.62 59 GLU B CA 1
ATOM 3995 C C . GLU B 1 59 ? 14.797 -13.625 -18.891 1 97.62 59 GLU B C 1
ATOM 3997 O O . GLU B 1 59 ? 15.094 -13.836 -20.062 1 97.62 59 GLU B O 1
ATOM 4002 N N . ALA B 1 60 ? 15.664 -13.375 -17.969 1 96.25 60 ALA B N 1
ATOM 4003 C CA . ALA B 1 60 ? 17.094 -13.352 -18.281 1 96.25 60 ALA B CA 1
ATOM 4004 C C . ALA B 1 60 ? 17.562 -14.711 -18.797 1 96.25 60 ALA B C 1
ATOM 4006 O O . ALA B 1 60 ? 18.266 -14.789 -19.812 1 96.25 60 ALA B O 1
ATOM 4007 N N . ALA B 1 61 ? 17.188 -15.766 -18.125 1 96.31 61 ALA B N 1
ATOM 4008 C CA . ALA B 1 61 ? 17.562 -17.125 -18.516 1 96.31 61 ALA B CA 1
ATOM 4009 C C . ALA B 1 61 ? 17 -17.469 -19.891 1 96.31 61 ALA B C 1
ATOM 4011 O O . ALA B 1 61 ? 17.703 -18.062 -20.734 1 96.31 61 ALA B O 1
ATOM 4012 N N . ARG B 1 62 ? 15.742 -17.125 -20.062 1 96.56 62 ARG B N 1
ATOM 4013 C CA . ARG B 1 62 ? 15.07 -17.391 -21.328 1 96.56 62 ARG B CA 1
ATOM 4014 C C . ARG B 1 62 ? 15.781 -16.703 -22.484 1 96.56 62 ARG B C 1
ATOM 4016 O O . ARG B 1 62 ? 16.031 -17.312 -23.516 1 96.56 62 ARG B O 1
ATOM 4023 N N . ARG B 1 63 ? 16.109 -15.469 -22.344 1 95.62 63 ARG B N 1
ATOM 4024 C CA . ARG B 1 63 ? 16.797 -14.719 -23.391 1 95.62 63 ARG B CA 1
ATOM 4025 C C . ARG B 1 63 ? 18.156 -15.32 -23.688 1 95.62 63 ARG B C 1
ATOM 4027 O O . ARG B 1 63 ? 18.562 -15.391 -24.844 1 95.62 63 ARG B O 1
ATOM 4034 N N . GLU B 1 64 ? 18.781 -15.703 -22.688 1 94.5 64 GLU B N 1
ATOM 4035 C CA . GLU B 1 64 ? 20.125 -16.25 -22.828 1 94.5 64 GLU B CA 1
ATOM 4036 C C . GLU B 1 64 ? 20.094 -17.594 -23.562 1 94.5 64 GLU B C 1
ATOM 4038 O O . GLU B 1 64 ? 20.922 -17.844 -24.438 1 94.5 64 GLU B O 1
ATOM 4043 N N . VAL B 1 65 ? 19.125 -18.422 -23.266 1 95.44 65 VAL B N 1
ATOM 4044 C CA . VAL B 1 65 ? 19.156 -19.812 -23.703 1 95.44 65 VAL B CA 1
ATOM 4045 C C . VAL B 1 65 ? 18.281 -19.984 -24.938 1 95.44 65 VAL B C 1
ATOM 4047 O O . VAL B 1 65 ? 18.641 -20.703 -25.875 1 95.44 65 VAL B O 1
ATOM 4050 N N . LEU B 1 66 ? 17.141 -19.281 -24.953 1 95.56 66 LEU B N 1
ATOM 4051 C CA . LEU B 1 66 ? 16.156 -19.531 -26 1 95.56 66 LEU B CA 1
ATOM 4052 C C . LEU B 1 66 ? 16.125 -18.391 -27 1 95.56 66 LEU B C 1
ATOM 4054 O O . LEU B 1 66 ? 15.648 -18.547 -28.125 1 95.56 66 LEU B O 1
ATOM 4058 N N . GLY B 1 67 ? 16.547 -17.203 -26.578 1 94.31 67 GLY B N 1
ATOM 4059 C CA . GLY B 1 67 ? 16.391 -16.031 -27.422 1 94.31 67 GLY B CA 1
ATOM 4060 C C . GLY B 1 67 ? 14.93 -15.688 -27.688 1 94.31 67 GLY B C 1
ATOM 4061 O O . GLY B 1 67 ? 14.117 -15.633 -26.766 1 94.31 67 GLY B O 1
ATOM 4062 N N . ASP B 1 68 ? 14.625 -15.477 -29 1 92.5 68 ASP B N 1
ATOM 4063 C CA . ASP B 1 68 ? 13.266 -15.094 -29.375 1 92.5 68 ASP B CA 1
ATOM 4064 C C . ASP B 1 68 ? 12.516 -16.266 -30.016 1 92.5 68 ASP B C 1
ATOM 4066 O O . ASP B 1 68 ? 11.422 -16.094 -30.547 1 92.5 68 ASP B O 1
ATOM 4070 N N . GLU B 1 69 ? 13.094 -17.391 -29.906 1 94.56 69 GLU B N 1
ATOM 4071 C CA . GLU B 1 69 ? 12.469 -18.578 -30.484 1 94.56 69 GLU B CA 1
ATOM 4072 C C . GLU B 1 69 ? 11.227 -18.984 -29.703 1 94.56 69 GLU B C 1
ATOM 4074 O O . GLU B 1 69 ? 11.203 -18.906 -28.484 1 94.56 69 GLU B O 1
ATOM 4079 N N . PRO B 1 70 ? 10.242 -19.391 -30.422 1 95.75 70 PRO B N 1
ATOM 4080 C CA . PRO B 1 70 ? 9.047 -19.875 -29.719 1 95.75 70 PRO B CA 1
ATOM 4081 C C . PRO B 1 70 ? 9.312 -21.125 -28.875 1 95.75 70 PRO B C 1
ATOM 4083 O O . PRO B 1 70 ? 10.172 -21.938 -29.234 1 95.75 70 PRO B O 1
ATOM 4086 N N . PHE B 1 71 ? 8.586 -21.281 -27.812 1 97.31 71 PHE B N 1
ATOM 4087 C CA . PHE B 1 71 ? 8.734 -22.453 -26.969 1 97.31 71 PHE B CA 1
ATOM 4088 C C . PHE B 1 71 ? 7.438 -22.766 -26.234 1 97.31 71 PHE B C 1
ATOM 4090 O O . PHE B 1 71 ? 6.566 -21.906 -26.109 1 97.31 71 PHE B O 1
ATOM 4097 N N . ALA B 1 72 ? 7.266 -24.031 -25.859 1 98 72 ALA B N 1
ATOM 4098 C CA . ALA B 1 72 ? 6.227 -24.453 -24.922 1 98 72 ALA B CA 1
ATOM 4099 C C . ALA B 1 72 ? 6.77 -24.562 -23.5 1 98 72 ALA B C 1
ATOM 4101 O O . ALA B 1 72 ? 7.93 -24.922 -23.297 1 98 72 ALA B O 1
ATOM 4102 N N . VAL B 1 73 ? 5.922 -24.219 -22.562 1 98.69 73 VAL B N 1
ATOM 4103 C CA . VAL B 1 73 ? 6.359 -24.281 -21.172 1 98.69 73 VAL B CA 1
ATOM 4104 C C . VAL B 1 73 ? 5.441 -25.203 -20.391 1 98.69 73 VAL B C 1
ATOM 4106 O O . VAL B 1 73 ? 4.219 -25.188 -20.562 1 98.69 73 VAL B O 1
ATOM 4109 N N . ILE B 1 74 ? 6.035 -26.078 -19.641 1 98.69 74 ILE B N 1
ATOM 4110 C CA . ILE B 1 74 ? 5.348 -26.984 -18.719 1 98.69 74 ILE B CA 1
ATOM 4111 C C . ILE B 1 74 ? 5.758 -26.656 -17.281 1 98.69 74 ILE B C 1
ATOM 4113 O O . ILE B 1 74 ? 6.941 -26.703 -16.953 1 98.69 74 ILE B O 1
ATOM 4117 N N . THR B 1 75 ? 4.816 -26.25 -16.5 1 98.75 75 THR B N 1
ATOM 4118 C CA . THR B 1 75 ? 5.098 -25.844 -15.125 1 98.75 75 THR B CA 1
ATOM 4119 C C . THR B 1 75 ? 4.465 -26.812 -14.133 1 98.75 75 THR B C 1
ATOM 4121 O O . THR B 1 75 ? 3.533 -27.547 -14.477 1 98.75 75 THR B O 1
ATOM 4124 N N . HIS B 1 76 ? 5.012 -26.859 -12.984 1 98 76 HIS B N 1
ATOM 4125 C CA . HIS B 1 76 ? 4.422 -27.594 -11.867 1 98 76 HIS B CA 1
ATOM 4126 C C . HIS B 1 76 ? 4.207 -26.672 -10.664 1 98 76 HIS B C 1
ATOM 4128 O O . HIS B 1 76 ? 5.125 -25.953 -10.258 1 98 76 HIS B O 1
ATOM 4134 N N . SER B 1 77 ? 3.029 -26.719 -10.102 1 96.81 77 SER B N 1
ATOM 4135 C CA . SER B 1 77 ? 2.711 -26.047 -8.852 1 96.81 77 SER B CA 1
ATOM 4136 C C . SER B 1 77 ? 3.059 -24.562 -8.922 1 96.81 77 SER B C 1
ATOM 4138 O O . SER B 1 77 ? 2.562 -23.844 -9.789 1 96.81 77 SER B O 1
ATOM 4140 N N . THR B 1 78 ? 3.977 -24.078 -8.117 1 96.12 78 THR B N 1
ATOM 4141 C CA . THR B 1 78 ? 4.371 -22.688 -8.016 1 96.12 78 THR B CA 1
ATOM 4142 C C . THR B 1 78 ? 4.969 -22.188 -9.328 1 96.12 78 THR B C 1
ATOM 4144 O O . THR B 1 78 ? 4.957 -21 -9.617 1 96.12 78 THR B O 1
ATOM 4147 N N . GLY B 1 79 ? 5.461 -23.078 -10.141 1 98.06 79 GLY B N 1
ATOM 4148 C CA . GLY B 1 79 ? 6.027 -22.703 -11.43 1 98.06 79 GLY B CA 1
ATOM 4149 C C . GLY B 1 79 ? 5.043 -21.969 -12.32 1 98.06 79 GLY B C 1
ATOM 4150 O O . GLY B 1 79 ? 5.434 -21.109 -13.117 1 98.06 79 GLY B O 1
ATOM 4151 N N . ALA B 1 80 ? 3.836 -22.359 -12.18 1 98.62 80 ALA B N 1
ATOM 4152 C CA . ALA B 1 80 ? 2.803 -21.688 -12.961 1 98.62 80 ALA B CA 1
ATOM 4153 C C . ALA B 1 80 ? 2.701 -20.203 -12.578 1 98.62 80 ALA B C 1
ATOM 4155 O O . ALA B 1 80 ? 2.553 -19.344 -13.445 1 98.62 80 ALA B O 1
ATOM 4156 N N . ALA B 1 81 ? 2.779 -19.953 -11.305 1 98 81 ALA B N 1
ATOM 4157 C CA . ALA B 1 81 ? 2.742 -18.562 -10.82 1 98 81 ALA B CA 1
ATOM 4158 C C . ALA B 1 81 ? 3.93 -17.766 -11.352 1 98 81 ALA B C 1
ATOM 4160 O O . ALA B 1 81 ? 3.787 -16.609 -11.719 1 98 81 ALA B O 1
ATOM 4161 N N . VAL B 1 82 ? 5.078 -18.375 -11.398 1 98.31 82 VAL B N 1
ATOM 4162 C CA . VAL B 1 82 ? 6.281 -17.734 -11.906 1 98.31 82 VAL B CA 1
ATOM 4163 C C . VAL B 1 82 ? 6.074 -17.312 -13.359 1 98.31 82 VAL B C 1
ATOM 4165 O O . VAL B 1 82 ? 6.312 -16.156 -13.727 1 98.31 82 VAL B O 1
ATOM 4168 N N . ILE B 1 83 ? 5.574 -18.188 -14.18 1 98.69 83 ILE B N 1
ATOM 4169 C CA . ILE B 1 83 ? 5.43 -17.953 -15.609 1 98.69 83 ILE B CA 1
ATOM 4170 C C . ILE B 1 83 ? 4.305 -16.953 -15.852 1 98.69 83 ILE B C 1
ATOM 4172 O O . ILE B 1 83 ? 4.41 -16.078 -16.719 1 98.69 83 ILE B O 1
ATOM 4176 N N . ARG B 1 84 ? 3.232 -17.078 -15.086 1 98.62 84 ARG B N 1
ATOM 4177 C CA . ARG B 1 84 ? 2.16 -16.094 -15.211 1 98.62 84 ARG B CA 1
ATOM 4178 C C . ARG B 1 84 ? 2.648 -14.703 -14.836 1 98.62 84 ARG B C 1
ATOM 4180 O O . ARG B 1 84 ? 2.295 -13.719 -15.492 1 98.62 84 ARG B O 1
ATOM 4187 N N . CYS B 1 85 ? 3.367 -14.609 -13.758 1 98.31 85 CYS B N 1
ATOM 4188 C CA . CYS B 1 85 ? 3.945 -13.336 -13.352 1 98.31 85 CYS B CA 1
ATOM 4189 C C . CYS B 1 85 ? 4.867 -12.789 -14.438 1 98.31 85 CYS B C 1
ATOM 4191 O O . CYS B 1 85 ? 4.82 -11.602 -14.758 1 98.31 85 CYS B O 1
ATOM 4193 N N . TRP B 1 86 ? 5.688 -13.664 -14.992 1 98.44 86 TRP B N 1
ATOM 4194 C CA . TRP B 1 86 ? 6.574 -13.297 -16.094 1 98.44 86 TRP B CA 1
ATOM 4195 C C . TRP B 1 86 ? 5.781 -12.773 -17.281 1 98.44 86 TRP B C 1
ATOM 4197 O O . TRP B 1 86 ? 6.098 -11.719 -17.828 1 98.44 86 TRP B O 1
ATOM 4207 N N . LEU B 1 87 ? 4.781 -13.492 -17.672 1 98.44 87 LEU B N 1
ATOM 4208 C CA . LEU B 1 87 ? 3.939 -13.141 -18.812 1 98.44 87 LEU B CA 1
ATOM 4209 C C . LEU B 1 87 ? 3.332 -11.75 -18.625 1 98.44 87 LEU B C 1
ATOM 4211 O O . LEU B 1 87 ? 3.352 -10.93 -19.547 1 98.44 87 LEU B O 1
ATOM 4215 N N . GLU B 1 88 ? 2.805 -11.492 -17.469 1 98.31 88 GLU B N 1
ATOM 4216 C CA . GLU B 1 88 ? 2.174 -10.203 -17.188 1 98.31 88 GLU B CA 1
ATOM 4217 C C . GLU B 1 88 ? 3.201 -9.078 -17.172 1 98.31 88 GLU B C 1
ATOM 4219 O O . GLU B 1 88 ? 2.938 -7.984 -17.672 1 98.31 88 GLU B O 1
ATOM 4224 N N . THR B 1 89 ? 4.348 -9.312 -16.578 1 97.19 89 THR B N 1
ATOM 4225 C CA . THR B 1 89 ? 5.379 -8.297 -16.391 1 97.19 89 THR B CA 1
ATOM 4226 C C . THR B 1 89 ? 5.957 -7.867 -17.734 1 97.19 89 THR B C 1
ATOM 4228 O O . THR B 1 89 ? 6.18 -6.676 -17.969 1 97.19 89 THR B O 1
ATOM 4231 N N . PHE B 1 90 ? 6.176 -8.758 -18.656 1 97.44 90 PHE B N 1
ATOM 4232 C CA . PHE B 1 90 ? 6.957 -8.438 -19.844 1 97.44 90 PHE B CA 1
ATOM 4233 C C . PHE B 1 90 ? 6.055 -8.281 -21.062 1 97.44 90 PHE B C 1
ATOM 4235 O O . PHE B 1 90 ? 6.438 -7.648 -22.047 1 97.44 90 PHE B O 1
ATOM 4242 N N . PHE B 1 91 ? 4.848 -8.789 -21.031 1 97.75 91 PHE B N 1
ATOM 4243 C CA . PHE B 1 91 ? 3.975 -8.711 -22.188 1 97.75 91 PHE B CA 1
ATOM 4244 C C . PHE B 1 91 ? 2.625 -8.109 -21.812 1 97.75 91 PHE B C 1
ATOM 4246 O O . PHE B 1 91 ? 2.285 -7.008 -22.266 1 97.75 91 PHE B O 1
ATOM 4253 N N . GLY B 1 92 ? 1.934 -8.742 -20.875 1 97.56 92 GLY B N 1
ATOM 4254 C CA . GLY B 1 92 ? 0.6 -8.266 -20.547 1 97.56 92 GLY B CA 1
ATOM 4255 C C . GLY B 1 92 ? -0.403 -8.461 -21.672 1 97.56 92 GLY B C 1
ATOM 4256 O O . GLY B 1 92 ? -0.082 -9.055 -22.703 1 97.56 92 GLY B O 1
ATOM 4257 N N . ALA B 1 93 ? -1.6 -7.906 -21.422 1 97.44 93 ALA B N 1
ATOM 4258 C CA . ALA B 1 93 ? -2.682 -8.094 -22.391 1 97.44 93 ALA B CA 1
ATOM 4259 C C . ALA B 1 93 ? -2.357 -7.422 -23.719 1 97.44 93 ALA B C 1
ATOM 4261 O O . ALA B 1 93 ? -2.637 -7.977 -24.781 1 97.44 93 ALA B O 1
ATOM 4262 N N . GLN B 1 94 ? -1.681 -6.293 -23.703 1 96.75 94 GLN B N 1
ATOM 4263 C CA . GLN B 1 94 ? -1.481 -5.465 -24.891 1 96.75 94 GLN B CA 1
ATOM 4264 C C . GLN B 1 94 ? -0.401 -6.055 -25.797 1 96.75 94 GLN B C 1
ATOM 4266 O O . GLN B 1 94 ? -0.429 -5.859 -27.016 1 96.75 94 GLN B O 1
ATOM 4271 N N . LYS B 1 95 ? 0.521 -6.734 -25.172 1 97.38 95 LYS B N 1
ATOM 4272 C CA . LYS B 1 95 ? 1.639 -7.258 -25.938 1 97.38 95 LYS B CA 1
ATOM 4273 C C . LYS B 1 95 ? 1.651 -8.789 -25.938 1 97.38 95 LYS B C 1
ATOM 4275 O O . LYS B 1 95 ? 2.684 -9.406 -26.188 1 97.38 95 LYS B O 1
ATOM 4280 N N . LEU B 1 96 ? 0.555 -9.414 -25.656 1 97.69 96 LEU B N 1
ATOM 4281 C CA . LEU B 1 96 ? 0.495 -10.859 -25.484 1 97.69 96 LEU B CA 1
ATOM 4282 C C . LEU B 1 96 ? 0.874 -11.578 -26.781 1 97.69 96 LEU B C 1
ATOM 4284 O O . LEU B 1 96 ? 1.525 -12.625 -26.75 1 97.69 96 LEU B O 1
ATOM 4288 N N . ALA B 1 97 ? 0.559 -11 -27.906 1 96.44 97 ALA B N 1
ATOM 4289 C CA . ALA B 1 97 ? 0.803 -11.617 -29.203 1 96.44 97 ALA B CA 1
ATOM 4290 C C . ALA B 1 97 ? 2.297 -11.688 -29.516 1 96.44 97 ALA B C 1
ATOM 4292 O O . ALA B 1 97 ? 2.732 -12.484 -30.344 1 96.44 97 ALA B O 1
ATOM 4293 N N . ALA B 1 98 ? 3.045 -10.844 -28.859 1 96.94 98 ALA B N 1
ATOM 4294 C CA . ALA B 1 98 ? 4.488 -10.805 -29.094 1 96.94 98 ALA B CA 1
ATOM 4295 C C . ALA B 1 98 ? 5.211 -11.82 -28.203 1 96.94 98 ALA B C 1
ATOM 4297 O O . ALA B 1 98 ? 6.414 -12.031 -28.359 1 96.94 98 ALA B O 1
ATOM 4298 N N . CYS B 1 99 ? 4.492 -12.469 -27.266 1 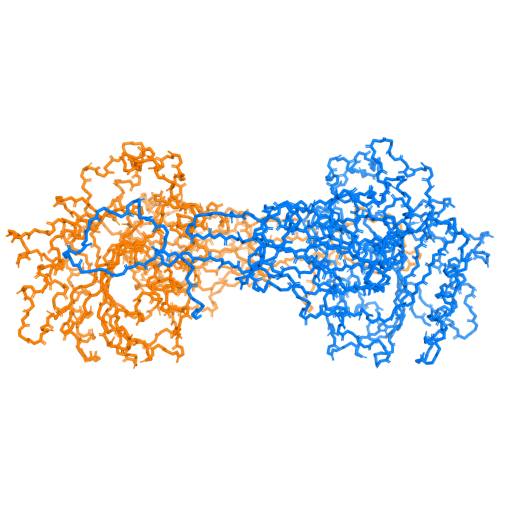96.94 99 CYS B N 1
ATOM 4299 C CA . CYS B 1 99 ? 5.074 -13.461 -26.375 1 96.94 99 CYS B CA 1
ATOM 4300 C C . CYS B 1 99 ? 5.508 -14.703 -27.141 1 96.94 99 CYS B C 1
ATOM 4302 O O . CYS B 1 99 ? 4.754 -15.227 -27.969 1 96.94 99 CYS B O 1
ATOM 4304 N N . PRO B 1 100 ? 6.711 -15.234 -26.859 1 97.31 100 PRO B N 1
ATOM 4305 C CA . PRO B 1 100 ? 7.207 -16.391 -27.609 1 97.31 100 PRO B CA 1
ATOM 4306 C C . PRO B 1 100 ? 6.621 -17.703 -27.125 1 97.31 100 PRO B C 1
ATOM 4308 O O . PRO B 1 100 ? 6.879 -18.766 -27.703 1 97.31 100 PRO B O 1
ATOM 4311 N N . VAL B 1 101 ? 5.801 -17.734 -26.094 1 97.94 101 VAL B N 1
ATOM 4312 C CA . VAL B 1 101 ? 5.207 -18.953 -25.578 1 97.94 101 VAL B CA 1
ATOM 4313 C C . VAL B 1 101 ? 4.074 -19.406 -26.5 1 97.94 101 VAL B C 1
ATOM 4315 O O . VAL B 1 101 ? 3.178 -18.625 -26.828 1 97.94 101 VAL B O 1
ATOM 4318 N N . THR B 1 102 ? 4.129 -20.625 -26.953 1 97.44 102 THR B N 1
ATOM 4319 C CA . THR B 1 102 ? 3.072 -21.188 -27.781 1 97.44 102 THR B CA 1
ATOM 4320 C C . THR B 1 102 ? 2.064 -21.953 -26.938 1 97.44 102 THR B C 1
ATOM 4322 O O . THR B 1 102 ? 0.854 -21.781 -27.078 1 97.44 102 THR B O 1
ATOM 4325 N N . HIS B 1 103 ? 2.564 -22.859 -26.125 1 98.31 103 HIS B N 1
ATOM 4326 C CA . HIS B 1 103 ? 1.768 -23.672 -25.203 1 98.31 103 HIS B CA 1
ATOM 4327 C C . HIS B 1 103 ? 2.186 -23.438 -23.766 1 98.31 103 HIS B C 1
ATOM 4329 O O . HIS B 1 103 ? 3.375 -23.484 -23.438 1 98.31 103 HIS B O 1
ATOM 4335 N N . MET B 1 104 ? 1.239 -23.125 -22.938 1 98.69 104 MET B N 1
ATOM 4336 C CA . MET B 1 104 ? 1.465 -23 -21.5 1 98.69 104 MET B CA 1
ATOM 4337 C C . MET B 1 104 ? 0.714 -24.094 -20.734 1 98.69 104 MET B C 1
ATOM 4339 O O . MET B 1 104 ? -0.489 -23.969 -20.5 1 98.69 104 MET B O 1
ATOM 4343 N N . ILE B 1 105 ? 1.396 -25.109 -20.344 1 98.88 105 ILE B N 1
ATOM 4344 C CA . ILE B 1 105 ? 0.803 -26.25 -19.672 1 98.88 105 ILE B CA 1
ATOM 4345 C C . ILE B 1 105 ? 1.14 -26.203 -18.188 1 98.88 105 ILE B C 1
ATOM 4347 O O . ILE B 1 105 ? 2.311 -26.281 -17.797 1 98.88 105 ILE B O 1
ATOM 4351 N N . MET B 1 106 ? 0.135 -26.094 -17.359 1 98.88 106 MET B N 1
ATOM 4352 C CA . MET B 1 106 ? 0.314 -25.969 -15.906 1 98.88 106 MET B CA 1
ATOM 4353 C C . MET B 1 106 ? -0.127 -27.234 -15.195 1 98.88 106 MET B C 1
ATOM 4355 O O . MET B 1 106 ? -1.313 -27.562 -15.188 1 98.88 106 MET B O 1
ATOM 4359 N N . LEU B 1 107 ? 0.819 -27.906 -14.617 1 98.81 107 LEU B N 1
ATOM 4360 C CA . LEU B 1 107 ? 0.524 -29.109 -13.844 1 98.81 107 LEU B CA 1
ATOM 4361 C C . LEU B 1 107 ? 0.316 -28.781 -12.367 1 98.81 107 LEU B C 1
ATOM 4363 O O . LEU B 1 107 ? 1.224 -28.266 -11.711 1 98.81 107 LEU B O 1
ATOM 4367 N N . ALA B 1 108 ? -0.846 -29.047 -11.852 1 98.19 108 ALA B N 1
ATOM 4368 C CA . ALA B 1 108 ? -1.22 -28.859 -10.453 1 98.19 108 ALA B CA 1
ATOM 4369 C C . ALA B 1 108 ? -0.875 -27.453 -9.977 1 98.19 108 ALA B C 1
ATOM 4371 O O . ALA B 1 108 ? -0.248 -27.281 -8.93 1 98.19 108 ALA B O 1
ATOM 4372 N N . PRO B 1 109 ? -1.292 -26.469 -10.711 1 98.62 109 PRO B N 1
ATOM 4373 C CA . PRO B 1 109 ? -0.926 -25.094 -10.352 1 98.62 109 PRO B CA 1
ATOM 4374 C C . PRO B 1 109 ? -1.71 -24.578 -9.148 1 98.62 109 PRO B C 1
ATOM 4376 O O . PRO B 1 109 ? -2.896 -24.875 -9 1 98.62 109 PRO B O 1
ATOM 4379 N N . ALA B 1 110 ? -1.078 -23.797 -8.375 1 97.5 110 ALA B N 1
ATOM 4380 C CA . ALA B 1 110 ? -1.763 -23.094 -7.297 1 97.5 110 ALA B CA 1
ATOM 4381 C C . ALA B 1 110 ? -2.207 -21.703 -7.758 1 97.5 110 ALA B C 1
ATOM 4383 O O . ALA B 1 110 ? -1.928 -20.703 -7.09 1 97.5 110 ALA B O 1
ATOM 4384 N N . ASN B 1 111 ? -3.002 -21.641 -8.805 1 98.5 111 ASN B N 1
ATOM 4385 C CA . ASN B 1 111 ? -3.395 -20.375 -9.422 1 98.5 111 ASN B CA 1
ATOM 4386 C C . ASN B 1 111 ? -4.188 -19.5 -8.453 1 98.5 111 ASN B C 1
ATOM 4388 O O . ASN B 1 111 ? -4.027 -18.281 -8.438 1 98.5 111 ASN B O 1
ATOM 4392 N N . HIS B 1 112 ? -5.035 -20.141 -7.629 1 98.38 112 HIS B N 1
ATOM 4393 C CA . HIS B 1 112 ? -5.805 -19.422 -6.617 1 98.38 112 HIS B CA 1
ATOM 4394 C C . HIS B 1 112 ? -5.371 -19.812 -5.211 1 98.38 112 HIS B C 1
ATOM 4396 O O . HIS B 1 112 ? -6.188 -19.844 -4.285 1 98.38 112 HIS B O 1
ATOM 4402 N N . GLY B 1 113 ? -4.152 -20.266 -5.121 1 97.12 113 GLY B N 1
ATOM 4403 C CA . GLY B 1 113 ? -3.521 -20.5 -3.83 1 97.12 113 GLY B CA 1
ATOM 4404 C C . GLY B 1 113 ? -3.691 -21.906 -3.322 1 97.12 113 GLY B C 1
ATOM 4405 O O . GLY B 1 113 ? -4.176 -22.781 -4.047 1 97.12 113 GLY B O 1
ATOM 4406 N N . SER B 1 114 ? -3.113 -22.109 -2.184 1 94.94 114 SER B N 1
ATOM 4407 C CA . SER B 1 114 ? -3.182 -23.375 -1.453 1 94.94 114 SER B CA 1
ATOM 4408 C C . SER B 1 114 ? -3.447 -23.141 0.03 1 94.94 114 SER B C 1
ATOM 4410 O O . SER B 1 114 ? -2.848 -22.25 0.642 1 94.94 114 SER B O 1
ATOM 4412 N N . ALA B 1 115 ? -4.309 -23.906 0.611 1 91.31 115 ALA B N 1
ATOM 4413 C CA . ALA B 1 115 ? -4.641 -23.781 2.027 1 91.31 115 ALA B CA 1
ATOM 4414 C C . ALA B 1 115 ? -3.434 -24.094 2.904 1 91.31 115 ALA B C 1
ATOM 4416 O O . ALA B 1 115 ? -3.279 -23.531 3.99 1 91.31 115 ALA B O 1
ATOM 4417 N N . LEU B 1 116 ? -2.598 -24.906 2.41 1 87.81 116 LEU B N 1
ATOM 4418 C CA . LEU B 1 116 ? -1.428 -25.359 3.154 1 87.81 116 LEU B CA 1
ATOM 4419 C C . LEU B 1 116 ? -0.434 -24.219 3.352 1 87.81 116 LEU B C 1
ATOM 4421 O O . LEU B 1 116 ? 0.378 -24.25 4.277 1 87.81 116 LEU B O 1
ATOM 4425 N N . ALA B 1 117 ? -0.469 -23.25 2.533 1 88 117 ALA B N 1
ATOM 4426 C CA . ALA B 1 117 ? 0.524 -22.188 2.543 1 88 117 ALA B CA 1
ATOM 4427 C C . ALA B 1 117 ? 0.397 -21.328 3.801 1 88 117 ALA B C 1
ATOM 4429 O O . ALA B 1 117 ? 1.329 -20.609 4.164 1 88 117 ALA B O 1
ATOM 4430 N N . GLN B 1 118 ? -0.743 -21.359 4.516 1 83.06 118 GLN B N 1
ATOM 4431 C CA . GLN B 1 118 ? -0.96 -20.578 5.723 1 83.06 118 GLN B CA 1
ATOM 4432 C C . GLN B 1 118 ? -0.198 -21.156 6.906 1 83.06 118 GLN B C 1
ATOM 4434 O O . GLN B 1 118 ? 0.073 -20.453 7.883 1 83.06 118 GLN B O 1
ATOM 4439 N N . LEU B 1 119 ? -0.052 -22.469 7.012 1 72.06 119 LEU B N 1
ATOM 4440 C CA . LEU B 1 119 ? 0.569 -23.125 8.148 1 72.06 119 LEU B CA 1
ATOM 4441 C C . LEU B 1 119 ? 1.949 -22.547 8.438 1 72.06 119 LEU B C 1
ATOM 4443 O O . LEU B 1 119 ? 2.438 -22.625 9.562 1 72.06 119 LEU B O 1
ATOM 4447 N N . GLY B 1 120 ? 2.32 -21.547 7.832 1 59.47 120 GLY B N 1
ATOM 4448 C CA . GLY B 1 120 ? 3.564 -20.844 8.086 1 59.47 120 GLY B CA 1
ATOM 4449 C C . GLY B 1 120 ? 4.781 -21.75 8.07 1 59.47 120 GLY B C 1
ATOM 4450 O O . GLY B 1 120 ? 4.656 -22.969 7.902 1 59.47 120 GLY B O 1
ATOM 4451 N N . LYS B 1 121 ? 5.988 -21.141 8.305 1 54.5 121 LYS B N 1
ATOM 4452 C CA . LYS B 1 121 ? 7.324 -21.703 8.156 1 54.5 121 LYS B CA 1
ATOM 4453 C C . LYS B 1 121 ? 7.527 -22.875 9.102 1 54.5 121 LYS B C 1
ATOM 4455 O O . LYS B 1 121 ? 8.023 -23.938 8.695 1 54.5 121 LYS B O 1
ATOM 4460 N N . SER B 1 122 ? 7.234 -22.578 10.297 1 51.22 122 SER B N 1
ATOM 4461 C CA . SER B 1 122 ? 7.625 -23.531 11.328 1 51.22 122 SER B CA 1
ATOM 4462 C C . SER B 1 122 ? 6.91 -24.875 11.148 1 51.22 122 SER B C 1
ATOM 4464 O O . SER B 1 122 ? 7.527 -25.938 11.25 1 51.22 122 SER B O 1
ATOM 4466 N N . ARG B 1 123 ? 5.738 -24.766 10.75 1 53.66 123 ARG B N 1
ATOM 4467 C CA . ARG B 1 123 ? 4.969 -26 10.703 1 53.66 123 ARG B CA 1
ATOM 4468 C C . ARG B 1 123 ? 5.164 -26.719 9.367 1 53.66 123 ARG B C 1
ATOM 4470 O O . ARG B 1 123 ? 5.227 -27.953 9.312 1 53.66 123 ARG B O 1
ATOM 4477 N N . LEU B 1 124 ? 5.27 -25.844 8.359 1 56.16 124 LEU B N 1
ATOM 4478 C CA . LEU B 1 124 ? 5.457 -26.469 7.055 1 56.16 124 LEU B CA 1
ATOM 4479 C C . LEU B 1 124 ? 6.832 -27.109 6.949 1 56.16 124 LEU B C 1
ATOM 4481 O O . LEU B 1 124 ? 6.984 -28.156 6.316 1 56.16 124 LEU B O 1
ATOM 4485 N N . ALA B 1 125 ? 7.754 -26.391 7.582 1 53 125 ALA B N 1
ATOM 4486 C CA . ALA B 1 125 ? 9.102 -26.953 7.613 1 53 125 ALA B CA 1
ATOM 4487 C C . ALA B 1 125 ? 9.102 -28.328 8.289 1 53 125 ALA B C 1
ATOM 4489 O O . ALA B 1 125 ? 9.906 -29.188 7.949 1 53 125 ALA B O 1
ATOM 4490 N N . ARG B 1 126 ? 8.266 -28.375 9.336 1 49.5 126 ARG B N 1
ATOM 4491 C CA . ARG B 1 126 ? 8.18 -29.656 10.016 1 49.5 126 ARG B CA 1
ATOM 4492 C C . ARG B 1 126 ? 7.566 -30.719 9.102 1 49.5 126 ARG B C 1
ATOM 4494 O O . ARG B 1 126 ? 7.801 -31.922 9.289 1 49.5 126 ARG B O 1
ATOM 4501 N N . ILE B 1 127 ? 6.562 -30.234 8.555 1 44.94 127 ILE B N 1
ATOM 4502 C CA . ILE B 1 127 ? 5.945 -31.188 7.652 1 44.94 127 ILE B CA 1
ATOM 4503 C C . ILE B 1 127 ? 6.965 -31.656 6.617 1 44.94 127 ILE B C 1
ATOM 4505 O O . ILE B 1 127 ? 6.938 -32.812 6.188 1 44.94 127 ILE B O 1
ATOM 4509 N N . LYS B 1 128 ? 7.59 -30.672 6.027 1 47.41 128 LYS B N 1
ATOM 4510 C CA . LYS B 1 128 ? 8.617 -31.125 5.09 1 47.41 128 LYS B CA 1
ATOM 4511 C C . LYS B 1 128 ? 9.797 -31.75 5.824 1 47.41 128 LYS B C 1
ATOM 4513 O O . LYS B 1 128 ? 10.562 -31.047 6.492 1 47.41 128 LYS B O 1
ATOM 4518 N N . ALA B 1 129 ? 9.93 -32.781 6.5 1 39.97 129 ALA B N 1
ATOM 4519 C CA . ALA B 1 129 ? 11.055 -33.688 6.234 1 39.97 129 ALA B CA 1
ATOM 4520 C C . ALA B 1 129 ? 11.875 -33.188 5.043 1 39.97 129 ALA B C 1
ATOM 4522 O O . ALA B 1 129 ? 12.977 -33.688 4.789 1 39.97 129 ALA B O 1
ATOM 4523 N N . TRP B 1 130 ? 11.32 -32.281 4.324 1 39.56 130 TRP B N 1
ATOM 4524 C CA . TRP B 1 130 ? 11.766 -31.844 3.012 1 39.56 130 TRP B CA 1
ATOM 4525 C C . TRP B 1 130 ? 12.844 -30.766 3.143 1 39.56 130 TRP B C 1
ATOM 4527 O O . TRP B 1 130 ? 13.656 -30.578 2.234 1 39.56 130 TRP B O 1
ATOM 4537 N N . PHE B 1 131 ? 12.727 -29.891 4.277 1 43 131 PHE B N 1
ATOM 4538 C CA . PHE B 1 131 ? 13.625 -28.75 4.133 1 43 131 PHE B CA 1
ATOM 4539 C C . PHE B 1 131 ? 14.93 -29 4.883 1 43 131 PHE B C 1
ATOM 4541 O O . PHE B 1 131 ? 14.938 -29.125 6.105 1 43 131 PHE B O 1
ATOM 4548 N N . ASP B 1 132 ? 15.672 -29.75 4.371 1 44.91 132 ASP B N 1
ATOM 4549 C CA . ASP B 1 132 ? 17.062 -29.984 4.754 1 44.91 132 ASP B CA 1
ATOM 4550 C C . ASP B 1 132 ? 17.75 -28.672 5.125 1 44.91 132 ASP B C 1
ATOM 4552 O O . ASP B 1 132 ? 18.875 -28.422 4.684 1 44.91 132 ASP B O 1
ATOM 4556 N N . GLY B 1 133 ? 17.156 -27.828 6.082 1 48.78 133 GLY B N 1
ATOM 4557 C CA . GLY B 1 133 ? 17.906 -26.656 6.551 1 48.78 133 GLY B CA 1
ATOM 4558 C C . GLY B 1 133 ? 17.641 -25.422 5.723 1 48.78 133 GLY B C 1
ATOM 4559 O O . GLY B 1 133 ? 18.203 -24.359 6.004 1 48.78 133 GLY B O 1
ATOM 4560 N N . LEU B 1 134 ? 16.875 -25.531 4.75 1 58.19 134 LEU B N 1
ATOM 4561 C CA . LEU B 1 134 ? 16.656 -24.391 3.873 1 58.19 134 LEU B CA 1
ATOM 4562 C C . LEU B 1 134 ? 15.523 -23.516 4.41 1 58.19 134 LEU B C 1
ATOM 4564 O O . LEU B 1 134 ? 14.664 -23.984 5.148 1 58.19 134 LEU B O 1
ATOM 4568 N N . GLU B 1 135 ? 15.719 -22.203 4.215 1 63.12 135 GLU B N 1
ATOM 4569 C CA . GLU B 1 135 ? 14.648 -21.266 4.539 1 63.12 135 GLU B CA 1
ATOM 4570 C C . GLU B 1 135 ? 13.375 -21.578 3.771 1 63.12 135 GLU B C 1
ATOM 4572 O O . GLU B 1 135 ? 13.43 -22.109 2.658 1 63.12 135 GLU B O 1
ATOM 4577 N N . PRO B 1 136 ? 12.258 -21.344 4.344 1 68.31 136 PRO B N 1
ATOM 4578 C CA . PRO B 1 136 ? 10.992 -21.75 3.734 1 68.31 136 PRO B CA 1
ATOM 4579 C C . PRO B 1 136 ? 10.633 -20.906 2.512 1 68.31 136 PRO B C 1
ATOM 4581 O O . PRO B 1 136 ? 9.828 -21.344 1.681 1 68.31 136 PRO B O 1
ATOM 4584 N N . GLY B 1 137 ? 11.305 -19.703 2.287 1 82.69 137 GLY B N 1
ATOM 4585 C CA . GLY B 1 137 ? 10.852 -18.844 1.217 1 82.69 137 GLY B CA 1
ATOM 4586 C C . GLY B 1 137 ? 9.539 -18.141 1.529 1 82.69 137 GLY B C 1
ATOM 4587 O O . GLY B 1 137 ? 8.555 -18.297 0.802 1 82.69 137 GLY B O 1
ATOM 4588 N N . GLN B 1 138 ? 9.531 -17.391 2.49 1 86.06 138 GLN B N 1
ATOM 4589 C CA . GLN B 1 138 ? 8.336 -16.844 3.127 1 86.06 138 GLN B CA 1
ATOM 4590 C C . GLN B 1 138 ? 7.535 -15.984 2.15 1 86.06 138 GLN B C 1
ATOM 4592 O O . GLN B 1 138 ? 6.309 -16.078 2.096 1 86.06 138 GLN B O 1
ATOM 4597 N N . LYS B 1 139 ? 8.172 -15.148 1.391 1 90.62 139 LYS B N 1
ATOM 4598 C CA . LYS B 1 139 ? 7.457 -14.234 0.501 1 90.62 139 LYS B CA 1
ATOM 4599 C C . LYS B 1 139 ? 6.695 -15.008 -0.575 1 90.62 139 LYS B C 1
ATOM 4601 O O . LYS B 1 139 ? 5.574 -14.641 -0.93 1 90.62 139 LYS B O 1
ATOM 4606 N N . ILE B 1 140 ? 7.285 -16.062 -1.082 1 91.94 140 ILE B N 1
ATOM 4607 C CA . ILE B 1 140 ? 6.609 -16.891 -2.072 1 91.94 140 ILE B CA 1
ATOM 4608 C C . ILE B 1 140 ? 5.461 -17.656 -1.409 1 91.94 140 ILE B C 1
ATOM 4610 O O . ILE B 1 140 ? 4.379 -17.781 -1.986 1 91.94 140 ILE B O 1
ATOM 4614 N N . LEU B 1 141 ? 5.672 -18.125 -0.211 1 90.75 141 LEU B N 1
ATOM 4615 C CA . LEU B 1 141 ? 4.613 -18.797 0.533 1 90.75 141 LEU B CA 1
ATOM 4616 C C . LEU B 1 141 ? 3.441 -17.844 0.783 1 90.75 141 LEU B C 1
ATOM 4618 O O . LEU B 1 141 ? 2.281 -18.25 0.686 1 90.75 141 LEU B O 1
ATOM 4622 N N . ASP B 1 142 ? 3.791 -16.609 1.114 1 92.44 142 ASP B N 1
ATOM 4623 C CA . ASP B 1 142 ? 2.744 -15.602 1.288 1 92.44 142 ASP B CA 1
ATOM 4624 C C . ASP B 1 142 ? 1.917 -15.445 0.015 1 92.44 142 ASP B C 1
ATOM 4626 O O . ASP B 1 142 ? 0.691 -15.328 0.076 1 92.44 142 ASP B O 1
ATOM 4630 N N . TRP B 1 143 ? 2.584 -15.484 -1.082 1 94.56 143 TRP B N 1
ATOM 4631 C CA . TRP B 1 143 ? 1.893 -15.398 -2.363 1 94.56 143 TRP B CA 1
ATOM 4632 C C . TRP B 1 143 ? 0.987 -16.609 -2.578 1 94.56 143 TRP B C 1
ATOM 4634 O O . TRP B 1 143 ? -0.119 -16.469 -3.107 1 94.56 143 TRP B O 1
ATOM 4644 N N . LEU B 1 144 ? 1.412 -17.75 -2.137 1 95.25 144 LEU B N 1
ATOM 4645 C CA . LEU B 1 144 ? 0.713 -19 -2.391 1 95.25 144 LEU B CA 1
ATOM 4646 C C . LEU B 1 144 ? -0.474 -19.156 -1.445 1 95.25 144 LEU B C 1
ATOM 4648 O O . LEU B 1 144 ? -1.336 -20.016 -1.667 1 95.25 144 LEU B O 1
ATOM 4652 N N . GLU B 1 145 ? -0.542 -18.422 -0.401 1 95.06 145 GLU B N 1
ATOM 4653 C CA . GLU B 1 145 ? -1.678 -18.516 0.512 1 95.06 145 GLU B CA 1
ATOM 4654 C C . GLU B 1 145 ? -2.979 -18.125 -0.189 1 95.06 145 GLU B C 1
ATOM 4656 O O . GLU B 1 145 ? -3 -17.219 -1.014 1 95.06 145 GLU B O 1
ATOM 4661 N N . LEU B 1 146 ? -4.016 -18.766 0.189 1 96.69 146 LEU B N 1
ATOM 4662 C CA . LEU B 1 146 ? -5.316 -18.469 -0.407 1 96.69 146 LEU B CA 1
ATOM 4663 C C . LEU B 1 146 ? -5.656 -17 -0.274 1 96.69 146 LEU B C 1
ATOM 4665 O O . LEU B 1 146 ? -5.523 -16.422 0.808 1 96.69 146 LEU B O 1
ATOM 4669 N N . GLY B 1 147 ? -6.062 -16.422 -1.402 1 97.12 147 GLY B N 1
ATOM 4670 C CA . GLY B 1 147 ? -6.578 -15.062 -1.365 1 97.12 147 GLY B CA 1
ATOM 4671 C C . GLY B 1 147 ? -5.48 -14.008 -1.325 1 97.12 147 GLY B C 1
ATOM 4672 O O . GLY B 1 147 ? -5.73 -12.867 -0.949 1 97.12 147 GLY B O 1
ATOM 4673 N N . SER B 1 148 ? -4.266 -14.352 -1.66 1 97.44 148 SER B N 1
ATOM 4674 C CA . SER B 1 148 ? -3.176 -13.383 -1.62 1 97.44 148 SER B CA 1
ATOM 4675 C C . SER B 1 148 ? -3.391 -12.266 -2.641 1 97.44 148 SER B C 1
ATOM 4677 O O . SER B 1 148 ? -4.102 -12.453 -3.631 1 97.44 148 SER B O 1
ATOM 4679 N N . LEU B 1 149 ? -2.787 -11.141 -2.396 1 97 149 LEU B N 1
ATOM 4680 C CA . LEU B 1 149 ? -2.928 -10 -3.295 1 97 149 LEU B CA 1
ATOM 4681 C C . LEU B 1 149 ? -2.256 -10.273 -4.637 1 97 149 LEU B C 1
ATOM 4683 O O . LEU B 1 149 ? -2.717 -9.797 -5.676 1 97 149 LEU B O 1
ATOM 4687 N N . GLY B 1 150 ? -1.17 -11 -4.598 1 97.38 150 GLY B N 1
ATOM 4688 C CA . GLY B 1 150 ? -0.517 -11.375 -5.84 1 97.38 150 GLY B CA 1
ATOM 4689 C C . GLY B 1 150 ? -1.406 -12.195 -6.758 1 97.38 150 GLY B C 1
ATOM 4690 O O . GLY B 1 150 ? -1.437 -11.961 -7.969 1 97.38 150 GLY B O 1
ATOM 4691 N N . GLN B 1 151 ? -2.117 -13.094 -6.176 1 97.81 151 GLN B N 1
ATOM 4692 C CA . GLN B 1 151 ? -3.07 -13.898 -6.934 1 97.81 151 GLN B CA 1
ATOM 4693 C C . GLN B 1 151 ? -4.164 -13.023 -7.547 1 97.81 151 GLN B C 1
ATOM 4695 O O . GLN B 1 151 ? -4.484 -13.156 -8.727 1 97.81 151 GLN B O 1
ATOM 4700 N N . ALA B 1 152 ? -4.66 -12.117 -6.688 1 97.88 152 ALA B N 1
ATOM 4701 C CA . ALA B 1 152 ? -5.719 -11.219 -7.141 1 97.88 152 ALA B CA 1
ATOM 4702 C C . ALA B 1 152 ? -5.258 -10.391 -8.336 1 97.88 152 ALA B C 1
ATOM 4704 O O . ALA B 1 152 ? -5.996 -10.234 -9.312 1 97.88 152 ALA B O 1
ATOM 4705 N N . ALA B 1 153 ? -4.086 -9.906 -8.25 1 97.69 153 ALA B N 1
ATOM 4706 C CA . ALA B 1 153 ? -3.539 -9.062 -9.312 1 97.69 153 ALA B CA 1
ATOM 4707 C C . ALA B 1 153 ? -3.383 -9.852 -10.609 1 97.69 153 ALA B C 1
ATOM 4709 O O . ALA B 1 153 ? -3.783 -9.383 -11.68 1 97.69 153 ALA B O 1
ATOM 4710 N N . LEU B 1 154 ? -2.838 -11.016 -10.578 1 98.12 154 LEU B N 1
ATOM 4711 C CA . LEU B 1 154 ? -2.617 -11.82 -11.781 1 98.12 154 LEU B CA 1
ATOM 4712 C C . LEU B 1 154 ? -3.943 -12.289 -12.367 1 98.12 154 LEU B C 1
ATOM 4714 O O . LEU B 1 154 ? -4.105 -12.344 -13.586 1 98.12 154 LEU B O 1
ATOM 4718 N N . SER B 1 155 ? -4.824 -12.695 -11.445 1 98 155 SER B N 1
ATOM 4719 C CA . SER B 1 155 ? -6.133 -13.125 -11.93 1 98 155 SER B CA 1
ATOM 4720 C C . SER B 1 155 ? -6.871 -11.984 -12.617 1 98 155 SER B C 1
ATOM 4722 O O . SER B 1 155 ? -7.539 -12.195 -13.633 1 98 155 SER B O 1
ATOM 4724 N N . LYS B 1 156 ? -6.773 -10.812 -12.039 1 98 156 LYS B N 1
ATOM 4725 C CA . LYS B 1 156 ? -7.398 -9.656 -12.672 1 98 156 LYS B CA 1
ATOM 4726 C C . LYS B 1 156 ? -6.793 -9.383 -14.047 1 98 156 LYS B C 1
ATOM 4728 O O . LYS B 1 156 ? -7.52 -9.141 -15.016 1 98 156 LYS B O 1
ATOM 4733 N N . ALA B 1 157 ? -5.512 -9.422 -14.141 1 98.12 157 ALA B N 1
ATOM 4734 C CA . ALA B 1 157 ? -4.82 -9.18 -15.406 1 98.12 157 ALA B CA 1
ATOM 4735 C C . ALA B 1 157 ? -5.203 -10.227 -16.453 1 98.12 157 ALA B C 1
ATOM 4737 O O . ALA B 1 157 ? -5.406 -9.898 -17.625 1 98.12 157 ALA B O 1
ATOM 4738 N N . TRP B 1 158 ? -5.34 -11.461 -16.016 1 98.38 158 TRP B N 1
ATOM 4739 C CA . TRP B 1 158 ? -5.617 -12.602 -16.875 1 98.38 158 TRP B CA 1
ATOM 4740 C C . TRP B 1 158 ? -6.949 -12.422 -17.609 1 98.38 158 TRP B C 1
ATOM 4742 O O . TRP B 1 158 ? -7.117 -12.906 -18.734 1 98.38 158 TRP B O 1
ATOM 4752 N N . LEU B 1 159 ? -7.863 -11.664 -16.984 1 98.38 159 LEU B N 1
ATOM 4753 C CA . LEU B 1 159 ? -9.195 -11.477 -17.547 1 98.38 159 LEU B CA 1
ATOM 4754 C C . LEU B 1 159 ? -9.117 -10.758 -18.891 1 98.38 159 LEU B C 1
ATOM 4756 O O . LEU B 1 159 ? -10.039 -10.836 -19.703 1 98.38 159 LEU B O 1
ATOM 4760 N N . ASN B 1 160 ? -8.008 -10.07 -19.141 1 97.81 160 ASN B N 1
ATOM 4761 C CA . ASN B 1 160 ? -7.887 -9.227 -20.328 1 97.81 160 ASN B CA 1
ATOM 4762 C C . ASN B 1 160 ? -7.102 -9.922 -21.438 1 97.81 160 ASN B C 1
ATOM 4764 O O . ASN B 1 160 ? -6.887 -9.344 -22.5 1 97.81 160 ASN B O 1
ATOM 4768 N N . TYR B 1 161 ? -6.691 -11.125 -21.219 1 98.31 161 TYR B N 1
ATOM 4769 C CA . TYR B 1 161 ? -5.895 -11.828 -22.219 1 98.31 161 TYR B CA 1
ATOM 4770 C C . TYR B 1 161 ? -6.781 -12.391 -23.328 1 98.31 161 TYR B C 1
ATOM 4772 O O . TYR B 1 161 ? -7.867 -12.906 -23.062 1 98.31 161 TYR B O 1
ATOM 4780 N N . ASP B 1 162 ? -6.328 -12.25 -24.547 1 98.12 162 ASP B N 1
ATOM 4781 C CA . ASP B 1 162 ? -6.93 -12.891 -25.719 1 98.12 162 ASP B CA 1
ATOM 4782 C C . ASP B 1 162 ? -6.012 -13.977 -26.281 1 98.12 162 ASP B C 1
ATOM 4784 O O . ASP B 1 162 ? -5.207 -13.711 -27.172 1 98.12 162 ASP B O 1
ATOM 4788 N N . PHE B 1 163 ? -6.18 -15.141 -25.797 1 98.19 163 PHE B N 1
ATOM 4789 C CA . PHE B 1 163 ? -5.305 -16.25 -26.141 1 98.19 163 PHE B CA 1
ATOM 4790 C C . PHE B 1 163 ? -5.434 -16.625 -27.609 1 98.19 163 PHE B C 1
ATOM 4792 O O . PHE B 1 163 ? -4.453 -17.016 -28.25 1 98.19 163 PHE B O 1
ATOM 4799 N N . GLU B 1 164 ? -6.605 -16.594 -28.141 1 98 164 GLU B N 1
ATOM 4800 C CA . GLU B 1 164 ? -6.828 -16.922 -29.547 1 98 164 GLU B CA 1
ATOM 4801 C C . GLU B 1 164 ? -6.094 -15.961 -30.469 1 98 164 GLU B C 1
ATOM 4803 O O . GLU B 1 164 ? -5.402 -16.391 -31.391 1 98 164 GLU B O 1
ATOM 4808 N N . ALA B 1 165 ? -6.242 -14.68 -30.125 1 97.62 165 ALA B N 1
ATOM 4809 C CA . ALA B 1 165 ? -5.539 -13.68 -30.922 1 97.62 165 ALA B CA 1
ATOM 4810 C C . ALA B 1 165 ? -4.027 -13.82 -30.781 1 97.62 165 ALA B C 1
ATOM 4812 O O . ALA B 1 165 ? -3.287 -13.633 -31.75 1 97.62 165 ALA B O 1
ATOM 4813 N N . ALA B 1 166 ? -3.564 -14.211 -29.609 1 98 166 ALA B N 1
ATOM 4814 C CA . ALA B 1 166 ? -2.133 -14.312 -29.344 1 98 166 ALA B CA 1
ATOM 4815 C C . ALA B 1 166 ? -1.581 -15.656 -29.797 1 98 166 ALA B C 1
ATOM 4817 O O . ALA B 1 166 ? -0.365 -15.852 -29.844 1 98 166 ALA B O 1
ATOM 4818 N N . ARG B 1 167 ? -2.457 -16.578 -30.141 1 97.5 167 ARG B N 1
ATOM 4819 C CA . ARG B 1 167 ? -2.076 -17.953 -30.469 1 97.5 167 ARG B CA 1
ATOM 4820 C C . ARG B 1 167 ? -1.243 -18.578 -29.344 1 97.5 167 ARG B C 1
ATOM 4822 O O . ARG B 1 167 ? -0.18 -19.141 -29.609 1 97.5 167 ARG B O 1
ATOM 4829 N N . LEU B 1 168 ? -1.607 -18.344 -28.172 1 98.25 168 LEU B N 1
ATOM 4830 C CA . LEU B 1 168 ? -1.088 -18.938 -26.938 1 98.25 168 LEU B CA 1
ATOM 4831 C C . LEU B 1 168 ? -2.115 -19.859 -26.312 1 98.25 168 LEU B C 1
ATOM 4833 O O . LEU B 1 168 ? -3.254 -19.469 -26.062 1 98.25 168 LEU B O 1
ATOM 4837 N N . TRP B 1 169 ? -1.765 -21.094 -26.031 1 98.69 169 TRP B N 1
ATOM 4838 C CA . TRP B 1 169 ? -2.744 -22.109 -25.656 1 98.69 169 TRP B CA 1
ATOM 4839 C C . TRP B 1 169 ? -2.508 -22.594 -24.219 1 98.69 169 TRP B C 1
ATOM 4841 O O . TRP B 1 169 ? -1.748 -23.531 -24 1 98.69 169 TRP B O 1
ATOM 4851 N N . PRO B 1 170 ? -3.223 -22.016 -23.234 1 98.81 170 PRO B N 1
ATOM 4852 C CA . PRO B 1 170 ? -3.055 -22.453 -21.859 1 98.81 170 PRO B CA 1
ATOM 4853 C C . PRO B 1 170 ? -3.822 -23.734 -21.547 1 98.81 170 PRO B C 1
ATOM 4855 O O . PRO B 1 170 ? -4.922 -23.938 -22.062 1 98.81 170 PRO B O 1
ATOM 4858 N N . LEU B 1 171 ? -3.246 -24.594 -20.734 1 98.81 171 LEU B N 1
ATOM 4859 C CA . LEU B 1 171 ? -3.816 -25.844 -20.25 1 98.81 171 LEU B CA 1
ATOM 4860 C C . LEU B 1 171 ? -3.496 -26.062 -18.766 1 98.81 171 LEU B C 1
ATOM 4862 O O . LEU B 1 171 ? -2.352 -25.875 -18.344 1 98.81 171 LEU B O 1
ATOM 4866 N N . VAL B 1 172 ? -4.535 -26.375 -18.016 1 98.81 172 VAL B N 1
ATOM 4867 C CA . VAL B 1 172 ? -4.336 -26.797 -16.641 1 98.81 172 VAL B CA 1
ATOM 4868 C C . VAL B 1 172 ? -4.668 -28.281 -16.484 1 98.81 172 VAL B C 1
ATOM 4870 O O . VAL B 1 172 ? -5.746 -28.719 -16.891 1 98.81 172 VAL B O 1
ATOM 4873 N N . LEU B 1 173 ? -3.719 -29.031 -15.969 1 98.56 173 LEU B N 1
ATOM 4874 C CA . LEU B 1 173 ? -3.926 -30.406 -15.562 1 98.56 173 LEU B CA 1
ATOM 4875 C C . LEU B 1 173 ? -3.666 -30.578 -14.062 1 98.56 173 LEU B C 1
ATOM 4877 O O . LEU B 1 173 ? -2.639 -30.125 -13.555 1 98.56 173 LEU B O 1
ATOM 4881 N N . THR B 1 174 ? -4.613 -31.156 -13.375 1 97.5 174 THR B N 1
ATOM 4882 C CA . THR B 1 174 ? -4.422 -31.375 -11.945 1 97.5 174 THR B CA 1
ATOM 4883 C C . THR B 1 174 ? -4.953 -32.75 -11.531 1 97.5 174 THR B C 1
ATOM 4885 O O . THR B 1 174 ? -5.734 -33.375 -12.266 1 97.5 174 THR B O 1
ATOM 4888 N N . GLY B 1 175 ? -4.359 -33.281 -10.461 1 94.5 175 GLY B N 1
ATOM 4889 C CA . GLY B 1 175 ? -4.898 -34.5 -9.883 1 94.5 175 GLY B CA 1
ATOM 4890 C C . GLY B 1 175 ? -5.949 -34.219 -8.82 1 94.5 175 GLY B C 1
ATOM 4891 O O . GLY B 1 175 ? -6.254 -33.062 -8.508 1 94.5 175 GLY B O 1
ATOM 4892 N N . GLU B 1 176 ? -6.516 -35.312 -8.336 1 91.62 176 GLU B N 1
ATOM 4893 C CA . GLU B 1 176 ? -7.488 -35.219 -7.246 1 91.62 176 GLU B CA 1
ATOM 4894 C C . GLU B 1 176 ? -7.316 -36.375 -6.266 1 91.62 176 GLU B C 1
ATOM 4896 O O . GLU B 1 176 ? -8.227 -36.688 -5.492 1 91.62 176 GLU B O 1
ATOM 4901 N N . SER B 1 177 ? -6.242 -37.031 -6.367 1 89.12 177 SER B N 1
ATOM 4902 C CA . SER B 1 177 ? -5.871 -38.094 -5.434 1 89.12 177 SER B CA 1
ATOM 4903 C C . SER B 1 177 ? -4.715 -37.656 -4.543 1 89.12 177 SER B C 1
ATOM 4905 O O . SER B 1 177 ? -3.951 -36.75 -4.898 1 89.12 177 SER B O 1
ATOM 4907 N N . ILE B 1 178 ? -4.68 -38.344 -3.424 1 85.06 178 ILE B N 1
ATOM 4908 C CA . ILE B 1 178 ? -3.662 -37.969 -2.451 1 85.06 178 ILE B CA 1
ATOM 4909 C C . ILE B 1 178 ? -2.744 -39.156 -2.166 1 85.06 178 ILE B C 1
ATOM 4911 O O . ILE B 1 178 ? -3.211 -40.219 -1.783 1 85.06 178 ILE B O 1
ATOM 4915 N N . ASP B 1 179 ? -1.472 -38.844 -2.471 1 81 179 ASP B N 1
ATOM 4916 C CA . ASP B 1 179 ? -0.469 -39.844 -2.082 1 81 179 ASP B CA 1
ATOM 4917 C C . ASP B 1 179 ? -0.345 -39.906 -0.562 1 81 179 ASP B C 1
ATOM 4919 O O . ASP B 1 179 ? -0.184 -38.906 0.113 1 81 179 ASP B O 1
ATOM 4923 N N . ALA B 1 180 ? -0.419 -41.094 -0.011 1 76.69 180 ALA B N 1
ATOM 4924 C CA . ALA B 1 180 ? -0.403 -41.312 1.435 1 76.69 180 ALA B CA 1
ATOM 4925 C C . ALA B 1 180 ? 0.833 -40.656 2.066 1 76.69 180 ALA B C 1
ATOM 4927 O O . ALA B 1 180 ? 0.8 -40.25 3.229 1 76.69 180 ALA B O 1
ATOM 4928 N N . SER B 1 181 ? 1.904 -40.531 1.269 1 73.5 181 SER B N 1
ATOM 4929 C CA . SER B 1 181 ? 3.152 -39.969 1.773 1 73.5 181 SER B CA 1
ATOM 4930 C C . SER B 1 181 ? 3.029 -38.469 1.999 1 73.5 181 SER B C 1
ATOM 4932 O O . SER B 1 181 ? 3.871 -37.875 2.67 1 73.5 181 SER B O 1
ATOM 4934 N N . LEU B 1 182 ? 1.98 -37.938 1.511 1 72.44 182 LEU B N 1
ATOM 4935 C CA . LEU B 1 182 ? 1.762 -36.5 1.683 1 72.44 182 LEU B CA 1
ATOM 4936 C C . LEU B 1 182 ? 0.943 -36.219 2.939 1 72.44 182 LEU B C 1
ATOM 4938 O O . LEU B 1 182 ? 0.847 -35.062 3.383 1 72.44 182 LEU B O 1
ATOM 4942 N N . TYR B 1 183 ? 0.461 -37.281 3.535 1 65.56 183 TYR B N 1
ATOM 4943 C CA . TYR B 1 183 ? -0.423 -37.094 4.684 1 65.56 183 TYR B CA 1
ATOM 4944 C C . TYR B 1 183 ? 0.351 -36.594 5.898 1 65.56 183 TYR B C 1
ATOM 4946 O O . TYR B 1 183 ? 1.389 -37.188 6.254 1 65.56 183 TYR B O 1
ATOM 4954 N N . ASP B 1 184 ? -0.039 -35.438 6.258 1 64.38 184 ASP B N 1
ATOM 4955 C CA . ASP B 1 184 ? 0.378 -34.969 7.57 1 64.38 184 ASP B CA 1
ATOM 4956 C C . ASP B 1 184 ? -0.77 -35.031 8.57 1 64.38 184 ASP B C 1
ATOM 4958 O O . ASP B 1 184 ? -1.709 -34.25 8.516 1 64.38 184 ASP B O 1
ATOM 4962 N N . TYR B 1 185 ? -0.643 -35.938 9.461 1 59.56 185 TYR B N 1
ATOM 4963 C CA . TYR B 1 185 ? -1.739 -36.25 10.367 1 59.56 185 TYR B CA 1
ATOM 4964 C C . TYR B 1 185 ? -2.1 -35.062 11.227 1 59.56 185 TYR B C 1
ATOM 4966 O O . TYR B 1 185 ? -3.188 -35 11.805 1 59.56 185 TYR B O 1
ATOM 4974 N N . LEU B 1 186 ? -1.182 -34.125 11.211 1 52 186 LEU B N 1
ATOM 4975 C CA . LEU B 1 186 ? -1.451 -32.938 12.031 1 52 186 LEU B CA 1
ATOM 4976 C C . LEU B 1 186 ? -2.098 -31.844 11.203 1 52 186 LEU B C 1
ATOM 4978 O O . LEU B 1 186 ? -2.602 -30.859 11.758 1 52 186 LEU B O 1
ATOM 4982 N N . ASN B 1 187 ? -2.09 -32.094 9.883 1 63.97 187 ASN B N 1
ATOM 4983 C CA . ASN B 1 187 ? -2.641 -31.062 9.016 1 63.97 187 ASN B CA 1
ATOM 4984 C C . ASN B 1 187 ? -3.715 -31.625 8.086 1 63.97 187 ASN B C 1
ATOM 4986 O O . ASN B 1 187 ? -3.402 -32.281 7.086 1 63.97 187 ASN B O 1
ATOM 4990 N N . SER B 1 188 ? -4.938 -31.312 8.312 1 70.12 188 SER B N 1
ATOM 4991 C CA . SER B 1 188 ? -6.09 -31.891 7.621 1 70.12 188 SER B CA 1
ATOM 4992 C C . SER B 1 188 ? -6.133 -31.453 6.16 1 70.12 188 SER B C 1
ATOM 4994 O O . SER B 1 188 ? -6.777 -32.094 5.332 1 70.12 188 SER B O 1
ATOM 4996 N N . TYR B 1 189 ? -5.367 -30.453 5.836 1 74.69 189 TYR B N 1
ATOM 4997 C CA . TYR B 1 189 ? -5.406 -29.953 4.461 1 74.69 189 TYR B CA 1
ATOM 4998 C C . TYR B 1 189 ? -4.715 -30.938 3.518 1 74.69 189 TYR B C 1
ATOM 5000 O O . TYR B 1 189 ? -4.965 -30.922 2.311 1 74.69 189 TYR B O 1
ATOM 5008 N N . THR B 1 190 ? -3.873 -31.781 4.016 1 75.38 190 THR B N 1
ATOM 5009 C CA . THR B 1 190 ? -3.174 -32.75 3.182 1 75.38 190 THR B CA 1
ATOM 5010 C C . THR B 1 190 ? -4.094 -33.906 2.805 1 75.38 190 THR B C 1
ATOM 5012 O O . THR B 1 190 ? -3.756 -34.719 1.945 1 75.38 190 THR B O 1
ATOM 5015 N N . ALA B 1 191 ? -5.27 -33.906 3.355 1 77.12 191 ALA B N 1
ATOM 5016 C CA . ALA B 1 191 ? -6.234 -34.969 3.061 1 77.12 191 ALA B CA 1
ATOM 5017 C C . ALA B 1 191 ? -7.562 -34.375 2.596 1 77.12 191 ALA B C 1
ATOM 5019 O O . ALA B 1 191 ? -8.594 -35.062 2.615 1 77.12 191 ALA B O 1
ATOM 5020 N N . GLU B 1 192 ? -7.488 -33.25 2.219 1 87.69 192 GLU B N 1
ATOM 5021 C CA . GLU B 1 192 ? -8.711 -32.531 1.837 1 87.69 192 GLU B CA 1
ATOM 5022 C C . GLU B 1 192 ? -9.289 -33.125 0.545 1 87.69 192 GLU B C 1
ATOM 5024 O O . GLU B 1 192 ? -8.578 -33.281 -0.445 1 87.69 192 GLU B O 1
ATOM 5029 N N . PRO B 1 193 ? -10.609 -33.469 0.568 1 89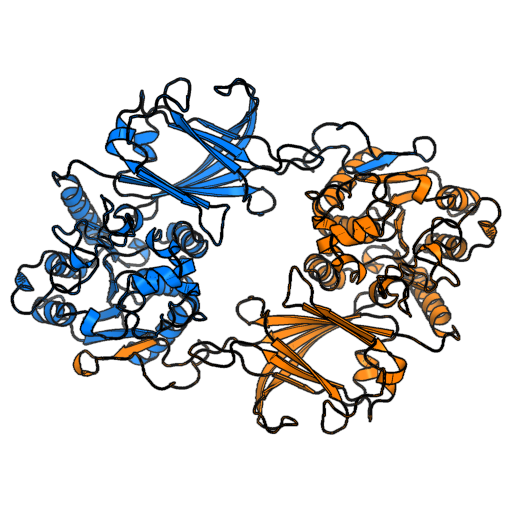.81 193 PRO B N 1
ATOM 5030 C CA . PRO B 1 193 ? -11.219 -33.906 -0.688 1 89.81 193 PRO B CA 1
ATOM 5031 C C . PRO B 1 193 ? -11.234 -32.812 -1.757 1 89.81 193 PRO B C 1
ATOM 5033 O O . PRO B 1 193 ? -11.305 -31.625 -1.432 1 89.81 193 PRO B O 1
ATOM 5036 N N . GLY B 1 194 ? -11.234 -33.25 -3.018 1 93 194 GLY B N 1
ATOM 5037 C CA . GLY B 1 194 ? -11.242 -32.312 -4.109 1 93 194 GLY B CA 1
ATOM 5038 C C . GLY B 1 194 ? -9.914 -31.594 -4.281 1 93 194 GLY B C 1
ATOM 5039 O O . GLY B 1 194 ? -9.867 -30.453 -4.758 1 93 194 GLY B O 1
ATOM 5040 N N . SER B 1 195 ? -8.898 -32.219 -3.748 1 93.69 195 SER B N 1
ATOM 5041 C CA . SER B 1 195 ? -7.543 -31.703 -3.857 1 93.69 195 SER B CA 1
ATOM 5042 C C . SER B 1 195 ? -6.547 -32.812 -4.191 1 93.69 195 SER B C 1
ATOM 5044 O O . SER B 1 195 ? -6.895 -34 -4.184 1 93.69 195 SER B O 1
ATOM 5046 N N . ASP B 1 196 ? -5.387 -32.438 -4.586 1 93.81 196 ASP B N 1
ATOM 5047 C CA . ASP B 1 196 ? -4.34 -33.406 -4.875 1 93.81 196 ASP B CA 1
ATOM 5048 C C . ASP B 1 196 ? -3.385 -33.562 -3.691 1 93.81 196 ASP B C 1
ATOM 5050 O O . ASP B 1 196 ? -2.248 -34 -3.857 1 93.81 196 ASP B O 1
ATOM 5054 N N . GLY B 1 197 ? -3.855 -33.094 -2.598 1 90.25 197 GLY B N 1
ATOM 5055 C CA . GLY B 1 197 ? -3.064 -33.156 -1.378 1 90.25 197 GLY B CA 1
ATOM 5056 C C . GLY B 1 197 ? -2.387 -31.828 -1.05 1 90.25 197 GLY B C 1
ATOM 5057 O O . GLY B 1 197 ? -1.961 -31.609 0.087 1 90.25 197 GLY B O 1
ATOM 5058 N N . VAL B 1 198 ? -2.295 -30.938 -2.047 1 91.75 198 VAL B N 1
ATOM 5059 C CA . VAL B 1 198 ? -1.631 -29.656 -1.841 1 91.75 198 VAL B CA 1
ATOM 5060 C C . VAL B 1 198 ? -2.504 -28.531 -2.389 1 91.75 198 VAL B C 1
ATOM 5062 O O . VAL B 1 198 ? -2.711 -27.516 -1.718 1 91.75 198 VAL B O 1
ATOM 5065 N N . VAL B 1 199 ? -3.016 -28.75 -3.568 1 95.94 199 VAL B N 1
ATOM 5066 C CA . VAL B 1 199 ? -3.82 -27.734 -4.238 1 95.94 199 VAL B CA 1
ATOM 5067 C C . VAL B 1 199 ? -5.223 -28.281 -4.5 1 95.94 199 VAL B C 1
ATOM 5069 O O . VAL B 1 199 ? -5.383 -29.406 -4.977 1 95.94 199 VAL B O 1
ATOM 5072 N N . ARG B 1 200 ? -6.16 -27.531 -4.184 1 96.81 200 ARG B N 1
ATOM 5073 C CA . ARG B 1 200 ? -7.543 -27.859 -4.523 1 96.81 200 ARG B CA 1
ATOM 5074 C C . ARG B 1 200 ? -7.762 -27.812 -6.031 1 96.81 200 ARG B C 1
ATOM 5076 O O . ARG B 1 200 ? -7.23 -26.938 -6.719 1 96.81 200 ARG B O 1
ATOM 5083 N N . VAL B 1 201 ? -8.586 -28.719 -6.527 1 97 201 VAL B N 1
ATOM 5084 C CA . VAL B 1 201 ? -8.922 -28.703 -7.949 1 97 201 VAL B CA 1
ATOM 5085 C C . VAL B 1 201 ? -9.484 -27.344 -8.336 1 97 201 VAL B C 1
ATOM 5087 O O . VAL B 1 201 ? -9.086 -26.766 -9.344 1 97 201 VAL B O 1
ATOM 5090 N N . ALA B 1 202 ? -10.336 -26.781 -7.504 1 97.88 202 ALA B N 1
ATOM 5091 C CA . ALA B 1 202 ? -10.945 -25.469 -7.742 1 97.88 202 ALA B CA 1
ATOM 5092 C C . ALA B 1 202 ? -9.891 -24.375 -7.762 1 97.88 202 ALA B C 1
ATOM 5094 O O . ALA B 1 202 ? -10.039 -23.375 -8.469 1 97.88 202 ALA B O 1
ATOM 5095 N N . ALA B 1 203 ? -8.852 -24.516 -7.02 1 98.38 203 ALA B N 1
ATOM 5096 C CA . ALA B 1 203 ? -7.793 -23.516 -6.941 1 98.38 203 ALA B CA 1
ATOM 5097 C C . ALA B 1 203 ? -6.859 -23.609 -8.148 1 98.38 203 ALA B C 1
ATOM 5099 O O . ALA B 1 203 ? -6.246 -22.609 -8.539 1 98.38 203 ALA B O 1
ATOM 5100 N N . ALA B 1 204 ? -6.781 -24.75 -8.742 1 98.5 204 ALA B N 1
ATOM 5101 C CA . ALA B 1 204 ? -5.91 -24.953 -9.891 1 98.5 204 ALA B CA 1
ATOM 5102 C C . ALA B 1 204 ? -6.547 -24.406 -11.164 1 98.5 204 ALA B C 1
ATOM 5104 O O . ALA B 1 204 ? -5.859 -23.828 -12.016 1 98.5 204 ALA B O 1
ATOM 5105 N N . ASN B 1 205 ? -7.801 -24.516 -11.32 1 98.38 205 ASN B N 1
ATOM 5106 C CA . ASN B 1 205 ? -8.555 -24.25 -12.539 1 98.38 205 ASN B CA 1
ATOM 5107 C C . ASN B 1 205 ? -8.516 -22.766 -12.898 1 98.38 205 ASN B C 1
ATOM 5109 O O . ASN B 1 205 ? -8.789 -21.906 -12.055 1 98.38 205 ASN B O 1
ATOM 5113 N N . MET B 1 206 ? -8.195 -22.453 -14.109 1 98.56 206 MET B N 1
ATOM 5114 C CA . MET B 1 206 ? -8.078 -21.078 -14.562 1 98.56 206 MET B CA 1
ATOM 5115 C C . MET B 1 206 ? -9.391 -20.594 -15.18 1 98.56 206 MET B C 1
ATOM 5117 O O . MET B 1 206 ? -9.5 -19.438 -15.586 1 98.56 206 MET B O 1
ATOM 5121 N N . ASN B 1 207 ? -10.328 -21.5 -15.289 1 98 207 ASN B N 1
ATOM 5122 C CA . ASN B 1 207 ? -11.664 -21.094 -15.703 1 98 207 ASN B CA 1
ATOM 5123 C C . ASN B 1 207 ? -12.477 -20.562 -14.531 1 98 207 ASN B C 1
ATOM 5125 O O . ASN B 1 207 ? -13.5 -21.141 -14.164 1 98 207 ASN B O 1
ATOM 5129 N N . TYR B 1 208 ? -12.078 -19.5 -13.992 1 98.38 208 TYR B N 1
ATOM 5130 C CA . TYR B 1 208 ? -12.695 -18.797 -12.867 1 98.38 208 TYR B CA 1
ATOM 5131 C C . TYR B 1 208 ? -13.5 -17.594 -13.336 1 98.38 208 TYR B C 1
ATOM 5133 O O . TYR B 1 208 ? -13.57 -17.328 -14.539 1 98.38 208 TYR B O 1
ATOM 5141 N N . ALA B 1 209 ? -14.211 -16.984 -12.422 1 98.38 209 ALA B N 1
ATOM 5142 C CA . ALA B 1 209 ? -14.945 -15.75 -12.695 1 98.38 209 ALA B CA 1
ATOM 5143 C C . ALA B 1 209 ? -14.719 -14.719 -11.594 1 98.38 209 ALA B C 1
ATOM 5145 O O . ALA B 1 209 ? -14.289 -15.062 -10.492 1 98.38 209 ALA B O 1
ATOM 5146 N N . ARG B 1 210 ? -14.945 -13.5 -11.953 1 98.31 210 ARG B N 1
ATOM 5147 C CA . ARG B 1 210 ? -14.828 -12.398 -11 1 98.31 210 ARG B CA 1
ATOM 5148 C C . ARG B 1 210 ? -16.109 -11.578 -10.945 1 98.31 210 ARG B C 1
ATOM 5150 O O . ARG B 1 210 ? -16.656 -11.188 -11.984 1 98.31 210 ARG B O 1
ATOM 5157 N N . LEU B 1 211 ? -16.609 -11.43 -9.773 1 98.12 211 LEU B N 1
ATOM 5158 C CA . LEU B 1 211 ? -17.812 -10.664 -9.508 1 98.12 211 LEU B CA 1
ATOM 5159 C C . LEU B 1 211 ? -17.516 -9.461 -8.633 1 98.12 211 LEU B C 1
ATOM 5161 O O . LEU B 1 211 ? -16.891 -9.594 -7.582 1 98.12 211 LEU B O 1
ATOM 5165 N N . GLN B 1 212 ? -17.891 -8.289 -9.055 1 98.31 212 GLN B N 1
ATOM 5166 C CA . GLN B 1 212 ? -17.781 -7.086 -8.242 1 98.31 212 GLN B CA 1
ATOM 5167 C C . GLN B 1 212 ? -19.141 -6.625 -7.734 1 98.31 212 GLN B C 1
ATOM 5169 O O . GLN B 1 212 ? -20.078 -6.445 -8.523 1 98.31 212 GLN B O 1
ATOM 5174 N N . LEU B 1 213 ? -19.25 -6.527 -6.488 1 98.5 213 LEU B N 1
ATOM 5175 C CA . LEU B 1 213 ? -20.469 -6.043 -5.852 1 98.5 213 LEU B CA 1
ATOM 5176 C C . LEU B 1 213 ? -20.25 -4.688 -5.191 1 98.5 213 LEU B C 1
ATOM 5178 O O . LEU B 1 213 ? -19.219 -4.473 -4.543 1 98.5 213 LEU B O 1
ATOM 5182 N N . VAL B 1 214 ? -21.156 -3.805 -5.344 1 98.5 214 VAL B N 1
ATOM 5183 C CA . VAL B 1 214 ? -21.016 -2.451 -4.82 1 98.5 214 VAL B CA 1
ATOM 5184 C C . VAL B 1 214 ? -22.203 -2.123 -3.908 1 98.5 214 VAL B C 1
ATOM 5186 O O . VAL B 1 214 ? -23.328 -2.52 -4.184 1 98.5 214 VAL B O 1
ATOM 5189 N N . GLU B 1 215 ? -21.922 -1.438 -2.906 1 97.94 215 GLU B N 1
ATOM 5190 C CA . GLU B 1 215 ? -22.938 -1.027 -1.945 1 97.94 215 GLU B CA 1
ATOM 5191 C C . GLU B 1 215 ? -23.938 -0.072 -2.58 1 97.94 215 GLU B C 1
ATOM 5193 O O . GLU B 1 215 ? -23.562 0.849 -3.305 1 97.94 215 GLU B O 1
ATOM 5198 N N . GLN B 1 216 ? -25.234 -0.354 -2.307 1 95.94 216 GLN B N 1
ATOM 5199 C CA . GLN B 1 216 ? -26.344 0.486 -2.744 1 95.94 216 GLN B CA 1
ATOM 5200 C C . GLN B 1 216 ? -27.125 1.038 -1.552 1 95.94 216 GLN B C 1
ATOM 5202 O O . GLN B 1 216 ? -26.562 1.237 -0.475 1 95.94 216 GLN B O 1
ATOM 5207 N N . ALA B 1 217 ? -28.375 1.304 -1.77 1 91.94 217 ALA B N 1
ATOM 5208 C CA . ALA B 1 217 ? -29.219 1.913 -0.745 1 91.94 217 ALA B CA 1
ATOM 5209 C C . ALA B 1 217 ? -29.484 0.938 0.399 1 91.94 217 ALA B C 1
ATOM 5211 O O . ALA B 1 217 ? -29.438 -0.28 0.208 1 91.94 217 ALA B O 1
ATOM 5212 N N . GLN B 1 218 ? -29.719 1.473 1.513 1 92 218 GLN B N 1
ATOM 5213 C CA . GLN B 1 218 ? -30.016 0.688 2.705 1 92 218 GLN B CA 1
ATOM 5214 C C . GLN B 1 218 ? -31.5 0.347 2.777 1 92 218 GLN B C 1
ATOM 5216 O O . GLN B 1 218 ? -32.344 1.184 2.465 1 92 218 GLN B O 1
ATOM 5221 N N . GLU B 1 219 ? -31.781 -0.836 3.09 1 90.81 219 GLU B N 1
ATOM 5222 C CA . GLU B 1 219 ? -33.125 -1.325 3.338 1 90.81 219 GLU B CA 1
ATOM 5223 C C . GLU B 1 219 ? -33.219 -2.104 4.648 1 90.81 219 GLU B C 1
ATOM 5225 O O . GLU B 1 219 ? -32.219 -2.729 5.062 1 90.81 219 GLU B O 1
ATOM 5230 N N . CYS B 1 220 ? -34.344 -2.037 5.262 1 90.25 220 CYS B N 1
ATOM 5231 C CA . CYS B 1 220 ? -34.469 -2.715 6.543 1 90.25 220 CYS B CA 1
ATOM 5232 C C . CYS B 1 220 ? -35.219 -4.031 6.383 1 90.25 220 CYS B C 1
ATOM 5234 O O . CYS B 1 220 ? -36.312 -4.211 6.961 1 90.25 220 CYS B O 1
ATOM 5236 N N . ASP B 1 221 ? -34.719 -4.898 5.605 1 87 221 ASP B N 1
ATOM 5237 C CA . ASP B 1 221 ? -35.406 -6.137 5.289 1 87 221 ASP B CA 1
ATOM 5238 C C . ASP B 1 221 ? -34.5 -7.348 5.438 1 87 221 ASP B C 1
ATOM 5240 O O . ASP B 1 221 ? -34.75 -8.398 4.84 1 87 221 ASP B O 1
ATOM 5244 N N . SER B 1 222 ? -33.5 -7.207 6.156 1 88.12 222 SER B N 1
ATOM 5245 C CA . SER B 1 222 ? -32.625 -8.359 6.391 1 88.12 222 SER B CA 1
ATOM 5246 C C . SER B 1 222 ? -33.344 -9.43 7.199 1 88.12 222 SER B C 1
ATOM 5248 O O . SER B 1 222 ? -34.406 -9.164 7.805 1 88.12 222 SER B O 1
ATOM 5250 N N . PHE B 1 223 ? -32.844 -10.578 7.195 1 85.25 223 PHE B N 1
ATOM 5251 C CA . PHE B 1 223 ? -33.5 -11.711 7.84 1 85.25 223 PHE B CA 1
ATOM 5252 C C . PHE B 1 223 ? -33.656 -11.461 9.336 1 85.25 223 PHE B C 1
ATOM 5254 O O . PHE B 1 223 ? -34.562 -12.016 9.969 1 85.25 223 PHE B O 1
ATOM 5261 N N . ASP B 1 224 ? -32.812 -10.68 9.977 1 86.06 224 ASP B N 1
ATOM 5262 C CA . ASP B 1 224 ? -32.844 -10.398 11.406 1 86.06 224 ASP B CA 1
ATOM 5263 C C . ASP B 1 224 ? -33.5 -9.055 11.688 1 86.06 224 ASP B C 1
ATOM 5265 O O . ASP B 1 224 ? -33.375 -8.516 12.789 1 86.06 224 ASP B O 1
ATOM 5269 N N . GLY B 1 225 ? -34.062 -8.453 10.695 1 88 225 GLY B N 1
ATOM 5270 C CA . GLY B 1 225 ? -34.75 -7.184 10.852 1 88 225 GLY B CA 1
ATOM 5271 C C . GLY B 1 225 ? -33.812 -5.984 10.789 1 88 225 GLY B C 1
ATOM 5272 O O . GLY B 1 225 ? -34.281 -4.84 10.867 1 88 225 GLY B O 1
ATOM 5273 N N . ALA B 1 226 ? -32.625 -6.273 10.641 1 90 226 ALA B N 1
ATOM 5274 C CA . ALA B 1 226 ? -31.641 -5.188 10.617 1 90 226 ALA B CA 1
ATOM 5275 C C . ALA B 1 226 ? -31.719 -4.398 9.312 1 90 226 ALA B C 1
ATOM 5277 O O . ALA B 1 226 ? -32.156 -4.934 8.281 1 90 226 ALA B O 1
ATOM 5278 N N . CYS B 1 227 ? -31.375 -3.139 9.422 1 93.81 227 CYS B N 1
ATOM 5279 C CA . CYS B 1 227 ? -31.172 -2.34 8.219 1 93.81 227 CYS B CA 1
ATOM 5280 C C . CYS B 1 227 ? -29.828 -2.631 7.586 1 93.81 227 CYS B C 1
ATOM 5282 O O . CYS B 1 227 ? -28.797 -2.549 8.258 1 93.81 227 CYS B O 1
ATOM 5284 N N . VAL B 1 228 ? -29.828 -3.041 6.352 1 95.56 228 VAL B N 1
ATOM 5285 C CA . VAL B 1 228 ? -28.609 -3.391 5.637 1 95.56 228 VAL B CA 1
ATOM 5286 C C . VAL B 1 228 ? -28.578 -2.689 4.281 1 95.56 228 VAL B C 1
ATOM 5288 O O . VAL B 1 228 ? -29.625 -2.455 3.678 1 95.56 228 VAL B O 1
ATOM 5291 N N . ALA B 1 229 ? -27.391 -2.262 3.924 1 96.94 229 ALA B N 1
ATOM 5292 C CA . ALA B 1 229 ? -27.25 -1.802 2.545 1 96.94 229 ALA B CA 1
ATOM 5293 C C . ALA B 1 229 ? -27.203 -2.98 1.576 1 96.94 229 ALA B C 1
ATOM 5295 O O . ALA B 1 229 ? -26.562 -3.998 1.859 1 96.94 229 ALA B O 1
ATOM 5296 N N . LYS B 1 230 ? -27.828 -2.828 0.418 1 97.06 230 LYS B N 1
ATOM 5297 C CA . LYS B 1 230 ? -27.844 -3.906 -0.568 1 97.06 230 LYS B CA 1
ATOM 5298 C C . LYS B 1 230 ? -26.594 -3.859 -1.444 1 97.06 230 LYS B C 1
ATOM 5300 O O . LYS B 1 230 ? -26.047 -2.781 -1.714 1 97.06 230 LYS B O 1
ATOM 5305 N N . LEU B 1 231 ? -26.109 -5.031 -1.803 1 97.75 231 LEU B N 1
ATOM 5306 C CA . LEU B 1 231 ? -25.016 -5.156 -2.764 1 97.75 231 LEU B CA 1
ATOM 5307 C C . LEU B 1 231 ? -25.547 -5.516 -4.148 1 97.75 231 LEU B C 1
ATOM 5309 O O . LEU B 1 231 ? -26.328 -6.461 -4.289 1 97.75 231 LEU B O 1
ATOM 5313 N N . ALA B 1 232 ? -25.156 -4.746 -5.094 1 96.88 232 ALA B N 1
ATOM 5314 C CA . ALA B 1 232 ? -25.547 -5.023 -6.477 1 96.88 232 ALA B CA 1
ATOM 5315 C C . ALA B 1 232 ? -24.328 -5.316 -7.34 1 96.88 232 ALA B C 1
ATOM 5317 O O . ALA B 1 232 ? -23.266 -4.719 -7.145 1 96.88 232 ALA B O 1
ATOM 5318 N N . PRO B 1 233 ? -24.516 -6.215 -8.305 1 96.62 233 PRO B N 1
ATOM 5319 C CA . PRO B 1 233 ? -23.391 -6.504 -9.203 1 96.62 233 PRO B CA 1
ATOM 5320 C C . PRO B 1 233 ? -23.047 -5.324 -10.102 1 96.62 233 PRO B C 1
ATOM 5322 O O . PRO B 1 233 ? -23.922 -4.777 -10.781 1 96.62 233 PRO B O 1
ATOM 5325 N N . GLU B 1 234 ? -21.859 -4.867 -10.039 1 97.31 234 GLU B N 1
ATOM 5326 C CA . GLU B 1 234 ? -21.328 -3.879 -10.977 1 97.31 234 GLU B CA 1
ATOM 5327 C C . GLU B 1 234 ? -20.734 -4.547 -12.219 1 97.31 234 GLU B C 1
ATOM 5329 O O . GLU B 1 234 ? -20.859 -4.027 -13.328 1 97.31 234 GLU B O 1
ATOM 5334 N N . SER B 1 235 ? -20.109 -5.668 -12.016 1 97.06 235 SER B N 1
ATOM 5335 C CA . SER B 1 235 ? -19.562 -6.426 -13.133 1 97.06 235 SER B CA 1
ATOM 5336 C C . SER B 1 235 ? -19.453 -7.91 -12.797 1 97.06 235 SER B C 1
ATOM 5338 O O . SER B 1 235 ? -19.328 -8.281 -11.625 1 97.06 235 SER B O 1
ATOM 5340 N N . PHE B 1 236 ? -19.625 -8.766 -13.719 1 97.06 236 PHE B N 1
ATOM 5341 C CA . PHE B 1 236 ? -19.359 -10.203 -13.727 1 97.06 236 PHE B CA 1
ATOM 5342 C C . PHE B 1 236 ? -18.578 -10.602 -14.977 1 97.06 236 PHE B C 1
ATOM 5344 O O . PHE B 1 236 ? -19.094 -10.508 -16.094 1 97.06 236 PHE B O 1
ATOM 5351 N N . ILE B 1 237 ? -17.344 -11.016 -14.797 1 98.06 237 ILE B N 1
ATOM 5352 C CA . ILE B 1 237 ? -16.484 -11.328 -15.93 1 98.06 237 ILE B CA 1
ATOM 5353 C C . ILE B 1 237 ? -15.977 -12.766 -15.812 1 98.06 237 ILE B C 1
ATOM 5355 O O . ILE B 1 237 ? -15.391 -13.141 -14.797 1 98.06 237 ILE B O 1
ATOM 5359 N N . GLN B 1 238 ? -16.234 -13.594 -16.797 1 97.56 238 GLN B N 1
ATOM 5360 C CA . GLN B 1 238 ? -15.672 -14.938 -16.906 1 97.56 238 GLN B CA 1
ATOM 5361 C C . GLN B 1 238 ? -14.258 -14.898 -17.484 1 97.56 238 GLN B C 1
ATOM 5363 O O . GLN B 1 238 ? -14 -14.195 -18.469 1 97.56 238 GLN B O 1
ATOM 5368 N N . ALA B 1 239 ? -13.344 -15.57 -16.828 1 98.19 239 ALA B N 1
ATOM 5369 C CA . ALA B 1 239 ? -11.984 -15.648 -17.359 1 98.19 239 ALA B CA 1
ATOM 5370 C C . ALA B 1 239 ? -11.977 -16.266 -18.75 1 98.19 239 ALA B C 1
ATOM 5372 O O . ALA B 1 239 ? -12.859 -17.047 -19.094 1 98.19 239 ALA B O 1
ATOM 5373 N N . PRO B 1 240 ? -10.953 -15.844 -19.594 1 98 240 PRO B N 1
ATOM 5374 C CA . PRO B 1 240 ? -10.82 -16.531 -20.875 1 98 240 PRO B CA 1
ATOM 5375 C C . PRO B 1 240 ? -10.656 -18.047 -20.719 1 98 240 PRO B C 1
ATOM 5377 O O . PRO B 1 240 ? -10.008 -18.5 -19.781 1 98 240 PRO B O 1
ATOM 5380 N N . VAL B 1 241 ? -11.211 -18.766 -21.656 1 97.44 241 VAL B N 1
ATOM 5381 C CA . VAL B 1 241 ? -11.258 -20.219 -21.562 1 97.44 241 VAL B CA 1
ATOM 5382 C C . VAL B 1 241 ? -9.844 -20.781 -21.641 1 97.44 241 VAL B C 1
ATOM 5384 O O . VAL B 1 241 ? -9.039 -20.375 -22.469 1 97.44 241 VAL B O 1
ATOM 5387 N N . SER B 1 242 ? -9.578 -21.625 -20.75 1 98 242 SER B N 1
ATOM 5388 C CA . SER B 1 242 ? -8.359 -22.438 -20.734 1 98 242 SER B CA 1
ATOM 5389 C C . SER B 1 242 ? -8.688 -23.922 -20.719 1 98 242 SER B C 1
ATOM 5391 O O . SER B 1 242 ? -9.734 -24.328 -20.219 1 98 242 SER B O 1
ATOM 5393 N N . GLY B 1 243 ? -7.816 -24.688 -21.422 1 98.44 243 GLY B N 1
ATOM 5394 C CA . GLY B 1 243 ? -7.965 -26.109 -21.219 1 98.44 243 GLY B CA 1
ATOM 5395 C C . GLY B 1 243 ? -7.883 -26.531 -19.766 1 98.44 243 GLY B C 1
ATOM 5396 O O . GLY B 1 243 ? -7.086 -25.969 -19 1 98.44 243 GLY B O 1
ATOM 5397 N N . PHE B 1 244 ? -8.75 -27.5 -19.422 1 97.94 244 PHE B N 1
ATOM 5398 C CA . PHE B 1 244 ? -8.758 -27.969 -18.047 1 97.94 244 PHE B CA 1
ATOM 5399 C C . PHE B 1 244 ? -9.062 -29.453 -17.984 1 97.94 244 PHE B C 1
ATOM 5401 O O . PHE B 1 244 ? -10.047 -29.922 -18.562 1 97.94 244 PHE B O 1
ATOM 5408 N N . GLY B 1 245 ? -8.156 -30.188 -17.312 1 96.69 245 GLY B N 1
ATOM 5409 C CA . GLY B 1 245 ? -8.359 -31.625 -17.172 1 96.69 245 GLY B CA 1
ATOM 5410 C C . GLY B 1 245 ? -7.926 -32.156 -15.805 1 96.69 245 GLY B C 1
ATOM 5411 O O . GLY B 1 245 ? -6.949 -31.656 -15.234 1 96.69 245 GLY B O 1
ATOM 5412 N N . ILE B 1 246 ? -8.688 -33.094 -15.297 1 95.81 246 ILE B N 1
ATOM 5413 C CA . ILE B 1 246 ? -8.336 -33.781 -14.07 1 95.81 246 ILE B CA 1
ATOM 5414 C C . ILE B 1 246 ? -7.742 -35.156 -14.406 1 95.81 246 ILE B C 1
ATOM 5416 O O . ILE B 1 246 ? -8.398 -36 -15.039 1 95.81 246 ILE B O 1
ATOM 5420 N N . ILE B 1 247 ? -6.492 -35.344 -14.031 1 95.56 247 ILE B N 1
ATOM 5421 C CA . ILE B 1 247 ? -5.789 -36.594 -14.297 1 95.56 247 ILE B CA 1
ATOM 5422 C C . ILE B 1 247 ? -6.117 -37.594 -13.203 1 95.56 247 ILE B C 1
ATOM 5424 O O . ILE B 1 247 ? -5.863 -37.375 -12.016 1 95.56 247 ILE B O 1
ATOM 5428 N N . PRO B 1 248 ? -6.664 -38.719 -13.523 1 91 248 PRO B N 1
ATOM 5429 C CA . PRO B 1 248 ? -7.035 -39.719 -12.523 1 91 248 PRO B CA 1
ATOM 5430 C C . PRO B 1 248 ? -5.828 -40.281 -11.781 1 91 248 PRO B C 1
ATOM 5432 O O . PRO B 1 248 ? -4.766 -40.469 -12.375 1 91 248 PRO B O 1
ATOM 5435 N N . LYS B 1 249 ? -5.977 -40.531 -10.5 1 92.38 249 LYS B N 1
ATOM 5436 C CA . LYS B 1 249 ? -4.996 -41.188 -9.625 1 92.38 249 LYS B CA 1
ATOM 5437 C C . LYS B 1 249 ? -3.689 -40.375 -9.602 1 92.38 249 LYS B C 1
ATOM 5439 O O . LYS B 1 249 ? -2.605 -40.969 -9.617 1 92.38 249 LYS B O 1
ATOM 5444 N N . ALA B 1 250 ? -3.789 -39.156 -9.719 1 95.19 250 ALA B N 1
ATOM 5445 C CA . ALA B 1 250 ? -2.6 -38.281 -9.664 1 95.19 250 ALA B CA 1
ATOM 5446 C C . ALA B 1 250 ? -2.611 -37.406 -8.422 1 95.19 250 ALA B C 1
ATOM 5448 O O . ALA B 1 250 ? -3.639 -36.812 -8.086 1 95.19 250 ALA B O 1
ATOM 5449 N N . SER B 1 251 ? -1.519 -37.406 -7.727 1 94.81 251 SER B N 1
ATOM 5450 C CA . SER B 1 251 ? -1.286 -36.5 -6.598 1 94.81 251 SER B CA 1
ATOM 5451 C C . SER B 1 251 ? -0.395 -35.344 -6.992 1 94.81 251 SER B C 1
ATOM 5453 O O . SER B 1 251 ? 0.018 -35.219 -8.148 1 94.81 251 SER B O 1
ATOM 5455 N N . HIS B 1 252 ? -0.21 -34.5 -6.051 1 94.25 252 HIS B N 1
ATOM 5456 C CA . HIS B 1 252 ? 0.559 -33.281 -6.324 1 94.25 252 HIS B CA 1
ATOM 5457 C C . HIS B 1 252 ? 2.006 -33.625 -6.672 1 94.25 252 HIS B C 1
ATOM 5459 O O . HIS B 1 252 ? 2.574 -33.031 -7.605 1 94.25 252 HIS B O 1
ATOM 5465 N N . SER B 1 253 ? 2.547 -34.5 -5.852 1 90.88 253 SER B N 1
ATOM 5466 C CA . SER B 1 253 ? 3.955 -34.844 -6 1 90.88 253 SER B CA 1
ATOM 5467 C C . SER B 1 253 ? 4.223 -36.281 -5.523 1 90.88 253 SER B C 1
ATOM 5469 O O . SER B 1 253 ? 3.289 -37.062 -5.348 1 90.88 253 SER B O 1
ATOM 5471 N N . LYS B 1 254 ? 5.488 -36.594 -5.543 1 89.19 254 LYS B N 1
ATOM 5472 C CA . LYS B 1 254 ? 6.012 -37.875 -5.086 1 89.19 254 LYS B CA 1
ATOM 5473 C C . LYS B 1 254 ? 6.145 -38.875 -6.242 1 89.19 254 LYS B C 1
ATOM 5475 O O . LYS B 1 254 ? 5.605 -38.625 -7.328 1 89.19 254 LYS B O 1
ATOM 5480 N N . GLU B 1 255 ? 6.812 -39.875 -6.047 1 90.88 255 GLU B N 1
ATOM 5481 C CA . GLU B 1 255 ? 7.258 -40.781 -7.094 1 90.88 255 GLU B CA 1
ATOM 5482 C C . GLU B 1 255 ? 6.137 -41.75 -7.516 1 90.88 255 GLU B C 1
ATOM 5484 O O . GLU B 1 255 ? 6.074 -42.156 -8.672 1 90.88 255 GLU B O 1
ATOM 5489 N N . LYS B 1 256 ? 5.23 -42 -6.688 1 91.44 256 LYS B N 1
ATOM 5490 C CA . LYS B 1 256 ? 4.234 -43.031 -6.973 1 91.44 256 LYS B CA 1
ATOM 5491 C C . LYS B 1 256 ? 3.039 -42.438 -7.719 1 91.44 256 LYS B C 1
ATOM 5493 O O . LYS B 1 256 ? 2.596 -43 -8.727 1 91.44 256 LYS B O 1
ATOM 5498 N N . MET B 1 257 ? 2.588 -41.281 -7.277 1 93.75 257 MET B N 1
ATOM 5499 C CA . MET B 1 257 ? 1.329 -40.781 -7.82 1 93.75 257 MET B CA 1
ATOM 5500 C C . MET B 1 257 ? 1.479 -39.344 -8.297 1 93.75 257 MET B C 1
ATOM 5502 O O . MET B 1 257 ? 0.532 -38.75 -8.828 1 93.75 257 MET B O 1
ATOM 5506 N N . GLY B 1 258 ? 2.631 -38.781 -8.07 1 94.75 258 GLY B N 1
ATOM 5507 C CA . GLY B 1 258 ? 2.797 -37.406 -8.469 1 94.75 258 GLY B CA 1
ATOM 5508 C C . GLY B 1 258 ? 2.52 -37.188 -9.938 1 94.75 258 GLY B C 1
ATOM 5509 O O . GLY B 1 258 ? 2.926 -37.969 -10.789 1 94.75 258 GLY B O 1
ATOM 5510 N N . ILE B 1 259 ? 1.797 -36.125 -10.219 1 97 259 ILE B N 1
ATOM 5511 C CA . ILE B 1 259 ? 1.31 -35.844 -11.57 1 97 259 ILE B CA 1
ATOM 5512 C C . ILE B 1 259 ? 2.488 -35.719 -12.531 1 97 259 ILE B C 1
ATOM 5514 O O . ILE B 1 259 ? 2.365 -36.062 -13.719 1 97 259 ILE B O 1
ATOM 5518 N N . MET B 1 260 ? 3.623 -35.25 -12.039 1 96.31 260 MET B N 1
ATOM 5519 C CA . MET B 1 260 ? 4.832 -35.125 -12.844 1 96.31 260 MET B CA 1
ATOM 5520 C C . MET B 1 260 ? 5.859 -36.188 -12.477 1 96.31 260 MET B C 1
ATOM 5522 O O . MET B 1 260 ? 6.25 -37 -13.32 1 96.31 260 MET B O 1
ATOM 5526 N N . ARG B 1 261 ? 6.145 -36.375 -11.25 1 94.31 261 ARG B N 1
ATOM 5527 C CA . ARG B 1 261 ? 7.258 -37.188 -10.758 1 94.31 261 ARG B CA 1
ATOM 5528 C C . ARG B 1 261 ? 6.969 -38.688 -10.922 1 94.31 261 ARG B C 1
ATOM 5530 O O . ARG B 1 261 ? 7.891 -39.5 -10.898 1 94.31 261 ARG B O 1
ATOM 5537 N N . SER B 1 262 ? 5.77 -39.062 -11.078 1 94.31 262 SER B N 1
ATOM 5538 C CA . SER B 1 262 ? 5.43 -40.469 -11.156 1 94.31 262 SER B CA 1
ATOM 5539 C C . SER B 1 262 ? 5.695 -41.031 -12.555 1 94.31 262 SER B C 1
ATOM 5541 O O . SER B 1 262 ? 5.637 -42.25 -12.766 1 94.31 262 SER B O 1
ATOM 5543 N N . VAL B 1 263 ? 5.934 -40.188 -13.516 1 96.44 263 VAL B N 1
ATOM 5544 C CA . VAL B 1 263 ? 6.246 -40.656 -14.867 1 96.44 263 VAL B CA 1
ATOM 5545 C C . VAL B 1 263 ? 7.609 -41.344 -14.883 1 96.44 263 VAL B C 1
ATOM 5547 O O . VAL B 1 263 ? 8.602 -40.75 -14.438 1 96.44 263 VAL B O 1
ATOM 5550 N N . SER B 1 264 ? 7.637 -42.5 -15.32 1 95.31 264 SER B N 1
ATOM 5551 C CA . SER B 1 264 ? 8.852 -43.312 -15.43 1 95.31 264 SER B CA 1
ATOM 5552 C C . SER B 1 264 ? 9.023 -43.844 -16.844 1 95.31 264 SER B C 1
ATOM 5554 O O . SER B 1 264 ? 8.109 -43.75 -17.672 1 95.31 264 SER B O 1
ATOM 5556 N N . ARG B 1 265 ? 10.242 -44.438 -17.078 1 94.38 265 ARG B N 1
ATOM 5557 C CA . ARG B 1 265 ? 10.523 -45.031 -18.375 1 94.38 265 ARG B CA 1
ATOM 5558 C C . ARG B 1 265 ? 9.531 -46.156 -18.688 1 94.38 265 ARG B C 1
ATOM 5560 O O . ARG B 1 265 ? 9.133 -46.344 -19.844 1 94.38 265 ARG B O 1
ATOM 5567 N N . ARG B 1 266 ? 9.07 -46.844 -17.734 1 94.69 266 ARG B N 1
ATOM 5568 C CA . ARG B 1 266 ? 8.25 -48.031 -17.875 1 94.69 266 ARG B CA 1
ATOM 5569 C C . ARG B 1 266 ? 6.789 -47.688 -18.141 1 94.69 266 ARG B C 1
ATOM 5571 O O . ARG B 1 266 ? 6.102 -48.375 -18.906 1 94.69 266 ARG B O 1
ATOM 5578 N N . ASN B 1 267 ? 6.32 -46.562 -17.562 1 94.88 267 ASN B N 1
ATOM 5579 C CA . ASN B 1 267 ? 4.883 -46.312 -17.609 1 94.88 267 ASN B CA 1
ATOM 5580 C C . ASN B 1 267 ? 4.551 -45.094 -18.469 1 94.88 267 ASN B C 1
ATOM 5582 O O . ASN B 1 267 ? 3.377 -44.781 -18.672 1 94.88 267 ASN B O 1
ATOM 5586 N N . ALA B 1 268 ? 5.516 -44.375 -19.031 1 95.38 268 ALA B N 1
ATOM 5587 C CA . ALA B 1 268 ? 5.367 -43.125 -19.719 1 95.38 268 ALA B CA 1
ATOM 5588 C C . ALA B 1 268 ? 4.344 -43.219 -20.844 1 95.38 268 ALA B C 1
ATOM 5590 O O . ALA B 1 268 ? 3.488 -42.344 -20.984 1 95.38 268 ALA B O 1
ATOM 5591 N N . ALA B 1 269 ? 4.375 -44.25 -21.594 1 94 269 ALA B N 1
ATOM 5592 C CA . ALA B 1 269 ? 3.549 -44.375 -22.781 1 94 269 ALA B CA 1
ATOM 5593 C C . ALA B 1 269 ? 2.072 -44.5 -22.422 1 94 269 ALA B C 1
ATOM 5595 O O . ALA B 1 269 ? 1.196 -44.156 -23.219 1 94 269 ALA B O 1
ATOM 5596 N N . ASN B 1 270 ? 1.817 -44.969 -21.203 1 93.88 270 ASN B N 1
ATOM 5597 C CA . ASN B 1 270 ? 0.435 -45.219 -20.812 1 93.88 270 ASN B CA 1
ATOM 5598 C C . ASN B 1 270 ? -0.019 -44.219 -19.734 1 93.88 270 ASN B C 1
ATOM 5600 O O . ASN B 1 270 ? -1.128 -44.312 -19.219 1 93.88 270 ASN B O 1
ATOM 5604 N N . LYS B 1 271 ? 0.774 -43.344 -19.375 1 95.44 271 LYS B N 1
ATOM 5605 C CA . LYS B 1 271 ? 0.417 -42.375 -18.344 1 95.44 271 LYS B CA 1
ATOM 5606 C C . LYS B 1 271 ? -0.517 -41.281 -18.906 1 95.44 271 LYS B C 1
ATOM 5608 O O . LYS B 1 271 ? -0.193 -40.625 -19.891 1 95.44 271 LYS B O 1
ATOM 5613 N N . PRO B 1 272 ? -1.648 -41.094 -18.266 1 95.56 272 PRO B N 1
ATOM 5614 C CA . PRO B 1 272 ? -2.633 -40.125 -18.797 1 95.56 272 PRO B CA 1
ATOM 5615 C C . PRO B 1 272 ? -2.078 -38.719 -18.922 1 95.56 272 PRO B C 1
ATOM 5617 O O . PRO B 1 272 ? -2.406 -38 -19.875 1 95.56 272 PRO B O 1
ATOM 5620 N N . VAL B 1 273 ? -1.279 -38.281 -17.984 1 97.31 273 VAL B N 1
ATOM 5621 C CA . VAL B 1 273 ? -0.743 -36.938 -18.031 1 97.31 273 VAL B CA 1
ATOM 5622 C C . VAL B 1 273 ? 0.151 -36.75 -19.25 1 97.31 273 VAL B C 1
ATOM 5624 O O . VAL B 1 273 ? 0.136 -35.719 -19.891 1 97.31 273 VAL B O 1
ATOM 5627 N N . VAL B 1 274 ? 0.948 -37.781 -19.609 1 97.56 274 VAL B N 1
ATOM 5628 C CA . VAL B 1 274 ? 1.837 -37.719 -20.766 1 97.56 274 VAL B CA 1
ATOM 5629 C C . VAL B 1 274 ? 1.014 -37.594 -22.047 1 97.56 274 VAL B C 1
ATOM 5631 O O . VAL B 1 274 ? 1.294 -36.75 -22.906 1 97.56 274 VAL B O 1
ATOM 5634 N N . LEU B 1 275 ? -0.007 -38.406 -22.125 1 95.75 275 LEU B N 1
ATOM 5635 C CA . LEU B 1 275 ? -0.878 -38.375 -23.281 1 95.75 275 LEU B CA 1
ATOM 5636 C C . LEU B 1 275 ? -1.58 -37.031 -23.422 1 95.75 275 LEU B C 1
ATOM 5638 O O . LEU B 1 275 ? -1.666 -36.469 -24.516 1 95.75 275 LEU B O 1
ATOM 5642 N N . ALA B 1 276 ? -2.082 -36.562 -22.328 1 96.75 276 ALA B N 1
ATOM 5643 C CA . ALA B 1 276 ? -2.779 -35.281 -22.344 1 96.75 276 ALA B CA 1
ATOM 5644 C C . ALA B 1 276 ? -1.858 -34.156 -22.828 1 96.75 276 ALA B C 1
ATOM 5646 O O . ALA B 1 276 ? -2.268 -33.312 -23.625 1 96.75 276 ALA B O 1
ATOM 5647 N N . ILE B 1 277 ? -0.606 -34.156 -22.359 1 97.75 277 ILE B N 1
ATOM 5648 C CA . ILE B 1 277 ? 0.354 -33.125 -22.734 1 97.75 277 ILE B CA 1
ATOM 5649 C C . ILE B 1 277 ? 0.673 -33.25 -24.219 1 97.75 277 ILE B C 1
ATOM 5651 O O . ILE B 1 277 ? 0.648 -32.25 -24.938 1 97.75 277 ILE B O 1
ATOM 5655 N N . LEU B 1 278 ? 0.934 -34.438 -24.719 1 96.31 278 LEU B N 1
ATOM 5656 C CA . LEU B 1 278 ? 1.272 -34.656 -26.109 1 96.31 278 LEU B CA 1
ATOM 5657 C C . LEU B 1 278 ? 0.127 -34.219 -27.016 1 96.31 278 LEU B C 1
ATOM 5659 O O . LEU B 1 278 ? 0.354 -33.594 -28.047 1 96.31 278 LEU B O 1
ATOM 5663 N N . ASN B 1 279 ? -1.058 -34.594 -26.625 1 95.31 279 ASN B N 1
ATOM 5664 C CA . ASN B 1 279 ? -2.221 -34.156 -27.406 1 95.31 279 ASN B CA 1
ATOM 5665 C C . ASN B 1 279 ? -2.361 -32.656 -27.453 1 95.31 279 ASN B C 1
ATOM 5667 O O . ASN B 1 279 ? -2.699 -32.094 -28.484 1 95.31 279 ASN B O 1
ATOM 5671 N N . TRP B 1 280 ? -2.109 -31.984 -26.328 1 97.44 280 TRP B N 1
ATOM 5672 C CA . TRP B 1 280 ? -2.25 -30.531 -26.281 1 97.44 280 TRP B CA 1
ATOM 5673 C C . TRP B 1 280 ? -1.176 -29.859 -27.109 1 97.44 280 TRP B C 1
ATOM 5675 O O . TRP B 1 280 ? -1.429 -28.812 -27.734 1 97.44 280 TRP B O 1
ATOM 5685 N N . LEU B 1 281 ? 0.055 -30.375 -27.094 1 96.88 281 LEU B N 1
ATOM 5686 C CA . LEU B 1 281 ? 1.166 -29.797 -27.844 1 96.88 281 LEU B CA 1
ATOM 5687 C C . LEU B 1 281 ? 0.88 -29.797 -29.344 1 96.88 281 LEU B C 1
ATOM 5689 O O . LEU B 1 281 ? 1.539 -29.094 -30.109 1 96.88 281 LEU B O 1
ATOM 5693 N N . LYS B 1 282 ? -0.129 -30.516 -29.797 1 95.38 282 LYS B N 1
ATOM 5694 C CA . LYS B 1 282 ? -0.491 -30.594 -31.219 1 95.38 282 LYS B CA 1
ATOM 5695 C C . LYS B 1 282 ? -1.451 -29.469 -31.594 1 95.38 282 LYS B C 1
ATOM 5697 O O . LYS B 1 282 ? -1.715 -29.234 -32.781 1 95.38 282 LYS B O 1
ATOM 5702 N N . VAL B 1 283 ? -1.995 -28.828 -30.594 1 96.75 283 VAL B N 1
ATOM 5703 C CA . VAL B 1 283 ? -2.896 -27.703 -30.844 1 96.75 283 VAL B CA 1
ATOM 5704 C C . VAL B 1 283 ? -2.133 -26.578 -31.547 1 96.75 283 VAL B C 1
ATOM 5706 O O . VAL B 1 283 ? -1.151 -26.062 -31 1 96.75 283 VAL B O 1
ATOM 5709 N N . ASP B 1 284 ? -2.584 -26.094 -32.75 1 95.19 284 ASP B N 1
ATOM 5710 C CA . ASP B 1 284 ? -1.812 -25.109 -33.531 1 95.19 284 ASP B CA 1
ATOM 5711 C C . ASP B 1 284 ? -2.725 -24.078 -34.156 1 95.19 284 ASP B C 1
ATOM 5713 O O . ASP B 1 284 ? -2.281 -23.297 -35 1 95.19 284 ASP B O 1
ATOM 5717 N N . SER B 1 285 ? -4.008 -24.203 -33.844 1 97.69 285 SER B N 1
ATOM 5718 C CA . SER B 1 285 ? -4.969 -23.25 -34.406 1 97.69 285 SER B CA 1
ATOM 5719 C C . SER B 1 285 ? -6.09 -22.953 -33.406 1 97.69 285 SER B C 1
ATOM 5721 O O . SER B 1 285 ? -6.262 -23.672 -32.406 1 97.69 285 SER B O 1
ATOM 5723 N N . VAL B 1 286 ? -6.809 -21.875 -33.719 1 98.12 286 VAL B N 1
ATOM 5724 C CA . VAL B 1 286 ? -7.926 -21.469 -32.875 1 98.12 286 VAL B CA 1
ATOM 5725 C C . VAL B 1 286 ? -8.984 -22.578 -32.844 1 98.12 286 VAL B C 1
ATOM 5727 O O . VAL B 1 286 ? -9.516 -22.906 -31.781 1 98.12 286 VAL B O 1
ATOM 5730 N N . GLU B 1 287 ? -9.242 -23.156 -33.969 1 98.19 287 GLU B N 1
ATOM 5731 C CA . GLU B 1 287 ? -10.227 -24.219 -34.062 1 98.19 287 GLU B CA 1
ATOM 5732 C C . GLU B 1 287 ? -9.797 -25.438 -33.25 1 98.19 287 GLU B C 1
ATOM 5734 O O . GLU B 1 287 ? -10.602 -26.031 -32.531 1 98.19 287 GLU B O 1
ATOM 5739 N N . ALA B 1 288 ? -8.562 -25.781 -33.375 1 98.12 288 ALA B N 1
ATOM 5740 C CA . ALA B 1 288 ? -8.031 -26.906 -32.625 1 98.12 288 ALA B CA 1
ATOM 5741 C C . ALA B 1 288 ? -8.086 -26.641 -31.125 1 98.12 288 ALA B C 1
ATOM 5743 O O . ALA B 1 288 ? -8.383 -27.547 -30.344 1 98.12 288 ALA B O 1
ATOM 5744 N N . TYR B 1 289 ? -7.777 -25.422 -30.812 1 98.12 289 TYR B N 1
ATOM 5745 C CA . TYR B 1 289 ? -7.809 -25.016 -29.422 1 98.12 289 TYR B CA 1
ATOM 5746 C C . TYR B 1 289 ? -9.211 -25.156 -28.844 1 98.12 289 TYR B C 1
ATOM 5748 O O . TYR B 1 289 ? -9.391 -25.781 -27.797 1 98.12 289 TYR B O 1
ATOM 5756 N N . ARG B 1 290 ? -10.195 -24.672 -29.531 1 98 290 ARG B N 1
ATOM 5757 C CA . ARG B 1 290 ? -11.586 -24.734 -29.078 1 98 290 ARG B CA 1
ATOM 5758 C C . ARG B 1 290 ? -12.047 -26.172 -28.953 1 98 290 ARG B C 1
ATOM 5760 O O . ARG B 1 290 ? -12.688 -26.547 -27.969 1 98 290 ARG B O 1
ATOM 5767 N N . ARG B 1 291 ? -11.688 -26.969 -29.875 1 97.88 291 ARG B N 1
ATOM 5768 C CA . ARG B 1 291 ? -12.055 -28.375 -29.859 1 97.88 291 ARG B CA 1
ATOM 5769 C C . ARG B 1 291 ? -11.414 -29.094 -28.672 1 97.88 291 ARG B C 1
ATOM 5771 O O . ARG B 1 291 ? -12.07 -29.875 -27.984 1 97.88 291 ARG B O 1
ATOM 5778 N N . ALA B 1 292 ? -10.148 -28.828 -28.516 1 97.94 292 ALA B N 1
ATOM 5779 C CA . ALA B 1 292 ? -9.43 -29.469 -27.422 1 97.94 292 ALA B CA 1
ATOM 5780 C C . ALA B 1 292 ? -10.031 -29.078 -26.062 1 97.94 292 ALA B C 1
ATOM 5782 O O . ALA B 1 292 ? -10.18 -29.938 -25.172 1 97.94 292 ALA B O 1
ATOM 5783 N N . CYS B 1 293 ? -10.359 -27.812 -25.906 1 97.75 293 CYS B N 1
ATOM 5784 C CA . CYS B 1 293 ? -10.977 -27.344 -24.672 1 97.75 293 CYS B CA 1
ATOM 5785 C C . CYS B 1 293 ? -12.305 -28.047 -24.422 1 97.75 293 CYS B C 1
ATOM 5787 O O . CYS B 1 293 ? -12.594 -28.484 -23.312 1 97.75 293 CYS B O 1
ATOM 5789 N N . GLN B 1 294 ? -13.047 -28.188 -25.438 1 96 294 GLN B N 1
ATOM 5790 C CA . GLN B 1 294 ? -14.344 -28.844 -25.344 1 96 294 GLN B CA 1
ATOM 5791 C C . GLN B 1 294 ? -14.195 -30.312 -24.969 1 96 294 GLN B C 1
ATOM 5793 O O . GLN B 1 294 ? -14.953 -30.844 -24.156 1 96 294 GLN B O 1
ATOM 5798 N N . GLU B 1 295 ? -13.273 -30.938 -25.578 1 95.56 295 GLU B N 1
ATOM 5799 C CA . GLU B 1 295 ? -13.023 -32.344 -25.297 1 95.56 295 GLU B CA 1
ATOM 5800 C C . GLU B 1 295 ? -12.617 -32.562 -23.844 1 95.56 295 GLU B C 1
ATOM 5802 O O . GLU B 1 295 ? -13.109 -33.5 -23.188 1 95.56 295 GLU B O 1
ATOM 5807 N N . LEU B 1 296 ? -11.766 -31.734 -23.375 1 95.06 296 LEU B N 1
ATOM 5808 C CA . LEU B 1 296 ? -11.336 -31.828 -21.984 1 95.06 296 LEU B CA 1
ATOM 5809 C C . LEU B 1 296 ? -12.508 -31.594 -21.031 1 95.06 296 LEU B C 1
ATOM 5811 O O . LEU B 1 296 ? -12.633 -32.25 -20.016 1 95.06 296 LEU B O 1
ATOM 5815 N N . THR B 1 297 ? -13.32 -30.641 -21.359 1 89.88 297 THR B N 1
ATOM 5816 C CA . THR B 1 297 ? -14.492 -30.344 -20.547 1 89.88 297 THR B CA 1
ATOM 5817 C C . THR B 1 297 ? -15.422 -31.562 -20.469 1 89.88 297 THR B C 1
ATOM 5819 O O . THR B 1 297 ? -15.906 -31.906 -19.391 1 89.88 297 THR B O 1
ATOM 5822 N N . ARG B 1 298 ? -15.609 -32.25 -21.531 1 89.69 298 ARG B N 1
ATOM 5823 C CA . ARG B 1 298 ? -16.453 -33.438 -21.578 1 89.69 298 ARG B CA 1
ATOM 5824 C C . ARG B 1 298 ? -15.867 -34.562 -20.734 1 89.69 298 ARG B C 1
ATOM 5826 O O . ARG B 1 298 ? -16.594 -35.25 -20.016 1 89.69 298 ARG B O 1
ATOM 5833 N N . GLN B 1 299 ? -14.617 -34.688 -20.828 1 86.56 299 GLN B N 1
ATOM 5834 C CA . GLN B 1 299 ? -13.938 -35.719 -20.062 1 86.56 299 GLN B CA 1
ATOM 5835 C C . GLN B 1 299 ? -14.055 -35.469 -18.562 1 86.56 299 GLN B C 1
ATOM 5837 O O . GLN B 1 299 ? -14.258 -36.406 -17.781 1 86.56 299 GLN B O 1
ATOM 5842 N N . THR B 1 300 ? -13.977 -34.281 -18.219 1 82.5 300 THR B N 1
ATOM 5843 C CA . THR B 1 300 ? -14.039 -33.906 -16.812 1 82.5 300 THR B CA 1
ATOM 5844 C C . THR B 1 300 ? -15.445 -34.094 -16.266 1 82.5 300 THR B C 1
ATOM 5846 O O . THR B 1 300 ? -15.625 -34.562 -15.133 1 82.5 300 THR B O 1
ATOM 5849 N N . GLN B 1 301 ? -16.391 -33.812 -17.062 1 78.06 301 GLN B N 1
ATOM 5850 C CA . GLN B 1 301 ? -17.781 -33.906 -16.656 1 78.06 301 GLN B CA 1
ATOM 5851 C C . GLN B 1 301 ? -18.234 -35.375 -16.594 1 78.06 301 GLN B C 1
ATOM 5853 O O . GLN B 1 301 ? -19.172 -35.719 -15.875 1 78.06 301 GLN B O 1
ATOM 5858 N N . SER B 1 302 ? -17.625 -36.219 -17.359 1 75.81 302 SER B N 1
ATOM 5859 C CA . SER B 1 302 ? -18.016 -37.625 -17.438 1 75.81 302 SER B CA 1
ATOM 5860 C C . SER B 1 302 ? -17.469 -38.406 -16.25 1 75.81 302 SER B C 1
ATOM 5862 O O . SER B 1 302 ? -17.859 -39.562 -16.016 1 75.81 302 SER B O 1
ATOM 5864 N N . ARG B 1 303 ? -16.688 -37.875 -15.562 1 73.62 303 ARG B N 1
ATOM 5865 C CA . ARG B 1 303 ? -16.109 -38.562 -14.406 1 73.62 303 ARG B CA 1
ATOM 5866 C C . ARG B 1 303 ? -17.156 -38.75 -13.305 1 73.62 303 ARG B C 1
ATOM 5868 O O . ARG B 1 303 ? -18 -37.875 -13.094 1 73.62 303 ARG B O 1
ATOM 5875 N N . THR B 1 304 ? -17.266 -40.031 -12.883 1 58.41 304 THR B N 1
ATOM 5876 C CA . THR B 1 304 ? -18.25 -40.531 -11.93 1 58.41 304 THR B CA 1
ATOM 5877 C C . THR B 1 304 ? -18 -39.938 -10.547 1 58.41 304 THR B C 1
ATOM 5879 O O . THR B 1 304 ? -18.766 -40.188 -9.609 1 58.41 304 THR B O 1
ATOM 5882 N N . THR B 1 305 ? -16.875 -39.219 -10.406 1 62.34 305 THR B N 1
ATOM 5883 C CA . THR B 1 305 ? -16.688 -38.875 -9 1 62.34 305 THR B CA 1
ATOM 5884 C C . THR B 1 305 ? -17.766 -37.875 -8.547 1 62.34 305 THR B C 1
ATOM 5886 O O . THR B 1 305 ? -18.094 -36.938 -9.258 1 62.34 305 THR B O 1
ATOM 5889 N N . LYS B 1 306 ? -18.516 -38.406 -7.523 1 63.78 306 LYS B N 1
ATOM 5890 C CA . LYS B 1 306 ? -19.75 -37.812 -7.016 1 63.78 306 LYS B CA 1
ATOM 5891 C C . LYS B 1 306 ? -19.469 -36.5 -6.316 1 63.78 306 LYS B C 1
ATOM 5893 O O . LYS B 1 306 ? -20.25 -35.531 -6.441 1 63.78 306 LYS B O 1
ATOM 5898 N N . LYS B 1 307 ? -18.234 -36.281 -5.703 1 85 307 LYS B N 1
ATOM 5899 C CA . LYS B 1 307 ? -18.219 -35.062 -4.887 1 85 307 LYS B CA 1
ATOM 5900 C C . LYS B 1 307 ? -17.297 -34.031 -5.496 1 85 307 LYS B C 1
ATOM 5902 O O . LYS B 1 307 ? -16.125 -34.281 -5.773 1 85 307 LYS B O 1
ATOM 5907 N N . ARG B 1 308 ? -17.906 -32.938 -5.961 1 93.06 308 ARG B N 1
ATOM 5908 C CA . ARG B 1 308 ? -17.172 -31.766 -6.48 1 93.06 308 ARG B CA 1
ATOM 5909 C C . ARG B 1 308 ? -17.312 -30.562 -5.551 1 93.06 308 ARG B C 1
ATOM 5911 O O . ARG B 1 308 ? -18.234 -30.516 -4.742 1 93.06 308 ARG B O 1
ATOM 5918 N N . TYR B 1 309 ? -16.344 -29.672 -5.723 1 96.06 309 TYR B N 1
ATOM 5919 C CA . TYR B 1 309 ? -16.281 -28.547 -4.801 1 96.06 309 TYR B CA 1
ATOM 5920 C C . TYR B 1 309 ? -16.094 -27.234 -5.555 1 96.06 309 TYR B C 1
ATOM 5922 O O . TYR B 1 309 ? -15.758 -27.234 -6.738 1 96.06 309 TYR B O 1
ATOM 5930 N N . THR B 1 310 ? -16.422 -26.188 -4.926 1 97.06 310 THR B N 1
ATOM 5931 C CA . THR B 1 310 ? -16.234 -24.844 -5.461 1 97.06 310 THR B CA 1
ATOM 5932 C C . THR B 1 310 ? -15.594 -23.922 -4.418 1 97.06 310 THR B C 1
ATOM 5934 O O . THR B 1 310 ? -15.664 -24.203 -3.219 1 97.06 310 THR B O 1
ATOM 5937 N N . MET B 1 311 ? -14.883 -22.953 -4.898 1 98.06 311 MET B N 1
ATOM 5938 C CA . MET B 1 311 ? -14.18 -22.031 -4.012 1 98.06 311 MET B CA 1
ATOM 5939 C C . MET B 1 311 ? -14.68 -20.609 -4.211 1 98.06 311 MET B C 1
ATOM 5941 O O . MET B 1 311 ? -14.883 -20.172 -5.348 1 98.06 311 MET B O 1
ATOM 5945 N N . LEU B 1 312 ? -14.969 -19.953 -3.148 1 98 312 LEU B N 1
ATOM 5946 C CA . LEU B 1 312 ? -15.383 -18.562 -3.125 1 98 312 LEU B CA 1
ATOM 5947 C C . LEU B 1 312 ? -14.344 -17.703 -2.412 1 98 312 LEU B C 1
ATOM 5949 O O . LEU B 1 312 ? -14.07 -17.906 -1.228 1 98 312 LEU B O 1
ATOM 5953 N N . VAL B 1 313 ? -13.742 -16.797 -3.127 1 98.69 313 VAL B N 1
ATOM 5954 C CA . VAL B 1 313 ? -12.75 -15.883 -2.57 1 98.69 313 VAL B CA 1
ATOM 5955 C C . VAL B 1 313 ? -13.344 -14.477 -2.465 1 98.69 313 VAL B C 1
ATOM 5957 O O . VAL B 1 313 ? -13.562 -13.812 -3.48 1 98.69 313 VAL B O 1
ATOM 5960 N N . ILE B 1 314 ? -13.531 -13.984 -1.274 1 98.56 314 ILE B N 1
ATOM 5961 C CA . ILE B 1 314 ? -14.203 -12.719 -1.028 1 98.56 314 ILE B CA 1
ATOM 5962 C C . ILE B 1 314 ? -13.203 -11.695 -0.502 1 98.56 314 ILE B C 1
ATOM 5964 O O . ILE B 1 314 ? -12.539 -11.93 0.506 1 98.56 314 ILE B O 1
ATOM 5968 N N . ARG B 1 315 ? -13.078 -10.594 -1.156 1 98.69 315 ARG B N 1
ATOM 5969 C CA . ARG B 1 315 ? -12.242 -9.484 -0.72 1 98.69 315 ARG B CA 1
ATOM 5970 C C . ARG B 1 315 ? -13.086 -8.242 -0.436 1 98.69 315 ARG B C 1
ATOM 5972 O O . ARG B 1 315 ? -13.93 -7.867 -1.244 1 98.69 315 ARG B O 1
ATOM 5979 N N . VAL B 1 316 ? -12.82 -7.582 0.689 1 98.75 316 VAL B N 1
ATOM 5980 C CA . VAL B 1 316 ? -13.656 -6.469 1.133 1 98.75 316 VAL B CA 1
ATOM 5981 C C . VAL B 1 316 ? -12.836 -5.184 1.156 1 98.75 316 VAL B C 1
ATOM 5983 O O . VAL B 1 316 ? -11.836 -5.086 1.88 1 98.75 316 VAL B O 1
ATOM 5986 N N . TRP B 1 317 ? -13.289 -4.238 0.363 1 98.31 317 TRP B N 1
ATOM 5987 C CA . TRP B 1 317 ? -12.656 -2.928 0.267 1 98.31 317 TRP B CA 1
ATOM 5988 C C . TRP B 1 317 ? -13.664 -1.816 0.539 1 98.31 317 TRP B C 1
ATOM 5990 O O . TRP B 1 317 ? -14.875 -2.025 0.424 1 98.31 317 TRP B O 1
ATOM 6000 N N . ASP B 1 318 ? -13.156 -0.648 0.913 1 97.31 318 ASP B N 1
ATOM 6001 C CA . ASP B 1 318 ? -14.047 0.506 0.918 1 97.31 318 ASP B CA 1
ATOM 6002 C C . ASP B 1 318 ? -13.773 1.416 -0.278 1 97.31 318 ASP B C 1
ATOM 6004 O O . ASP B 1 318 ? -12.891 1.139 -1.087 1 97.31 318 ASP B O 1
ATOM 6008 N N . ASP B 1 319 ? -14.594 2.35 -0.483 1 95.12 319 ASP B N 1
ATOM 6009 C CA . ASP B 1 319 ? -14.578 3.193 -1.673 1 95.12 319 ASP B CA 1
ATOM 6010 C C . ASP B 1 319 ? -13.375 4.137 -1.657 1 95.12 319 ASP B C 1
ATOM 6012 O O . ASP B 1 319 ? -13.156 4.887 -2.611 1 95.12 319 ASP B O 1
ATOM 6016 N N . THR B 1 320 ? -12.547 4.148 -0.606 1 92.81 320 THR B N 1
ATOM 6017 C CA . THR B 1 320 ? -11.32 4.926 -0.568 1 92.81 320 THR B CA 1
ATOM 6018 C C . THR B 1 320 ? -10.125 4.074 -0.993 1 92.81 320 THR B C 1
ATOM 6020 O O . THR B 1 320 ? -9.008 4.574 -1.111 1 92.81 320 THR B O 1
ATOM 6023 N N . GLY B 1 321 ? -10.344 2.762 -1.198 1 93.88 321 GLY B N 1
ATOM 6024 C CA . GLY B 1 321 ? -9.281 1.844 -1.568 1 93.88 321 GLY B CA 1
ATOM 6025 C C . GLY B 1 321 ? -8.672 1.125 -0.38 1 93.88 321 GLY B C 1
ATOM 6026 O O . GLY B 1 321 ? -7.723 0.354 -0.534 1 93.88 321 GLY B O 1
ATOM 6027 N N . ALA B 1 322 ? -9.203 1.319 0.805 1 95 322 ALA B N 1
ATOM 6028 C CA . ALA B 1 322 ? -8.688 0.674 2.01 1 95 322 ALA B CA 1
ATOM 6029 C C . ALA B 1 322 ? -9.305 -0.708 2.199 1 95 322 ALA B C 1
ATOM 6031 O O . ALA B 1 322 ? -10.492 -0.91 1.911 1 95 322 ALA B O 1
ATOM 6032 N N . ALA B 1 323 ? -8.516 -1.606 2.715 1 97.31 323 ALA B N 1
ATOM 6033 C CA . ALA B 1 323 ? -8.992 -2.951 3.033 1 97.31 323 ALA B CA 1
ATOM 6034 C C . ALA B 1 323 ? -9.797 -2.957 4.328 1 97.31 323 ALA B C 1
ATOM 6036 O O . ALA B 1 323 ? -9.383 -2.357 5.328 1 97.31 323 ALA B O 1
ATOM 6037 N N . ILE B 1 324 ? -10.922 -3.508 4.363 1 98 324 ILE B N 1
ATOM 6038 C CA . ILE B 1 324 ? -11.688 -3.736 5.582 1 98 324 ILE B CA 1
ATOM 6039 C C . ILE B 1 324 ? -11.336 -5.102 6.164 1 98 324 ILE B C 1
ATOM 6041 O O . ILE B 1 324 ? -11.734 -6.137 5.625 1 98 324 ILE B O 1
ATOM 6045 N N . GLU B 1 325 ? -10.672 -5.086 7.27 1 96.81 325 GLU B N 1
ATOM 6046 C CA . GLU B 1 325 ? -10.039 -6.309 7.754 1 96.81 325 GLU B CA 1
ATOM 6047 C C . GLU B 1 325 ? -10.867 -6.961 8.859 1 96.81 325 GLU B C 1
ATOM 6049 O O . GLU B 1 325 ? -10.664 -8.133 9.18 1 96.81 325 GLU B O 1
ATOM 6054 N N . ASP B 1 326 ? -11.727 -6.227 9.484 1 95.56 326 ASP B N 1
ATOM 6055 C CA . ASP B 1 326 ? -12.562 -6.73 10.57 1 95.56 326 ASP B CA 1
ATOM 6056 C C . ASP B 1 326 ? -14.031 -6.785 10.141 1 95.56 326 ASP B C 1
ATOM 6058 O O . ASP B 1 326 ? -14.68 -5.75 9.992 1 95.56 326 ASP B O 1
ATOM 6062 N N . PHE B 1 327 ? -14.547 -7.973 9.906 1 96.19 327 PHE B N 1
ATOM 6063 C CA . PHE B 1 327 ? -15.938 -8.148 9.523 1 96.19 327 PHE B CA 1
ATOM 6064 C C . PHE B 1 327 ? -16.422 -9.562 9.859 1 96.19 327 PHE B C 1
ATOM 6066 O O . PHE B 1 327 ? -15.609 -10.484 9.984 1 96.19 327 PHE B O 1
ATOM 6073 N N . ASP B 1 328 ? -17.703 -9.695 10.055 1 93.94 328 ASP B N 1
ATOM 6074 C CA . ASP B 1 328 ? -18.375 -10.984 10.109 1 93.94 328 ASP B CA 1
ATOM 6075 C C . ASP B 1 328 ? -19.062 -11.297 8.773 1 93.94 328 ASP B C 1
ATOM 6077 O O . ASP B 1 328 ? -19.562 -10.398 8.094 1 93.94 328 ASP B O 1
ATOM 6081 N N . PHE B 1 329 ? -19.016 -12.523 8.422 1 94.5 329 PHE B N 1
ATOM 6082 C CA . PHE B 1 329 ? -19.562 -12.961 7.145 1 94.5 329 PHE B CA 1
ATOM 6083 C C . PHE B 1 329 ? -20.562 -14.102 7.355 1 94.5 329 PHE B C 1
ATOM 6085 O O . PHE B 1 329 ? -20.234 -15.102 7.992 1 94.5 329 PHE B O 1
ATOM 6092 N N . TYR B 1 330 ? -21.797 -13.93 6.809 1 92.25 330 TYR B N 1
ATOM 6093 C CA . TYR B 1 330 ? -22.844 -14.945 6.875 1 92.25 330 TYR B CA 1
ATOM 6094 C C . TYR B 1 330 ? -23.297 -15.359 5.477 1 92.25 330 TYR B C 1
ATOM 6096 O O . TYR B 1 330 ? -23.672 -14.516 4.664 1 92.25 330 TYR B O 1
ATOM 6104 N N . LEU B 1 331 ? -23.203 -16.609 5.203 1 93.56 331 LEU B N 1
ATOM 6105 C CA . LEU B 1 331 ? -23.812 -17.109 3.982 1 93.56 331 LEU B CA 1
ATOM 6106 C C . LEU B 1 331 ? -25.312 -17.297 4.172 1 93.56 331 LEU B C 1
ATOM 6108 O O . LEU B 1 331 ? -25.766 -17.766 5.223 1 93.56 331 LEU B O 1
ATOM 6112 N N . LEU B 1 332 ? -26.094 -16.875 3.146 1 92.81 332 LEU B N 1
ATOM 6113 C CA . LEU B 1 332 ? -27.547 -16.938 3.193 1 92.81 332 LEU B CA 1
ATOM 6114 C C . LEU B 1 332 ? -28.094 -17.781 2.043 1 92.81 332 LEU B C 1
ATOM 6116 O O . LEU B 1 332 ? -27.422 -17.969 1.028 1 92.81 332 LEU B O 1
ATOM 6120 N N . SER B 1 333 ? -29.297 -18.359 2.275 1 90.5 333 SER B N 1
ATOM 6121 C CA . SER B 1 333 ? -29.922 -19.125 1.205 1 90.5 333 SER B CA 1
ATOM 6122 C C . SER B 1 333 ? -31.438 -19.156 1.38 1 90.5 333 SER B C 1
ATOM 6124 O O . SER B 1 333 ? -31.969 -18.609 2.346 1 90.5 333 SER B O 1
ATOM 6126 N N . GLY B 1 334 ? -32.156 -19.75 0.292 1 86.06 334 GLY B N 1
ATOM 6127 C CA . GLY B 1 334 ? -33.625 -19.891 0.314 1 86.06 334 GLY B CA 1
ATOM 6128 C C . GLY B 1 334 ? -34.344 -18.656 -0.16 1 86.06 334 GLY B C 1
ATOM 6129 O O . GLY B 1 334 ? -33.719 -17.656 -0.539 1 86.06 334 GLY B O 1
ATOM 6130 N N . GLU B 1 335 ? -35.594 -18.703 -0.06 1 86.75 335 GLU B N 1
ATOM 6131 C CA . GLU B 1 335 ? -36.438 -17.609 -0.552 1 86.75 335 GLU B CA 1
ATOM 6132 C C . GLU B 1 335 ? -36.312 -16.375 0.338 1 86.75 335 GLU B C 1
ATOM 6134 O O . GLU B 1 335 ? -36.375 -15.242 -0.148 1 86.75 335 GLU B O 1
ATOM 6139 N N . GLN B 1 336 ? -36.062 -16.609 1.567 1 88.69 336 GLN B N 1
ATOM 6140 C CA . GLN B 1 336 ? -36 -15.5 2.518 1 88.69 336 GLN B CA 1
ATOM 6141 C C . GLN B 1 336 ? -34.562 -15.172 2.896 1 88.69 336 GLN B C 1
ATOM 6143 O O . GLN B 1 336 ? -34.312 -14.32 3.754 1 88.69 336 GLN B O 1
ATOM 6148 N N . TYR B 1 337 ? -33.562 -15.883 2.248 1 91.94 337 TYR B N 1
ATOM 6149 C CA . TYR B 1 337 ? -32.156 -15.664 2.479 1 91.94 337 TYR B CA 1
ATOM 6150 C C . TYR B 1 337 ? -31.812 -15.719 3.965 1 91.94 337 TYR B C 1
ATOM 6152 O O . TYR B 1 337 ? -31.359 -14.727 4.543 1 91.94 337 TYR B O 1
ATOM 6160 N N . LEU B 1 338 ? -31.969 -16.875 4.543 1 89.81 338 LEU B N 1
ATOM 6161 C CA . LEU B 1 338 ? -31.703 -17.141 5.953 1 89.81 338 LEU B CA 1
ATOM 6162 C C . LEU B 1 338 ? -30.391 -17.875 6.137 1 89.81 338 LEU B C 1
ATOM 6164 O O . LEU B 1 338 ? -30.016 -18.703 5.301 1 89.81 338 LEU B O 1
ATOM 6168 N N . PRO B 1 339 ? -29.578 -17.625 7.168 1 86.62 339 PRO B N 1
ATOM 6169 C CA . PRO B 1 339 ? -28.312 -18.344 7.402 1 86.62 339 PRO B CA 1
ATOM 6170 C C . PRO B 1 339 ? -28.516 -19.781 7.852 1 86.62 339 PRO B C 1
ATOM 6172 O O . PRO B 1 339 ? -27.641 -20.625 7.672 1 86.62 339 PRO B O 1
ATOM 6175 N N . GLY B 1 340 ? -29.688 -20.203 8.281 1 81.19 340 GLY B N 1
ATOM 6176 C CA . GLY B 1 340 ? -29.891 -21.5 8.914 1 81.19 340 GLY B CA 1
ATOM 6177 C C . GLY B 1 340 ? -30.453 -22.547 7.961 1 81.19 340 GLY B C 1
ATOM 6178 O O . GLY B 1 340 ? -30.688 -23.688 8.359 1 81.19 340 GLY B O 1
ATOM 6179 N N . ILE B 1 341 ? -30.547 -22.25 6.699 1 85.56 341 ILE B N 1
ATOM 6180 C CA . ILE B 1 341 ? -31.203 -23.219 5.824 1 85.56 341 ILE B CA 1
ATOM 6181 C C . ILE B 1 341 ? -30.203 -23.734 4.785 1 85.56 341 ILE B C 1
ATOM 6183 O O . ILE B 1 341 ? -30.594 -24.219 3.729 1 85.56 341 ILE B O 1
ATOM 6187 N N . LEU B 1 342 ? -28.984 -23.734 5.031 1 89.19 342 LEU B N 1
ATOM 6188 C CA . LEU B 1 342 ? -27.953 -24.297 4.168 1 89.19 342 LEU B CA 1
ATOM 6189 C C . LEU B 1 342 ? -27.828 -25.812 4.387 1 89.19 342 LEU B C 1
ATOM 6191 O O . LEU B 1 342 ? -28.094 -26.297 5.488 1 89.19 342 LEU B O 1
ATOM 6195 N N . PRO B 1 343 ? -27.531 -26.453 3.328 1 90.25 343 PRO B N 1
ATOM 6196 C CA . PRO B 1 343 ? -27.422 -27.906 3.486 1 90.25 343 PRO B CA 1
ATOM 6197 C C . PRO B 1 343 ? -26.328 -28.328 4.457 1 90.25 343 PRO B C 1
ATOM 6199 O O . PRO B 1 343 ? -25.312 -27.625 4.57 1 90.25 343 PRO B O 1
ATOM 6202 N N . ARG B 1 344 ? -26.562 -29.453 5.113 1 89.5 344 ARG B N 1
ATOM 6203 C CA . ARG B 1 344 ? -25.547 -29.969 6.043 1 89.5 344 ARG B CA 1
ATOM 6204 C C . ARG B 1 344 ? -24.266 -30.344 5.309 1 89.5 344 ARG B C 1
ATOM 6206 O O . ARG B 1 344 ? -24.328 -30.984 4.254 1 89.5 344 ARG B O 1
ATOM 6213 N N . GLY B 1 345 ? -23.141 -29.891 5.785 1 90.06 345 GLY B N 1
ATOM 6214 C CA . GLY B 1 345 ? -21.828 -30.266 5.254 1 90.06 345 GLY B CA 1
ATOM 6215 C C . GLY B 1 345 ? -21.438 -29.469 4.031 1 90.06 345 GLY B C 1
ATOM 6216 O O . GLY B 1 345 ? -20.5 -29.844 3.314 1 90.06 345 GLY B O 1
ATOM 6217 N N . PHE B 1 346 ? -22.141 -28.453 3.693 1 91.38 346 PHE B N 1
ATOM 6218 C CA . PHE B 1 346 ? -21.844 -27.641 2.512 1 91.38 346 PHE B CA 1
ATOM 6219 C C . PHE B 1 346 ? -20.5 -26.953 2.654 1 91.38 346 PHE B C 1
ATOM 6221 O O . PHE B 1 346 ? -19.766 -26.797 1.672 1 91.38 346 PHE B O 1
ATOM 6228 N N . MET B 1 347 ? -20.188 -26.516 3.916 1 92.81 347 MET B N 1
ATOM 6229 C CA . MET B 1 347 ? -18.953 -25.797 4.203 1 92.81 347 MET B CA 1
ATOM 6230 C C . MET B 1 347 ? -17.812 -26.766 4.523 1 92.81 347 MET B C 1
ATOM 6232 O O . MET B 1 347 ? -17.875 -27.484 5.523 1 92.81 347 MET B O 1
ATOM 6236 N N . GLN B 1 348 ? -16.859 -26.734 3.654 1 92.75 348 GLN B N 1
ATOM 6237 C CA . GLN B 1 348 ? -15.727 -27.641 3.855 1 92.75 348 GLN B CA 1
ATOM 6238 C C . GLN B 1 348 ? -14.586 -26.938 4.59 1 92.75 348 GLN B C 1
ATOM 6240 O O . GLN B 1 348 ? -13.875 -27.547 5.383 1 92.75 348 GLN B O 1
ATOM 6245 N N . ASP B 1 349 ? -14.43 -25.703 4.25 1 92.75 349 ASP B N 1
ATOM 6246 C CA . ASP B 1 349 ? -13.344 -24.953 4.859 1 92.75 349 ASP B CA 1
ATOM 6247 C C . ASP B 1 349 ? -13.586 -23.438 4.746 1 92.75 349 ASP B C 1
ATOM 6249 O O . ASP B 1 349 ? -14.367 -23 3.898 1 92.75 349 ASP B O 1
ATOM 6253 N N . LYS B 1 350 ? -13.062 -22.75 5.684 1 92.62 350 LYS B N 1
ATOM 6254 C CA . LYS B 1 350 ? -13.039 -21.297 5.723 1 92.62 350 LYS B CA 1
ATOM 6255 C C . LYS B 1 350 ? -11.68 -20.781 6.184 1 92.62 350 LYS B C 1
ATOM 6257 O O . LYS B 1 350 ? -11.219 -21.109 7.273 1 92.62 350 LYS B O 1
ATOM 6262 N N . GLN B 1 351 ? -11.062 -19.969 5.281 1 93.88 351 GLN B N 1
ATOM 6263 C CA . GLN B 1 351 ? -9.727 -19.5 5.621 1 93.88 351 GLN B CA 1
ATOM 6264 C C . GLN B 1 351 ? -9.562 -18.016 5.301 1 93.88 351 GLN B C 1
ATOM 6266 O O . GLN B 1 351 ? -9.867 -17.578 4.188 1 93.88 351 GLN B O 1
ATOM 6271 N N . ARG B 1 352 ? -9.125 -17.266 6.305 1 95.06 352 ARG B N 1
ATOM 6272 C CA . ARG B 1 352 ? -8.773 -15.867 6.105 1 95.06 352 ARG B CA 1
ATOM 6273 C C . ARG B 1 352 ? -7.285 -15.703 5.812 1 95.06 352 ARG B C 1
ATOM 6275 O O . ARG B 1 352 ? -6.449 -16.344 6.453 1 95.06 352 ARG B O 1
ATOM 6282 N N . ASN B 1 353 ? -6.98 -14.938 4.816 1 96.44 353 ASN B N 1
ATOM 6283 C CA . ASN B 1 353 ? -5.574 -14.719 4.492 1 96.44 353 ASN B CA 1
ATOM 6284 C C . ASN B 1 353 ? -4.844 -14.008 5.625 1 96.44 353 ASN B C 1
ATOM 6286 O O . ASN B 1 353 ? -5.363 -13.047 6.207 1 96.44 353 ASN B O 1
ATOM 6290 N N . GLN B 1 354 ? -3.65 -14.398 5.922 1 92.12 354 GLN B N 1
ATOM 6291 C CA . GLN B 1 354 ? -2.91 -13.867 7.062 1 92.12 354 GLN B CA 1
ATOM 6292 C C . GLN B 1 354 ? -2.314 -12.5 6.742 1 92.12 354 GLN B C 1
ATOM 6294 O O . GLN B 1 354 ? -2.254 -11.625 7.609 1 92.12 354 GLN B O 1
ATOM 629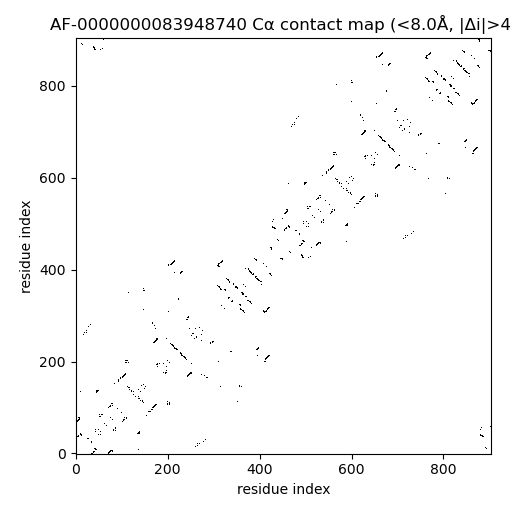9 N N . GLN B 1 355 ? -1.85 -12.289 5.527 1 92.25 355 GLN B N 1
ATOM 6300 C CA . GLN B 1 355 ? -1.224 -11.039 5.121 1 92.25 355 GLN B CA 1
ATOM 6301 C C . GLN B 1 355 ? -2.271 -10.016 4.695 1 92.25 355 GLN B C 1
ATOM 6303 O O . GLN B 1 355 ? -2.051 -8.805 4.812 1 92.25 355 GLN B O 1
ATOM 6308 N N . SER B 1 356 ? -3.365 -10.461 4.207 1 95.81 356 SER B N 1
ATOM 6309 C CA . SER B 1 356 ? -4.496 -9.641 3.779 1 95.81 356 SER B CA 1
ATOM 6310 C C . SER B 1 356 ? -5.789 -10.102 4.445 1 95.81 356 SER B C 1
ATOM 6312 O O . SER B 1 356 ? -6.668 -10.664 3.787 1 95.81 356 SER B O 1
ATOM 6314 N N . PRO B 1 357 ? -5.965 -9.688 5.617 1 96 357 PRO B N 1
ATOM 6315 C CA . PRO B 1 357 ? -7.102 -10.195 6.391 1 96 357 PRO B CA 1
ATOM 6316 C C . PRO B 1 357 ? -8.445 -9.742 5.832 1 96 357 PRO B C 1
ATOM 6318 O O . PRO B 1 357 ? -9.5 -10.203 6.281 1 96 357 PRO B O 1
ATOM 6321 N N . ASN B 1 358 ? -8.414 -8.859 4.871 1 98.12 358 ASN B N 1
ATOM 6322 C CA . ASN B 1 358 ? -9.664 -8.469 4.234 1 98.12 358 ASN B CA 1
ATOM 6323 C C . ASN B 1 358 ? -10.156 -9.531 3.26 1 98.12 358 ASN B C 1
ATOM 6325 O O . ASN B 1 358 ? -11.219 -9.383 2.652 1 98.12 358 ASN B O 1
ATOM 6329 N N . CYS B 1 359 ? -9.445 -10.633 3.104 1 98.31 359 CYS B N 1
ATOM 6330 C CA . CYS B 1 359 ? -9.812 -11.672 2.148 1 98.31 359 CYS B CA 1
ATOM 6331 C C . CYS B 1 359 ? -10.203 -12.961 2.867 1 98.31 359 CYS B C 1
ATOM 6333 O O . CYS B 1 359 ? -9.445 -13.469 3.697 1 98.31 359 CYS B O 1
ATOM 6335 N N . LEU B 1 360 ? -11.336 -13.484 2.561 1 97.38 360 LEU B N 1
ATOM 6336 C CA . LEU B 1 360 ? -11.891 -14.727 3.094 1 97.38 360 LEU B CA 1
ATOM 6337 C C . LEU B 1 360 ? -12.156 -15.727 1.976 1 97.38 360 LEU B C 1
ATOM 6339 O O . LEU B 1 360 ? -12.797 -15.398 0.977 1 97.38 360 LEU B O 1
ATOM 6343 N N . THR B 1 361 ? -11.641 -16.891 2.117 1 98 361 THR B N 1
ATOM 6344 C CA . THR B 1 361 ? -11.875 -17.938 1.139 1 98 361 THR B CA 1
ATOM 6345 C C . THR B 1 361 ? -12.75 -19.047 1.727 1 98 361 THR B C 1
ATOM 6347 O O . THR B 1 361 ? -12.477 -19.547 2.814 1 98 361 THR B O 1
ATOM 6350 N N . LEU B 1 362 ? -13.789 -19.359 1.015 1 96.94 362 LEU B N 1
ATOM 6351 C CA . LEU B 1 362 ? -14.664 -20.469 1.374 1 96.94 362 LEU B CA 1
ATOM 6352 C C . LEU B 1 362 ? -14.492 -21.625 0.406 1 96.94 362 LEU B C 1
ATOM 6354 O O . LEU B 1 362 ? -14.344 -21.422 -0.801 1 96.94 362 LEU B O 1
ATOM 6358 N N . TYR B 1 363 ? -14.43 -22.766 0.918 1 96.94 363 TYR B N 1
ATOM 6359 C CA . TYR B 1 363 ? -14.445 -24.016 0.165 1 96.94 363 TYR B CA 1
ATOM 6360 C C . TYR B 1 363 ? -15.742 -24.781 0.405 1 96.94 363 TYR B C 1
ATOM 6362 O O . TYR B 1 363 ? -16.031 -25.203 1.53 1 96.94 363 TYR B O 1
ATOM 6370 N N . LEU B 1 364 ? -16.547 -24.953 -0.681 1 96.31 364 LEU B N 1
ATOM 6371 C CA . LEU B 1 364 ? -17.906 -25.422 -0.534 1 96.31 364 LEU B CA 1
ATOM 6372 C C . LEU B 1 364 ? -18.141 -26.703 -1.334 1 96.31 364 LEU B C 1
ATOM 6374 O O . LEU B 1 364 ? -17.547 -26.891 -2.402 1 96.31 364 LEU B O 1
ATOM 6378 N N . ASP B 1 365 ? -19 -27.562 -0.816 1 95.38 365 ASP B N 1
ATOM 6379 C CA . ASP B 1 365 ? -19.484 -28.703 -1.57 1 95.38 365 ASP B CA 1
ATOM 6380 C C . ASP B 1 365 ? -20.438 -28.281 -2.678 1 95.38 365 ASP B C 1
ATOM 6382 O O . ASP B 1 365 ? -21.578 -27.859 -2.402 1 95.38 365 ASP B O 1
ATOM 6386 N N . ALA B 1 366 ? -20.031 -28.438 -3.842 1 94 366 ALA B N 1
ATOM 6387 C CA . ALA B 1 366 ? -20.766 -27.891 -4.977 1 94 366 ALA B CA 1
ATOM 6388 C C . ALA B 1 366 ? -22.109 -28.609 -5.141 1 94 366 ALA B C 1
ATOM 6390 O O . ALA B 1 366 ? -23.125 -27.969 -5.41 1 94 366 ALA B O 1
ATOM 6391 N N . ALA B 1 367 ? -22.172 -29.859 -4.98 1 90.31 367 ALA B N 1
ATOM 6392 C CA . ALA B 1 367 ? -23.406 -30.641 -5.125 1 90.31 367 ALA B CA 1
ATOM 6393 C C . ALA B 1 367 ? -24.438 -30.219 -4.086 1 90.31 367 ALA B C 1
ATOM 6395 O O . ALA B 1 367 ? -25.609 -30.062 -4.406 1 90.31 367 ALA B O 1
ATOM 6396 N N . LYS B 1 368 ? -24.016 -30.078 -2.939 1 92 368 LYS B N 1
ATOM 6397 C CA . LYS B 1 368 ? -24.906 -29.656 -1.869 1 92 368 LYS B CA 1
ATOM 6398 C C . LYS B 1 368 ? -25.438 -28.25 -2.127 1 92 368 LYS B C 1
ATOM 6400 O O . LYS B 1 368 ? -26.625 -27.969 -1.891 1 92 368 LYS B O 1
ATOM 6405 N N . MET B 1 369 ? -24.625 -27.422 -2.629 1 92.5 369 MET B N 1
ATOM 6406 C CA . MET B 1 369 ? -25.047 -26.047 -2.912 1 92.5 369 MET B CA 1
ATOM 6407 C C . MET B 1 369 ? -26.109 -26.031 -4.012 1 92.5 369 MET B C 1
ATOM 6409 O O . MET B 1 369 ? -27 -25.188 -4.004 1 92.5 369 MET B O 1
ATOM 6413 N N . GLN B 1 370 ? -26 -26.922 -4.875 1 90.25 370 GLN B N 1
ATOM 6414 C CA . GLN B 1 370 ? -26.938 -26.969 -5.992 1 90.25 370 GLN B CA 1
ATOM 6415 C C . GLN B 1 370 ? -28.344 -27.375 -5.52 1 90.25 370 GLN B C 1
ATOM 6417 O O . GLN B 1 370 ? -29.312 -27.219 -6.25 1 90.25 370 GLN B O 1
ATOM 6422 N N . THR B 1 371 ? -28.453 -27.859 -4.34 1 90.38 371 THR B N 1
ATOM 6423 C CA . THR B 1 371 ? -29.734 -28.297 -3.812 1 90.38 371 THR B CA 1
ATOM 6424 C C . THR B 1 371 ? -30.5 -27.125 -3.211 1 90.38 371 THR B C 1
ATOM 6426 O O . THR B 1 371 ? -31.656 -27.266 -2.795 1 90.38 371 THR B O 1
ATOM 6429 N N . LEU B 1 372 ? -29.906 -26.047 -3.195 1 90.56 372 LEU B N 1
ATOM 6430 C CA . LEU B 1 372 ? -30.562 -24.891 -2.598 1 90.56 372 LEU B CA 1
ATOM 6431 C C . LEU B 1 372 ? -31.844 -24.547 -3.34 1 90.56 372 LEU B C 1
ATOM 6433 O O . LEU B 1 372 ? -31.891 -24.609 -4.57 1 90.56 372 LEU B O 1
ATOM 6437 N N . SER B 1 373 ? -32.781 -24.172 -2.523 1 86.94 373 SER B N 1
ATOM 6438 C CA . SER B 1 373 ? -34.094 -23.844 -3.078 1 86.94 373 SER B CA 1
ATOM 6439 C C . SER B 1 373 ? -34 -22.734 -4.117 1 86.94 373 SER B C 1
ATOM 6441 O O . SER B 1 373 ? -33.438 -21.672 -3.85 1 86.94 373 SER B O 1
ATOM 6443 N N . GLN B 1 374 ? -34.5 -23.016 -5.344 1 89.38 374 GLN B N 1
ATOM 6444 C CA . GLN B 1 374 ? -34.562 -22.109 -6.48 1 89.38 374 GLN B CA 1
ATOM 6445 C C . GLN B 1 374 ? -33.188 -21.656 -6.906 1 89.38 374 GLN B C 1
ATOM 6447 O O . GLN B 1 374 ? -33.031 -20.734 -7.723 1 89.38 374 GLN B O 1
ATOM 6452 N N . GLY B 1 375 ? -32.156 -22.188 -6.219 1 91.5 375 GLY B N 1
ATOM 6453 C CA . GLY B 1 375 ? -30.797 -21.812 -6.551 1 91.5 375 GLY B CA 1
ATOM 6454 C C . GLY B 1 375 ? -30.438 -20.406 -6.066 1 91.5 375 GLY B C 1
ATOM 6455 O O . GLY B 1 375 ? -29.672 -19.703 -6.723 1 91.5 375 GLY B O 1
ATOM 6456 N N . LYS B 1 376 ? -31.094 -19.984 -5.008 1 93.25 376 LYS B N 1
ATOM 6457 C CA . LYS B 1 376 ? -30.859 -18.656 -4.453 1 93.25 376 LYS B CA 1
ATOM 6458 C C . LYS B 1 376 ? -29.797 -18.688 -3.361 1 93.25 376 LYS B C 1
ATOM 6460 O O . LYS B 1 376 ? -29.844 -19.547 -2.465 1 93.25 376 LYS B O 1
ATOM 6465 N N . ILE B 1 377 ? -28.812 -17.844 -3.535 1 93.44 377 ILE B N 1
ATOM 6466 C CA . ILE B 1 377 ? -27.766 -17.719 -2.539 1 93.44 377 ILE B CA 1
ATOM 6467 C C . ILE B 1 377 ? -27.516 -16.25 -2.227 1 93.44 377 ILE B C 1
ATOM 6469 O O . ILE B 1 377 ? -27.797 -15.375 -3.053 1 93.44 377 ILE B O 1
ATOM 6473 N N . GLY B 1 378 ? -27.125 -15.945 -1.031 1 94.12 378 GLY B N 1
ATOM 6474 C CA . GLY B 1 378 ? -26.766 -14.602 -0.604 1 94.12 378 GLY B CA 1
ATOM 6475 C C . GLY B 1 378 ? -25.766 -14.594 0.544 1 94.12 378 GLY B C 1
ATOM 6476 O O . GLY B 1 378 ? -25.266 -15.648 0.952 1 94.12 378 GLY B O 1
ATOM 6477 N N . PHE B 1 379 ? -25.406 -13.461 0.904 1 95.75 379 PHE B N 1
ATOM 6478 C CA . PHE B 1 379 ? -24.609 -13.336 2.111 1 95.75 379 PHE B CA 1
ATOM 6479 C C . PHE B 1 379 ? -24.797 -11.977 2.76 1 95.75 379 PHE B C 1
ATOM 6481 O O . PHE B 1 379 ? -25.266 -11.031 2.111 1 95.75 379 PHE B O 1
ATOM 6488 N N . LYS B 1 380 ? -24.531 -11.945 4.023 1 95.56 380 LYS B N 1
ATOM 6489 C CA . LYS B 1 380 ? -24.516 -10.727 4.84 1 95.56 380 LYS B CA 1
ATOM 6490 C C . LYS B 1 380 ? -23.125 -10.477 5.426 1 95.56 380 LYS B C 1
ATOM 6492 O O . LYS B 1 380 ? -22.469 -11.406 5.91 1 95.56 380 LYS B O 1
ATOM 6497 N N . LEU B 1 381 ? -22.625 -9.352 5.234 1 97.19 381 LEU B N 1
ATOM 6498 C CA . LEU B 1 381 ? -21.359 -8.914 5.793 1 97.19 381 LEU B CA 1
ATOM 6499 C C . LEU B 1 381 ? -21.547 -7.781 6.793 1 97.19 381 LEU B C 1
ATOM 6501 O O . LEU B 1 381 ? -22.25 -6.809 6.5 1 97.19 381 LEU B O 1
ATOM 6505 N N . VAL B 1 382 ? -20.984 -7.918 7.996 1 96.31 382 VAL B N 1
ATOM 6506 C CA . VAL B 1 382 ? -21.031 -6.879 9.023 1 96.31 382 VAL B CA 1
ATOM 6507 C C . VAL B 1 382 ? -19.625 -6.344 9.273 1 96.31 382 VAL B C 1
ATOM 6509 O O . VAL B 1 382 ? -18.875 -6.879 10.109 1 96.31 382 VAL B O 1
ATOM 6512 N N . PRO B 1 383 ? -19.297 -5.312 8.578 1 97.19 383 PRO B N 1
ATOM 6513 C CA . PRO B 1 383 ? -17.969 -4.73 8.695 1 97.19 383 PRO B CA 1
ATOM 6514 C C . PRO B 1 383 ? -17.828 -3.822 9.914 1 97.19 383 PRO B C 1
ATOM 6516 O O . PRO B 1 383 ? -18.828 -3.355 10.461 1 97.19 383 PRO B O 1
ATOM 6519 N N . ARG B 1 384 ? -16.625 -3.67 10.383 1 95.88 384 ARG B N 1
ATOM 6520 C CA . ARG B 1 384 ? -16.281 -2.719 11.43 1 95.88 384 ARG B CA 1
ATOM 6521 C C . ARG B 1 384 ? -15.289 -1.683 10.93 1 95.88 384 ARG B C 1
ATOM 6523 O O . ARG B 1 384 ? -14.445 -1.987 10.086 1 95.88 384 ARG B O 1
ATOM 6530 N N . PRO B 1 385 ? -15.281 -0.427 11.586 1 93.94 385 PRO B N 1
ATOM 6531 C CA . PRO B 1 385 ? -16.234 -0.004 12.617 1 93.94 385 PRO B CA 1
ATOM 6532 C C . PRO B 1 385 ? -17.656 0.163 12.086 1 93.94 385 PRO B C 1
ATOM 6534 O O . PRO B 1 385 ? -17.844 0.632 10.961 1 93.94 385 PRO B O 1
ATOM 6537 N N . ASP B 1 386 ? -18.641 -0.212 12.938 1 93.19 386 ASP B N 1
ATOM 6538 C CA . ASP B 1 386 ? -20.031 -0.114 12.516 1 93.19 386 ASP B CA 1
ATOM 6539 C C . ASP B 1 386 ? -20.734 1.041 13.219 1 93.19 386 ASP B C 1
ATOM 6541 O O . ASP B 1 386 ? -21.969 1.146 13.164 1 93.19 386 ASP B O 1
ATOM 6545 N N . ASP B 1 387 ? -19.969 1.861 13.906 1 90.25 387 ASP B N 1
ATOM 6546 C CA . ASP B 1 387 ? -20.469 3.062 14.578 1 90.25 387 ASP B CA 1
ATOM 6547 C C . ASP B 1 387 ? -19.375 4.129 14.656 1 90.25 387 ASP B C 1
ATOM 6549 O O . ASP B 1 387 ? -18.266 3.934 14.148 1 90.25 387 ASP B O 1
ATOM 6553 N N . GLY B 1 388 ? -19.797 5.359 15.18 1 90.06 388 GLY B N 1
ATOM 6554 C CA . GLY B 1 388 ? -18.859 6.461 15.289 1 90.06 388 GLY B CA 1
ATOM 6555 C C . GLY B 1 388 ? -19 7.48 14.172 1 90.06 388 GLY B C 1
ATOM 6556 O O . GLY B 1 388 ? -19.953 7.441 13.406 1 90.06 388 GLY B O 1
ATOM 6557 N N . ALA B 1 389 ? -18 8.43 14.141 1 92.56 389 ALA B N 1
ATOM 6558 C CA . ALA B 1 389 ? -18.031 9.508 13.156 1 92.56 389 ALA B CA 1
ATOM 6559 C C . ALA B 1 389 ? -17.766 8.969 11.75 1 92.56 389 ALA B C 1
ATOM 6561 O O . ALA B 1 389 ? -18.219 9.555 10.758 1 92.56 389 ALA B O 1
ATOM 6562 N N . CYS B 1 390 ? -17.016 7.898 11.68 1 94.44 390 CYS B N 1
ATOM 6563 C CA . CYS B 1 390 ? -16.781 7.152 10.445 1 94.44 390 CYS B CA 1
ATOM 6564 C C . CYS B 1 390 ? -17.094 5.672 10.641 1 94.44 390 CYS B C 1
ATOM 6566 O O . CYS B 1 390 ? -16.641 5.059 11.609 1 94.44 390 CYS B O 1
ATOM 6568 N N . TYR B 1 391 ? -17.828 5.082 9.734 1 94.56 391 TYR B N 1
ATOM 6569 C CA . TYR B 1 391 ? -18.312 3.727 9.969 1 94.56 391 TYR B CA 1
ATOM 6570 C C . TYR B 1 391 ? -18.703 3.053 8.656 1 94.56 391 TYR B C 1
ATOM 6572 O O . TYR B 1 391 ? -18.703 3.693 7.602 1 94.56 391 TYR B O 1
ATOM 6580 N N . TYR B 1 392 ? -18.906 1.782 8.719 1 96.69 392 TYR B N 1
ATOM 6581 C CA . TYR B 1 392 ? -19.453 0.984 7.629 1 96.69 392 TYR B CA 1
ATOM 6582 C C . TYR B 1 392 ? -20.828 0.435 7.984 1 96.69 392 TYR B C 1
ATOM 6584 O O . TYR B 1 392 ? -21.141 0.232 9.164 1 96.69 392 TYR B O 1
ATOM 6592 N N . ARG B 1 393 ? -21.609 0.284 7.012 1 96.75 393 ARG B N 1
ATOM 6593 C CA . ARG B 1 393 ? -22.891 -0.37 7.188 1 96.75 393 ARG B CA 1
ATOM 6594 C C . ARG B 1 393 ? -22.797 -1.867 6.922 1 96.75 393 ARG B C 1
ATOM 6596 O O . ARG B 1 393 ? -22.016 -2.299 6.07 1 96.75 393 ARG B O 1
ATOM 6603 N N . ALA B 1 394 ? -23.625 -2.607 7.633 1 97.06 394 ALA B N 1
ATOM 6604 C CA . ALA B 1 394 ? -23.812 -3.992 7.207 1 97.06 394 ALA B CA 1
ATOM 6605 C C . ALA B 1 394 ? -24.375 -4.059 5.793 1 97.06 394 ALA B C 1
ATOM 6607 O O . ALA B 1 394 ? -25.234 -3.246 5.414 1 97.06 394 ALA B O 1
ATOM 6608 N N . VAL B 1 395 ? -23.875 -5.035 5.051 1 97.88 395 VAL B N 1
ATOM 6609 C CA . VAL B 1 395 ? -24.312 -5.141 3.664 1 97.88 395 VAL B CA 1
ATOM 6610 C C . VAL B 1 395 ? -24.828 -6.555 3.396 1 97.88 395 VAL B C 1
ATOM 6612 O O . VAL B 1 395 ? -24.469 -7.5 4.102 1 97.88 395 VAL B O 1
ATOM 6615 N N . GLU B 1 396 ? -25.672 -6.641 2.371 1 97.06 396 GLU B N 1
ATOM 6616 C CA . GLU B 1 396 ? -26.25 -7.941 2.049 1 97.06 396 GLU B CA 1
ATOM 6617 C C . GLU B 1 396 ? -26.375 -8.125 0.54 1 97.06 396 GLU B C 1
ATOM 6619 O O . GLU B 1 396 ? -26.734 -7.191 -0.178 1 97.06 396 GLU B O 1
ATOM 6624 N N . PHE B 1 397 ? -26.016 -9.227 0.082 1 97.19 397 PHE B N 1
ATOM 6625 C CA . PHE B 1 397 ? -26.219 -9.648 -1.3 1 97.19 397 PHE B CA 1
ATOM 6626 C C . PHE B 1 397 ? -27.281 -10.734 -1.386 1 97.19 397 PHE B C 1
ATOM 6628 O O . PHE B 1 397 ? -27.234 -11.727 -0.654 1 97.19 397 PHE B O 1
ATOM 6635 N N . GLN B 1 398 ? -28.25 -10.5 -2.215 1 94.5 398 GLN B N 1
ATOM 6636 C CA . GLN B 1 398 ? -29.297 -11.469 -2.535 1 94.5 398 GLN B CA 1
ATOM 6637 C C . GLN B 1 398 ? -29.328 -11.758 -4.031 1 94.5 398 GLN B C 1
ATOM 6639 O O . GLN B 1 398 ? -29.594 -10.867 -4.84 1 94.5 398 GLN B O 1
ATOM 6644 N N . SER B 1 399 ? -29.141 -12.984 -4.301 1 93.75 399 SER B N 1
ATOM 6645 C CA . SER B 1 399 ? -29.078 -13.344 -5.719 1 93.75 399 SER B CA 1
ATOM 6646 C C . SER B 1 399 ? -30.469 -13.633 -6.27 1 93.75 399 SER B C 1
ATOM 6648 O O . SER B 1 399 ? -31.422 -13.789 -5.504 1 93.75 399 SER B O 1
ATOM 6650 N N . ASP B 1 400 ? -30.531 -13.617 -7.613 1 91.88 400 ASP B N 1
ATOM 6651 C CA . ASP B 1 400 ? -31.75 -14.07 -8.289 1 91.88 400 ASP B CA 1
ATOM 6652 C C . ASP B 1 400 ? -31.812 -15.594 -8.328 1 91.88 400 ASP B C 1
ATOM 6654 O O . ASP B 1 400 ? -30.922 -16.281 -7.84 1 91.88 400 ASP B O 1
ATOM 6658 N N . ALA B 1 401 ? -32.969 -16.047 -8.812 1 91.38 401 ALA B N 1
ATOM 6659 C CA . ALA B 1 401 ? -33.125 -17.5 -8.969 1 91.38 401 ALA B CA 1
ATOM 6660 C C . ALA B 1 401 ? -32.125 -18.062 -9.969 1 91.38 401 ALA B C 1
ATOM 6662 O O . ALA B 1 401 ? -31.859 -17.438 -11 1 91.38 401 ALA B O 1
ATOM 6663 N N . GLY B 1 402 ? -31.578 -19.234 -9.641 1 91.56 402 GLY B N 1
ATOM 6664 C CA . GLY B 1 402 ? -30.641 -19.906 -10.531 1 91.56 402 GLY B CA 1
ATOM 6665 C C . GLY B 1 402 ? -29.219 -19.422 -10.383 1 91.56 402 GLY B C 1
ATOM 6666 O O . GLY B 1 402 ? -28.312 -19.891 -11.078 1 91.56 402 GLY B O 1
ATOM 6667 N N . ALA B 1 403 ? -29 -18.547 -9.477 1 92 403 ALA B N 1
ATOM 6668 C CA . ALA B 1 403 ? -27.703 -17.906 -9.344 1 92 403 ALA B CA 1
ATOM 6669 C C . ALA B 1 403 ? -26.641 -18.906 -8.922 1 92 403 ALA B C 1
ATOM 6671 O O . ALA B 1 403 ? -25.469 -18.797 -9.32 1 92 403 ALA B O 1
ATOM 6672 N N . VAL B 1 404 ? -26.984 -19.844 -8.164 1 91.38 404 VAL B N 1
ATOM 6673 C CA . VAL B 1 404 ? -26.031 -20.812 -7.672 1 91.38 404 VAL B CA 1
ATOM 6674 C C . VAL B 1 404 ? -25.344 -21.516 -8.844 1 91.38 404 VAL B C 1
ATOM 6676 O O . VAL B 1 404 ? -24.109 -21.609 -8.891 1 91.38 404 VAL B O 1
ATOM 6679 N N . SER B 1 405 ? -26.094 -21.953 -9.805 1 91.19 405 SER B N 1
ATOM 6680 C CA . SER B 1 405 ? -25.547 -22.641 -10.961 1 91.19 405 SER B CA 1
ATOM 6681 C C . SER B 1 405 ? -24.672 -21.719 -11.797 1 91.19 405 SER B C 1
ATOM 6683 O O . SER B 1 405 ? -23.719 -22.172 -12.43 1 91.19 405 SER B O 1
ATOM 6685 N N . ARG B 1 406 ? -24.953 -20.531 -11.758 1 92.81 406 ARG B N 1
ATOM 6686 C CA . ARG B 1 406 ? -24.203 -19.562 -12.547 1 92.81 406 ARG B CA 1
ATOM 6687 C C . ARG B 1 406 ? -22.922 -19.141 -11.836 1 92.81 406 ARG B C 1
ATOM 6689 O O . ARG B 1 406 ? -21.875 -18.984 -12.469 1 92.81 406 ARG B O 1
ATOM 6696 N N . LEU B 1 407 ? -23.016 -18.984 -10.562 1 94.56 407 LEU B N 1
ATOM 6697 C CA . LEU B 1 407 ? -21.922 -18.359 -9.812 1 94.56 407 LEU B CA 1
ATOM 6698 C C . LEU B 1 407 ? -21 -19.422 -9.219 1 94.56 407 LEU B C 1
ATOM 6700 O O . LEU B 1 407 ? -19.781 -19.234 -9.172 1 94.56 407 LEU B O 1
ATOM 6704 N N . LEU B 1 408 ? -21.562 -20.469 -8.742 1 95 408 LEU B N 1
ATOM 6705 C CA . LEU B 1 408 ? -20.797 -21.484 -8.039 1 95 408 LEU B CA 1
ATOM 6706 C C . LEU B 1 408 ? -20.578 -22.703 -8.922 1 95 408 LEU B C 1
ATOM 6708 O O . LEU B 1 408 ? -21.172 -23.766 -8.664 1 95 408 LEU B O 1
ATOM 6712 N N . LYS B 1 409 ? -19.625 -22.625 -9.773 1 94.12 409 LYS B N 1
ATOM 6713 C CA . LYS B 1 409 ? -19.359 -23.719 -10.703 1 94.12 409 LYS B CA 1
ATOM 6714 C C . LYS B 1 409 ? -18.469 -24.781 -10.047 1 94.12 409 LYS B C 1
ATOM 6716 O O . LYS B 1 409 ? -17.562 -24.453 -9.281 1 94.12 409 LYS B O 1
ATOM 6721 N N . GLU B 1 410 ? -18.719 -26.031 -10.398 1 94.12 410 GLU B N 1
ATOM 6722 C CA . GLU B 1 410 ? -17.922 -27.156 -9.906 1 94.12 410 GLU B CA 1
ATOM 6723 C C . GLU B 1 410 ? -16.453 -27 -10.312 1 94.12 410 GLU B C 1
ATOM 6725 O O . GLU B 1 410 ? -16.156 -26.656 -11.461 1 94.12 410 GLU B O 1
ATOM 6730 N N . ASP B 1 411 ? -15.609 -27.25 -9.32 1 95.94 411 ASP B N 1
ATOM 6731 C CA . ASP B 1 411 ? -14.156 -27.281 -9.508 1 95.94 411 ASP B CA 1
ATOM 6732 C C . ASP B 1 411 ? -13.648 -25.938 -10.039 1 95.94 411 ASP B C 1
ATOM 6734 O O . ASP B 1 411 ? -12.742 -25.891 -10.867 1 95.94 411 ASP B O 1
ATOM 6738 N N . ALA B 1 412 ? -14.289 -24.875 -9.641 1 97.12 412 ALA B N 1
ATOM 6739 C CA . ALA B 1 412 ? -13.891 -23.547 -10.094 1 97.12 412 ALA B CA 1
ATOM 6740 C C . ALA B 1 412 ? -13.898 -22.547 -8.93 1 97.12 412 ALA B C 1
ATOM 6742 O O . ALA B 1 412 ? -14.383 -22.859 -7.844 1 97.12 412 ALA B O 1
ATOM 6743 N N . THR B 1 413 ? -13.305 -21.422 -9.164 1 98.62 413 THR B N 1
ATOM 6744 C CA . THR B 1 413 ? -13.211 -20.359 -8.172 1 98.62 413 THR B CA 1
ATOM 6745 C C . THR B 1 413 ? -14.023 -19.141 -8.617 1 98.62 413 THR B C 1
ATOM 6747 O O . THR B 1 413 ? -13.992 -18.766 -9.789 1 98.62 413 THR B O 1
ATOM 6750 N N . LEU B 1 414 ? -14.805 -18.656 -7.773 1 98.5 414 LEU B N 1
ATOM 6751 C CA . LEU B 1 414 ? -15.406 -17.328 -7.941 1 98.5 414 LEU B CA 1
ATOM 6752 C C . LEU B 1 414 ? -14.727 -16.312 -7.047 1 98.5 414 LEU B C 1
ATOM 6754 O O . LEU B 1 414 ? -14.711 -16.453 -5.824 1 98.5 414 LEU B O 1
ATOM 6758 N N . GLU B 1 415 ? -14.125 -15.312 -7.652 1 98.62 415 GLU B N 1
ATOM 6759 C CA . GLU B 1 415 ? -13.578 -14.18 -6.902 1 98.62 415 GLU B CA 1
ATOM 6760 C C . GLU B 1 415 ? -14.609 -13.055 -6.777 1 98.62 415 GLU B C 1
ATOM 6762 O O . GLU B 1 415 ? -15.156 -12.594 -7.777 1 98.62 415 GLU B O 1
ATOM 6767 N N . VAL B 1 416 ? -14.836 -12.648 -5.574 1 98.44 416 VAL B N 1
ATOM 6768 C CA . VAL B 1 416 ? -15.836 -11.617 -5.32 1 98.44 416 VAL B CA 1
ATOM 6769 C C . VAL B 1 416 ? -15.172 -10.414 -4.641 1 98.44 416 VAL B C 1
ATOM 6771 O O . VAL B 1 416 ? -14.625 -10.539 -3.543 1 98.44 416 VAL B O 1
ATOM 6774 N N . ASP B 1 417 ? -15.227 -9.281 -5.234 1 98.44 417 ASP B N 1
ATOM 6775 C CA . ASP B 1 417 ? -14.773 -8.023 -4.641 1 98.44 417 ASP B CA 1
ATOM 6776 C C . ASP B 1 417 ? -15.953 -7.188 -4.156 1 98.44 417 ASP B C 1
ATOM 6778 O O . ASP B 1 417 ? -16.828 -6.832 -4.945 1 98.44 417 ASP B O 1
ATOM 6782 N N . LEU B 1 418 ? -15.969 -6.941 -2.93 1 98.62 418 LEU B N 1
ATOM 6783 C CA . LEU B 1 418 ? -16.984 -6.066 -2.344 1 98.62 418 LEU B CA 1
ATOM 6784 C C . LEU B 1 418 ? -16.438 -4.648 -2.188 1 98.62 418 LEU B C 1
ATOM 6786 O O . LEU B 1 418 ? -15.359 -4.449 -1.63 1 98.62 418 LEU B O 1
ATOM 6790 N N . LEU B 1 419 ? -17.125 -3.742 -2.686 1 98.62 419 LEU B N 1
ATOM 6791 C CA . LEU B 1 419 ? -16.797 -2.33 -2.52 1 98.62 419 LEU B CA 1
ATOM 6792 C C . LEU B 1 419 ? -17.828 -1.634 -1.643 1 98.62 419 LEU B C 1
ATOM 6794 O O . LEU B 1 419 ? -18.953 -1.376 -2.088 1 98.62 419 LEU B O 1
ATOM 6798 N N . LEU B 1 420 ? -17.438 -1.309 -0.486 1 98.5 420 LEU B N 1
ATOM 6799 C CA . LEU B 1 420 ? -18.328 -0.672 0.479 1 98.5 420 LEU B CA 1
ATOM 6800 C C . LEU B 1 420 ? -18.062 0.828 0.556 1 98.5 420 LEU B C 1
ATOM 6802 O O . LEU B 1 420 ? -16.969 1.284 0.24 1 98.5 420 LEU B O 1
ATOM 6806 N N . LYS B 1 421 ? -19.062 1.517 0.954 1 96.88 421 LYS B N 1
ATOM 6807 C CA . LYS B 1 421 ? -18.906 2.949 1.188 1 96.88 421 LYS B CA 1
ATOM 6808 C C . LYS B 1 421 ? -18.406 3.229 2.602 1 96.88 421 LYS B C 1
ATOM 6810 O O . LYS B 1 421 ? -18.922 2.65 3.568 1 96.88 421 LYS B O 1
ATOM 6815 N N . ARG B 1 422 ? -17.406 4.02 2.721 1 96.5 422 ARG B N 1
ATOM 6816 C CA . ARG B 1 422 ? -17.031 4.562 4.02 1 96.5 422 ARG B CA 1
ATOM 6817 C C . ARG B 1 422 ? -17.922 5.742 4.402 1 96.5 422 ARG B C 1
ATOM 6819 O O . ARG B 1 422 ? -17.75 6.848 3.879 1 96.5 422 ARG B O 1
ATOM 6826 N N . HIS B 1 423 ? -18.781 5.5 5.32 1 95.69 423 HIS B N 1
ATOM 6827 C CA . HIS B 1 423 ? -19.75 6.523 5.727 1 95.69 423 HIS B CA 1
ATOM 6828 C C . HIS B 1 423 ? -19.141 7.461 6.766 1 95.69 423 HIS B C 1
ATOM 6830 O O . HIS B 1 423 ? -18.297 7.047 7.57 1 95.69 423 HIS B O 1
ATOM 6836 N N . ARG B 1 424 ? -19.562 8.695 6.75 1 95.56 424 ARG B N 1
ATOM 6837 C CA . ARG B 1 424 ? -19.094 9.734 7.668 1 95.56 424 ARG B CA 1
ATOM 6838 C C . ARG B 1 424 ? -20.266 10.523 8.234 1 95.56 424 ARG B C 1
ATOM 6840 O O . ARG B 1 424 ? -21.25 10.797 7.527 1 95.56 424 ARG B O 1
ATOM 6847 N N . ASP B 1 425 ? -20.156 10.883 9.453 1 94.69 425 ASP B N 1
ATOM 6848 C CA . ASP B 1 425 ? -21.156 11.711 10.102 1 94.69 425 ASP B CA 1
ATOM 6849 C C . ASP B 1 425 ? -21.062 13.164 9.641 1 94.69 425 ASP B C 1
ATOM 6851 O O . ASP B 1 425 ? -19.953 13.703 9.516 1 94.69 425 ASP B O 1
ATOM 6855 N N . ALA B 1 426 ? -22.188 13.75 9.461 1 93.12 426 ALA B N 1
ATOM 6856 C CA . ALA B 1 426 ? -22.219 15.141 9.023 1 93.12 426 ALA B CA 1
ATOM 6857 C C . ALA B 1 426 ? -21.656 16.062 10.109 1 93.12 426 ALA B C 1
ATOM 6859 O O . ALA B 1 426 ? -21.266 17.203 9.828 1 93.12 426 ALA B O 1
ATOM 6860 N N . GLY B 1 427 ? -21.656 15.68 11.297 1 92.38 427 GLY B N 1
ATOM 6861 C CA . GLY B 1 427 ? -21.125 16.453 12.406 1 92.38 427 GLY B CA 1
ATOM 6862 C C . GLY B 1 427 ? -19.641 16.297 12.586 1 92.38 427 GLY B C 1
ATOM 6863 O O . GLY B 1 427 ? -19.062 16.828 13.531 1 92.38 427 GLY B O 1
ATOM 6864 N N . LEU B 1 428 ? -19.047 15.5 11.719 1 94.75 428 LEU B N 1
ATOM 6865 C CA . LEU B 1 428 ? -17.609 15.258 11.82 1 94.75 428 LEU B CA 1
ATOM 6866 C C . LEU B 1 428 ? -16.844 16.562 11.773 1 94.75 428 LEU B C 1
ATOM 6868 O O . LEU B 1 428 ? -15.812 16.703 12.438 1 94.75 428 LEU B O 1
ATOM 6872 N N . PHE B 1 429 ? -17.297 17.547 11.023 1 96.44 429 PHE B N 1
ATOM 6873 C CA . PHE B 1 429 ? -16.766 18.906 10.969 1 96.44 429 PHE B CA 1
ATOM 6874 C C . PHE B 1 429 ? -17.906 19.922 10.789 1 96.44 429 PHE B C 1
ATOM 6876 O O . PHE B 1 429 ? -18.734 19.781 9.883 1 96.44 429 PHE B O 1
ATOM 6883 N N . THR B 1 430 ? -17.953 20.828 11.609 1 95.88 430 THR B N 1
ATOM 6884 C CA . THR B 1 430 ? -18.969 21.875 11.5 1 95.88 430 THR B CA 1
ATOM 6885 C C . THR B 1 430 ? -18.344 23.25 11.695 1 95.88 430 THR B C 1
ATOM 6887 O O . THR B 1 430 ? -17.266 23.375 12.281 1 95.88 430 THR B O 1
ATOM 6890 N N . LEU B 1 431 ? -18.906 24.25 11.102 1 96.88 431 LEU B N 1
ATOM 6891 C CA . LEU B 1 431 ? -18.547 25.641 11.297 1 96.88 431 LEU B CA 1
ATOM 6892 C C . LEU B 1 431 ? -19.656 26.375 12.07 1 96.88 431 LEU B C 1
ATOM 6894 O O . LEU B 1 431 ? -20.828 26.312 11.695 1 96.88 431 LEU B O 1
ATOM 6898 N N . VAL B 1 432 ? -19.219 27.016 13.109 1 95.25 432 VAL B N 1
ATOM 6899 C CA . VAL B 1 432 ? -20.203 27.719 13.93 1 95.25 432 VAL B CA 1
ATOM 6900 C C . VAL B 1 432 ? -19.734 29.141 14.219 1 95.25 432 VAL B C 1
ATOM 6902 O O . VAL B 1 432 ? -18.547 29.453 14.07 1 95.25 432 VAL B O 1
ATOM 6905 N N . SER B 1 433 ? -20.672 30.031 14.586 1 93.69 433 SER B N 1
ATOM 6906 C CA . SER B 1 433 ? -20.312 31.375 15.047 1 93.69 433 SER B CA 1
ATOM 6907 C C . SER B 1 433 ? -19.734 31.344 16.453 1 93.69 433 SER B C 1
ATOM 6909 O O . SER B 1 433 ? -19.922 30.359 17.188 1 93.69 433 SER B O 1
ATOM 6911 N N . PRO B 1 434 ? -18.953 32.375 16.797 1 92.19 434 PRO B N 1
ATOM 6912 C CA . PRO B 1 434 ? -18.422 32.406 18.156 1 92.19 434 PRO B CA 1
ATOM 6913 C C . PRO B 1 434 ? -19.5 32.281 19.219 1 92.19 434 PRO B C 1
ATOM 6915 O O . PRO B 1 434 ? -19.281 31.672 20.266 1 92.19 434 PRO B O 1
ATOM 6918 N N . GLU B 1 435 ? -20.703 32.781 18.969 1 91.5 435 GLU B N 1
ATOM 6919 C CA . GLU B 1 435 ? -21.797 32.75 19.922 1 91.5 435 GLU B CA 1
ATOM 6920 C C . GLU B 1 435 ? -22.328 31.312 20.078 1 91.5 435 GLU B C 1
ATOM 6922 O O . GLU B 1 435 ? -22.859 30.969 21.141 1 91.5 435 GLU B O 1
ATOM 6927 N N . GLU B 1 436 ? -22.125 30.547 19.094 1 90.94 436 GLU B N 1
ATOM 6928 C CA . GLU B 1 436 ? -22.641 29.172 19.094 1 90.94 436 GLU B CA 1
ATOM 6929 C C . GLU B 1 436 ? -21.562 28.188 19.516 1 90.94 436 GLU B C 1
ATOM 6931 O O . GLU B 1 436 ? -21.766 26.969 19.453 1 90.94 436 GLU B O 1
ATOM 6936 N N . GLY B 1 437 ? -20.453 28.75 19.922 1 91.12 437 GLY B N 1
ATOM 6937 C CA . GLY B 1 437 ? -19.344 27.891 20.281 1 91.12 437 GLY B CA 1
ATOM 6938 C C . GLY B 1 437 ? -19.531 27.203 21.625 1 91.12 437 GLY B C 1
ATOM 6939 O O . GLY B 1 437 ? -20.609 27.25 22.203 1 91.12 437 GLY B O 1
ATOM 6940 N N . GLY B 1 438 ? -18.438 26.422 22.125 1 90.94 438 GLY B N 1
ATOM 6941 C CA . GLY B 1 438 ? -18.469 25.703 23.375 1 90.94 438 GLY B CA 1
ATOM 6942 C C . GLY B 1 438 ? -17.953 24.281 23.25 1 90.94 438 GLY B C 1
ATOM 6943 O O . GLY B 1 438 ? -17.203 23.953 22.328 1 90.94 438 GLY B O 1
ATOM 6944 N N . ASP B 1 439 ? -18.281 23.562 24.297 1 91.31 439 ASP B N 1
ATOM 6945 C CA . ASP B 1 439 ? -17.859 22.172 24.344 1 91.31 439 ASP B CA 1
ATOM 6946 C C . ASP B 1 439 ? -18.594 21.328 23.297 1 91.31 439 ASP B C 1
ATOM 6948 O O . ASP B 1 439 ? -19.812 21.406 23.172 1 91.31 439 ASP B O 1
ATOM 6952 N N . PHE B 1 440 ? -17.922 20.594 22.453 1 88.12 440 PHE B N 1
ATOM 6953 C CA . PHE B 1 440 ? -18.547 19.766 21.422 1 88.12 440 PHE B CA 1
ATOM 6954 C C . PHE B 1 440 ? -18.109 18.312 21.547 1 88.12 440 PHE B C 1
ATOM 6956 O O . PHE B 1 440 ? -18.141 17.562 20.578 1 88.12 440 PHE B O 1
ATOM 6963 N N . SER B 1 441 ? -17.641 17.828 22.719 1 82.94 441 SER B N 1
ATOM 6964 C CA . SER B 1 441 ? -17.156 16.469 22.953 1 82.94 441 SER B CA 1
ATOM 6965 C C . SER B 1 441 ? -18.281 15.453 22.859 1 82.94 441 SER B C 1
ATOM 6967 O O . SER B 1 441 ? -18.047 14.266 22.641 1 82.94 441 SER B O 1
ATOM 6969 N N . ARG B 1 442 ? -19.578 15.922 23.094 1 81.12 442 ARG B N 1
ATOM 6970 C CA . ARG B 1 442 ? -20.688 14.969 23.141 1 81.12 442 ARG B CA 1
ATOM 6971 C C . ARG B 1 442 ? -21.797 15.375 22.172 1 81.12 442 ARG B C 1
ATOM 6973 O O . ARG B 1 442 ? -22.969 15.18 22.469 1 81.12 442 ARG B O 1
ATOM 6980 N N . LEU B 1 443 ? -21.328 15.945 21.062 1 79.56 443 LEU B N 1
ATOM 6981 C CA . LEU B 1 443 ? -22.359 16.328 20.094 1 79.56 443 LEU B CA 1
ATOM 6982 C C . LEU B 1 443 ? -23 15.086 19.469 1 79.56 443 LEU B C 1
ATOM 6984 O O . LEU B 1 443 ? -22.328 14.094 19.203 1 79.56 443 LEU B O 1
ATOM 6988 N N . ALA B 1 444 ? -24.312 15.141 19.391 1 82.94 444 ALA B N 1
ATOM 6989 C CA . ALA B 1 444 ? -25.078 14.047 18.797 1 82.94 444 ALA B CA 1
ATOM 6990 C C . ALA B 1 444 ? -24.734 13.891 17.312 1 82.94 444 ALA B C 1
ATOM 6992 O O . ALA B 1 444 ? -24.453 14.875 16.625 1 82.94 444 ALA B O 1
ATOM 6993 N N . PRO B 1 445 ? -24.75 12.625 16.875 1 86.94 445 PRO B N 1
ATOM 6994 C CA . PRO B 1 445 ? -24.578 12.43 15.438 1 86.94 445 PRO B CA 1
ATOM 6995 C C . PRO B 1 445 ? -25.562 13.266 14.617 1 86.94 445 PRO B C 1
ATOM 6997 O O . PRO B 1 445 ? -26.719 13.461 15.031 1 86.94 445 PRO B O 1
ATOM 7000 N N . GLN B 1 446 ? -25.109 13.828 13.562 1 90.06 446 GLN B N 1
ATOM 7001 C CA . GLN B 1 446 ? -25.922 14.727 12.742 1 90.06 446 GLN B CA 1
ATOM 7002 C C . GLN B 1 446 ? -26.391 14.039 11.461 1 90.06 446 GLN B C 1
ATOM 7004 O O . GLN B 1 446 ? -26.781 14.711 10.508 1 90.06 446 GLN B O 1
ATOM 7009 N N . GLY B 1 447 ? -26.266 12.758 11.375 1 89.62 447 GLY B N 1
ATOM 7010 C CA . GLY B 1 447 ? -26.641 12.031 10.172 1 89.62 447 GLY B CA 1
ATOM 7011 C C . GLY B 1 447 ? -25.484 11.836 9.203 1 89.62 447 GLY B C 1
ATOM 7012 O O . GLY B 1 447 ? -24.359 12.234 9.492 1 89.62 447 GLY B O 1
ATOM 7013 N N . GLU B 1 448 ? -25.812 11.25 8.047 1 90.69 448 GLU B N 1
ATOM 7014 C CA . GLU B 1 448 ? -24.781 10.883 7.07 1 90.69 448 GLU B CA 1
ATOM 7015 C C . GLU B 1 448 ? -24.328 12.102 6.262 1 90.69 448 GLU B C 1
ATOM 7017 O O . GLU B 1 448 ? -25.156 12.898 5.816 1 90.69 448 GLU B O 1
ATOM 7022 N N . LEU B 1 449 ? -23.062 12.18 6.16 1 91.75 449 LEU B N 1
ATOM 7023 C CA . LEU B 1 449 ? -22.469 13.211 5.32 1 91.75 449 LEU B CA 1
ATOM 7024 C C . LEU B 1 449 ? -22.812 12.984 3.852 1 91.75 449 LEU B C 1
ATOM 7026 O O . LEU B 1 449 ? -22.656 11.875 3.338 1 91.75 449 LEU B O 1
ATOM 7030 N N . THR B 1 450 ? -23.297 13.961 3.195 1 84.06 450 THR B N 1
ATOM 7031 C CA . THR B 1 450 ? -23.641 13.859 1.781 1 84.06 450 THR B CA 1
ATOM 7032 C C . THR B 1 450 ? -22.391 13.656 0.932 1 84.06 450 THR B C 1
ATOM 7034 O O . THR B 1 450 ? -21.312 14.133 1.284 1 84.06 450 THR B O 1
ATOM 7037 N N . ASP B 1 451 ? -22.562 12.883 -0.175 1 80.44 451 ASP B N 1
ATOM 7038 C CA . ASP B 1 451 ? -21.453 12.641 -1.089 1 80.44 451 ASP B CA 1
ATOM 7039 C C . ASP B 1 451 ? -20.984 13.938 -1.738 1 80.44 451 ASP B C 1
ATOM 7041 O O . ASP B 1 451 ? -21.797 14.758 -2.17 1 80.44 451 ASP B O 1
ATOM 7045 N N . ILE B 1 452 ? -19.734 14.219 -1.539 1 75.44 452 ILE B N 1
ATOM 7046 C CA . ILE B 1 452 ? -19.203 15.461 -2.084 1 75.44 452 ILE B CA 1
ATOM 7047 C C . ILE B 1 452 ? -18.281 15.148 -3.266 1 75.44 452 ILE B C 1
ATOM 7049 O O . ILE B 1 452 ? -17.578 14.133 -3.262 1 75.44 452 ILE B O 1
#

InterPro domains:
  IPR029058 Alpha/Beta hydrolase fold [G3DSA:3.40.50.1820] (2-162)
  IPR029058 Alpha/Beta hydrolase fold [SSF53474] (3-166)

Solvent-accessible surface area (backbone atoms only — not comparable to full-atom values): 45320 Å² total; per-residue (Å²): 71,37,40,37,36,32,54,43,73,68,51,44,39,51,64,63,46,44,36,38,67,60,41,51,46,66,66,41,47,87,85,57,40,53,75,44,63,32,41,42,45,52,70,42,35,39,47,78,39,39,55,67,54,45,17,54,29,40,52,54,32,40,46,72,75,53,52,83,53,61,28,31,37,41,20,28,25,50,19,34,55,30,50,52,50,30,46,49,74,77,36,29,57,91,34,40,60,73,47,43,52,41,36,41,37,23,36,44,19,38,62,53,10,19,76,63,40,63,60,40,59,75,51,46,44,60,68,33,81,67,50,83,78,55,45,70,4,50,47,39,32,52,43,33,15,39,61,21,67,62,35,52,52,51,54,57,54,48,52,59,43,54,40,68,83,29,57,33,50,49,33,33,38,28,24,54,25,58,44,74,87,60,54,38,93,88,39,69,62,23,68,36,83,51,10,9,31,58,31,35,38,18,23,32,39,68,59,26,35,40,36,33,30,34,60,53,67,70,42,65,72,42,73,86,59,42,67,26,23,35,41,42,77,77,47,75,48,68,35,49,86,44,32,46,40,71,40,82,76,10,6,61,51,53,62,82,28,6,60,44,28,33,34,35,91,88,47,32,91,74,32,65,59,52,52,54,50,57,60,54,70,65,50,83,44,63,67,48,43,54,50,51,32,50,51,29,47,51,55,53,66,65,48,78,73,78,79,43,29,21,31,40,36,38,35,36,31,31,74,86,73,46,71,44,55,48,63,48,80,42,63,21,21,38,93,71,40,35,66,84,68,60,59,87,74,24,71,72,44,77,48,64,20,86,92,41,48,25,16,41,36,38,33,33,31,28,63,51,51,66,64,35,52,68,18,19,41,28,32,37,38,44,38,52,53,65,52,77,55,41,25,32,66,34,34,33,36,73,52,54,75,47,36,34,71,70,59,55,38,66,41,14,28,30,38,34,40,38,38,34,62,73,42,38,28,41,53,32,17,40,68,33,41,78,88,69,51,45,79,55,77,79,63,70,85,60,47,74,45,73,91,126,72,36,39,37,35,31,54,41,73,68,52,43,38,50,64,61,48,44,36,40,68,60,41,50,45,68,67,40,48,87,85,56,38,52,74,44,63,31,41,42,45,52,72,42,35,40,48,79,39,39,55,67,56,45,16,54,28,40,52,54,32,41,46,72,74,52,52,82,54,61,29,31,37,42,20,26,25,48,19,34,56,30,50,52,50,29,46,48,73,77,37,28,56,88,35,39,58,74,46,43,54,40,34,41,37,24,36,43,19,39,60,52,11,19,76,64,39,63,60,41,58,74,51,46,45,62,67,30,86,67,49,84,80,54,45,70,4,51,46,40,33,52,42,32,15,39,60,21,68,62,34,50,52,51,55,58,53,48,51,59,41,55,40,68,84,29,56,34,50,49,33,34,38,29,26,55,25,59,44,74,87,58,55,38,94,88,39,70,60,24,68,37,82,52,12,10,29,56,31,36,38,18,22,30,38,65,60,25,33,39,35,33,31,34,60,53,67,69,41,66,72,42,74,85,59,44,67,27,22,33,42,44,78,76,47,76,48,69,35,50,88,44,31,46,39,70,38,82,76,10,7,63,50,53,63,82,28,6,61,44,28,33,32,35,91,87,47,30,90,75,33,65,58,52,52,53,49,57,59,54,71,66,51,83,43,63,68,47,43,54,51,50,31,51,50,29,47,51,55,52,66,65,49,78,74,79,78,43,30,21,29,41,36,38,36,37,32,31,73,85,73,46,71,45,56,49,63,48,79,41,64,21,20,39,94,71,40,35,66,84,68,60,59,89,76,25,72,72,46,77,46,65,20,86,91,42,50,26,16,40,34,38,34,32,32,28,64,51,51,64,66,34,52,69,18,19,41,28,33,38,37,44,38,52,52,66,54,78,56,41,26,30,65,32,32,32,35,73,51,54,76,47,36,34,72,71,59,55,37,67,41,14,30,28,38,33,42,38,37,34,61,72,43,38,28,42,52,31,17,40,66,34,42,76,90,69,51,45,78,54,76,79,64,70,84,61,48,74,45,74,92,126

Nearest PDB structures (foldseek):
  6zth-assembly1_D  TM=9.060E-01  e=7.480E-53  Legionella pneumophila
  6zth-assembly1_A  TM=9.146E-01  e=1.953E-51  Legionella pneumophila
  6zti-assembly1_D  TM=9.082E-01  e=2.072E-51  Legionella pneumophila
  6zth-assembly1_C  TM=8.982E-01  e=9.584E-52  Legionella pneumophila
  6zth-assembly1_B  TM=9.001E-01  e=1.634E-51  Legionella pneumophila

Sequence (904 aa):
MRLVFVHGWSVTSTETYGYLPQALAKLADTELEVSHLHLGRYISFQDQVKLEDVALAFEAARREVLGDEPFAVITHSTGAAVIRCWLETFFGAQKLAACPVTHMIMLAPANHGSALAQLGKSRLARIKAWFDGLEPGQKILDWLELGSLGQAALSKAWLNYDFEAARLWPLVLTGESIDASLYDYLNSYTAEPGSDGVVRVAAANMNYARLQLVEQAQECDSFDGACVAKLAPESFIQAPVSGFGIIPKASHSKEKMGIMRSVSRRNAANKPVVLAILNWLKVDSVEAYRRACQELTRQTQSRTTKKRYTMLVIRVWDDTGAAIEDFDFYLLSGEQYLPGILPRGFMQDKQRNQQSPNCLTLYLDAAKMQTLSQGKIGFKLVPRPDDGACYYRAVEFQSDAGAVSRLLKEDATLEVDLLLKRHRDAGLFTLVSPEEGGDFSRLAPQGELTDIMRLVFVHGWSVTSTETYGYLPQALAKLADTELEVSHLHLGRYISFQDQVKLEDVALAFEAARREVLGDEPFAVITHSTGAAVIRCWLETFFGAQKLAACPVTHMIMLAPANHGSALAQLGKSRLARIKAWFDGLEPGQKILDWLELGSLGQAALSKAWLNYDFEAARLWPLVLTGESIDASLYDYLNSYTAEPGSDGVVRVAAANMNYARLQLVEQAQECDSFDGACVAKLAPESFIQAPVSGFGIIPKASHSKEKMGIMRSVSRRNAANKPVVLAILNWLKVDSVEAYRRACQELTRQTQSRTTKKRYTMLVIRVWDDTGAAIEDFDFYLLSGEQYLPGILPRGFMQDKQRNQQSPNCLTLYLDAAKMQTLSQGKIGFKLVPRPDDGACYYRAVEFQSDAGAVSRLLKEDATLEVDLLLKRHRDAGLFTLVSPEEGGDFSRLAPQGELTDI

Radius of gyration: 32.11 Å; Cα contacts (8 Å, |Δi|>4): 2225; chains: 2; bounding box: 74×98×69 Å

Foldseek 3Di:
DEEEEAEAAPDDDLLQQACLQVLLCVPFDPVLNHDYYHYDDDDQQDQVDALLNLLVVVVVVCCVPPNQAAYEYEYAEHRLLSVLSNQCVPAFQPRLLSHRYQEYEYEQYQLQAWQVLQCDFPVVVVLCCPNPPTHRNNNSSLVRHGQHVSSVVSLVRQLNHDCQSSNYAYAYEYEQDADPSLDDVVDCSQVAGCALSTHHLQSRDSFEKEWEWEWDDWDQQAPVRRIATEIDTPDIGTGPQHAYAYFYQAHSGDCCRHLRNVQHPVCSVPGPSNVLVSQRSPQRHPVSSVVNSVVRVVVRVPDPPPWFKFKEKEAEAEPVGHGQQDKDKAKFADPSGHRPPQDPPQWDDWDARPVRNRMIMTMGTLVSQCPTDLSKIKMKMGTPPCDDQKTWGIYMYIDDGPVSCVQTPTSHYYYYYYYTYTWGFPVPDDDDDPVPDDDCPDPDGPDTDDDD/DEEEEAEAALDDDLLQQACLQVLLCVPFDPVLNHDYYHYDDDDQQDQVDALLNLLVVVVVVCCVPPNQAAYEYEYAEHRLLSVLSNQCVPAFQPRLLSHSYQEYEYEQYQLQAWQVLQVDFPVVVVLPCPNPPTHRNNNSSLVRHGQHPSSVVSLVRQLNHDCQNSNYAYAYEYEQDADPSLDDVVDCSQVAGCALSTHHLQSRDSFEKEWEWEWDDWDQQAPVRRIATEIDTPDIGTGPQHAYAYFYQAHSGDCCRHLRNVQHPVCSVPGPSSVLVSQSSPQRHPVSSVVNSVVRVVVRVPDPPPWFKFKEKEAEAEPVGHGQQDKDKAKFADPSGHRPPQDPPQWRDWDARPVRNRMIMTMGTLVSQCPTDLSKIKMKMGTPPCDDQKTWGIYMYIDDGPVSCVQTPTSHYYYYYYYTYTWGFPVPDDDDDPVPDDDCPDPDGPDTDDDD

pLDDT: mean 91.47, std 10.65, range [38.72, 98.88]